Protein 7YC0 (pdb70)

Nearest PDB structures (foldseek):
  7yc0-assembly1_B  TM=1.002E+00  e=7.300E-62  Lactococcus garvieae subsp. garvieae
  7yc4-assembly3_D  TM=1.001E+00  e=1.991E-59  Lactococcus garvieae subsp. garvieae
  4v2i-assembly1_B  TM=9.714E-01  e=2.060E-38  Thalassospira sp. GB04J01
  4ob7-assembly1_A-2  TM=9.477E-01  e=3.450E-35  Pseudomonas sp. ECU1011
  4ou5-assembly1_A  TM=9.463E-01  e=3.265E-35  Pseudomonas sp. ECU1011

B-factor: mean 43.47, std 11.31, range [25.35, 107.75]

InterPro domains:
  IPR013094 Alpha/beta hydrolase fold-3 [PF07859] (84-292)
  IPR029058 Alpha/Beta hydrolase fold [G3DSA:3.40.50.1820] (10-320)
  IPR029058 Alpha/Beta hydrolase fold [SSF53474] (47-316)
  IPR050300 GDXG lipolytic enzyme [PTHR48081] (39-314)

Foldseek 3Di:
DDDDFADPLQLVLLVVQADPPHLLNDDLVVSQVVLLVLLVPDFDAADWDKDWDWDQLDVLGIWIKIKTAHPPDPAAFAEEEEEEDDLLRYDDCSLQVRLQRLLCVLLRYIYIYTPFHGFPVAAPPSRLSSSLSVLQCCVVCSVVSRYDLLLYEYEYFACRLLSSLLSLLVCVVVVGRDHQEYEYHLYAAAPDQPPPLSVVLQGSSNDHSVSNNSSNVRHDPDPVSRCPCSNHVLNDALVSLAPGHAYEQEEEDNESSRVSSVSSQVSNVSSVHHYHYYYDYNHGGPQCRRRSNCPPPSNVVSSVVVSVVSSVSSD/DDDPFFFPLQLVLLVVQADPPHLLNDDLVVSQVVLLVLLVPDFDAADWDKDWDWDQLDPLGTFTKIKTAHPPDPAAFAEEEEEEDDLLRYDDCSLQVRLQRLLCVLLRYIYIYTPFRGWPVDAPPSRLSSSLSVLQCCVVCCVVNRHDLVLYEYEYEACRLLSSLLSLLVCVVPVGRDHQEYEYHLYDQAPDQDDPLSVRLQGSRNCHSVNNPSSVVGHDPDPVVRCDCSNRVLNDALVSLAPGHAYEQEEEPNESSRVSSVSSQVSNVVSVHHYHYYYDYNHGGPLCRRRSNCPPPSNVVSSVVVSVVSNVSSD/DDDDFFDPLQLVLLVVQADPPGLLNDDLVVSQVVLLVLLVPDFDAADWDKDWDWDALDVLGIWTKIKTAHPPDDAAFAEEEEEEDDLLRYDDCSLQVRLQRLLCVLLRHIYIYTPFHGWLVAAPPSRLSSSLSVLQCCVVVSPVSRYDLLLYEYEYEACRLLSSLLSLLCCVVVVGRDHAEYEYHLYAAAPDQPPPLSVSLQGSSSDHSVSNNSSNVRHDPDPVVRCDCSNHVLNPALVSLAPGHAYEQEEEDNESSRVSSVSSLVSNVVSVHHYHYYYDYNHYGPLCRRRSNCPPPSNVVSSVVRSVVSNVSSD

Secondary structure (DSSP, 8-state):
-------HHHHHHHHHT-SSSPGGGS-HHHHHHHHHHHTTS------EEEEEEEEE-GGG-EEEEEEEEESS--S-EEEEEEE--STTTS--TTTTHHHHHHHHHHTT-EEEEE-PPPTTTS-TTHHHHHHHHHHHTHHHHTTTTTEEEEEEEEEEETHHHHHHHHHHHHHHHHT-S---EEEEES----S-S-SHHHHHTSSSSSS-HHHHHHHHHHH---HHHHHSTTT-GGG--HHHHTT--EEEEEEEEE-TTHHHHHHHHHHHHHTT--EEEEEEEEEETTTTT-GGGTTSHHHHHHHHHHHHHHHHHT-/---S---HHHHHHHHHT-SSSPGGGS-HHHHHHHHHHHTTS-------EEEEEEEE-STT-EEEEEEEE-SS--S-EEEEEEE--STTTS--TTTTHHHHHHHHHHHT-EEEEE-PPPTTTS-TTHHHHHHHHHHHTHHHHTTTTTEEEEEEEEEEETHHHHHHHHHHHHHHHHT-SPP-EEEEES----S-S-SHHHHHTSSSSSS-HHHHHHHHHHH---HHHHHSTTT-GGG--HHHHTT--EEEEEEEEE-TTHHHHHHHHHHHHHTT--EEEEEEEEEETTTTT-GGGTTSHHHHHHHHHHHHHHHHHT-/--PPP--HHHHHHHHHT-SSSPGGGS-HHHHHHHHHHHTTS------EEEEEEEEE-GGG-EEEEEEEEESS--SPEEEEEEE--STTTS--TTTTHHHHHHHHHHHT-EEEEE-PPPTTTS-TTHHHHHHHHHHHHGGGTHHHHTEEEEEEEEEEETHHHHHHHHHHHHHHHHT-SPP-EEEEES----S---SHHHHHTSSSSSS-HHHHHHHHHHH---HHHHTSTTT-GGG--HHHHTTPPEEEEEEESS-TTHHHHHHHHHHHHHTT--EEEEEESS--TTTTT-GGGTTSHHHHHHHHHHHHHHHHHT-

Solvent-accessible surface area: 35593 Å² total; per-residue (Å²): 143,162,46,44,19,17,16,158,24,0,62,93,21,1,91,75,33,33,86,120,92,36,24,14,73,37,84,34,110,69,0,28,62,61,13,47,120,42,4,99,43,130,40,139,68,76,100,15,80,66,72,73,34,71,4,87,13,51,167,89,35,128,13,46,0,45,2,0,30,10,79,178,55,153,126,112,0,23,1,1,0,0,0,1,0,11,4,1,0,5,5,39,6,63,1,0,14,6,0,0,36,14,0,0,46,84,6,40,0,0,0,0,0,0,49,5,39,38,4,36,124,16,94,13,44,26,4,3,24,1,0,18,20,2,1,48,45,0,125,97,40,8,115,119,24,92,0,33,21,120,74,2,1,0,1,0,0,5,1,0,0,0,0,0,0,0,0,2,0,5,13,88,101,116,70,23,36,162,7,34,12,0,0,0,0,2,0,0,0,14,13,61,41,102,31,112,0,0,82,104,2,22,111,46,12,33,13,5,52,100,0,4,66,62,13,0,53,26,2,6,101,44,106,115,50,14,82,68,36,18,0,0,0,21,110,2,72,117,126,45,1,31,132,10,20,15,0,0,0,0,1,0,14,0,3,0,1,29,34,1,0,20,35,0,0,79,76,0,31,97,4,115,11,91,4,6,8,0,28,0,9,0,0,0,4,8,0,0,3,1,6,63,0,18,138,7,49,4,0,77,5,0,0,19,2,0,3,56,32,0,20,118,63,20,215,170,162,58,46,20,19,17,153,23,0,65,103,21,1,94,75,35,36,86,124,92,28,27,18,84,36,76,26,109,90,0,45,66,63,15,47,116,43,3,101,42,131,35,129,72,76,106,17,75,71,75,77,35,66,4,94,10,55,151,78,33,129,14,47,0,42,6,0,34,9,62,161,58,163,147,109,7,24,1,0,0,0,0,1,0,11,5,2,0,4,5,39,6,65,0,0,13,5,0,0,41,14,0,0,50,75,7,52,0,2,0,0,0,0,46,4,41,38,4,40,120,16,91,24,57,28,5,4,19,0,0,20,17,0,0,49,49,0,130,101,37,6,110,110,24,98,0,41,21,120,69,2,0,0,0,0,0,6,1,0,0,0,0,0,0,0,0,1,2,4,15,89,109,115,70,23,38,167,7,38,12,0,0,0,0,3,0,0,0,14,8,56,41,99,34,112,0,0,83,103,1,20,73,45,14,38,13,4,51,101,0,3,55,51,18,0,53,26,2,6,96,40,108,144,63,14,100,95,33,17,0,0,0,21,75,5,69,122,131,44,0,28,136,10,21,15,0,0,0,0,1,0,15,0,2,0,2,28,34,1,0,22,35,0,0,73,84,0,29,101,4,124,10,94,4,5,8,0,28,1,11,0,0,0,7,10,0,0,2,1,7,64,0,9,125,8,52,4,0,69,6,0,0,10,2,0,3,35,33,0,37,122,60,17,197,137,182,43,55,95,27,33,165,20,0,64,106,21,1,91,77,31,37,86,115,91,28,21,14,70,38,76,22,111,97,0,40,65,59,13,46,116,41,4,98,42,128,38,128,73,68,97,13,78,69,76,70,32,68,3,96,9,57,154,83,30,126,11,46,0,42,2,1,25,8,62,171,49,151,134,120,0,24,1,1,0,0,0,1,0,12,4,2,0,5,4,38,6,64,0,0,15,7,0,0,36,12,0,0,47,87,5,40,0,1,0,0,0,0,43,5,42,39,4,41,120,15,92,18,57,28,5,3,18,2,0,19,21,0,1,44,46,0,126,107,41,8,129,120,31,81,0,42,19,111,80,2,1,0,0,0,0,5,1,0,0,0,0,0,0,0,0,2,0,6,13,86,107,120,70,24,32,162,8,30,21,0,0,0,0,3,0,0,0,10,8,59,41,106,31,113,0,0,81,103,1,28,82,47,13,33,15,4,48,101,0,3,62,67,14,0,53,24,2,6,100,39,106,125,53,12,102,68,34,21,0,0,0,22,62,2,77,114,143,41,1,30,135,9,21,12,0,0,0,0,1,1,34,0,3,0,1,29,33,1,0,31,35,0,0,165,83,0,103,118,7,130,10,123,29,50,53,40,110,24,137,12,0,0,5,9,1,0,2,1,7,64,0,11,128,8,148,6,0,68,47,0,0,53,57,0,4,117,38,0,29,113,52,24,207

Organism: NCBI:txid1890280

Sequence (945 aa):
VERISLEKAALEFSEANAPHPRIYELPVEEGRSLLNEVQDSPVVKEDVDIEDIAVDTGEWGEINVRFIRPLHQEKKLPVIFYIHGAGWVFGNAHTHDKLIRELAVRTNSVVVFSEYSLSPEAKYPTAIEQNYAVLQQLKDFANDKKFDVNHLTVAGDSVGGNMATVMTLLTKQRGGQKIGQQVLYYPVTDANFDTDSYNEFAENYFLTKEGMIWFWDQYTTSQEERHQITASPLRATKEDLADLPAALIITGEADVLRDEGEAYARKLREADVEVTQVRFQAIIHDFVMVNSMNETHATRAAMSLSTQWINEKNRVERISLEKAALEFSEANAPHPRIYELPVEEGRSLLNEVQDSPVVKEDVDIEDIAVDTGEWGEINVRFIRPLHQEKKLPVIFYIHGAGWVFGNAHTHDKLIRELAVRTNSVVVFSEYSLSPEAKYPTAIEQNYAVLQQLKDFANDKKFDVNHLTVAGDSVGGNMATVMTLLTKQRGGQKIGQQVLYYPVTDANFDTDSYNEFAENYFLTKEGMIWFWDQYTTSQEERHQITASPLRATKEDLADLPAALIITGEADVLRDEGEAYARKLREADVEVTQVRFQAIIHDFVMVNSMNETHATRAAMSLSTQWINEKNRVERISLEKAALEFSEANAPHPRIYELPVEEGRSLLNEVQDSPVVKEDVDIEDIAVDTGEWGEINVRFIRPLHQEKKLPVIFYIHGAGWVFGNAHTHDKLIRELAVRTNSVVVFSEYSLSPEAKYPTAIEQNYAVLQQLKDFANDKKFDVNHLTVAGDSVGGNMATVMTLLTKQRGGQKIGQQVLYYPVTDANFDTDSYNEFAENYFLTKEGMIWFWDQYTTSQEERHQITASPLRATKEDLADLPAALIITGEADVLRDEGEAYARKLREADVEVTQVRFQAIIHDFVMVNSMNETHATRAAMSLSTQWINEKNR

Radius of gyration: 36.85 Å; Cα contacts (8 Å, |Δi|>4): 2054; chains: 3; bounding box: 80×102×80 Å

Structure (mmCIF, N/CA/C/O backbone):
data_7YC0
#
_entry.id   7YC0
#
_cell.length_a   54.410
_cell.length_b   92.770
_cell.length_c   218.111
_cell.angle_alpha   90.000
_cell.angle_beta   96.615
_cell.angle_gamma   90.000
#
_symmetry.space_group_name_H-M   'I 1 2 1'
#
loop_
_entity.id
_entity.type
_entity.pdbx_description
1 polymer 'Alpha/beta hydrolase'
2 non-polymer 'CHLORIDE ION'
3 non-polymer 'ACETATE ION'
4 water water
#
loop_
_atom_site.group_PDB
_atom_site.id
_atom_site.type_symbol
_atom_site.label_atom_id
_atom_site.label_alt_id
_atom_site.label_comp_id
_atom_site.label_asym_id
_atom_site.label_entity_id
_atom_site.label_seq_id
_atom_site.pdbx_PDB_ins_code
_atom_site.Cartn_x
_atom_site.Cartn_y
_atom_site.Cartn_z
_atom_site.occupancy
_atom_site.B_iso_or_equiv
_atom_site.auth_seq_id
_atom_site.auth_comp_id
_atom_site.auth_asym_id
_atom_site.auth_atom_id
_atom_site.pdbx_PDB_model_num
ATOM 1 N N . VAL A 1 5 ? -37.323 -19.740 38.295 1.000 60.115 2 VAL A N 1
ATOM 2 C CA . VAL A 1 5 ? -37.686 -20.745 37.222 1.000 53.677 2 VAL A CA 1
ATOM 3 C C . VAL A 1 5 ? -37.981 -22.099 37.881 1.000 55.908 2 VAL A C 1
ATOM 4 O O . VAL A 1 5 ? -37.143 -22.556 38.681 1.000 53.383 2 VAL A O 1
ATOM 8 N N . GLU A 1 6 ? -39.089 -22.747 37.502 1.000 62.589 3 GLU A N 1
ATOM 9 C CA . GLU A 1 6 ? -39.551 -24.055 38.060 1.000 63.800 3 GLU A CA 1
ATOM 10 C C . GLU A 1 6 ? -38.772 -25.232 37.450 1.000 58.008 3 GLU A C 1
ATOM 11 O O . GLU A 1 6 ? -38.978 -25.481 36.253 1.000 61.790 3 GLU A O 1
ATOM 17 N N . ARG A 1 7 ? -37.986 -25.976 38.244 1.000 45.381 4 ARG A N 1
ATOM 18 C CA . ARG A 1 7 ? -37.286 -27.214 37.791 1.000 42.033 4 ARG A CA 1
ATOM 19 C C . ARG A 1 7 ? -37.540 -28.394 38.730 1.000 40.483 4 ARG A C 1
ATOM 20 O O . ARG A 1 7 ? -37.812 -28.171 39.900 1.000 39.657 4 ARG A O 1
ATOM 28 N N . ILE A 1 8 ? -37.396 -29.618 38.225 1.000 41.362 5 ILE A N 1
ATOM 29 C CA . ILE A 1 8 ? -37.346 -30.835 39.086 1.000 39.509 5 ILE A CA 1
ATOM 30 C C . ILE A 1 8 ? -36.016 -30.809 39.843 1.000 38.320 5 ILE A C 1
ATOM 31 O O . ILE A 1 8 ? -35.121 -29.941 39.539 1.000 35.407 5 ILE A O 1
ATOM 36 N N . SER A 1 9 ? -35.910 -31.701 40.824 1.000 34.756 6 SER A N 1
ATOM 37 C CA . SER A 1 9 ? -34.708 -31.860 41.681 1.000 37.018 6 SER A CA 1
ATOM 38 C C . SER A 1 9 ? -33.520 -32.202 40.769 1.000 33.485 6 SER A C 1
ATOM 39 O O . SER A 1 9 ? -33.670 -33.136 39.976 1.000 33.766 6 SER A O 1
ATOM 42 N N . LEU A 1 10 ? -32.417 -31.446 40.883 1.000 33.283 7 LEU A N 1
ATOM 43 C CA . LEU A 1 10 ? -31.135 -31.634 40.144 1.000 34.920 7 LEU A CA 1
ATOM 44 C C . LEU A 1 10 ? -29.970 -31.554 41.125 1.000 33.541 7 LEU A C 1
ATOM 45 O O . LEU A 1 10 ? -30.069 -30.765 42.049 1.000 31.742 7 LEU A O 1
ATOM 50 N N . GLU A 1 11 ? -28.884 -32.269 40.854 1.000 33.005 8 GLU A N 1
ATOM 51 C CA . GLU A 1 11 ? -27.565 -32.027 41.487 1.000 36.236 8 GLU A CA 1
ATOM 52 C C . GLU A 1 11 ? -27.166 -30.556 41.290 1.000 39.903 8 GLU A C 1
ATOM 53 O O . GLU A 1 11 ? -27.500 -29.952 40.219 1.000 36.916 8 GLU A O 1
ATOM 59 N N . LYS A 1 12 ? -26.502 -29.985 42.297 1.000 39.394 9 LYS A N 1
ATOM 60 C CA . LYS A 1 12 ? -26.086 -28.557 42.335 1.000 43.766 9 LYS A CA 1
ATOM 61 C C . LYS A 1 12 ? -25.421 -28.170 41.001 1.000 38.741 9 LYS A C 1
ATOM 62 O O . LYS A 1 12 ? -25.842 -27.180 40.422 1.000 38.794 9 LYS A O 1
ATOM 68 N N . ALA A 1 13 ? -24.433 -28.922 40.535 1.000 37.339 10 ALA A N 1
ATOM 69 C CA . ALA A 1 13 ? -23.623 -28.570 39.343 1.000 39.687 10 ALA A CA 1
ATOM 70 C C . ALA A 1 13 ? -24.495 -28.584 38.078 1.000 40.692 10 ALA A C 1
ATOM 71 O O . ALA A 1 13 ? -24.231 -27.758 37.184 1.000 41.032 10 ALA A O 1
ATOM 73 N N . ALA A 1 14 ? -25.497 -29.475 38.009 1.000 36.471 11 ALA A N 1
ATOM 74 C CA . ALA A 1 14 ? -26.450 -29.583 36.882 1.000 33.479 11 ALA A CA 1
ATOM 75 C C . ALA A 1 14 ? -27.385 -28.367 36.870 1.000 33.933 11 ALA A C 1
ATOM 76 O O . ALA A 1 14 ? -27.636 -27.803 35.791 1.000 35.931 11 ALA A O 1
ATOM 78 N N . LEU A 1 15 ? -27.891 -27.977 38.031 1.000 30.817 12 LEU A N 1
ATOM 79 C CA . LEU A 1 15 ? -28.721 -26.765 38.173 1.000 34.383 12 LEU A CA 1
ATOM 80 C C . LEU A 1 15 ? -27.913 -25.543 37.711 1.000 40.851 12 LEU A C 1
ATOM 81 O O . LEU A 1 15 ? -28.491 -24.696 36.975 1.000 40.370 12 LEU A O 1
ATOM 86 N N . GLU A 1 16 ? -26.657 -25.430 38.166 1.000 35.884 13 GLU A N 1
ATOM 87 C CA . GLU A 1 16 ? -25.777 -24.268 37.866 1.000 43.304 13 GLU A CA 1
ATOM 88 C C . GLU A 1 16 ? -25.479 -24.259 36.360 1.000 40.041 13 GLU A C 1
ATOM 89 O O . GLU A 1 16 ? -25.522 -23.178 35.769 1.000 38.593 13 GLU A O 1
ATOM 95 N N . PHE A 1 17 ? -25.248 -25.419 35.748 1.000 39.812 14 PHE A N 1
ATOM 96 C CA . PHE A 1 17 ? -24.949 -25.497 34.298 1.000 40.297 14 PHE A CA 1
ATOM 97 C C . PHE A 1 17 ? -26.209 -25.120 33.510 1.000 38.336 14 PHE A C 1
ATOM 98 O O . PHE A 1 17 ? -26.068 -24.426 32.493 1.000 39.863 14 PHE A O 1
ATOM 106 N N . SER A 1 18 ? -27.393 -25.493 33.994 1.000 35.008 15 SER A N 1
ATOM 107 C CA . SER A 1 18 ? -28.686 -25.133 33.362 1.000 36.267 15 SER A CA 1
ATOM 108 C C . SER A 1 18 ? -28.888 -23.617 33.425 1.000 35.612 15 SER A C 1
ATOM 109 O O . SER A 1 18 ? -29.206 -23.049 32.363 1.000 35.802 15 SER A O 1
ATOM 112 N N . GLU A 1 19 ? -28.686 -22.990 34.589 1.000 35.432 16 GLU A N 1
ATOM 113 C CA . GLU A 1 19 ? -28.876 -21.521 34.788 1.000 40.436 16 GLU A CA 1
ATOM 114 C C . GLU A 1 19 ? -27.864 -20.741 33.928 1.000 38.272 16 GLU A C 1
ATOM 115 O O . GLU A 1 19 ? -28.254 -19.740 33.361 1.000 41.846 16 GLU A O 1
ATOM 121 N N . ALA A 1 20 ? -26.622 -21.199 33.836 1.000 39.591 17 ALA A N 1
ATOM 122 C CA . ALA A 1 20 ? -25.528 -20.563 33.062 1.000 43.864 17 ALA A CA 1
ATOM 123 C C . ALA A 1 20 ? -25.821 -20.567 31.553 1.000 49.276 17 ALA A C 1
ATOM 124 O O . ALA A 1 20 ? -25.161 -19.815 30.834 1.000 47.732 17 ALA A O 1
ATOM 126 N N . ASN A 1 21 ? -26.717 -21.436 31.085 1.000 50.233 18 ASN A N 1
ATOM 127 C CA . ASN A 1 21 ? -27.011 -21.653 29.648 1.000 49.073 18 ASN A CA 1
ATOM 128 C C . ASN A 1 21 ? -28.436 -21.225 29.303 1.000 45.426 18 ASN A C 1
ATOM 129 O O . ASN A 1 21 ? -28.835 -21.427 28.164 1.000 49.407 18 ASN A O 1
ATOM 134 N N . ALA A 1 22 ? -29.167 -20.647 30.251 1.000 48.767 19 ALA A N 1
ATOM 135 C CA . ALA A 1 22 ? -30.542 -20.132 30.039 1.000 52.554 19 ALA A CA 1
ATOM 136 C C . ALA A 1 22 ? -30.512 -18.828 29.238 1.000 47.117 19 ALA A C 1
ATOM 137 O O . ALA A 1 22 ? -31.341 -18.643 28.366 1.000 48.072 19 ALA A O 1
ATOM 139 N N . PRO A 1 23 ? -29.609 -17.856 29.501 1.000 47.760 20 PRO A N 1
ATOM 140 C CA . PRO A 1 23 ? -29.697 -16.571 28.805 1.000 42.182 20 PRO A CA 1
ATOM 141 C C . PRO A 1 23 ? -29.507 -16.752 27.286 1.000 41.374 20 PRO A C 1
ATOM 142 O O . PRO A 1 23 ? -28.770 -17.626 26.839 1.000 37.260 20 PRO A O 1
ATOM 146 N N . HIS A 1 24 ? -30.229 -15.955 26.508 1.000 40.495 21 HIS A N 1
ATOM 147 C CA . HIS A 1 24 ? -29.941 -15.749 25.064 1.000 42.423 21 HIS A CA 1
ATOM 148 C C . HIS A 1 24 ? -28.825 -14.696 24.926 1.000 36.702 21 HIS A C 1
ATOM 149 O O . HIS A 1 24 ? -28.809 -13.710 25.656 1.000 37.996 21 HIS A O 1
ATOM 156 N N . PRO A 1 25 ? -27.910 -14.804 23.942 1.000 38.267 22 PRO A N 1
ATOM 157 C CA . PRO A 1 25 ? -27.897 -15.904 22.978 1.000 37.953 22 PRO A CA 1
ATOM 158 C C . PRO A 1 25 ? -27.339 -17.216 23.542 1.000 40.681 22 PRO A C 1
ATOM 159 O O . PRO A 1 25 ? -26.309 -17.191 24.159 1.000 38.301 22 PRO A O 1
ATOM 163 N N . ARG A 1 26 ? -28.024 -18.327 23.287 1.000 38.111 23 ARG A N 1
ATOM 164 C CA . ARG A 1 26 ? -27.524 -19.671 23.661 1.000 37.897 23 ARG A CA 1
ATOM 165 C C . ARG A 1 26 ? -26.488 -20.108 22.640 1.000 39.634 23 ARG A C 1
ATOM 166 O O . ARG A 1 26 ? -26.402 -19.449 21.594 1.000 35.229 23 ARG A O 1
ATOM 174 N N . ILE A 1 27 ? -25.789 -21.218 22.910 1.000 41.116 24 ILE A N 1
ATOM 175 C CA . ILE A 1 27 ? -24.651 -21.700 22.076 1.000 41.264 24 ILE A CA 1
ATOM 176 C C . ILE A 1 27 ? -25.093 -21.897 20.610 1.000 41.757 24 ILE A C 1
ATOM 177 O O . ILE A 1 27 ? -24.285 -21.548 19.695 1.000 41.709 24 ILE A O 1
ATOM 182 N N . TYR A 1 28 ? -26.327 -22.371 20.366 1.000 42.505 25 TYR A N 1
ATOM 183 C CA . TYR A 1 28 ? -26.843 -22.724 19.009 1.000 35.385 25 TYR A CA 1
ATOM 184 C C . TYR A 1 28 ? -27.376 -21.476 18.282 1.000 34.041 25 TYR A C 1
ATOM 185 O O . TYR A 1 28 ? -27.764 -21.581 17.094 1.000 34.561 25 TYR A O 1
ATOM 194 N N . GLU A 1 29 ? -27.396 -20.321 18.950 1.000 34.892 26 GLU A N 1
ATOM 195 C CA . GLU A 1 29 ? -27.823 -19.011 18.363 1.000 37.493 26 GLU A CA 1
ATOM 196 C C . GLU A 1 29 ? -26.595 -18.141 17.996 1.000 37.711 26 GLU A C 1
ATOM 197 O O . GLU A 1 29 ? -26.781 -16.967 17.661 1.000 32.954 26 GLU A O 1
ATOM 203 N N . LEU A 1 30 ? -25.381 -18.684 18.061 1.000 39.234 27 LEU A N 1
ATOM 204 C CA . LEU A 1 30 ? -24.129 -17.968 17.696 1.000 39.620 27 LEU A CA 1
ATOM 205 C C . LEU A 1 30 ? -23.697 -18.451 16.321 1.000 41.085 27 LEU A C 1
ATOM 206 O O . LEU A 1 30 ? -24.046 -19.577 15.937 1.000 39.397 27 LEU A O 1
ATOM 211 N N . PRO A 1 31 ? -22.917 -17.636 15.561 1.000 40.212 28 PRO A N 1
ATOM 212 C CA . PRO A 1 31 ? -22.242 -18.120 14.362 1.000 39.346 28 PRO A CA 1
ATOM 213 C C . PRO A 1 31 ? -21.488 -19.391 14.777 1.000 34.817 28 PRO A C 1
ATOM 214 O O . PRO A 1 31 ? -21.011 -19.406 15.881 1.000 36.075 28 PRO A O 1
ATOM 218 N N . VAL A 1 32 ? -21.499 -20.436 13.953 1.000 36.731 29 VAL A N 1
ATOM 219 C CA . VAL A 1 32 ? -21.036 -21.792 14.369 1.000 41.497 29 VAL A CA 1
ATOM 220 C C . VAL A 1 32 ? -19.585 -21.712 14.875 1.000 45.114 29 VAL A C 1
ATOM 221 O O . VAL A 1 32 ? -19.259 -22.461 15.813 1.000 45.893 29 VAL A O 1
ATOM 225 N N . GLU A 1 33 ? -18.758 -20.809 14.339 1.000 43.692 30 GLU A N 1
ATOM 226 C CA . GLU A 1 33 ? -17.338 -20.663 14.774 1.000 47.152 30 GLU A CA 1
ATOM 227 C C . GLU A 1 33 ? -17.288 -20.029 16.171 1.000 42.628 30 GLU A C 1
ATOM 228 O O . GLU A 1 33 ? -16.489 -20.469 16.969 1.000 38.859 30 GLU A O 1
ATOM 234 N N . GLU A 1 34 ? -18.188 -19.113 16.513 1.000 44.314 31 GLU A N 1
ATOM 235 C CA . GLU A 1 34 ? -18.285 -18.589 17.899 1.000 44.455 31 GLU A CA 1
ATOM 236 C C . GLU A 1 34 ? -18.837 -19.669 18.847 1.000 41.640 31 GLU A C 1
ATOM 237 O O . GLU A 1 34 ? -18.364 -19.769 20.015 1.000 42.962 31 GLU A O 1
ATOM 243 N N . GLY A 1 35 ? -19.801 -20.478 18.409 1.000 44.320 32 GLY A N 1
ATOM 244 C CA . GLY A 1 35 ? -20.308 -21.592 19.242 1.000 40.484 32 GLY A CA 1
ATOM 245 C C . GLY A 1 35 ? -19.187 -22.552 19.593 1.000 36.382 32 GLY A C 1
ATOM 246 O O . GLY A 1 35 ? -19.072 -22.940 20.782 1.000 35.136 32 GLY A O 1
ATOM 247 N N . ARG A 1 36 ? -18.384 -22.906 18.595 1.000 36.257 33 ARG A N 1
ATOM 248 C CA . ARG A 1 36 ? -17.226 -23.841 18.742 1.000 42.742 33 ARG A CA 1
ATOM 249 C C . ARG A 1 36 ? -16.242 -23.284 19.784 1.000 42.414 33 ARG A C 1
ATOM 250 O O . ARG A 1 36 ? -15.827 -24.053 20.666 1.000 38.196 33 ARG A O 1
ATOM 258 N N . SER A 1 37 ? -15.950 -21.984 19.718 1.000 42.846 34 SER A N 1
ATOM 259 C CA . SER A 1 37 ? -15.065 -21.256 20.665 1.000 44.468 34 SER A CA 1
ATOM 260 C C . SER A 1 37 ? -15.627 -21.321 22.080 1.000 43.712 34 SER A C 1
ATOM 261 O O . SER A 1 37 ? -14.858 -21.623 22.997 1.000 40.510 34 SER A O 1
ATOM 264 N N . LEU A 1 38 ? -16.913 -20.995 22.249 1.000 45.656 35 LEU A N 1
ATOM 265 C CA . LEU A 1 38 ? -17.590 -21.011 23.565 1.000 41.882 35 LEU A CA 1
ATOM 266 C C . LEU A 1 38 ? -17.450 -22.408 24.163 1.000 38.806 35 LEU A C 1
ATOM 267 O O . LEU A 1 38 ? -17.104 -22.487 25.330 1.000 40.604 35 LEU A O 1
ATOM 272 N N . LEU A 1 39 ? -17.696 -23.486 23.419 1.000 39.657 36 LEU A N 1
ATOM 273 C CA . LEU A 1 39 ? -17.571 -24.828 24.056 1.000 41.758 36 LEU A CA 1
ATOM 274 C C . LEU A 1 39 ? -16.113 -25.053 24.506 1.000 43.673 36 LEU A C 1
ATOM 275 O O . LEU A 1 39 ? -15.916 -25.584 25.594 1.000 36.187 36 LEU A O 1
ATOM 280 N N . ASN A 1 40 ? -15.131 -24.635 23.709 1.000 42.322 37 ASN A N 1
ATOM 281 C CA . ASN A 1 40 ? -13.692 -24.728 24.068 1.000 42.650 37 ASN A CA 1
ATOM 282 C C . ASN A 1 40 ? -13.445 -23.999 25.382 1.000 38.756 37 ASN A C 1
ATOM 283 O O . ASN A 1 40 ? -12.733 -24.539 26.251 1.000 44.470 37 ASN A O 1
ATOM 288 N N . GLU A 1 41 ? -14.002 -22.805 25.518 1.000 42.196 38 GLU A N 1
ATOM 289 C CA . GLU A 1 41 ? -13.772 -21.946 26.702 1.000 46.410 38 GLU A CA 1
ATOM 290 C C . GLU A 1 41 ? -14.432 -22.617 27.919 1.000 47.673 38 GLU A C 1
ATOM 291 O O . GLU A 1 41 ? -13.825 -22.592 29.007 1.000 48.843 38 GLU A O 1
ATOM 297 N N . VAL A 1 42 ? -15.594 -23.252 27.727 1.000 44.437 39 VAL A N 1
ATOM 298 C CA . VAL A 1 42 ? -16.332 -24.012 28.778 1.000 39.900 39 VAL A CA 1
ATOM 299 C C . VAL A 1 42 ? -15.393 -25.116 29.258 1.000 38.484 39 VAL A C 1
ATOM 300 O O . VAL A 1 42 ? -15.201 -25.263 30.483 1.000 38.868 39 VAL A O 1
ATOM 304 N N . GLN A 1 43 ? -14.750 -25.793 28.315 1.000 34.939 40 GLN A N 1
ATOM 305 C CA . GLN A 1 43 ? -13.921 -26.983 28.623 1.000 37.507 40 GLN A CA 1
ATOM 306 C C . GLN A 1 43 ? -12.466 -26.623 28.958 1.000 38.691 40 GLN A C 1
ATOM 307 O O . GLN A 1 43 ? -11.677 -27.570 29.113 1.000 37.832 40 GLN A O 1
ATOM 313 N N . ASP A 1 44 ? -12.156 -25.336 29.165 1.000 44.249 41 ASP A N 1
ATOM 314 C CA . ASP A 1 44 ? -10.906 -24.868 29.830 1.000 45.689 41 ASP A CA 1
ATOM 315 C C . ASP A 1 44 ? -11.092 -24.818 31.352 1.000 48.417 41 ASP A C 1
ATOM 316 O O . ASP A 1 44 ? -10.096 -24.666 32.040 1.000 49.280 41 ASP A O 1
ATOM 321 N N . SER A 1 45 ? -12.315 -24.887 31.873 1.000 46.435 42 SER A N 1
ATOM 322 C CA . SER A 1 45 ? -12.547 -24.710 33.329 1.000 47.141 42 SER A CA 1
ATOM 323 C C . SER A 1 45 ? -11.805 -25.811 34.103 1.000 48.489 42 SER A C 1
ATOM 324 O O . SER A 1 45 ? -11.534 -26.893 33.587 1.000 46.164 42 SER A O 1
ATOM 327 N N . PRO A 1 46 ? -11.430 -25.548 35.374 1.000 54.169 43 PRO A N 1
ATOM 328 C CA . PRO A 1 46 ? -10.640 -26.484 36.174 1.000 52.512 43 PRO A CA 1
ATOM 329 C C . PRO A 1 46 ? -11.172 -27.923 36.246 1.000 49.728 43 PRO A C 1
ATOM 330 O O . PRO A 1 46 ? -12.339 -28.096 36.532 1.000 54.438 43 PRO A O 1
ATOM 334 N N . VAL A 1 47 ? -10.305 -28.914 36.009 1.000 46.557 44 VAL A N 1
ATOM 335 C CA . VAL A 1 47 ? -10.606 -30.355 36.263 1.000 47.471 44 VAL A CA 1
ATOM 336 C C . VAL A 1 47 ? -9.298 -31.130 36.375 1.000 46.806 44 VAL A C 1
ATOM 337 O O . VAL A 1 47 ? -8.345 -30.739 35.706 1.000 52.863 44 VAL A O 1
ATOM 341 N N . VAL A 1 48 ? -9.285 -32.205 37.168 1.000 55.552 45 VAL A N 1
ATOM 342 C CA . VAL A 1 48 ? -8.164 -33.194 37.254 1.000 58.843 45 VAL A CA 1
ATOM 343 C C . VAL A 1 48 ? -8.286 -34.192 36.094 1.000 55.050 45 VAL A C 1
ATOM 344 O O . VAL A 1 48 ? -9.298 -34.915 36.035 1.000 58.834 45 VAL A O 1
ATOM 348 N N . LYS A 1 49 ? -7.294 -34.244 35.209 1.000 52.728 46 LYS A N 1
ATOM 349 C CA . LYS A 1 49 ? -7.285 -35.168 34.046 1.000 54.503 46 LYS A CA 1
ATOM 350 C C . LYS A 1 49 ? -6.309 -36.307 34.341 1.000 55.263 46 LYS A C 1
ATOM 351 O O . LYS A 1 49 ? -5.189 -36.022 34.779 1.000 51.412 46 LYS A O 1
ATOM 357 N N . GLU A 1 50 ? -6.712 -37.549 34.092 1.000 53.849 47 GLU A N 1
ATOM 358 C CA . GLU A 1 50 ? -5.785 -38.705 34.159 1.000 58.959 47 GLU A CA 1
ATOM 359 C C . GLU A 1 50 ? -4.594 -38.432 33.222 1.000 60.457 47 GLU A C 1
ATOM 360 O O . GLU A 1 50 ? -4.696 -37.524 32.367 1.000 54.867 47 GLU A O 1
ATOM 366 N N . ASP A 1 51 ? -3.500 -39.182 33.394 1.000 56.931 48 ASP A N 1
ATOM 367 C CA . ASP A 1 51 ? -2.234 -39.021 32.630 1.000 57.795 48 ASP A CA 1
ATOM 368 C C . ASP A 1 51 ? -2.182 -40.033 31.485 1.000 48.542 48 ASP A C 1
ATOM 369 O O . ASP A 1 51 ? -2.482 -41.227 31.705 1.000 50.069 48 ASP A O 1
ATOM 374 N N . VAL A 1 52 ? -1.822 -39.548 30.293 1.000 46.272 49 VAL A N 1
ATOM 375 C CA . VAL A 1 52 ? -1.885 -40.313 29.010 1.000 48.901 49 VAL A CA 1
ATOM 376 C C . VAL A 1 52 ? -0.737 -39.849 28.099 1.000 41.347 49 VAL A C 1
ATOM 377 O O . VAL A 1 52 ? -0.316 -38.695 28.238 1.000 45.016 49 VAL A O 1
ATOM 381 N N . ASP A 1 53 ? -0.265 -40.711 27.201 1.000 45.957 50 ASP A N 1
ATOM 382 C CA . ASP A 1 53 ? 0.478 -40.299 25.977 1.000 52.695 50 ASP A CA 1
ATOM 383 C C . ASP A 1 53 ? -0.524 -40.048 24.833 1.000 50.936 50 ASP A C 1
ATOM 384 O O . ASP A 1 53 ? -1.384 -40.912 24.591 1.000 47.252 50 ASP A O 1
ATOM 389 N N . ILE A 1 54 ? -0.370 -38.918 24.139 1.000 49.444 51 ILE A N 1
ATOM 390 C CA . ILE A 1 54 ? -1.235 -38.419 23.030 1.000 52.433 51 ILE A CA 1
ATOM 391 C C . ILE A 1 54 ? -0.444 -38.471 21.719 1.000 55.204 51 ILE A C 1
ATOM 392 O O . ILE A 1 54 ? 0.664 -37.891 21.689 1.000 50.222 51 ILE A O 1
ATOM 397 N N . GLU A 1 55 ? -1.019 -39.065 20.668 1.000 55.593 52 GLU A N 1
ATOM 398 C CA . GLU A 1 55 ? -0.498 -38.929 19.283 1.000 59.820 52 GLU A CA 1
ATOM 399 C C . GLU A 1 55 ? -1.639 -38.552 18.314 1.000 54.946 52 GLU A C 1
ATOM 400 O O . GLU A 1 55 ? -2.634 -39.275 18.246 1.000 52.457 52 GLU A O 1
ATOM 406 N N . ASP A 1 56 ? -1.458 -37.453 17.579 1.000 57.090 53 ASP A N 1
ATOM 407 C CA . ASP A 1 56 ? -2.357 -36.949 16.507 1.000 55.978 53 ASP A CA 1
ATOM 408 C C . ASP A 1 56 ? -1.828 -37.395 15.141 1.000 53.689 53 ASP A C 1
ATOM 409 O O . ASP A 1 56 ? -0.751 -36.885 14.729 1.000 54.386 53 ASP A O 1
ATOM 414 N N . ILE A 1 57 ? -2.576 -38.274 14.469 1.000 49.598 54 ILE A N 1
ATOM 415 C CA . ILE A 1 57 ? -2.269 -38.865 13.135 1.000 51.709 54 ILE A CA 1
ATOM 416 C C . ILE A 1 57 ? -3.343 -38.435 12.124 1.000 56.518 54 ILE A C 1
ATOM 417 O O . ILE A 1 57 ? -4.538 -38.679 12.401 1.000 50.789 54 ILE A O 1
ATOM 422 N N . ALA A 1 58 ? -2.949 -37.857 10.983 1.000 53.464 55 ALA A N 1
ATOM 423 C CA . ALA A 1 58 ? -3.849 -37.623 9.822 1.000 50.458 55 ALA A CA 1
ATOM 424 C C . ALA A 1 58 ? -4.207 -38.983 9.226 1.000 50.037 55 ALA A C 1
ATOM 425 O O . ALA A 1 58 ? -3.296 -39.776 8.985 1.000 56.395 55 ALA A O 1
ATOM 427 N N . VAL A 1 59 ? -5.500 -39.249 9.058 1.000 47.910 56 VAL A N 1
ATOM 428 C CA . VAL A 1 59 ? -6.045 -40.514 8.483 1.000 46.817 56 VAL A CA 1
ATOM 429 C C . VAL A 1 59 ? -6.915 -40.125 7.282 1.000 47.393 56 VAL A C 1
ATOM 430 O O . VAL A 1 59 ? -7.735 -39.153 7.387 1.000 43.223 56 VAL A O 1
ATOM 434 N N . ASP A 1 60 ? -6.730 -40.854 6.190 1.000 46.598 57 ASP A N 1
ATOM 435 C CA . ASP A 1 60 ? -7.376 -40.613 4.882 1.000 47.764 57 ASP A CA 1
ATOM 436 C C . ASP A 1 60 ? -8.575 -41.564 4.806 1.000 47.309 57 ASP A C 1
ATOM 437 O O . ASP A 1 60 ? -8.366 -42.794 4.927 1.000 46.745 57 ASP A O 1
ATOM 442 N N . THR A 1 61 ? -9.784 -41.010 4.658 1.000 48.119 58 THR A N 1
ATOM 443 C CA . THR A 1 61 ? -11.067 -41.768 4.636 1.000 48.818 58 THR A CA 1
ATOM 444 C C . THR A 1 61 ? -11.473 -42.029 3.181 1.000 47.501 58 THR A C 1
ATOM 445 O O . THR A 1 61 ? -12.544 -42.631 2.969 1.000 48.102 58 THR A O 1
ATOM 449 N N . GLY A 1 62 ? -10.615 -41.626 2.233 1.000 49.842 59 GLY A N 1
ATOM 450 C CA . GLY A 1 62 ? -10.822 -41.758 0.774 1.000 47.509 59 GLY A CA 1
ATOM 451 C C . GLY A 1 62 ? -11.764 -40.684 0.246 1.000 41.088 59 GLY A C 1
ATOM 452 O O . GLY A 1 62 ? -11.386 -39.465 0.302 1.000 45.758 59 GLY A O 1
ATOM 453 N N . GLU A 1 63 ? -12.971 -41.097 -0.174 1.000 45.381 60 GLU A N 1
ATOM 454 C CA . GLU A 1 63 ? -14.025 -40.205 -0.740 1.000 45.823 60 GLU A CA 1
ATOM 455 C C . GLU A 1 63 ? -14.418 -39.144 0.292 1.000 44.437 60 GLU A C 1
ATOM 456 O O . GLU A 1 63 ? -14.923 -38.105 -0.121 1.000 46.157 60 GLU A O 1
ATOM 462 N N . TRP A 1 64 ? -14.218 -39.404 1.591 1.000 41.788 61 TRP A N 1
ATOM 463 C CA . TRP A 1 64 ? -14.727 -38.529 2.680 1.000 47.011 61 TRP A CA 1
ATOM 464 C C . TRP A 1 64 ? -13.601 -37.658 3.268 1.000 48.059 61 TRP A C 1
ATOM 465 O O . TRP A 1 64 ? -13.821 -37.044 4.316 1.000 54.139 61 TRP A O 1
ATOM 476 N N . GLY A 1 65 ? -12.439 -37.600 2.610 1.000 49.115 62 GLY A N 1
ATOM 477 C CA . GLY A 1 65 ? -11.359 -36.651 2.936 1.000 49.749 62 GLY A CA 1
ATOM 478 C C . GLY A 1 65 ? -10.473 -37.102 4.098 1.000 53.424 62 GLY A C 1
ATOM 479 O O . GLY A 1 65 ? -10.609 -38.257 4.588 1.000 50.055 62 GLY A O 1
ATOM 480 N N . GLU A 1 66 ? -9.592 -36.191 4.521 1.000 50.301 63 GLU A N 1
ATOM 481 C CA . GLU A 1 66 ? -8.535 -36.414 5.528 1.000 50.033 63 GLU A CA 1
ATOM 482 C C . GLU A 1 66 ? -8.993 -35.749 6.823 1.000 47.894 63 GLU A C 1
ATOM 483 O O . GLU A 1 66 ? -9.367 -34.565 6.775 1.000 44.901 63 GLU A O 1
ATOM 489 N N . ILE A 1 67 ? -9.001 -36.495 7.927 1.000 45.161 64 ILE A N 1
ATOM 490 C CA . ILE A 1 67 ? -9.384 -35.976 9.275 1.000 42.418 64 ILE A CA 1
ATOM 491 C C . ILE A 1 67 ? -8.247 -36.270 10.264 1.000 39.674 64 ILE A C 1
ATOM 492 O O . ILE A 1 67 ? -7.569 -37.287 10.111 1.000 39.698 64 ILE A O 1
ATOM 497 N N . ASN A 1 68 ? -8.059 -35.430 11.273 1.000 41.714 65 ASN A N 1
ATOM 498 C CA . ASN A 1 68 ? -7.185 -35.808 12.412 1.000 42.782 65 ASN A CA 1
ATOM 499 C C . ASN A 1 68 ? -7.865 -36.904 13.241 1.000 45.254 65 ASN A C 1
ATOM 500 O O . ASN A 1 68 ? -9.077 -36.745 13.551 1.000 40.213 65 ASN A O 1
ATOM 505 N N . VAL A 1 69 ? -7.103 -37.937 13.614 1.000 43.772 66 VAL A N 1
ATOM 506 C CA . VAL A 1 69 ? -7.466 -38.980 14.619 1.000 43.410 66 VAL A CA 1
ATOM 507 C C . VAL A 1 69 ? -6.451 -38.950 15.782 1.000 49.096 66 VAL A C 1
ATOM 508 O O . VAL A 1 69 ? -5.232 -39.080 15.535 1.000 45.112 66 VAL A O 1
ATOM 512 N N . ARG A 1 70 ? -6.932 -38.745 17.014 1.000 46.310 67 ARG A N 1
ATOM 513 C CA . ARG A 1 70 ? -6.095 -38.700 18.238 1.000 43.312 67 ARG A CA 1
ATOM 514 C C . ARG A 1 70 ? -6.073 -40.084 18.889 1.000 46.839 67 ARG A C 1
ATOM 515 O O . ARG A 1 70 ? -7.151 -40.656 19.118 1.000 49.551 67 ARG A O 1
ATOM 523 N N . PHE A 1 71 ? -4.870 -40.601 19.151 1.000 47.730 68 PHE A N 1
ATOM 524 C CA . PHE A 1 71 ? -4.615 -41.900 19.828 1.000 45.919 68 PHE A CA 1
ATOM 525 C C . PHE A 1 71 ? -4.100 -41.611 21.237 1.000 48.546 68 PHE A C 1
ATOM 526 O O . PHE A 1 71 ? -3.130 -40.827 21.396 1.000 49.885 68 PHE A O 1
ATOM 534 N N . ILE A 1 72 ? -4.784 -42.169 22.231 1.000 47.007 69 ILE A N 1
ATOM 535 C CA . ILE A 1 72 ? -4.543 -41.887 23.675 1.000 51.029 69 ILE A CA 1
ATOM 536 C C . ILE A 1 72 ? -4.187 -43.222 24.343 1.000 53.715 69 ILE A C 1
ATOM 537 O O . ILE A 1 72 ? -4.874 -44.241 24.044 1.000 50.086 69 ILE A O 1
ATOM 542 N N . ARG A 1 73 ? -3.092 -43.230 25.120 1.000 49.720 70 ARG A N 1
ATOM 543 C CA . ARG A 1 73 ? -2.541 -44.443 25.783 1.000 45.936 70 ARG A CA 1
ATOM 544 C C . ARG A 1 73 ? -2.169 -44.115 27.225 1.000 40.351 70 ARG A C 1
ATOM 545 O O . ARG A 1 73 ? -1.516 -43.117 27.505 1.000 41.134 70 ARG A O 1
ATOM 553 N N . PRO A 1 74 ? -2.575 -44.931 28.205 1.000 38.862 71 PRO A N 1
ATOM 554 C CA . PRO A 1 74 ? -2.059 -44.773 29.564 1.000 43.815 71 PRO A CA 1
ATOM 555 C C . PRO A 1 74 ? -0.522 -44.915 29.587 1.000 47.675 71 PRO A C 1
ATOM 556 O O . PRO A 1 74 ? 0.041 -45.630 28.738 1.000 46.847 71 PRO A O 1
ATOM 560 N N . LEU A 1 75 ? 0.145 -44.238 30.527 1.000 48.647 72 LEU A N 1
ATOM 561 C CA . LEU A 1 75 ? 1.635 -44.240 30.631 1.000 54.443 72 LEU A CA 1
ATOM 562 C C . LEU A 1 75 ? 2.126 -45.617 31.100 1.000 53.436 72 LEU A C 1
ATOM 563 O O . LEU A 1 75 ? 1.359 -46.310 31.820 1.000 51.998 72 LEU A O 1
ATOM 568 N N . HIS A 1 76 ? 3.311 -46.038 30.625 1.000 54.877 73 HIS A N 1
ATOM 569 C CA . HIS A 1 76 ? 4.064 -47.233 31.111 1.000 56.223 73 HIS A CA 1
ATOM 570 C C . HIS A 1 76 ? 3.286 -48.537 30.900 1.000 56.802 73 HIS A C 1
ATOM 571 O O . HIS A 1 76 ? 3.200 -49.315 31.852 1.000 59.684 73 HIS A O 1
ATOM 578 N N . GLN A 1 77 ? 2.708 -48.777 29.727 1.000 59.067 74 GLN A N 1
ATOM 579 C CA . GLN A 1 77 ? 2.043 -50.072 29.433 1.000 55.096 74 GLN A CA 1
ATOM 580 C C . GLN A 1 77 ? 2.797 -50.732 28.280 1.000 56.141 74 GLN A C 1
ATOM 581 O O . GLN A 1 77 ? 2.713 -50.235 27.170 1.000 47.544 74 GLN A O 1
ATOM 587 N N . GLU A 1 78 ? 3.543 -51.793 28.572 1.000 56.326 75 GLU A N 1
ATOM 588 C CA . GLU A 1 78 ? 4.326 -52.557 27.568 1.000 55.930 75 GLU A CA 1
ATOM 589 C C . GLU A 1 78 ? 3.369 -53.421 26.754 1.000 49.164 75 GLU A C 1
ATOM 590 O O . GLU A 1 78 ? 3.631 -53.664 25.571 1.000 52.898 75 GLU A O 1
ATOM 596 N N . LYS A 1 79 ? 2.313 -53.908 27.395 1.000 49.363 76 LYS A N 1
ATOM 597 C CA . LYS A 1 79 ? 1.454 -54.968 26.812 1.000 52.757 76 LYS A CA 1
ATOM 598 C C . LYS A 1 79 ? 0.530 -54.374 25.726 1.000 51.820 76 LYS A C 1
ATOM 599 O O . LYS A 1 79 ? 0.360 -53.135 25.662 1.000 44.752 76 LYS A O 1
ATOM 605 N N . LYS A 1 80 ? -0.028 -55.262 24.901 1.000 50.856 77 LYS A N 1
ATOM 606 C CA . LYS A 1 80 ? -1.073 -54.995 23.876 1.000 56.513 77 LYS A CA 1
ATOM 607 C C . LYS A 1 80 ? -2.425 -54.722 24.583 1.000 57.034 77 LYS A C 1
ATOM 608 O O . LYS A 1 80 ? -3.007 -55.667 25.153 1.000 49.991 77 LYS A O 1
ATOM 614 N N . LEU A 1 81 ? -2.922 -53.481 24.553 1.000 47.000 78 LEU A N 1
ATOM 615 C CA . LEU A 1 81 ? -4.171 -53.072 25.259 1.000 49.762 78 LEU A CA 1
ATOM 616 C C . LEU A 1 81 ? -5.407 -53.307 24.389 1.000 46.980 78 LEU A C 1
ATOM 617 O O . LEU A 1 81 ? -5.346 -53.372 23.157 1.000 40.340 78 LEU A O 1
ATOM 622 N N . PRO A 1 82 ? -6.587 -53.488 25.020 1.000 51.042 79 PRO A N 1
ATOM 623 C CA . PRO A 1 82 ? -7.851 -53.382 24.295 1.000 52.030 79 PRO A CA 1
ATOM 624 C C . PRO A 1 82 ? -7.954 -51.982 23.659 1.000 48.753 79 PRO A C 1
ATOM 625 O O . PRO A 1 82 ? -7.181 -51.080 24.027 1.000 46.555 79 PRO A O 1
ATOM 629 N N . VAL A 1 83 ? -8.903 -51.794 22.738 1.000 46.702 80 VAL A N 1
ATOM 630 C CA . VAL A 1 83 ? -9.087 -50.468 22.076 1.000 42.917 80 VAL A CA 1
ATOM 631 C C . VAL A 1 83 ? -10.551 -50.002 22.176 1.000 40.290 80 VAL A C 1
ATOM 632 O O . VAL A 1 83 ? -11.501 -50.811 22.045 1.000 40.332 80 VAL A O 1
ATOM 636 N N . ILE A 1 84 ? -10.718 -48.715 22.444 1.000 39.360 81 ILE A N 1
ATOM 637 C CA . ILE A 1 84 ? -12.034 -48.031 22.434 1.000 38.348 81 ILE A CA 1
ATOM 638 C C . ILE A 1 84 ? -12.015 -46.994 21.306 1.000 35.984 81 ILE A C 1
ATOM 639 O O . ILE A 1 84 ? -11.215 -46.019 21.381 1.000 33.435 81 ILE A O 1
ATOM 644 N N . PHE A 1 85 ? -12.937 -47.157 20.362 1.000 36.131 82 PHE A N 1
ATOM 645 C CA . PHE A 1 85 ? -13.221 -46.168 19.297 1.000 39.723 82 PHE A CA 1
ATOM 646 C C . PHE A 1 85 ? -14.276 -45.203 19.849 1.000 35.753 82 PHE A C 1
ATOM 647 O O . PHE A 1 85 ? -15.427 -45.642 20.065 1.000 36.156 82 PHE A O 1
ATOM 655 N N . TYR A 1 86 ? -13.874 -43.964 20.140 1.000 37.402 83 TYR A N 1
ATOM 656 C CA . TYR A 1 86 ? -14.718 -42.953 20.816 1.000 39.006 83 TYR A CA 1
ATOM 657 C C . TYR A 1 86 ? -15.162 -41.912 19.787 1.000 40.507 83 TYR A C 1
ATOM 658 O O . TYR A 1 86 ? -14.291 -41.277 19.144 1.000 41.156 83 TYR A O 1
ATOM 667 N N . ILE A 1 87 ? -16.492 -41.761 19.652 1.000 40.456 84 ILE A N 1
ATOM 668 C CA . ILE A 1 87 ? -17.144 -40.746 18.779 1.000 35.513 84 ILE A CA 1
ATOM 669 C C . ILE A 1 87 ? -17.771 -39.673 19.664 1.000 33.467 84 ILE A C 1
ATOM 670 O O . ILE A 1 87 ? -18.711 -39.946 20.401 1.000 34.832 84 ILE A O 1
ATOM 675 N N . HIS A 1 88 ? -17.256 -38.464 19.559 1.000 33.562 85 HIS A N 1
ATOM 676 C CA . HIS A 1 88 ? -17.670 -37.323 20.391 1.000 34.890 85 HIS A CA 1
ATOM 677 C C . HIS A 1 88 ? -19.043 -36.820 19.941 1.000 32.723 85 HIS A C 1
ATOM 678 O O . HIS A 1 88 ? -19.459 -37.076 18.786 1.000 32.172 85 HIS A O 1
ATOM 685 N N . GLY A 1 89 ? -19.694 -36.122 20.859 1.000 36.138 86 GLY A N 1
ATOM 686 C CA . GLY A 1 89 ? -20.978 -35.437 20.658 1.000 33.625 86 GLY A CA 1
ATOM 687 C C . GLY A 1 89 ? -20.804 -33.943 20.675 1.000 35.753 86 GLY A C 1
ATOM 688 O O . GLY A 1 89 ? -19.702 -33.485 20.406 1.000 38.857 86 GLY A O 1
ATOM 689 N N . ALA A 1 90 ? -21.911 -33.243 20.922 1.000 36.475 87 ALA A N 1
ATOM 690 C CA . ALA A 1 90 ? -22.094 -31.779 20.890 1.000 37.250 87 ALA A CA 1
ATOM 691 C C . ALA A 1 90 ? -22.746 -31.377 19.557 1.000 36.225 87 ALA A C 1
ATOM 692 O O . ALA A 1 90 ? -22.258 -30.429 18.904 1.000 36.742 87 ALA A O 1
ATOM 694 N N . GLY A 1 91 ? -23.791 -32.093 19.138 1.000 33.923 88 GLY A N 1
ATOM 695 C CA . GLY A 1 91 ? -24.785 -31.579 18.173 1.000 35.142 88 GLY A CA 1
ATOM 696 C C . GLY A 1 91 ? -24.358 -31.661 16.715 1.000 33.017 88 GLY A C 1
ATOM 697 O O . GLY A 1 91 ? -25.029 -31.024 15.878 1.000 33.801 88 GLY A O 1
ATOM 698 N N . TRP A 1 92 ? -23.343 -32.469 16.386 1.000 33.489 89 TRP A N 1
ATOM 699 C CA . TRP A 1 92 ? -22.726 -32.585 15.027 1.000 34.319 89 TRP A CA 1
ATOM 700 C C . TRP A 1 92 ? -22.024 -31.274 14.654 1.000 33.616 89 TRP A C 1
ATOM 701 O O . TRP A 1 92 ? -21.269 -31.246 13.643 1.000 34.985 89 TRP A O 1
ATOM 712 N N . VAL A 1 93 ? -22.211 -30.234 15.456 1.000 30.699 90 VAL A N 1
ATOM 713 C CA . VAL A 1 93 ? -21.689 -28.889 15.109 1.000 35.112 90 VAL A CA 1
ATOM 714 C C . VAL A 1 93 ? -20.409 -28.573 15.903 1.000 36.330 90 VAL A C 1
ATOM 715 O O . VAL A 1 93 ? -19.503 -27.939 15.307 1.000 38.762 90 VAL A O 1
ATOM 719 N N . PHE A 1 94 ? -20.335 -28.935 17.181 1.000 35.619 91 PHE A N 1
ATOM 720 C CA . PHE A 1 94 ? -19.185 -28.552 18.044 1.000 36.360 91 PHE A CA 1
ATOM 721 C C . PHE A 1 94 ? -18.391 -29.779 18.483 1.000 36.780 91 PHE A C 1
ATOM 722 O O . PHE A 1 94 ? -18.743 -30.950 18.114 1.000 32.486 91 PHE A O 1
ATOM 730 N N . GLY A 1 95 ? -17.366 -29.518 19.299 1.000 41.095 92 GLY A N 1
ATOM 731 C CA . GLY A 1 95 ? -16.563 -30.580 19.932 1.000 42.923 92 GLY A CA 1
ATOM 732 C C . GLY A 1 95 ? -15.304 -30.906 19.151 1.000 40.089 92 GLY A C 1
ATOM 733 O O . GLY A 1 95 ? -15.251 -30.658 17.936 1.000 37.585 92 GLY A O 1
ATOM 734 N N . ASN A 1 96 ? -14.348 -31.514 19.843 1.000 43.487 93 ASN A N 1
ATOM 735 C CA . ASN A 1 96 ? -12.957 -31.787 19.376 1.000 40.514 93 ASN A CA 1
ATOM 736 C C . ASN A 1 96 ? -12.225 -32.497 20.522 1.000 42.246 93 ASN A C 1
ATOM 737 O O . ASN A 1 96 ? -12.852 -32.693 21.607 1.000 42.597 93 ASN A O 1
ATOM 742 N N . ALA A 1 97 ? -10.956 -32.858 20.316 1.000 43.129 94 ALA A N 1
ATOM 743 C CA . ALA A 1 97 ? -10.131 -33.607 21.283 1.000 37.492 94 ALA A CA 1
ATOM 744 C C . ALA A 1 97 ? -10.114 -32.863 22.618 1.000 35.916 94 ALA A C 1
ATOM 745 O O . ALA A 1 97 ? -10.109 -33.557 23.654 1.000 37.056 94 ALA A O 1
ATOM 747 N N . HIS A 1 98 ? -10.133 -31.526 22.602 1.000 31.883 95 HIS A N 1
ATOM 748 C CA . HIS A 1 98 ? -10.033 -30.680 23.815 1.000 36.138 95 HIS A CA 1
ATOM 749 C C . HIS A 1 98 ? -11.335 -30.730 24.634 1.000 40.222 95 HIS A C 1
ATOM 750 O O . HIS A 1 98 ? -11.248 -30.834 25.872 1.000 40.690 95 HIS A O 1
ATOM 757 N N . THR A 1 99 ? -12.501 -30.653 23.980 1.000 39.297 96 THR A N 1
ATOM 758 C CA . THR A 1 99 ? -13.820 -30.614 24.660 1.000 39.211 96 THR A CA 1
ATOM 759 C C . THR A 1 99 ? -14.026 -31.937 25.402 1.000 34.367 96 THR A C 1
ATOM 760 O O . THR A 1 99 ? -14.635 -31.885 26.457 1.000 41.387 96 THR A O 1
ATOM 764 N N . HIS A 1 100 ? -13.532 -33.060 24.885 1.000 33.356 97 HIS A N 1
ATOM 765 C CA . HIS A 1 100 ? -13.849 -34.413 25.410 1.000 33.361 97 HIS A CA 1
ATOM 766 C C . HIS A 1 100 ? -12.629 -35.005 26.149 1.000 38.959 97 HIS A C 1
ATOM 767 O O . HIS A 1 100 ? -12.634 -36.219 26.481 1.000 36.162 97 HIS A O 1
ATOM 774 N N . ASP A 1 101 ? -11.632 -34.159 26.424 1.000 36.940 98 ASP A N 1
ATOM 775 C CA . ASP A 1 101 ? -10.272 -34.564 26.874 1.000 33.700 98 ASP A CA 1
ATOM 776 C C . ASP A 1 101 ? -10.360 -35.294 28.230 1.000 33.330 98 ASP A C 1
ATOM 777 O O . ASP A 1 101 ? -9.893 -36.441 28.331 1.000 35.132 98 ASP A O 1
ATOM 782 N N . LYS A 1 102 ? -10.988 -34.682 29.228 1.000 35.233 99 LYS A N 1
ATOM 783 C CA . LYS A 1 102 ? -11.131 -35.323 30.553 1.000 36.898 99 LYS A CA 1
ATOM 784 C C . LYS A 1 102 ? -11.822 -36.682 30.406 1.000 39.294 99 LYS A C 1
ATOM 785 O O . LYS A 1 102 ? -11.329 -37.664 31.019 1.000 43.725 99 LYS A O 1
ATOM 791 N N . LEU A 1 103 ? -12.893 -36.778 29.609 1.000 37.168 100 LEU A N 1
ATOM 792 C CA . LEU A 1 103 ? -13.690 -38.021 29.477 1.000 34.592 100 LEU A CA 1
ATOM 793 C C . LEU A 1 103 ? -12.841 -39.142 28.877 1.000 36.004 100 LEU A C 1
ATOM 794 O O . LEU A 1 103 ? -12.845 -40.269 29.431 1.000 37.284 100 LEU A O 1
ATOM 799 N N . ILE A 1 104 ? -12.177 -38.894 27.755 1.000 34.219 101 ILE A N 1
ATOM 800 C CA . ILE A 1 104 ? -11.445 -39.978 27.045 1.000 35.904 101 ILE A CA 1
ATOM 801 C C . ILE A 1 104 ? -10.179 -40.392 27.843 1.000 34.974 101 ILE A C 1
ATOM 802 O O . ILE A 1 104 ? -9.842 -41.590 27.816 1.000 36.521 101 ILE A O 1
ATOM 807 N N . ARG A 1 105 ? -9.528 -39.472 28.555 1.000 37.680 102 ARG A N 1
ATOM 808 C CA . ARG A 1 105 ? -8.410 -39.794 29.488 1.000 40.603 102 ARG A CA 1
ATOM 809 C C . ARG A 1 105 ? -8.917 -40.726 30.583 1.000 40.834 102 ARG A C 1
ATOM 810 O O . ARG A 1 105 ? -8.291 -41.780 30.812 1.000 44.056 102 ARG A O 1
ATOM 818 N N . GLU A 1 106 ? -10.066 -40.403 31.168 1.000 42.079 103 GLU A N 1
ATOM 819 C CA . GLU A 1 106 ? -10.668 -41.242 32.235 1.000 39.710 103 GLU A CA 1
ATOM 820 C C . GLU A 1 106 ? -10.936 -42.638 31.683 1.000 41.448 103 GLU A C 1
ATOM 821 O O . GLU A 1 106 ? -10.654 -43.620 32.414 1.000 38.437 103 GLU A O 1
ATOM 827 N N . LEU A 1 107 ? -11.469 -42.743 30.462 1.000 39.963 104 LEU A N 1
ATOM 828 C CA . LEU A 1 107 ? -11.809 -44.059 29.864 1.000 41.060 104 LEU A CA 1
ATOM 829 C C . LEU A 1 107 ? -10.504 -44.831 29.610 1.000 40.215 104 LEU A C 1
ATOM 830 O O . LEU A 1 107 ? -10.477 -46.068 29.809 1.000 39.004 104 LEU A O 1
ATOM 835 N N . ALA A 1 108 ? -9.486 -44.148 29.094 1.000 39.036 105 ALA A N 1
ATOM 836 C CA . ALA A 1 108 ? -8.193 -44.764 28.721 1.000 43.969 105 ALA A CA 1
ATOM 837 C C . ALA A 1 108 ? -7.584 -45.420 29.972 1.000 43.603 105 ALA A C 1
ATOM 838 O O . ALA A 1 108 ? -7.256 -46.623 29.940 1.000 46.371 105 ALA A O 1
ATOM 840 N N . VAL A 1 109 ? -7.511 -44.648 31.052 1.000 41.554 106 VAL A N 1
ATOM 841 C CA . VAL A 1 109 ? -6.831 -45.040 32.316 1.000 44.171 106 VAL A CA 1
ATOM 842 C C . VAL A 1 109 ? -7.654 -46.105 33.034 1.000 43.827 106 VAL A C 1
ATOM 843 O O . VAL A 1 109 ? -7.086 -47.173 33.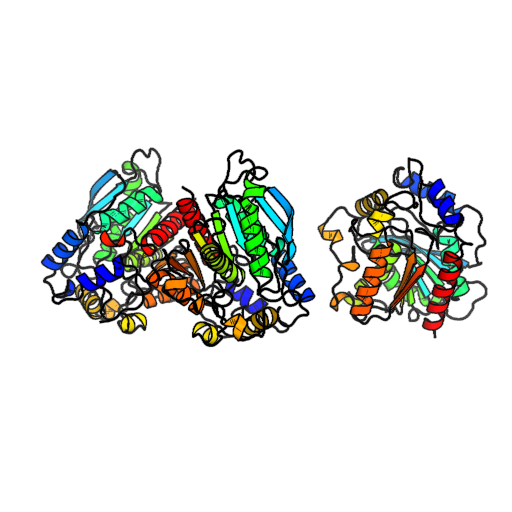259 1.000 39.850 106 VAL A O 1
ATOM 847 N N . ARG A 1 110 ? -8.952 -45.892 33.285 1.000 47.795 107 ARG A N 1
ATOM 848 C CA . ARG A 1 110 ? -9.758 -46.811 34.153 1.000 39.274 107 ARG A CA 1
ATOM 849 C C . ARG A 1 110 ? -10.126 -48.090 33.415 1.000 37.467 107 ARG A C 1
ATOM 850 O O . ARG A 1 110 ? -10.465 -49.058 34.102 1.000 44.209 107 ARG A O 1
ATOM 858 N N . THR A 1 111 ? -10.024 -48.148 32.082 1.000 38.294 108 THR A N 1
ATOM 859 C CA . THR A 1 111 ? -10.205 -49.434 31.349 1.000 41.374 108 THR A CA 1
ATOM 860 C C . THR A 1 111 ? -8.850 -49.964 30.860 1.000 39.760 108 THR A C 1
ATOM 861 O O . THR A 1 111 ? -8.854 -51.007 30.178 1.000 36.822 108 THR A O 1
ATOM 865 N N . ASN A 1 112 ? -7.766 -49.233 31.140 1.000 43.664 109 ASN A N 1
ATOM 866 C CA . ASN A 1 112 ? -6.392 -49.527 30.659 1.000 45.798 109 ASN A CA 1
ATOM 867 C C . ASN A 1 112 ? -6.485 -49.901 29.175 1.000 49.139 109 ASN A C 1
ATOM 868 O O . ASN A 1 112 ? -6.125 -51.060 28.787 1.000 45.570 109 ASN A O 1
ATOM 873 N N . SER A 1 113 ? -6.972 -48.947 28.378 1.000 48.194 110 SER A N 1
ATOM 874 C CA . SER A 1 113 ? -7.217 -49.104 26.920 1.000 48.883 110 SER A CA 1
ATOM 875 C C . SER A 1 113 ? -6.567 -47.947 26.160 1.000 43.199 110 SER A C 1
ATOM 876 O O . SER A 1 113 ? -6.456 -46.837 26.724 1.000 42.748 110 SER A O 1
ATOM 879 N N . VAL A 1 114 ? -6.209 -48.201 24.904 1.000 41.306 111 VAL A N 1
ATOM 880 C CA . VAL A 1 114 ? -6.000 -47.138 23.884 1.000 41.615 111 VAL A CA 1
ATOM 881 C C . VAL A 1 114 ? -7.397 -46.615 23.520 1.000 39.375 111 VAL A C 1
ATOM 882 O O . VAL A 1 114 ? -8.293 -47.440 23.283 1.000 34.941 111 VAL A O 1
ATOM 886 N N . VAL A 1 115 ? -7.567 -45.299 23.548 1.000 40.103 112 VAL A N 1
ATOM 887 C CA . VAL A 1 115 ? -8.778 -44.615 23.018 1.000 42.423 112 VAL A CA 1
ATOM 888 C C . VAL A 1 115 ? -8.382 -44.001 21.677 1.000 40.771 112 VAL A C 1
ATOM 889 O O . VAL A 1 115 ? -7.408 -43.221 21.655 1.000 39.646 112 VAL A O 1
ATOM 893 N N . VAL A 1 116 ? -9.098 -44.373 20.616 1.000 41.367 113 VAL A N 1
ATOM 894 C CA . VAL A 1 116 ? -8.970 -43.749 19.271 1.000 41.530 113 VAL A CA 1
ATOM 895 C C . VAL A 1 116 ? -10.151 -42.796 19.081 1.000 41.219 113 VAL A C 1
ATOM 896 O O . VAL A 1 116 ? -11.316 -43.270 19.169 1.000 36.665 113 VAL A O 1
ATOM 900 N N . PHE A 1 117 ? -9.846 -41.510 18.874 1.000 37.863 114 PHE A N 1
ATOM 901 C CA . PHE A 1 117 ? -10.815 -40.388 18.861 1.000 39.388 114 PHE A CA 1
ATOM 902 C C . PHE A 1 117 ? -10.803 -39.707 17.488 1.000 42.304 114 PHE A C 1
ATOM 903 O O . PHE A 1 117 ? -9.916 -38.865 17.269 1.000 43.383 114 PHE A O 1
ATOM 911 N N . SER A 1 118 ? -11.782 -40.004 16.620 1.000 40.067 115 SER A N 1
ATOM 912 C CA . SER A 1 118 ? -11.910 -39.385 15.273 1.000 40.817 115 SER A CA 1
ATOM 913 C C . SER A 1 118 ? -12.370 -37.936 15.425 1.000 43.244 115 SER A C 1
ATOM 914 O O . SER A 1 118 ? -13.414 -37.749 16.054 1.000 45.698 115 SER A O 1
ATOM 917 N N . GLU A 1 119 ? -11.658 -36.957 14.860 1.000 36.825 116 GLU A N 1
ATOM 918 C CA . GLU A 1 119 ? -12.195 -35.578 14.702 1.000 40.612 116 GLU A CA 1
ATOM 919 C C . GLU A 1 119 ? -12.906 -35.502 13.336 1.000 42.499 116 GLU A C 1
ATOM 920 O O . GLU A 1 119 ? -12.380 -34.849 12.428 1.000 40.637 116 GLU A O 1
ATOM 926 N N . TYR A 1 120 ? -14.039 -36.207 13.204 1.000 37.904 117 TYR A N 1
ATOM 927 C CA . TYR A 1 120 ? -14.945 -36.207 12.022 1.000 38.500 117 TYR A CA 1
ATOM 928 C C . TYR A 1 120 ? -15.288 -34.758 11.653 1.000 36.192 117 TYR A C 1
ATOM 929 O O . TYR A 1 120 ? -15.226 -33.878 12.512 1.000 35.804 117 TYR A O 1
ATOM 938 N N . SER A 1 121 ? -15.637 -34.517 10.387 1.000 40.970 118 SER A N 1
ATOM 939 C CA . SER A 1 121 ? -16.018 -33.185 9.843 1.000 41.366 118 SER A CA 1
ATOM 940 C C . SER A 1 121 ? -17.328 -32.735 10.497 1.000 36.264 118 SER A C 1
ATOM 941 O O . SER A 1 121 ? -18.243 -33.551 10.584 1.000 35.881 118 SER A O 1
ATOM 944 N N . LEU A 1 122 ? -17.409 -31.476 10.908 1.000 33.533 119 LEU A N 1
ATOM 945 C CA . LEU A 1 122 ? -18.537 -30.926 11.687 1.000 34.860 119 LEU A CA 1
ATOM 946 C C . LEU A 1 122 ? -19.561 -30.365 10.699 1.000 37.690 119 LEU A C 1
ATOM 947 O O . LEU A 1 122 ? -19.164 -30.008 9.584 1.000 33.758 119 LEU A O 1
ATOM 952 N N . SER A 1 123 ? -20.841 -30.365 11.083 1.000 38.382 120 SER A N 1
ATOM 953 C CA . SER A 1 123 ? -21.942 -29.691 10.366 1.000 35.629 120 SER A CA 1
ATOM 954 C C . SER A 1 123 ? -21.929 -28.229 10.802 1.000 35.750 120 SER A C 1
ATOM 955 O O . SER A 1 123 ? -21.381 -27.930 11.861 1.000 36.233 120 SER A O 1
ATOM 958 N N . PRO A 1 124 ? -22.538 -27.282 10.051 1.000 37.412 121 PRO A N 1
ATOM 959 C CA . PRO A 1 124 ? -23.192 -27.561 8.768 1.000 41.301 121 PRO A CA 1
ATOM 960 C C . PRO A 1 124 ? -22.296 -27.648 7.516 1.000 41.372 121 PRO A C 1
ATOM 961 O O . PRO A 1 124 ? -22.796 -28.030 6.459 1.000 37.459 121 PRO A O 1
ATOM 965 N N . GLU A 1 125 ? -20.993 -27.400 7.647 1.000 39.124 122 GLU A N 1
ATOM 966 C CA . GLU A 1 125 ? -20.055 -27.478 6.493 1.000 39.118 122 GLU A CA 1
ATOM 967 C C . GLU A 1 125 ? -20.088 -28.899 5.929 1.000 38.834 122 GLU A C 1
ATOM 968 O O . GLU A 1 125 ? -20.129 -29.041 4.680 1.000 35.572 122 GLU A O 1
ATOM 974 N N . ALA A 1 126 ? -20.066 -29.924 6.789 1.000 35.426 123 ALA A N 1
ATOM 975 C CA . ALA A 1 126 ? -20.261 -31.322 6.352 1.000 37.942 123 ALA A CA 1
ATOM 976 C C . ALA A 1 126 ? -21.671 -31.773 6.767 1.000 39.502 123 ALA A C 1
ATOM 977 O O . ALA A 1 126 ? -22.108 -31.506 7.914 1.000 43.994 123 ALA A O 1
ATOM 979 N N . LYS A 1 127 ? -22.374 -32.392 5.833 1.000 37.522 124 LYS A N 1
ATOM 980 C CA . LYS A 1 127 ? -23.747 -32.898 6.038 1.000 38.878 124 LYS A CA 1
ATOM 981 C C . LYS A 1 127 ? -23.652 -34.407 6.209 1.000 35.919 124 LYS A C 1
ATOM 982 O O . LYS A 1 127 ? -22.578 -34.991 5.871 1.000 34.874 124 LYS A O 1
ATOM 988 N N . TYR A 1 128 ? -24.721 -35.001 6.742 1.000 35.566 125 TYR A N 1
ATOM 989 C CA . TYR A 1 128 ? -24.948 -36.467 6.726 1.000 33.784 125 TYR A CA 1
ATOM 990 C C . TYR A 1 128 ? -24.729 -36.930 5.287 1.000 37.760 125 TYR A C 1
ATOM 991 O O . TYR A 1 128 ? -25.179 -36.247 4.374 1.000 40.590 125 TYR A O 1
ATOM 1000 N N . PRO A 1 129 ? -24.122 -38.102 4.999 1.000 36.242 126 PRO A N 1
ATOM 1001 C CA . PRO A 1 129 ? -23.585 -39.024 5.990 1.000 35.642 126 PRO A CA 1
ATOM 1002 C C . PRO A 1 129 ? -22.046 -39.005 6.144 1.000 37.318 126 PRO A C 1
ATOM 1003 O O . PRO A 1 129 ? -21.462 -40.045 6.438 1.000 37.961 126 PRO A O 1
ATOM 1007 N N . THR A 1 130 ? -21.421 -37.843 5.954 1.000 35.220 127 THR A N 1
ATOM 1008 C CA . THR A 1 130 ? -19.946 -37.689 5.924 1.000 36.305 127 THR A CA 1
ATOM 1009 C C . THR A 1 130 ? -19.371 -38.208 7.236 1.000 37.932 127 THR A C 1
ATOM 1010 O O . THR A 1 130 ? -18.536 -39.145 7.185 1.000 36.790 127 THR A O 1
ATOM 1014 N N . ALA A 1 131 ? -19.823 -37.648 8.371 1.000 33.042 128 ALA A N 1
ATOM 1015 C CA . ALA A 1 131 ? -19.279 -38.015 9.705 1.000 35.350 128 ALA A CA 1
ATOM 1016 C C . ALA A 1 131 ? -19.360 -39.528 9.904 1.000 38.221 128 ALA A C 1
ATOM 1017 O O . ALA A 1 131 ? -18.350 -40.077 10.381 1.000 37.320 128 ALA A O 1
ATOM 1019 N N . ILE A 1 132 ? -20.488 -40.184 9.571 1.000 33.750 129 ILE A N 1
ATOM 1020 C CA . ILE A 1 132 ? -20.611 -41.641 9.847 1.000 34.303 129 ILE A CA 1
ATOM 1021 C C . ILE A 1 132 ? -19.711 -42.415 8.885 1.000 38.388 129 ILE A C 1
ATOM 1022 O O . ILE A 1 132 ? -19.231 -43.495 9.295 1.000 36.448 129 ILE A O 1
ATOM 1027 N N . GLU A 1 133 ? -19.544 -41.944 7.645 1.000 38.816 130 GLU A N 1
ATOM 1028 C CA . GLU A 1 133 ? -18.674 -42.629 6.658 1.000 38.470 130 GLU A CA 1
ATOM 1029 C C . GLU A 1 133 ? -17.206 -42.518 7.108 1.000 33.021 130 GLU A C 1
ATOM 1030 O O . GLU A 1 133 ? -16.481 -43.527 7.013 1.000 37.989 130 GLU A O 1
ATOM 1036 N N . GLN A 1 134 ? -16.776 -41.340 7.560 1.000 34.779 131 GLN A N 1
ATOM 1037 C CA . GLN A 1 134 ? -15.383 -41.083 8.024 1.000 34.786 131 GLN A CA 1
ATOM 1038 C C . GLN A 1 134 ? -15.087 -41.951 9.249 1.000 39.385 131 GLN A C 1
ATOM 1039 O O . GLN A 1 134 ? -14.011 -42.592 9.279 1.000 39.657 131 GLN A O 1
ATOM 1045 N N . ASN A 1 135 ? -16.029 -42.013 10.203 1.000 39.584 132 ASN A N 1
ATOM 1046 C CA . ASN A 1 135 ? -15.882 -42.813 11.448 1.000 40.907 132 ASN A CA 1
ATOM 1047 C C . ASN A 1 135 ? -15.808 -44.289 11.056 1.000 39.990 132 ASN A C 1
ATOM 1048 O O . ASN A 1 135 ? -14.917 -44.994 11.576 1.000 39.690 132 ASN A O 1
ATOM 1053 N N . TYR A 1 136 ? -16.673 -44.742 10.153 1.000 36.703 133 TYR A N 1
ATOM 1054 C CA . TYR A 1 136 ? -16.666 -46.152 9.696 1.000 38.719 133 TYR A CA 1
ATOM 1055 C C . TYR A 1 136 ? -15.348 -46.469 8.974 1.000 39.334 133 TYR A C 1
ATOM 1056 O O . TYR A 1 136 ? -14.896 -47.629 9.071 1.000 46.027 133 TYR A O 1
ATOM 1065 N N . ALA A 1 137 ? -14.776 -45.524 8.231 1.000 36.958 134 ALA A N 1
ATOM 1066 C CA . ALA A 1 137 ? -13.524 -45.768 7.471 1.000 38.992 134 ALA A CA 1
ATOM 1067 C C . ALA A 1 137 ? -12.361 -45.922 8.469 1.000 41.093 134 ALA A C 1
ATOM 1068 O O . ALA A 1 137 ? -11.564 -46.865 8.311 1.000 42.870 134 ALA A O 1
ATOM 1070 N N . VAL A 1 138 ? -12.260 -45.032 9.459 1.000 37.471 135 VAL A N 1
ATOM 1071 C CA . VAL A 1 138 ? -11.226 -45.099 10.533 1.000 40.680 135 VAL A CA 1
ATOM 1072 C C . VAL A 1 138 ? -11.328 -46.455 11.240 1.000 43.979 135 VAL A C 1
ATOM 1073 O O . VAL A 1 138 ? -10.281 -47.098 11.418 1.000 45.121 135 VAL A O 1
ATOM 1077 N N . LEU A 1 139 ? -12.536 -46.919 11.562 1.000 46.011 136 LEU A N 1
ATOM 1078 C CA . LEU A 1 139 ? -12.746 -48.256 12.183 1.000 44.768 136 LEU A CA 1
ATOM 1079 C C . LEU A 1 139 ? -12.092 -49.333 11.310 1.000 49.466 136 LEU A C 1
ATOM 1080 O O . LEU A 1 139 ? -11.548 -50.294 11.881 1.000 48.897 136 LEU A O 1
ATOM 1085 N N . GLN A 1 140 ? -12.171 -49.213 9.983 1.000 46.406 137 GLN A N 1
ATOM 1086 C CA . GLN A 1 140 ? -11.621 -50.246 9.062 1.000 48.402 137 GLN A CA 1
ATOM 1087 C C . GLN A 1 140 ? -10.082 -50.175 9.002 1.000 43.412 137 GLN A C 1
ATOM 1088 O O . GLN A 1 140 ? -9.460 -51.167 8.598 1.000 46.262 137 GLN A O 1
ATOM 1094 N N . GLN A 1 141 ? -9.492 -49.048 9.376 1.000 47.691 138 GLN A N 1
ATOM 1095 C CA . GLN A 1 141 ? -8.019 -48.842 9.378 1.000 48.320 138 GLN A CA 1
ATOM 1096 C C . GLN A 1 141 ? -7.426 -49.081 10.784 1.000 56.131 138 GLN A C 1
ATOM 1097 O O . GLN A 1 141 ? -6.220 -48.779 10.969 1.000 51.870 138 GLN A O 1
ATOM 1103 N N . LEU A 1 142 ? -8.199 -49.582 11.760 1.000 54.747 139 LEU A N 1
ATOM 1104 C CA . LEU A 1 142 ? -7.669 -49.767 13.146 1.000 54.065 139 LEU A CA 1
ATOM 1105 C C . LEU A 1 142 ? -6.604 -50.870 13.137 1.000 48.967 139 LEU A C 1
ATOM 1106 O O . LEU A 1 142 ? -5.618 -50.724 13.869 1.000 49.293 139 LEU A O 1
ATOM 1111 N N . LYS A 1 143 ? -6.836 -51.945 12.389 1.000 49.480 140 LYS A N 1
ATOM 1112 C CA . LYS A 1 143 ? -5.861 -53.054 12.217 1.000 61.080 140 LYS A CA 1
ATOM 1113 C C . LYS A 1 143 ? -4.513 -52.505 11.705 1.000 59.423 140 LYS A C 1
ATOM 1114 O O . LYS A 1 143 ? -3.478 -53.060 12.104 1.000 66.222 140 LYS A O 1
ATOM 1120 N N . ASP A 1 144 ? -4.524 -51.439 10.895 1.000 57.807 141 ASP A N 1
ATOM 1121 C CA . ASP A 1 144 ? -3.319 -50.794 10.305 1.000 60.474 141 ASP A CA 1
ATOM 1122 C C . ASP A 1 144 ? -2.486 -50.094 11.389 1.000 61.040 141 ASP A C 1
ATOM 1123 O O . ASP A 1 144 ? -1.262 -49.887 11.160 1.000 59.335 141 ASP A O 1
ATOM 1128 N N . PHE A 1 145 ? -3.086 -49.716 12.518 1.000 54.900 142 PHE A N 1
ATOM 1129 C CA . PHE A 1 145 ? -2.347 -49.037 13.619 1.000 55.988 142 PHE A CA 1
ATOM 1130 C C . PHE A 1 145 ? -2.092 -49.987 14.809 1.000 49.931 142 PHE A C 1
ATOM 1131 O O . PHE A 1 145 ? -1.308 -49.595 15.678 1.000 54.100 142 PHE A O 1
ATOM 1139 N N . ALA A 1 146 ? -2.693 -51.187 14.835 1.000 48.786 143 ALA A N 1
ATOM 1140 C CA . ALA A 1 146 ? -2.771 -52.092 16.013 1.000 56.244 143 ALA A CA 1
ATOM 1141 C C . ALA A 1 146 ? -1.371 -52.423 16.550 1.000 64.141 143 ALA A C 1
ATOM 1142 O O . ALA A 1 146 ? -1.249 -52.625 17.783 1.000 64.486 143 ALA A O 1
ATOM 1144 N N . ASN A 1 147 ? -0.377 -52.493 15.655 1.000 61.338 144 ASN A N 1
ATOM 1145 C CA . ASN A 1 147 ? 1.005 -52.943 15.955 1.000 55.894 144 ASN A CA 1
ATOM 1146 C C . ASN A 1 147 ? 1.783 -51.728 16.461 1.000 54.312 144 ASN A C 1
ATOM 1147 O O . ASN A 1 147 ? 2.197 -51.775 17.638 1.000 49.906 144 ASN A O 1
ATOM 1152 N N . ASP A 1 148 ? 1.887 -50.646 15.685 1.000 49.476 145 ASP A N 1
ATOM 1153 C CA . ASP A 1 148 ? 2.670 -49.455 16.129 1.000 58.911 145 ASP A CA 1
ATOM 1154 C C . ASP A 1 148 ? 2.105 -48.883 17.448 1.000 60.914 145 ASP A C 1
ATOM 1155 O O . ASP A 1 148 ? 2.911 -48.320 18.245 1.000 59.558 145 ASP A O 1
ATOM 1160 N N . LYS A 1 149 ? 0.780 -48.955 17.665 1.000 62.392 146 LYS A N 1
ATOM 1161 C CA . LYS A 1 149 ? 0.084 -48.332 18.837 1.000 62.157 146 LYS A CA 1
ATOM 1162 C C . LYS A 1 149 ? -0.292 -49.397 19.886 1.000 56.491 146 LYS A C 1
ATOM 1163 O O . LYS A 1 149 ? -1.060 -49.058 20.819 1.000 52.172 146 LYS A O 1
ATOM 1169 N N . LYS A 1 150 ? 0.216 -50.627 19.728 1.000 54.164 147 LYS A N 1
ATOM 1170 C CA . LYS A 1 150 ? 0.201 -51.702 20.754 1.000 56.844 147 LYS A CA 1
ATOM 1171 C C . LYS A 1 150 ? -1.215 -51.817 21.319 1.000 50.320 147 LYS A C 1
ATOM 1172 O O . LYS A 1 150 ? -1.395 -51.573 22.540 1.000 46.642 147 LYS A O 1
ATOM 1178 N N . PHE A 1 151 ? -2.190 -52.123 20.463 1.000 51.966 148 PHE A N 1
ATOM 1179 C CA . PHE A 1 151 ? -3.556 -52.504 20.904 1.000 49.251 148 PHE A CA 1
ATOM 1180 C C . PHE A 1 151 ? -4.009 -53.691 20.072 1.000 46.943 148 PHE A C 1
ATOM 1181 O O . PHE A 1 151 ? -3.480 -53.838 18.967 1.000 45.899 148 PHE A O 1
ATOM 1189 N N . ASP A 1 152 ? -4.970 -54.449 20.614 1.000 47.073 149 ASP A N 1
ATOM 1190 C CA . ASP A 1 152 ? -5.571 -55.675 20.038 1.000 51.254 149 ASP A CA 1
ATOM 1191 C C . ASP A 1 152 ? -6.974 -55.334 19.504 1.000 53.828 149 ASP A C 1
ATOM 1192 O O . ASP A 1 152 ? -7.922 -55.096 20.312 1.000 43.637 149 ASP A O 1
ATOM 1197 N N . VAL A 1 153 ? -7.116 -55.377 18.183 1.000 52.008 150 VAL A N 1
ATOM 1198 C CA . VAL A 1 153 ? -8.348 -54.973 17.451 1.000 52.948 150 VAL A CA 1
ATOM 1199 C C . VAL A 1 153 ? -9.444 -56.022 17.659 1.000 51.960 150 VAL A C 1
ATOM 1200 O O . VAL A 1 153 ? -10.573 -55.738 17.269 1.000 58.127 150 VAL A O 1
ATOM 1204 N N . ASN A 1 154 ? -9.141 -57.175 18.260 1.000 51.079 151 ASN A N 1
ATOM 1205 C CA . ASN A 1 154 ? -10.152 -58.204 18.620 1.000 53.227 151 ASN A CA 1
ATOM 1206 C C . ASN A 1 154 ? -10.785 -57.889 19.979 1.000 49.966 151 ASN A C 1
ATOM 1207 O O . ASN A 1 154 ? -11.638 -58.677 20.418 1.000 53.069 151 ASN A O 1
ATOM 1212 N N . HIS A 1 155 ? -10.333 -56.839 20.669 1.000 47.474 152 HIS A N 1
ATOM 1213 C CA . HIS A 1 155 ? -10.912 -56.374 21.965 1.000 52.256 152 HIS A CA 1
ATOM 1214 C C . HIS A 1 155 ? -11.389 -54.936 21.757 1.000 45.595 152 HIS A C 1
ATOM 1215 O O . HIS A 1 155 ? -10.699 -53.989 22.232 1.000 42.874 152 HIS A O 1
ATOM 1222 N N . LEU A 1 156 ? -12.461 -54.798 20.966 1.000 43.889 153 LEU A N 1
ATOM 1223 C CA . LEU A 1 156 ? -12.893 -53.516 20.342 1.000 42.234 153 LEU A CA 1
ATOM 1224 C C . LEU A 1 156 ? -14.262 -53.130 20.890 1.000 40.941 153 LEU A C 1
ATOM 1225 O O . LEU A 1 156 ? -15.253 -53.912 20.691 1.000 39.586 153 LEU A O 1
ATOM 1230 N N . THR A 1 157 ? -14.292 -51.948 21.499 1.000 39.862 154 THR A N 1
ATOM 1231 C CA . THR A 1 157 ? -15.502 -51.297 22.034 1.000 40.263 154 THR A CA 1
ATOM 1232 C C . THR A 1 157 ? -15.731 -50.024 21.238 1.000 41.638 154 THR A C 1
ATOM 1233 O O . THR A 1 157 ? -14.758 -49.279 20.979 1.000 39.676 154 THR A O 1
ATOM 1237 N N . VAL A 1 158 ? -16.973 -49.773 20.854 1.000 39.339 155 VAL A N 1
ATOM 1238 C CA . VAL A 1 158 ? -17.313 -48.440 20.289 1.000 37.017 155 VAL A CA 1
ATOM 1239 C C . VAL A 1 158 ? -18.141 -47.680 21.343 1.000 37.349 155 VAL A C 1
ATOM 1240 O O . VAL A 1 158 ? -18.979 -48.304 22.037 1.000 38.773 155 VAL A O 1
ATOM 1244 N N . ALA A 1 159 ? -17.902 -46.378 21.488 1.000 35.970 156 ALA A N 1
ATOM 1245 C CA . ALA A 1 159 ? -18.553 -45.548 22.516 1.000 36.004 156 ALA A CA 1
ATOM 1246 C C . ALA A 1 159 ? -18.741 -44.140 21.990 1.000 37.229 156 ALA A C 1
ATOM 1247 O O . ALA A 1 159 ? -17.910 -43.693 21.182 1.000 38.549 156 ALA A O 1
ATOM 1249 N N . GLY A 1 160 ? -19.766 -43.454 22.496 1.000 33.973 157 GLY A N 1
ATOM 1250 C CA . GLY A 1 160 ? -19.955 -42.038 22.188 1.000 30.471 157 GLY A CA 1
ATOM 1251 C C . GLY A 1 160 ? -20.992 -41.408 23.058 1.000 30.401 157 GLY A C 1
ATOM 1252 O O . GLY A 1 160 ? -21.832 -42.140 23.639 1.000 29.875 157 GLY A O 1
ATOM 1253 N N . ASP A 1 161 ? -20.954 -40.080 23.094 1.000 30.367 158 ASP A N 1
ATOM 1254 C CA . ASP A 1 161 ? -21.878 -39.266 23.904 1.000 32.458 158 ASP A CA 1
ATOM 1255 C C . ASP A 1 161 ? -22.804 -38.492 22.964 1.000 37.075 158 ASP A C 1
ATOM 1256 O O . ASP A 1 161 ? -22.310 -37.848 22.044 1.000 34.352 158 ASP A O 1
ATOM 1261 N N . SER A 1 162 ? -24.116 -38.557 23.197 1.000 36.772 159 SER A N 1
ATOM 1262 C CA . SER A 1 162 ? -25.088 -37.680 22.519 1.000 32.299 159 SER A CA 1
ATOM 1263 C C . SER A 1 162 ? -25.132 -38.078 21.040 1.000 33.545 159 SER A C 1
ATOM 1264 O O . SER A 1 162 ? -25.387 -39.282 20.735 1.000 34.001 159 SER A O 1
ATOM 1267 N N . VAL A 1 163 ? -24.840 -37.128 20.159 1.000 32.250 160 VAL A N 1
ATOM 1268 C CA . VAL A 1 163 ? -24.706 -37.342 18.688 1.000 34.606 160 VAL A CA 1
ATOM 1269 C C . VAL A 1 163 ? -23.645 -38.415 18.418 1.000 33.889 160 VAL A C 1
ATOM 1270 O O . VAL A 1 163 ? -23.796 -39.189 17.461 1.000 35.312 160 VAL A O 1
ATOM 1274 N N . GLY A 1 164 ? -22.589 -38.453 19.235 1.000 32.735 161 GLY A N 1
ATOM 1275 C CA . GLY A 1 164 ? -21.559 -39.501 19.169 1.000 34.253 161 GLY A CA 1
ATOM 1276 C C . GLY A 1 164 ? -22.119 -40.866 19.519 1.000 32.718 161 GLY A C 1
ATOM 1277 O O . GLY A 1 164 ? -21.597 -41.859 18.977 1.000 33.936 161 GLY A O 1
ATOM 1278 N N . GLY A 1 165 ? -23.096 -40.942 20.440 1.000 34.397 162 GLY A N 1
ATOM 1279 C CA . GLY A 1 165 ? -23.763 -42.217 20.788 1.000 32.799 162 GLY A CA 1
ATOM 1280 C C . GLY A 1 165 ? -24.621 -42.714 19.634 1.000 33.854 162 GLY A C 1
ATOM 1281 O O . GLY A 1 165 ? -24.657 -43.935 19.358 1.000 33.800 162 GLY A O 1
ATOM 1282 N N . ASN A 1 166 ? -25.328 -41.792 18.992 1.000 32.819 163 ASN A N 1
ATOM 1283 C CA . ASN A 1 166 ? -26.011 -42.037 17.700 1.000 35.884 163 ASN A CA 1
ATOM 1284 C C . ASN A 1 166 ? -25.029 -42.741 16.734 1.000 33.437 163 ASN A C 1
ATOM 1285 O O . ASN A 1 166 ? -25.345 -43.835 16.242 1.000 32.458 163 ASN A O 1
ATOM 1290 N N . MET A 1 167 ? -23.884 -42.129 16.445 1.000 32.737 164 MET A N 1
ATOM 1291 C CA . MET A 1 167 ? -22.971 -42.604 15.363 1.000 35.937 164 MET A CA 1
ATOM 1292 C C . MET A 1 167 ? -22.277 -43.888 15.814 1.000 36.149 164 MET A C 1
ATOM 1293 O O . MET A 1 167 ? -21.983 -44.751 14.964 1.000 35.400 164 MET A O 1
ATOM 1298 N N . ALA A 1 168 ? -22.104 -44.035 17.121 1.000 34.100 165 ALA A N 1
ATOM 1299 C CA . ALA A 1 168 ? -21.509 -45.236 17.729 1.000 37.607 165 ALA A CA 1
ATOM 1300 C C . ALA A 1 168 ? -22.418 -46.422 17.447 1.000 36.295 165 ALA A C 1
ATOM 1301 O O . ALA A 1 168 ? -21.896 -47.436 16.922 1.000 36.853 165 ALA A O 1
ATOM 1303 N N . THR A 1 169 ? -23.715 -46.329 17.777 1.000 33.737 166 THR A N 1
ATOM 1304 C CA . THR A 1 169 ? -24.645 -47.467 17.522 1.000 31.261 166 THR A CA 1
ATOM 1305 C C . THR A 1 169 ? -24.769 -47.667 16.009 1.000 32.059 166 THR A C 1
ATOM 1306 O O . THR A 1 169 ? -24.876 -48.833 15.597 1.000 33.141 166 THR A O 1
ATOM 1310 N N . VAL A 1 170 ? -24.666 -46.594 15.220 1.000 32.153 167 VAL A N 1
ATOM 1311 C CA . VAL A 1 170 ? -24.719 -46.670 13.725 1.000 38.050 167 VAL A CA 1
ATOM 1312 C C . VAL A 1 170 ? -23.471 -47.432 13.218 1.000 39.206 167 VAL A C 1
ATOM 1313 O O . VAL A 1 170 ? -23.618 -48.246 12.290 1.000 41.112 167 VAL A O 1
ATOM 1317 N N . MET A 1 171 ? -22.305 -47.260 13.854 1.000 36.565 168 MET A N 1
ATOM 1318 C CA . MET A 1 171 ? -21.088 -48.036 13.498 1.000 35.534 168 MET A CA 1
ATOM 1319 C C . MET A 1 171 ? -21.445 -49.521 13.572 1.000 36.132 168 MET A C 1
ATOM 1320 O O . MET A 1 171 ? -21.087 -50.222 12.663 1.000 40.460 168 MET A O 1
ATOM 1325 N N . THR A 1 172 ? -22.233 -49.954 14.560 1.000 37.742 169 THR A N 1
ATOM 1326 C CA . THR A 1 172 ? -22.567 -51.391 14.725 1.000 37.189 169 THR A CA 1
ATOM 1327 C C . THR A 1 172 ? -23.476 -51.825 13.578 1.000 36.874 169 THR A C 1
ATOM 1328 O O . THR A 1 172 ? -23.332 -52.972 13.109 1.000 37.610 169 THR A O 1
ATOM 1332 N N . LEU A 1 173 ? -24.408 -50.959 13.180 1.000 35.750 170 LEU A N 1
ATOM 1333 C CA . LEU A 1 173 ? -25.290 -51.182 12.007 1.000 37.031 170 LEU A CA 1
ATOM 1334 C C . LEU A 1 173 ? -24.454 -51.297 10.711 1.000 35.270 170 LEU A C 1
ATOM 1335 O O . LEU A 1 173 ? -24.620 -52.260 9.975 1.000 34.999 170 LEU A O 1
ATOM 1340 N N . LEU A 1 174 ? -23.620 -50.315 10.404 1.000 38.621 171 LEU A N 1
ATOM 1341 C CA . LEU A 1 174 ? -22.809 -50.313 9.163 1.000 37.962 171 LEU A CA 1
ATOM 1342 C C . LEU A 1 174 ? -21.913 -51.563 9.146 1.000 43.935 171 LEU A C 1
ATOM 1343 O O . LEU A 1 174 ? -21.786 -52.167 8.080 1.000 48.557 171 LEU A O 1
ATOM 1348 N N . THR A 1 175 ? -21.343 -51.960 10.285 1.000 44.126 172 THR A N 1
ATOM 1349 C CA . THR A 1 175 ? -20.392 -53.100 10.392 1.000 43.990 172 THR A CA 1
ATOM 1350 C C . THR A 1 175 ? -21.124 -54.403 10.056 1.000 47.064 172 THR A C 1
ATOM 1351 O O . THR A 1 175 ? -20.597 -55.179 9.255 1.000 56.275 172 THR A O 1
ATOM 1355 N N . LYS A 1 176 ? -22.300 -54.624 10.640 1.000 46.412 173 LYS A N 1
ATOM 1356 C CA . LYS A 1 176 ? -23.151 -55.806 10.365 1.000 44.007 173 LYS A CA 1
ATOM 1357 C C . LYS A 1 176 ? -23.516 -55.837 8.879 1.000 49.778 173 LYS A C 1
ATOM 1358 O O . LYS A 1 176 ? -23.520 -56.924 8.312 1.000 49.508 173 LYS A O 1
ATOM 1364 N N . GLN A 1 177 ? -23.826 -54.686 8.284 1.000 46.600 174 GLN A N 1
ATOM 1365 C CA . GLN A 1 177 ? -24.315 -54.601 6.882 1.000 51.873 174 GLN A CA 1
ATOM 1366 C C . GLN A 1 177 ? -23.171 -54.812 5.880 1.000 49.850 174 GLN A C 1
ATOM 1367 O O . GLN A 1 177 ? -23.461 -55.388 4.830 1.000 48.599 174 GLN A O 1
ATOM 1373 N N . ARG A 1 178 ? -21.947 -54.358 6.183 1.000 46.004 175 ARG A N 1
ATOM 1374 C CA . ARG A 1 178 ? -20.800 -54.321 5.235 1.000 46.366 175 ARG A CA 1
ATOM 1375 C C . ARG A 1 178 ? -19.716 -55.337 5.632 1.000 48.020 175 ARG A C 1
ATOM 1376 O O . ARG A 1 178 ? -18.653 -55.338 4.999 1.000 52.877 175 ARG A O 1
ATOM 1384 N N . GLY A 1 179 ? -19.964 -56.149 6.658 1.000 47.122 176 GLY A N 1
ATOM 1385 C CA . GLY A 1 179 ? -19.032 -57.163 7.186 1.000 47.731 176 GLY A CA 1
ATOM 1386 C C . GLY A 1 179 ? -17.689 -56.568 7.544 1.000 49.722 176 GLY A C 1
ATOM 1387 O O . GLY A 1 179 ? -16.678 -57.162 7.164 1.000 51.914 176 GLY A O 1
ATOM 1388 N N . GLY A 1 180 ? -17.663 -55.466 8.297 1.000 50.250 177 GLY A N 1
ATOM 1389 C CA . GLY A 1 180 ? -16.415 -54.757 8.669 1.000 44.930 177 GLY A CA 1
ATOM 1390 C C . GLY A 1 180 ? -15.807 -55.274 9.960 1.000 38.482 177 GLY A C 1
ATOM 1391 O O . GLY A 1 180 ? -16.254 -56.310 10.469 1.000 46.847 177 GLY A O 1
ATOM 1392 N N . GLN A 1 181 ? -14.814 -54.569 10.483 1.000 40.585 178 GLN A N 1
ATOM 1393 C CA . GLN A 1 181 ? -14.058 -54.936 11.709 1.000 49.622 178 GLN A CA 1
ATOM 1394 C C . GLN A 1 181 ? -15.043 -55.276 12.841 1.000 50.549 178 GLN A C 1
ATOM 1395 O O . GLN A 1 181 ? -15.815 -54.394 13.233 1.000 50.484 178 GLN A O 1
ATOM 1401 N N . LYS A 1 182 ? -15.020 -56.504 13.348 1.000 49.579 179 LYS A N 1
ATOM 1402 C CA . LYS A 1 182 ? -15.981 -56.955 14.383 1.000 48.651 179 LYS A CA 1
ATOM 1403 C C . LYS A 1 182 ? -15.944 -55.993 15.582 1.000 46.153 179 LYS A C 1
ATOM 1404 O O . LYS A 1 182 ? -14.837 -55.591 16.020 1.000 45.061 179 LYS A O 1
ATOM 1410 N N . ILE A 1 183 ? -17.117 -55.568 16.068 1.000 44.643 180 ILE A N 1
ATOM 1411 C CA . ILE A 1 183 ? -17.224 -54.742 17.312 1.000 39.511 180 ILE A CA 1
ATOM 1412 C C . ILE A 1 183 ? -17.767 -55.636 18.429 1.000 38.789 180 ILE A C 1
ATOM 1413 O O . ILE A 1 183 ? -18.815 -56.273 18.220 1.000 43.743 180 ILE A O 1
ATOM 1418 N N . GLY A 1 184 ? -17.052 -55.715 19.552 1.000 38.226 181 GLY A N 1
ATOM 1419 C CA . GLY A 1 184 ? -17.436 -56.588 20.680 1.000 39.028 181 GLY A CA 1
ATOM 1420 C C . GLY A 1 184 ? -18.648 -56.035 21.416 1.000 36.240 181 GLY A C 1
ATOM 1421 O O . GLY A 1 184 ? -19.505 -56.809 21.812 1.000 36.199 181 GLY A O 1
ATOM 1422 N N . GLN A 1 185 ? -18.679 -54.728 21.662 1.000 40.087 182 GLN A N 1
ATOM 1423 C CA . GLN A 1 185 ? -19.756 -54.116 22.481 1.000 38.534 182 GLN A CA 1
ATOM 1424 C C . GLN A 1 185 ? -19.784 -52.603 22.243 1.000 37.056 182 GLN A C 1
ATOM 1425 O O . GLN A 1 185 ? -18.828 -52.075 21.666 1.000 34.365 182 GLN A O 1
ATOM 1431 N N . GLN A 1 186 ? -20.863 -51.945 22.675 1.000 37.146 183 GLN A N 1
ATOM 1432 C CA . GLN A 1 186 ? -21.076 -50.500 22.449 1.000 32.297 183 GLN A CA 1
ATOM 1433 C C . GLN A 1 186 ? -21.548 -49.848 23.742 1.000 33.896 183 GLN A C 1
ATOM 1434 O O . GLN A 1 186 ? -22.442 -50.416 24.423 1.000 34.234 183 GLN A O 1
ATOM 1440 N N . VAL A 1 187 ? -21.038 -48.638 23.985 1.000 34.003 184 VAL A N 1
ATOM 1441 C CA . VAL A 1 187 ? -21.415 -47.809 25.149 1.000 37.907 184 VAL A CA 1
ATOM 1442 C C . VAL A 1 187 ? -21.946 -46.466 24.632 1.000 33.200 184 VAL A C 1
ATOM 1443 O O . VAL A 1 187 ? -21.210 -45.673 24.053 1.000 30.705 184 VAL A O 1
ATOM 1447 N N . LEU A 1 188 ? -23.203 -46.192 24.894 1.000 33.663 185 LEU A N 1
ATOM 1448 C CA . LEU A 1 188 ? -23.850 -44.948 24.421 1.000 30.394 185 LEU A CA 1
ATOM 1449 C C . LEU A 1 188 ? -24.240 -44.189 25.673 1.000 30.652 185 LEU A C 1
ATOM 1450 O O . LEU A 1 188 ? -25.119 -44.712 26.402 1.000 32.106 185 LEU A O 1
ATOM 1455 N N . TYR A 1 189 ? -23.578 -43.055 25.891 1.000 29.141 186 TYR A N 1
ATOM 1456 C CA . TYR A 1 189 ? -23.922 -42.009 26.869 1.000 31.997 186 TYR A CA 1
ATOM 1457 C C . TYR A 1 189 ? -25.013 -41.130 26.235 1.000 34.362 186 TYR A C 1
ATOM 1458 O O . TYR A 1 189 ? -24.720 -40.455 25.220 1.000 31.814 186 TYR A O 1
ATOM 1467 N N . TYR A 1 190 ? -26.227 -41.172 26.799 1.000 31.760 187 TYR A N 1
ATOM 1468 C CA . TYR A 1 190 ? -27.379 -40.268 26.505 1.000 32.622 187 TYR A CA 1
ATOM 1469 C C . TYR A 1 190 ? -27.436 -39.988 24.998 1.000 30.316 187 TYR A C 1
ATOM 1470 O O . TYR A 1 190 ? -27.316 -38.852 24.565 1.000 31.009 187 TYR A O 1
ATOM 1479 N N . PRO A 1 191 ? -27.563 -41.033 24.160 1.000 29.357 188 PRO A N 1
ATOM 1480 C CA . PRO A 1 191 ? -27.512 -40.879 22.709 1.000 33.709 188 PRO A CA 1
ATOM 1481 C C . PRO A 1 191 ? -28.737 -40.166 22.121 1.000 31.818 188 PRO A C 1
ATOM 1482 O O . PRO A 1 191 ? -29.818 -40.272 22.695 1.000 31.654 188 PRO A O 1
ATOM 1486 N N . VAL A 1 192 ? -28.530 -39.551 20.958 1.000 30.457 189 VAL A N 1
ATOM 1487 C CA . VAL A 1 192 ? -29.609 -39.204 19.990 1.000 31.027 189 VAL A CA 1
ATOM 1488 C C . VAL A 1 192 ? -30.026 -40.475 19.246 1.000 32.459 189 VAL A C 1
ATOM 1489 O O . VAL A 1 192 ? -29.147 -41.122 18.681 1.000 32.536 189 VAL A O 1
ATOM 1493 N N . THR A 1 193 ? -31.313 -40.834 19.192 1.000 30.798 190 THR A N 1
ATOM 1494 C CA . THR A 1 193 ? -31.721 -42.057 18.441 1.000 31.272 190 THR A CA 1
ATOM 1495 C C . THR A 1 193 ? -32.786 -41.776 17.378 1.000 28.768 190 THR A C 1
ATOM 1496 O O . THR A 1 193 ? -33.015 -42.671 16.583 1.000 29.955 190 THR A O 1
ATOM 1500 N N . ASP A 1 194 ? -33.353 -40.567 17.303 1.000 32.229 191 ASP A N 1
ATOM 1501 C CA . ASP A 1 194 ? -34.553 -40.303 16.466 1.000 36.109 191 ASP A CA 1
ATOM 1502 C C . ASP A 1 194 ? -34.653 -38.806 16.143 1.000 33.753 191 ASP A C 1
ATOM 1503 O O . ASP A 1 194 ? -34.466 -37.976 17.034 1.000 39.958 191 ASP A O 1
ATOM 1508 N N . ALA A 1 195 ? -35.020 -38.470 14.910 1.000 37.137 192 ALA A N 1
ATOM 1509 C CA . ALA A 1 195 ? -35.323 -37.069 14.523 1.000 35.862 192 ALA A CA 1
ATOM 1510 C C . ALA A 1 195 ? -36.805 -36.766 14.773 1.000 38.643 192 ALA A C 1
ATOM 1511 O O . ALA A 1 195 ? -37.467 -36.400 13.809 1.000 38.448 192 ALA A O 1
ATOM 1513 N N . ASN A 1 196 ? -37.304 -36.979 15.997 1.000 38.782 193 ASN A N 1
ATOM 1514 C CA . ASN A 1 196 ? -38.692 -36.652 16.425 1.000 42.331 193 ASN A CA 1
ATOM 1515 C C . ASN A 1 196 ? -38.599 -35.810 17.689 1.000 41.801 193 ASN A C 1
ATOM 1516 O O . ASN A 1 196 ? -37.735 -36.139 18.521 1.000 41.409 193 ASN A O 1
ATOM 1521 N N . PHE A 1 197 ? -39.436 -34.771 17.814 1.000 34.616 194 PHE A N 1
ATOM 1522 C CA . PHE A 1 197 ? -39.281 -33.724 18.852 1.000 35.423 194 PHE A CA 1
ATOM 1523 C C . PHE A 1 197 ? -40.497 -33.689 19.776 1.000 37.184 194 PHE A C 1
ATOM 1524 O O . PHE A 1 197 ? -40.735 -32.640 20.396 1.000 38.798 194 PHE A O 1
ATOM 1532 N N . ASP A 1 198 ? -41.180 -34.822 19.902 1.000 41.325 195 ASP A N 1
ATOM 1533 C CA . ASP A 1 198 ? -42.563 -34.929 20.442 1.000 43.095 195 ASP A CA 1
ATOM 1534 C C . ASP A 1 198 ? -42.646 -36.044 21.494 1.000 39.889 195 ASP A C 1
ATOM 1535 O O . ASP A 1 198 ? -43.783 -36.413 21.866 1.000 37.459 195 ASP A O 1
ATOM 1540 N N . THR A 1 199 ? -41.516 -36.565 21.979 1.000 35.007 196 THR A N 1
ATOM 1541 C CA . THR A 1 199 ? -41.499 -37.583 23.059 1.000 33.433 196 THR A CA 1
ATOM 1542 C C . 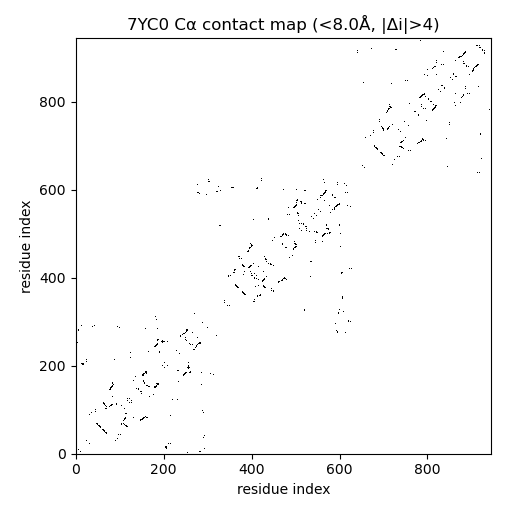THR A 1 199 ? -41.874 -36.847 24.342 1.000 32.929 196 THR A C 1
ATOM 1543 O O . THR A 1 199 ? -41.742 -35.629 24.361 1.000 32.053 196 THR A O 1
ATOM 1547 N N . ASP A 1 200 ? -42.313 -37.561 25.376 1.000 30.731 197 ASP A N 1
ATOM 1548 C CA . ASP A 1 200 ? -42.681 -36.935 26.671 1.000 31.833 197 ASP A CA 1
ATOM 1549 C C . ASP A 1 200 ? -41.486 -36.191 27.282 1.000 30.595 197 ASP A C 1
ATOM 1550 O O . ASP A 1 200 ? -41.710 -35.103 27.819 1.000 29.381 197 ASP A O 1
ATOM 1555 N N . SER A 1 201 ? -40.262 -36.719 27.197 1.000 28.751 198 SER A N 1
ATOM 1556 C CA . SER A 1 201 ? -39.049 -36.038 27.732 1.000 29.681 198 SER A CA 1
ATOM 1557 C C . SER A 1 201 ? -38.755 -34.759 26.923 1.000 29.328 198 SER A C 1
ATOM 1558 O O . SER A 1 201 ? -38.428 -33.726 27.524 1.000 31.824 198 SER A O 1
ATOM 1561 N N . TYR A 1 202 ? -38.877 -34.798 25.597 1.000 29.319 199 TYR A N 1
ATOM 1562 C CA . TYR A 1 202 ? -38.707 -33.602 24.738 1.000 29.390 199 TYR A CA 1
ATOM 1563 C C . TYR A 1 202 ? -39.652 -32.493 25.230 1.000 31.606 199 TYR A C 1
ATOM 1564 O O . TYR A 1 202 ? -39.231 -31.319 25.275 1.000 31.221 199 TYR A O 1
ATOM 1573 N N . ASN A 1 203 ? -40.896 -32.859 25.533 1.000 30.728 200 ASN A N 1
ATOM 1574 C CA . ASN A 1 203 ? -41.959 -31.923 25.966 1.000 34.821 200 ASN A CA 1
ATOM 1575 C C . ASN A 1 203 ? -41.640 -31.450 27.371 1.000 32.864 200 ASN A C 1
ATOM 1576 O O . ASN A 1 203 ? -41.673 -30.244 27.579 1.000 37.565 200 ASN A O 1
ATOM 1581 N N . GLU A 1 204 ? -41.347 -32.359 28.301 1.000 32.347 201 GLU A N 1
ATOM 1582 C CA . GLU A 1 204 ? -41.145 -31.976 29.717 1.000 31.022 201 GLU A CA 1
ATOM 1583 C C . GLU A 1 204 ? -39.879 -31.104 29.877 1.000 31.254 201 GLU A C 1
ATOM 1584 O O . GLU A 1 204 ? -39.949 -30.132 30.624 1.000 30.133 201 GLU A O 1
ATOM 1590 N N . PHE A 1 205 ? -38.748 -31.450 29.247 1.000 30.110 202 PHE A N 1
ATOM 1591 C CA . PHE A 1 205 ? -37.434 -30.776 29.468 1.000 30.674 202 PHE A CA 1
ATOM 1592 C C . PHE A 1 205 ? -37.080 -29.833 28.300 1.000 31.370 202 PHE A C 1
ATOM 1593 O O . PHE A 1 205 ? -35.897 -29.461 28.183 1.000 31.945 202 PHE A O 1
ATOM 1601 N N . ALA A 1 206 ? -38.078 -29.402 27.525 1.000 31.161 203 ALA A N 1
ATOM 1602 C CA . ALA A 1 206 ? -37.950 -28.582 26.297 1.000 34.161 203 ALA A CA 1
ATOM 1603 C C . ALA A 1 206 ? -37.072 -27.347 26.528 1.000 33.998 203 ALA A C 1
ATOM 1604 O O . ALA A 1 206 ? -36.376 -26.944 25.568 1.000 30.550 203 ALA A O 1
ATOM 1606 N N . GLU A 1 207 ? -37.209 -26.715 27.703 1.000 37.096 204 GLU A N 1
ATOM 1607 C CA . GLU A 1 207 ? -36.517 -25.467 28.126 1.000 40.257 204 GLU A CA 1
ATOM 1608 C C . GLU A 1 207 ? -35.961 -25.659 29.542 1.000 39.284 204 GLU A C 1
ATOM 1609 O O . GLU A 1 207 ? -36.555 -26.449 30.300 1.000 36.076 204 GLU A O 1
ATOM 1615 N N . ASN A 1 208 ? -34.912 -24.919 29.897 1.000 37.770 205 ASN A N 1
ATOM 1616 C CA . ASN A 1 208 ? -34.385 -24.760 31.284 1.000 36.110 205 ASN A CA 1
ATOM 1617 C C . ASN A 1 208 ? -33.424 -25.880 31.686 1.000 34.136 205 ASN A C 1
ATOM 1618 O O . ASN A 1 208 ? -32.949 -25.842 32.829 1.000 36.172 205 ASN A O 1
ATOM 1623 N N . TYR A 1 209 ? -33.098 -26.835 30.826 1.000 32.496 206 TYR A N 1
ATOM 1624 C CA . TYR A 1 209 ? -32.229 -27.959 31.242 1.000 30.434 206 TYR A CA 1
ATOM 1625 C C . TYR A 1 209 ? -31.014 -27.998 30.333 1.000 30.969 206 TYR A C 1
ATOM 1626 O O . TYR A 1 209 ? -30.567 -29.097 29.990 1.000 31.426 206 TYR A O 1
ATOM 1635 N N . PHE A 1 210 ? -30.508 -26.818 29.967 1.000 33.357 207 PHE A N 1
ATOM 1636 C CA . PHE A 1 210 ? -29.305 -26.606 29.122 1.000 34.556 207 PHE A CA 1
ATOM 1637 C C . PHE A 1 210 ? -29.567 -27.036 27.665 1.000 34.125 207 PHE A C 1
ATOM 1638 O O . PHE A 1 210 ? -29.517 -26.165 26.807 1.000 36.442 207 PHE A O 1
ATOM 1646 N N . LEU A 1 211 ? -29.676 -28.330 27.374 1.000 34.291 208 LEU A N 1
ATOM 1647 C CA . LEU A 1 211 ? -30.075 -28.821 26.025 1.000 33.788 208 LEU A CA 1
ATOM 1648 C C . LEU A 1 211 ? -31.590 -28.641 25.885 1.000 32.048 208 LEU A C 1
ATOM 1649 O O . LEU A 1 211 ? -32.306 -29.126 26.773 1.000 33.533 208 LEU A O 1
ATOM 1654 N N . THR A 1 212 ? -32.009 -27.936 24.838 1.000 30.895 209 THR A N 1
ATOM 1655 C CA . THR A 1 212 ? -33.394 -27.472 24.587 1.000 32.555 209 THR A CA 1
ATOM 1656 C C . THR A 1 212 ? -33.970 -28.232 23.390 1.000 32.116 209 THR A C 1
ATOM 1657 O O . THR A 1 212 ? -33.156 -28.753 22.550 1.000 37.240 209 THR A O 1
ATOM 1661 N N . LYS A 1 213 ? -35.309 -28.285 23.310 1.000 33.883 210 LYS A N 1
ATOM 1662 C CA . LYS A 1 213 ? -36.031 -28.811 22.131 1.000 29.257 210 LYS A CA 1
ATOM 1663 C C . LYS A 1 213 ? -35.543 -27.995 20.926 1.000 28.502 210 LYS A C 1
ATOM 1664 O O . LYS A 1 213 ? -35.172 -28.598 19.907 1.000 28.590 210 LYS A O 1
ATOM 1670 N N . GLU A 1 214 ? -35.554 -26.671 21.050 1.000 29.257 211 GLU A N 1
ATOM 1671 C CA . GLU A 1 214 ? -35.238 -25.723 19.940 1.000 31.948 211 GLU A CA 1
ATOM 1672 C C . GLU A 1 214 ? -33.812 -25.989 19.434 1.000 31.325 211 GLU A C 1
ATOM 1673 O O . GLU A 1 214 ? -33.622 -26.041 18.208 1.000 31.392 211 GLU A O 1
ATOM 1679 N N . GLY A 1 215 ? -32.844 -26.091 20.341 1.000 32.555 212 GLY A N 1
ATOM 1680 C CA . GLY A 1 215 ? -31.438 -26.406 20.009 1.000 32.022 212 GLY A CA 1
ATOM 1681 C C . GLY A 1 215 ? -31.300 -27.747 19.296 1.000 31.501 212 GLY A C 1
ATOM 1682 O O . GLY A 1 215 ? -30.570 -27.816 18.287 1.000 32.219 212 GLY A O 1
ATOM 1683 N N . MET A 1 216 ? -31.982 -28.789 19.760 1.000 30.922 213 MET A N 1
ATOM 1684 C CA . MET A 1 216 ? -31.926 -30.123 19.102 1.000 29.667 213 MET A CA 1
ATOM 1685 C C . MET A 1 216 ? -32.509 -30.041 17.682 1.000 32.291 213 MET A C 1
ATOM 1686 O O . MET A 1 216 ? -31.977 -30.722 16.764 1.000 28.614 213 MET A O 1
ATOM 1691 N N . ILE A 1 217 ? -33.577 -29.249 17.477 1.000 34.357 214 ILE A N 1
ATOM 1692 C CA . ILE A 1 217 ? -34.186 -29.050 16.122 1.000 32.382 214 ILE A CA 1
ATOM 1693 C C . ILE A 1 217 ? -33.114 -28.425 15.214 1.000 29.688 214 ILE A C 1
ATOM 1694 O O . ILE A 1 217 ? -32.886 -28.946 14.103 1.000 31.798 214 ILE A O 1
ATOM 1699 N N . TRP A 1 218 ? -32.416 -27.416 15.720 1.000 32.833 215 TRP A N 1
ATOM 1700 C CA . TRP A 1 218 ? -31.295 -26.716 15.045 1.000 33.011 215 TRP A CA 1
ATOM 1701 C C . TRP A 1 218 ? -30.159 -27.696 14.736 1.000 31.565 215 TRP A C 1
ATOM 1702 O O . TRP A 1 218 ? -29.733 -27.762 13.557 1.000 30.958 215 TRP A O 1
ATOM 1713 N N . PHE A 1 219 ? -29.726 -28.500 15.703 1.000 30.343 216 PHE A N 1
ATOM 1714 C CA . PHE A 1 219 ? -28.635 -29.490 15.471 1.000 29.031 216 PHE A CA 1
ATOM 1715 C C . PHE A 1 219 ? -29.043 -30.406 14.317 1.000 33.819 216 PHE A C 1
ATOM 1716 O O . PHE A 1 219 ? -28.271 -30.546 13.321 1.000 34.322 216 PHE A O 1
ATOM 1724 N N . TRP A 1 220 ? -30.242 -30.990 14.365 1.000 33.611 217 TRP A N 1
ATOM 1725 C CA . TRP A 1 220 ? -30.681 -31.841 13.237 1.000 32.608 217 TRP A CA 1
ATOM 1726 C C . TRP A 1 220 ? -30.671 -31.047 11.925 1.000 31.540 217 TRP A C 1
ATOM 1727 O O . TRP A 1 220 ? -30.257 -31.620 10.914 1.000 33.834 217 TRP A O 1
ATOM 1738 N N . ASP A 1 221 ? -31.106 -29.786 11.947 1.000 32.218 218 ASP A N 1
ATOM 1739 C CA . ASP A 1 221 ? -31.169 -28.907 10.749 1.000 36.279 218 ASP A CA 1
ATOM 1740 C C . ASP A 1 221 ? -29.752 -28.702 10.175 1.000 36.293 218 ASP A C 1
ATOM 1741 O O . ASP A 1 221 ? -29.634 -28.667 8.973 1.000 36.534 218 ASP A O 1
ATOM 1746 N N . GLN A 1 222 ? -28.726 -28.603 11.014 1.000 38.935 219 GLN A N 1
ATOM 1747 C CA . GLN A 1 222 ? -27.308 -28.469 10.579 1.000 40.285 219 GLN A CA 1
ATOM 1748 C C . GLN A 1 222 ? -26.804 -29.771 9.940 1.000 35.443 219 GLN A C 1
ATOM 1749 O O . GLN A 1 222 ? -25.954 -29.677 9.038 1.000 38.036 219 GLN A O 1
ATOM 1755 N N . TYR A 1 223 ? -27.291 -30.932 10.383 1.000 33.720 220 TYR A N 1
ATOM 1756 C CA . TYR A 1 223 ? -26.791 -32.282 9.976 1.000 32.746 220 TYR A CA 1
ATOM 1757 C C . TYR A 1 223 ? -27.381 -32.694 8.624 1.000 35.153 220 TYR A C 1
ATOM 1758 O O . TYR A 1 223 ? -26.639 -33.256 7.768 1.000 31.970 220 TYR A O 1
ATOM 1767 N N . THR A 1 224 ? -28.700 -32.494 8.480 1.000 34.762 221 THR A N 1
ATOM 1768 C CA . THR A 1 224 ? -29.488 -32.741 7.235 1.000 37.366 221 THR A CA 1
ATOM 1769 C C . THR A 1 224 ? -30.955 -32.329 7.430 1.000 39.476 221 THR A C 1
ATOM 1770 O O . THR A 1 224 ? -31.549 -32.722 8.462 1.000 38.297 221 THR A O 1
ATOM 1774 N N . THR A 1 225 ? -31.505 -31.554 6.491 1.000 39.240 222 THR A N 1
ATOM 1775 C CA . THR A 1 225 ? -32.927 -31.104 6.469 1.000 40.298 222 THR A CA 1
ATOM 1776 C C . THR A 1 225 ? -33.753 -32.014 5.546 1.000 39.680 222 THR A C 1
ATOM 1777 O O . THR A 1 225 ? -34.868 -31.656 5.224 1.000 47.215 222 THR A O 1
ATOM 1781 N N . SER A 1 226 ? -33.241 -33.163 5.132 1.000 36.244 223 SER A N 1
ATOM 1782 C CA . SER A 1 226 ? -33.985 -34.101 4.266 1.000 38.642 223 SER A CA 1
ATOM 1783 C C . SER A 1 226 ? -34.697 -35.118 5.146 1.000 40.846 223 SER A C 1
ATOM 1784 O O . SER A 1 226 ? -33.997 -35.876 5.877 1.000 34.783 223 SER A O 1
ATOM 1787 N N . GLN A 1 227 ? -36.019 -35.171 5.031 1.000 38.217 224 GLN A N 1
ATOM 1788 C CA . GLN A 1 227 ? -36.869 -36.125 5.789 1.000 41.078 224 GLN A CA 1
ATOM 1789 C C . GLN A 1 227 ? -36.435 -37.534 5.416 1.000 37.973 224 GLN A C 1
ATOM 1790 O O . GLN A 1 227 ? -36.302 -38.359 6.318 1.000 35.920 224 GLN A O 1
ATOM 1796 N N . GLU A 1 228 ? -36.146 -37.784 4.139 1.000 38.546 225 GLU A N 1
ATOM 1797 C CA . GLU A 1 228 ? -35.807 -39.156 3.680 1.000 36.965 225 GLU A CA 1
ATOM 1798 C C . GLU A 1 228 ? -34.518 -39.619 4.385 1.000 33.895 225 GLU A C 1
ATOM 1799 O O . GLU A 1 228 ? -34.480 -40.797 4.793 1.000 32.762 225 GLU A O 1
ATOM 1805 N N . GLU A 1 229 ? -33.506 -38.751 4.515 1.000 33.741 226 GLU A N 1
ATOM 1806 C CA . GLU A 1 229 ? -32.218 -39.071 5.212 1.000 33.969 226 GLU A CA 1
ATOM 1807 C C . GLU A 1 229 ? -32.477 -39.338 6.708 1.000 30.902 226 GLU A C 1
ATOM 1808 O O . GLU A 1 229 ? -32.013 -40.366 7.215 1.000 33.442 226 GLU A O 1
ATOM 1814 N N . ARG A 1 230 ? -33.230 -38.471 7.371 1.000 29.642 227 ARG A N 1
ATOM 1815 C CA . ARG A 1 230 ? -33.601 -38.602 8.815 1.000 33.982 227 ARG A CA 1
ATOM 1816 C C . ARG A 1 230 ? -34.349 -39.911 9.083 1.000 32.503 227 ARG A C 1
ATOM 1817 O O . ARG A 1 230 ? -34.308 -40.372 10.233 1.000 35.553 227 ARG A O 1
ATOM 1825 N N . HIS A 1 231 ? -35.039 -40.470 8.079 1.000 31.980 228 HIS A N 1
ATOM 1826 C CA . HIS A 1 231 ? -35.822 -41.712 8.255 1.000 31.859 228 HIS A CA 1
ATOM 1827 C C . HIS A 1 231 ? -34.885 -42.909 8.064 1.000 30.965 228 HIS A C 1
ATOM 1828 O O . HIS A 1 231 ? -35.265 -43.990 8.485 1.000 35.947 228 HIS A O 1
ATOM 1835 N N . GLN A 1 232 ? -33.704 -42.738 7.469 1.000 33.281 229 GLN A N 1
ATOM 1836 C CA . GLN A 1 232 ? -32.749 -43.873 7.309 1.000 35.344 229 GLN A CA 1
ATOM 1837 C C . GLN A 1 232 ? -32.329 -44.373 8.693 1.000 33.953 229 GLN A C 1
ATOM 1838 O O . GLN A 1 232 ? -32.165 -43.541 9.582 1.000 35.973 229 GLN A O 1
ATOM 1844 N N . ILE A 1 233 ? -32.142 -45.677 8.887 1.000 34.606 230 ILE A N 1
ATOM 1845 C CA . ILE A 1 233 ? -31.816 -46.218 10.236 1.000 35.718 230 ILE A CA 1
ATOM 1846 C C . ILE A 1 233 ? -30.404 -45.784 10.665 1.000 39.468 230 ILE A C 1
ATOM 1847 O O . ILE A 1 233 ? -30.124 -45.881 11.881 1.000 39.924 230 ILE A O 1
ATOM 1852 N N . THR A 1 234 ? -29.585 -45.256 9.742 1.000 32.982 231 THR A N 1
ATOM 1853 C CA . THR A 1 234 ? -28.197 -44.796 10.000 1.000 33.037 231 THR A CA 1
ATOM 1854 C C . THR A 1 234 ? -28.203 -43.308 10.367 1.000 34.130 231 THR A C 1
ATOM 1855 O O . THR A 1 234 ? -27.091 -42.736 10.678 1.000 28.823 231 THR A O 1
ATOM 1859 N N . ALA A 1 235 ? -29.385 -42.675 10.367 1.000 31.907 232 ALA A N 1
ATOM 1860 C CA . ALA A 1 235 ? -29.622 -41.338 10.970 1.000 31.693 232 ALA A CA 1
ATOM 1861 C C . ALA A 1 235 ? -30.425 -41.484 12.267 1.000 33.477 232 ALA A C 1
ATOM 1862 O O . ALA A 1 235 ? -29.985 -40.928 13.316 1.000 32.545 232 ALA A O 1
ATOM 1864 N N . SER A 1 236 ? -31.552 -42.216 12.191 1.000 34.678 233 SER A N 1
ATOM 1865 C CA . SER A 1 236 ? -32.510 -42.459 13.295 1.000 33.469 233 SER A CA 1
ATOM 1866 C C . SER A 1 236 ? -32.586 -43.951 13.599 1.000 34.550 233 SER A C 1
ATOM 1867 O O . SER A 1 236 ? -33.522 -44.633 13.176 1.000 37.956 233 SER A O 1
ATOM 1870 N N . PRO A 1 237 ? -31.621 -44.509 14.349 1.000 30.688 234 PRO A N 1
ATOM 1871 C CA . PRO A 1 237 ? -31.605 -45.944 14.606 1.000 33.058 234 PRO A CA 1
ATOM 1872 C C . PRO A 1 237 ? -32.801 -46.464 15.408 1.000 33.528 234 PRO A C 1
ATOM 1873 O O . PRO A 1 237 ? -33.055 -47.672 15.371 1.000 34.254 234 PRO A O 1
ATOM 1877 N N . LEU A 1 238 ? -33.525 -45.569 16.091 1.000 35.260 235 LEU A N 1
ATOM 1878 C CA . LEU A 1 238 ? -34.811 -45.912 16.748 1.000 32.481 235 LEU A CA 1
ATOM 1879 C C . LEU A 1 238 ? -35.780 -46.492 15.707 1.000 36.922 235 LEU A C 1
ATOM 1880 O O . LEU A 1 238 ? -36.688 -47.287 16.106 1.000 34.892 235 LEU A O 1
ATOM 1885 N N . ARG A 1 239 ? -35.633 -46.100 14.436 1.000 36.520 236 ARG A N 1
ATOM 1886 C CA . ARG A 1 239 ? -36.499 -46.579 13.321 1.000 37.460 236 ARG A CA 1
ATOM 1887 C C . ARG A 1 239 ? -36.105 -47.993 12.847 1.000 38.513 236 ARG A C 1
ATOM 1888 O O . ARG A 1 239 ? -36.836 -48.541 11.996 1.000 35.588 236 ARG A O 1
ATOM 1896 N N . ALA A 1 240 ? -34.988 -48.563 13.311 1.000 36.177 237 ALA A N 1
ATOM 1897 C CA . ALA A 1 240 ? -34.566 -49.938 12.946 1.000 38.856 237 ALA A CA 1
ATOM 1898 C C . ALA A 1 240 ? -35.649 -50.946 13.332 1.000 40.343 237 ALA A C 1
ATOM 1899 O O . ALA A 1 240 ? -36.190 -50.863 14.451 1.000 44.125 237 ALA A O 1
ATOM 1901 N N . THR A 1 241 ? -35.889 -51.904 12.439 1.000 44.242 238 THR A N 1
ATOM 1902 C CA . THR A 1 241 ? -36.696 -53.123 12.689 1.000 43.259 238 THR A CA 1
ATOM 1903 C C . THR A 1 241 ? -35.908 -54.092 13.570 1.000 43.304 238 THR A C 1
ATOM 1904 O O . THR A 1 241 ? -34.671 -53.909 13.760 1.000 41.757 238 THR A O 1
ATOM 1908 N N . LYS A 1 242 ? -36.625 -55.092 14.067 1.000 40.951 239 LYS A N 1
ATOM 1909 C CA . LYS A 1 242 ? -36.103 -56.220 14.858 1.000 45.548 239 LYS A CA 1
ATOM 1910 C C . LYS A 1 242 ? -34.972 -56.911 14.080 1.000 43.720 239 LYS A C 1
ATOM 1911 O O . LYS A 1 242 ? -33.886 -57.140 14.665 1.000 40.866 239 LYS A O 1
ATOM 1917 N N . GLU A 1 243 ? -35.214 -57.208 12.801 1.000 48.648 240 GLU A N 1
ATOM 1918 C CA . GLU A 1 243 ? -34.280 -57.928 11.898 1.000 48.910 240 GLU A CA 1
ATOM 1919 C C . GLU A 1 243 ? -33.049 -57.030 11.702 1.000 46.804 240 GLU A C 1
ATOM 1920 O O . GLU A 1 243 ? -31.948 -57.553 11.774 1.000 44.296 240 GLU A O 1
ATOM 1926 N N . ASP A 1 244 ? -33.222 -55.711 11.542 1.000 46.923 241 ASP A N 1
ATOM 1927 C CA . ASP A 1 244 ? -32.079 -54.752 11.454 1.000 42.595 241 ASP A CA 1
ATOM 1928 C C . ASP A 1 244 ? -31.188 -54.880 12.704 1.000 44.040 241 ASP A C 1
ATOM 1929 O O . ASP A 1 244 ? -29.970 -54.870 12.539 1.000 40.974 241 ASP A O 1
ATOM 1934 N N . LEU A 1 245 ? -31.772 -54.982 13.914 1.000 40.828 242 LEU A N 1
ATOM 1935 C CA . LEU A 1 245 ? -31.033 -54.895 15.207 1.000 37.983 242 LEU A CA 1
ATOM 1936 C C . LEU A 1 245 ? -30.522 -56.273 15.661 1.000 37.630 242 LEU A C 1
ATOM 1937 O O . LEU A 1 245 ? -29.609 -56.286 16.514 1.000 36.756 242 LEU A O 1
ATOM 1942 N N . ALA A 1 246 ? -31.044 -57.387 15.143 1.000 40.841 243 ALA A N 1
ATOM 1943 C CA . ALA A 1 246 ? -30.628 -58.757 15.564 1.000 41.300 243 ALA A CA 1
ATOM 1944 C C . ALA A 1 246 ? -29.105 -58.879 15.459 1.000 38.152 243 ALA A C 1
ATOM 1945 O O . ALA A 1 246 ? -28.529 -58.357 14.488 1.000 45.316 243 ALA A O 1
ATOM 1947 N N . ASP A 1 247 ? -28.480 -59.496 16.459 1.000 42.297 244 ASP A N 1
ATOM 1948 C CA . ASP A 1 247 ? -27.032 -59.841 16.503 1.000 41.742 244 ASP A CA 1
ATOM 1949 C C . ASP A 1 247 ? -26.117 -58.616 16.583 1.000 41.884 244 ASP A C 1
ATOM 1950 O O . ASP A 1 247 ? -24.909 -58.821 16.401 1.000 44.942 244 ASP A O 1
ATOM 1955 N N . LEU A 1 248 ? -26.603 -57.409 16.897 1.000 39.589 245 LEU A N 1
ATOM 1956 C CA . LEU A 1 248 ? -25.698 -56.243 17.118 1.000 39.996 245 LEU A CA 1
ATOM 1957 C C . LEU A 1 248 ? -24.908 -56.475 18.404 1.000 40.565 245 LEU A C 1
ATOM 1958 O O . LEU A 1 248 ? -25.308 -57.275 19.262 1.000 36.171 245 LEU A O 1
ATOM 1963 N N . PRO A 1 249 ? -23.741 -55.809 18.556 1.000 39.030 246 PRO A N 1
ATOM 1964 C CA . PRO A 1 249 ? -22.934 -55.935 19.768 1.000 38.031 246 PRO A CA 1
ATOM 1965 C C . PRO A 1 249 ? -23.709 -55.551 21.039 1.000 44.941 246 PRO A C 1
ATOM 1966 O O . PRO A 1 249 ? -24.519 -54.623 20.992 1.000 43.114 246 PRO A O 1
ATOM 1970 N N . ALA A 1 250 ? -23.413 -56.248 22.145 1.000 41.188 247 ALA A N 1
ATOM 1971 C CA . ALA A 1 250 ? -23.890 -55.932 23.507 1.000 42.368 247 ALA A CA 1
ATOM 1972 C C . ALA A 1 250 ? -23.785 -54.427 23.738 1.000 39.645 247 ALA A C 1
ATOM 1973 O O . ALA A 1 250 ? -22.768 -53.818 23.342 1.000 40.284 247 ALA A O 1
ATOM 1975 N N . ALA A 1 251 ? -24.785 -53.846 24.401 1.000 37.457 248 ALA A N 1
ATOM 1976 C CA . ALA A 1 251 ? -24.864 -52.380 24.593 1.000 34.124 248 ALA A CA 1
ATOM 1977 C C . ALA A 1 251 ? -25.086 -52.036 26.061 1.000 31.832 248 ALA A C 1
ATOM 1978 O O . ALA A 1 251 ? -25.883 -52.712 26.755 1.000 34.492 248 ALA A O 1
ATOM 1980 N N . LEU A 1 252 ? -24.390 -50.995 26.475 1.000 30.531 249 LEU A N 1
ATOM 1981 C CA . LEU A 1 252 ? -24.664 -50.237 27.704 1.000 34.506 249 LEU A CA 1
ATOM 1982 C C . LEU A 1 252 ? -25.189 -48.861 27.268 1.000 37.098 249 LEU A C 1
ATOM 1983 O O . LEU A 1 252 ? -24.476 -48.122 26.519 1.000 33.694 249 LEU A O 1
ATOM 1988 N N . ILE A 1 253 ? -26.425 -48.555 27.683 1.000 35.463 250 ILE A N 1
ATOM 1989 C CA . ILE A 1 253 ? -27.123 -47.285 27.325 1.000 34.931 250 ILE A CA 1
ATOM 1990 C C . ILE A 1 253 ? -27.427 -46.521 28.612 1.000 30.137 250 ILE A C 1
ATOM 1991 O O . ILE A 1 253 ? -28.260 -47.001 29.422 1.000 30.883 250 ILE A O 1
ATOM 1996 N N . ILE A 1 254 ? -26.794 -45.364 28.766 1.000 28.149 251 ILE A N 1
ATOM 1997 C CA . ILE A 1 254 ? -26.887 -44.533 29.986 1.000 33.240 251 ILE A CA 1
ATOM 1998 C C . ILE A 1 254 ? -27.747 -43.326 29.655 1.000 31.948 251 ILE A C 1
ATOM 1999 O O . ILE A 1 254 ? -27.477 -42.689 28.651 1.000 37.142 251 ILE A O 1
ATOM 2004 N N . THR A 1 255 ? -28.751 -43.041 30.476 1.000 31.806 252 THR A N 1
ATOM 2005 C CA . THR A 1 255 ? -29.609 -41.842 30.300 1.000 30.467 252 THR A CA 1
ATOM 2006 C C . THR A 1 255 ? -29.585 -41.033 31.584 1.000 32.153 252 THR A C 1
ATOM 2007 O O . THR A 1 255 ? -29.190 -41.570 32.662 1.000 32.253 252 THR A O 1
ATOM 2011 N N . GLY A 1 256 ? -29.910 -39.749 31.429 1.000 36.417 253 GLY A N 1
ATOM 2012 C CA . GLY A 1 256 ? -30.195 -38.818 32.526 1.000 37.600 253 GLY A CA 1
ATOM 2013 C C . GLY A 1 256 ? -31.666 -38.466 32.553 1.000 34.024 253 GLY A C 1
ATOM 2014 O O . GLY A 1 256 ? -32.324 -38.473 31.479 1.000 32.283 253 GLY A O 1
ATOM 2015 N N . GLU A 1 257 ? -32.165 -38.167 33.743 1.000 30.714 254 GLU A N 1
ATOM 2016 C CA . GLU A 1 257 ? -33.609 -37.936 33.978 1.000 30.855 254 GLU A CA 1
ATOM 2017 C C . GLU A 1 257 ? -34.076 -36.673 33.246 1.000 28.420 254 GLU A C 1
ATOM 2018 O O . GLU A 1 257 ? -35.165 -36.700 32.679 1.000 29.635 254 GLU A O 1
ATOM 2024 N N . ALA A 1 258 ? -33.336 -35.575 33.395 1.000 30.346 255 ALA A N 1
ATOM 2025 C CA . ALA A 1 258 ? -33.722 -34.232 32.935 1.000 30.872 255 ALA A CA 1
ATOM 2026 C C . ALA A 1 258 ? -33.007 -33.949 31.607 1.000 32.124 255 ALA A C 1
ATOM 2027 O O . ALA A 1 258 ? -32.135 -33.042 31.519 1.000 33.780 255 ALA A O 1
ATOM 2029 N N . ASP A 1 259 ? -33.392 -34.710 30.599 1.000 31.850 256 ASP A N 1
ATOM 2030 C CA . ASP A 1 259 ? -32.793 -34.666 29.240 1.000 31.824 256 ASP A CA 1
ATOM 2031 C C . ASP A 1 259 ? -33.924 -34.890 28.226 1.000 31.836 256 ASP A C 1
ATOM 2032 O O . ASP A 1 259 ? -34.647 -35.927 28.322 1.000 29.340 256 ASP A O 1
ATOM 2037 N N . VAL A 1 260 ? -34.057 -34.024 27.229 1.000 29.937 257 VAL A N 1
ATOM 2038 C CA . VAL A 1 260 ? -35.057 -34.231 26.139 1.000 30.072 257 VAL A CA 1
ATOM 2039 C C . VAL A 1 260 ? -34.851 -35.613 25.465 1.000 31.196 257 VAL A C 1
ATOM 2040 O O . VAL A 1 260 ? -35.860 -36.192 24.972 1.000 32.390 257 VAL A O 1
ATOM 2044 N N . LEU A 1 261 ? -33.620 -36.137 25.422 1.000 29.564 258 LEU A N 1
ATOM 2045 C CA . LEU A 1 261 ? -33.248 -37.393 24.696 1.000 29.695 258 LEU A CA 1
ATOM 2046 C C . LEU A 1 261 ? -33.474 -38.627 25.556 1.000 29.656 258 LEU A C 1
ATOM 2047 O O . LEU A 1 261 ? -33.179 -39.749 25.083 1.000 29.345 258 LEU A O 1
ATOM 2052 N N . ARG A 1 262 ? -33.960 -38.448 26.775 1.000 29.343 259 ARG A N 1
ATOM 2053 C CA . ARG A 1 262 ? -34.093 -39.575 27.722 1.000 35.075 259 ARG A CA 1
ATOM 2054 C C . ARG A 1 262 ? -34.968 -40.660 27.085 1.000 33.654 259 ARG A C 1
ATOM 2055 O O . ARG A 1 262 ? -34.531 -41.814 27.011 1.000 35.416 259 ARG A O 1
ATOM 2063 N N . ASP A 1 263 ? -36.164 -40.299 26.641 1.000 32.967 260 ASP A N 1
ATOM 2064 C CA . ASP A 1 263 ? -37.172 -41.304 26.221 1.000 34.138 260 ASP A CA 1
ATOM 2065 C C . ASP A 1 263 ? -36.682 -42.031 24.959 1.000 32.097 260 ASP A C 1
ATOM 2066 O O . ASP A 1 263 ? -36.903 -43.240 24.874 1.000 31.134 260 ASP A O 1
ATOM 2071 N N . GLU A 1 264 ? -36.010 -41.349 24.031 1.000 29.068 261 GLU A N 1
ATOM 2072 C CA . GLU A 1 264 ? -35.614 -42.002 22.755 1.000 30.207 261 GLU A CA 1
ATOM 2073 C C . GLU A 1 264 ? -34.440 -42.941 23.024 1.000 29.529 261 GLU A C 1
ATOM 2074 O O . GLU A 1 264 ? -34.372 -43.976 22.363 1.000 31.375 261 GLU A O 1
ATOM 2080 N N . GLY A 1 265 ? -33.622 -42.630 24.035 1.000 33.946 262 GLY A N 1
ATOM 2081 C CA . GLY A 1 265 ? -32.528 -43.513 24.500 1.000 36.556 262 GLY A CA 1
ATOM 2082 C C . GLY A 1 265 ? -33.092 -44.770 25.137 1.000 33.769 262 GLY A C 1
ATOM 2083 O O . GLY A 1 265 ? -32.661 -45.866 24.791 1.000 31.057 262 GLY A O 1
ATOM 2084 N N . GLU A 1 266 ? -34.074 -44.600 26.018 1.000 30.862 263 GLU A N 1
ATOM 2085 C CA . GLU A 1 266 ? -34.702 -45.729 26.737 1.000 30.207 263 GLU A CA 1
ATOM 2086 C C . GLU A 1 266 ? -35.538 -46.554 25.763 1.000 30.571 263 GLU A C 1
ATOM 2087 O O . GLU A 1 266 ? -35.561 -47.829 25.894 1.000 32.527 263 GLU A O 1
ATOM 2093 N N . ALA A 1 267 ? -36.151 -45.901 24.777 1.000 32.685 264 ALA A N 1
ATOM 2094 C CA . ALA A 1 267 ? -36.951 -46.594 23.743 1.000 32.179 264 ALA A CA 1
ATOM 2095 C C . ALA A 1 267 ? -36.019 -47.432 22.872 1.000 32.678 264 ALA A C 1
ATOM 2096 O O . ALA A 1 267 ? -36.385 -48.584 22.546 1.000 31.552 264 ALA A O 1
ATOM 2098 N N . TYR A 1 268 ? -34.851 -46.907 22.518 1.000 35.139 265 TYR A N 1
ATOM 2099 C CA . TYR A 1 268 ? -33.882 -47.636 21.662 1.000 34.255 265 TYR A CA 1
ATOM 2100 C C . TYR A 1 268 ? -33.389 -48.883 22.408 1.000 33.992 265 TYR A C 1
ATOM 2101 O O . TYR A 1 268 ? -33.144 -49.936 21.782 1.000 28.240 265 TYR A O 1
ATOM 2110 N N . ALA A 1 269 ? -33.173 -48.745 23.715 1.000 33.610 266 ALA A N 1
ATOM 2111 C CA . ALA A 1 269 ? -32.733 -49.843 24.602 1.000 34.638 266 ALA A CA 1
ATOM 2112 C C . ALA A 1 269 ? -33.766 -50.956 24.551 1.000 34.445 266 ALA A C 1
ATOM 2113 O O . ALA A 1 269 ? -33.358 -52.120 24.462 1.000 36.149 266 ALA A O 1
ATOM 2115 N N . ARG A 1 270 ? -35.047 -50.611 24.598 1.000 34.636 267 ARG A N 1
ATOM 2116 C CA . ARG A 1 270 ? -36.118 -51.640 24.578 1.000 36.653 267 ARG A CA 1
ATOM 2117 C C . ARG A 1 270 ? -36.112 -52.330 23.211 1.000 37.389 267 ARG A C 1
ATOM 2118 O O . ARG A 1 270 ? -36.234 -53.551 23.189 1.000 35.158 267 ARG A O 1
ATOM 2126 N N . LYS A 1 271 ? -35.957 -51.584 22.111 1.000 35.933 268 LYS A N 1
ATOM 2127 C CA . LYS A 1 271 ? -35.903 -52.182 20.741 1.000 37.214 268 LYS A CA 1
ATOM 2128 C C . LYS A 1 271 ? -34.722 -53.174 20.636 1.000 39.099 268 LYS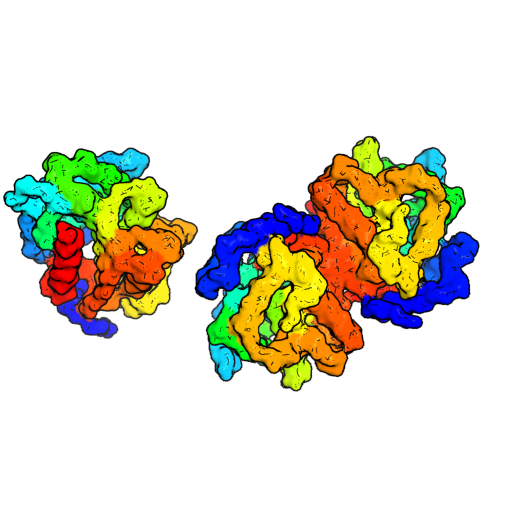 A C 1
ATOM 2129 O O . LYS A 1 271 ? -34.990 -54.313 20.168 1.000 37.421 268 LYS A O 1
ATOM 2135 N N . LEU A 1 272 ? -33.497 -52.817 21.090 1.000 32.056 269 LEU A N 1
ATOM 2136 C CA . LEU A 1 272 ? -32.345 -53.763 21.093 1.000 32.922 269 LEU A CA 1
ATOM 2137 C C . LEU A 1 272 ? -32.732 -55.006 21.897 1.000 33.439 269 LEU A C 1
ATOM 2138 O O . LEU A 1 272 ? -32.486 -56.100 21.397 1.000 39.060 269 LEU A O 1
ATOM 2143 N N . ARG A 1 273 ? -33.293 -54.846 23.107 1.000 36.425 270 ARG A N 1
ATOM 2144 C CA . ARG A 1 273 ? -33.646 -55.967 24.019 1.000 36.320 270 ARG A CA 1
ATOM 2145 C C . ARG A 1 273 ? -34.664 -56.878 23.321 1.000 41.585 270 ARG A C 1
ATOM 2146 O O . ARG A 1 273 ? -34.493 -58.105 23.411 1.000 40.283 270 ARG A O 1
ATOM 2154 N N . GLU A 1 274 ? -35.681 -56.304 22.662 1.000 39.487 271 GLU A N 1
ATOM 2155 C CA . GLU A 1 274 ? -36.707 -57.055 21.891 1.000 41.252 271 GLU A CA 1
ATOM 2156 C C . GLU A 1 274 ? -36.030 -57.818 20.740 1.000 42.724 271 GLU A C 1
ATOM 2157 O O . GLU A 1 274 ? -36.575 -58.883 20.354 1.000 44.062 271 GLU A O 1
ATOM 2163 N N . ALA A 1 275 ? -34.884 -57.353 20.220 1.000 37.356 272 ALA A N 1
ATOM 2164 C CA . ALA A 1 275 ? -34.145 -58.030 19.122 1.000 36.858 272 ALA A CA 1
ATOM 2165 C C . ALA A 1 275 ? -33.116 -59.024 19.673 1.000 40.235 272 ALA A C 1
ATOM 2166 O O . ALA A 1 275 ? -32.241 -59.460 18.897 1.000 41.985 272 ALA A O 1
ATOM 2168 N N . ASP A 1 276 ? -33.182 -59.297 20.980 1.000 42.187 273 ASP A N 1
ATOM 2169 C CA . ASP A 1 276 ? -32.375 -60.303 21.724 1.000 45.816 273 ASP A CA 1
ATOM 2170 C C . ASP A 1 276 ? -30.927 -59.834 21.846 1.000 41.530 273 ASP A C 1
ATOM 2171 O O . ASP A 1 276 ? -30.100 -60.665 22.208 1.000 43.733 273 ASP A O 1
ATOM 2176 N N . VAL A 1 277 ? -30.640 -58.548 21.621 1.000 40.640 274 VAL A N 1
ATOM 2177 C CA . VAL A 1 277 ? -29.306 -57.956 21.918 1.000 37.742 274 VAL A CA 1
ATOM 2178 C C . VAL A 1 277 ? -29.204 -57.832 23.442 1.000 40.477 274 VAL A C 1
ATOM 2179 O O . VAL A 1 277 ? -30.222 -57.540 24.089 1.000 37.900 274 VAL A O 1
ATOM 2183 N N . GLU A 1 278 ? -28.004 -58.052 23.974 1.000 43.810 275 GLU A N 1
ATOM 2184 C CA . GLU A 1 278 ? -27.665 -57.887 25.400 1.000 45.085 275 GLU A CA 1
ATOM 2185 C C . GLU A 1 278 ? -27.706 -56.399 25.719 1.000 44.092 275 GLU A C 1
ATOM 2186 O O . GLU A 1 278 ? -26.924 -55.646 25.115 1.000 44.818 275 GLU A O 1
ATOM 2192 N N . VAL A 1 279 ? -28.582 -55.991 26.639 1.000 42.719 276 VAL A N 1
ATOM 2193 C CA . VAL A 1 279 ? -28.767 -54.541 26.937 1.000 38.520 276 VAL A CA 1
ATOM 2194 C C . VAL A 1 279 ? -28.695 -54.304 28.448 1.000 36.872 276 VAL A C 1
ATOM 2195 O O . VAL A 1 279 ? -29.465 -54.928 29.231 1.000 36.028 276 VAL A O 1
ATOM 2199 N N . THR A 1 280 ? -27.826 -53.381 28.841 1.000 33.215 277 THR A N 1
ATOM 2200 C CA . THR A 1 280 ? -27.776 -52.790 30.198 1.000 35.474 277 THR A CA 1
ATOM 2201 C C . THR A 1 280 ? -28.222 -51.345 30.053 1.000 32.158 277 THR A C 1
ATOM 2202 O O . THR A 1 280 ? -27.480 -50.567 29.455 1.000 32.212 277 THR A O 1
ATOM 2206 N N . GLN A 1 281 ? -29.412 -51.018 30.547 1.000 37.731 278 GLN A N 1
ATOM 2207 C CA . GLN A 1 281 ? -29.963 -49.638 30.460 1.000 35.357 278 GLN A CA 1
ATOM 2208 C C . GLN A 1 281 ? -30.134 -49.089 31.882 1.000 32.527 278 GLN A C 1
ATOM 2209 O O . GLN A 1 281 ? -30.786 -49.726 32.735 1.000 30.256 278 GLN A O 1
ATOM 2215 N N . VAL A 1 282 ? -29.507 -47.940 32.136 1.000 31.437 279 VAL A N 1
ATOM 2216 C CA . VAL A 1 282 ? -29.520 -47.294 33.462 1.000 35.002 279 VAL A CA 1
ATOM 2217 C C . VAL A 1 282 ? -29.841 -45.817 33.267 1.000 30.125 279 VAL A C 1
ATOM 2218 O O . VAL A 1 282 ? -29.234 -45.202 32.377 1.000 32.404 279 VAL A O 1
ATOM 2222 N N . ARG A 1 283 ? -30.753 -45.280 34.085 1.000 32.931 280 ARG A N 1
ATOM 2223 C CA . ARG A 1 283 ? -31.097 -43.828 34.140 1.000 31.383 280 ARG A CA 1
ATOM 2224 C C . ARG A 1 283 ? -30.615 -43.248 35.471 1.000 35.425 280 ARG A C 1
ATOM 2225 O O . ARG A 1 283 ? -30.991 -43.803 36.530 1.000 33.956 280 ARG A O 1
ATOM 2233 N N . PHE A 1 284 ? -29.833 -42.163 35.410 1.000 32.662 281 PHE A N 1
ATOM 2234 C CA . PHE A 1 284 ? -29.300 -41.448 36.595 1.000 34.865 281 PHE A CA 1
ATOM 2235 C C . PHE A 1 284 ? -30.251 -40.293 36.871 1.000 36.158 281 PHE A C 1
ATOM 2236 O O . PHE A 1 284 ? -30.554 -39.519 35.934 1.000 35.327 281 PHE A O 1
ATOM 2244 N N . GLN A 1 285 ? -30.761 -40.222 38.098 1.000 33.681 282 GLN A N 1
ATOM 2245 C CA . GLN A 1 285 ? -31.701 -39.169 38.546 1.000 32.314 282 GLN A CA 1
ATOM 2246 C C . GLN A 1 285 ? -31.008 -37.805 38.529 1.000 29.718 282 GLN A C 1
ATOM 2247 O O . GLN A 1 285 ? -29.783 -37.741 38.695 1.000 30.289 282 GLN A O 1
ATOM 2253 N N . ALA A 1 286 ? -31.812 -36.755 38.443 1.000 30.759 283 ALA A N 1
ATOM 2254 C CA . ALA A 1 286 ? -31.450 -35.383 38.834 1.000 32.424 283 ALA A CA 1
ATOM 2255 C C . ALA A 1 286 ? -30.213 -34.888 38.063 1.000 32.228 283 ALA A C 1
ATOM 2256 O O . ALA A 1 286 ? -29.430 -34.056 38.594 1.000 34.513 283 ALA A O 1
ATOM 2258 N N . ILE A 1 287 ? -30.090 -35.268 36.794 1.000 33.067 284 ILE A N 1
ATOM 2259 C CA . ILE A 1 287 ? -28.892 -34.891 35.995 1.000 34.404 284 ILE A CA 1
ATOM 2260 C C . ILE A 1 287 ? -29.330 -34.553 34.569 1.000 35.574 284 ILE A C 1
ATOM 2261 O O . ILE A 1 287 ? -30.346 -35.106 34.110 1.000 33.199 284 ILE A O 1
ATOM 2266 N N . ILE A 1 288 ? -28.569 -33.670 33.922 1.000 35.549 285 ILE A N 1
ATOM 2267 C CA . ILE A 1 288 ? -28.901 -33.058 32.603 1.000 32.872 285 ILE A CA 1
ATOM 2268 C C . ILE A 1 288 ? -28.036 -33.718 31.542 1.000 33.705 285 ILE A C 1
ATOM 2269 O O . ILE A 1 288 ? -27.157 -34.552 31.880 1.000 31.888 285 ILE A O 1
ATOM 2274 N N . HIS A 1 289 ? -28.306 -33.368 30.291 1.000 34.832 286 HIS A N 1
ATOM 2275 C CA . HIS A 1 289 ? -27.512 -33.811 29.129 1.000 34.221 286 HIS A CA 1
ATOM 2276 C C . HIS A 1 289 ? -26.041 -33.425 29.349 1.000 33.015 286 HIS A C 1
ATOM 2277 O O . HIS A 1 289 ? -25.780 -32.397 30.037 1.000 32.902 286 HIS A O 1
ATOM 2284 N N . ASP A 1 290 ? -25.126 -34.207 28.763 1.000 32.999 287 ASP A N 1
ATOM 2285 C CA . ASP A 1 290 ? -23.674 -33.883 28.626 1.000 36.920 287 ASP A CA 1
ATOM 2286 C C . ASP A 1 290 ? -22.876 -34.092 29.921 1.000 34.992 287 ASP A C 1
ATOM 2287 O O . ASP A 1 290 ? -21.751 -33.517 30.011 1.000 35.317 287 ASP A O 1
ATOM 2292 N N . PHE A 1 291 ? -23.363 -34.893 30.870 1.000 31.840 288 PHE A N 1
ATOM 2293 C CA . PHE A 1 291 ? -22.805 -34.861 32.247 1.000 34.409 288 PHE A CA 1
ATOM 2294 C C . PHE A 1 291 ? -21.483 -35.634 32.339 1.000 33.371 288 PHE A C 1
ATOM 2295 O O . PHE A 1 291 ? -20.753 -35.397 33.321 1.000 36.808 288 PHE A O 1
ATOM 2303 N N . VAL A 1 292 ? -21.167 -36.558 31.434 1.000 34.949 289 VAL A N 1
ATOM 2304 C CA . VAL A 1 292 ? -19.850 -37.247 31.540 1.000 35.180 289 VAL A CA 1
ATOM 2305 C C . VAL A 1 292 ? -18.771 -36.434 30.804 1.000 40.517 289 VAL A C 1
ATOM 2306 O O . VAL A 1 292 ? -17.579 -36.771 30.974 1.000 36.458 289 VAL A O 1
ATOM 2310 N N . MET A 1 293 ? -19.134 -35.387 30.053 1.000 36.980 290 MET A N 1
ATOM 2311 C CA . MET A 1 293 ? -18.134 -34.619 29.267 1.000 36.673 290 MET A CA 1
ATOM 2312 C C . MET A 1 293 ? -17.813 -33.284 29.952 1.000 38.699 290 MET A C 1
ATOM 2313 O O . MET A 1 293 ? -16.621 -32.929 30.018 1.000 38.704 290 MET A O 1
ATOM 2318 N N . VAL A 1 294 ? -18.830 -32.539 30.380 1.000 35.758 291 VAL A N 1
ATOM 2319 C CA . VAL A 1 294 ? -18.668 -31.164 30.930 1.000 35.993 291 VAL A CA 1
ATOM 2320 C C . VAL A 1 294 ? -17.788 -31.199 32.200 1.000 42.814 291 VAL A C 1
ATOM 2321 O O . VAL A 1 294 ? -18.096 -31.931 33.190 1.000 42.589 291 VAL A O 1
ATOM 2325 N N . ASN A 1 295 ? -16.719 -30.395 32.199 1.000 40.660 292 ASN A N 1
ATOM 2326 C CA . ASN A 1 295 ? -15.729 -30.401 33.302 1.000 40.166 292 ASN A CA 1
ATOM 2327 C C . ASN A 1 295 ? -16.436 -30.048 34.615 1.000 35.879 292 ASN A C 1
ATOM 2328 O O . ASN A 1 295 ? -16.252 -30.779 35.572 1.000 34.381 292 ASN A O 1
ATOM 2333 N N . SER A 1 296 ? -17.247 -28.996 34.655 1.000 34.532 293 SER A N 1
ATOM 2334 C CA . SER A 1 296 ? -17.893 -28.523 35.905 1.000 34.430 293 SER A CA 1
ATOM 2335 C C . SER A 1 296 ? -18.853 -29.597 36.485 1.000 37.770 293 SER A C 1
ATOM 2336 O O . SER A 1 296 ? -19.211 -29.453 37.661 1.000 36.197 293 SER A O 1
ATOM 2339 N N . MET A 1 297 ? -19.228 -30.662 35.744 1.000 35.230 294 MET A N 1
ATOM 2340 C CA . MET A 1 297 ? -20.164 -31.717 36.234 1.000 34.710 294 MET A CA 1
ATOM 2341 C C . MET A 1 297 ? -19.374 -32.982 36.566 1.000 34.922 294 MET A C 1
ATOM 2342 O O . MET A 1 297 ? -19.992 -34.037 36.923 1.000 36.847 294 MET A O 1
ATOM 2347 N N . ASN A 1 298 ? -18.045 -32.883 36.548 1.000 34.968 295 ASN A N 1
ATOM 2348 C CA . ASN A 1 298 ? -17.166 -34.054 36.755 1.000 34.216 295 ASN A CA 1
ATOM 2349 C C . ASN A 1 298 ? -17.384 -34.663 38.148 1.000 35.099 295 ASN A C 1
ATOM 2350 O O . ASN A 1 298 ? -17.180 -35.903 38.275 1.000 36.179 295 ASN A O 1
ATOM 2355 N N . GLU A 1 299 ? -17.816 -33.870 39.136 1.000 35.726 296 GLU A N 1
ATOM 2356 C CA . GLU A 1 299 ? -17.942 -34.338 40.546 1.000 43.776 296 GLU A CA 1
ATOM 2357 C C . GLU A 1 299 ? -19.360 -34.811 40.872 1.000 43.798 296 GLU A C 1
ATOM 2358 O O . GLU A 1 299 ? -19.566 -35.234 42.018 1.000 39.673 296 GLU A O 1
ATOM 2364 N N . THR A 1 300 ? -20.334 -34.670 39.969 1.000 39.985 297 THR A N 1
ATOM 2365 C CA . THR A 1 300 ? -21.735 -35.058 40.277 1.000 36.692 297 THR A CA 1
ATOM 2366 C C . THR A 1 300 ? -21.720 -36.548 40.638 1.000 36.296 297 THR A C 1
ATOM 2367 O O . THR A 1 300 ? -20.888 -37.312 40.089 1.000 38.605 297 THR A O 1
ATOM 2371 N N . HIS A 1 301 ? -22.647 -36.965 41.486 1.000 36.510 298 HIS A N 1
ATOM 2372 C CA . HIS A 1 301 ? -22.836 -38.398 41.830 1.000 38.425 298 HIS A CA 1
ATOM 2373 C C . HIS A 1 301 ? -23.179 -39.169 40.553 1.000 37.194 298 HIS A C 1
ATOM 2374 O O . HIS A 1 301 ? -22.660 -40.283 40.394 1.000 40.324 298 HIS A O 1
ATOM 2381 N N . ALA A 1 302 ? -24.026 -38.604 39.683 1.000 31.990 299 ALA A N 1
ATOM 2382 C CA . ALA A 1 302 ? -24.382 -39.223 38.386 1.000 32.911 299 ALA A CA 1
ATOM 2383 C C . ALA A 1 302 ? -23.100 -39.473 37.592 1.000 32.542 299 ALA A C 1
ATOM 2384 O O . ALA A 1 302 ? -22.922 -40.589 37.134 1.000 32.928 299 ALA A O 1
ATOM 2386 N N . THR A 1 303 ? -22.227 -38.469 37.444 1.000 30.710 300 THR A N 1
ATOM 2387 C CA . THR A 1 303 ? -20.995 -38.630 36.629 1.000 33.956 300 THR A CA 1
ATOM 2388 C C . THR A 1 303 ? -20.129 -39.733 37.264 1.000 33.714 300 THR A C 1
ATOM 2389 O O . THR 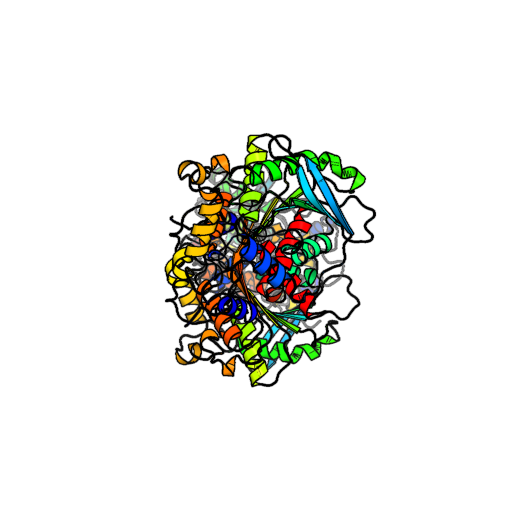A 1 303 ? -19.697 -40.651 36.539 1.000 30.122 300 THR A O 1
ATOM 2393 N N . ARG A 1 304 ? -19.887 -39.672 38.576 1.000 34.767 301 ARG A N 1
ATOM 2394 C CA . ARG A 1 304 ? -18.990 -40.652 39.256 1.000 36.860 301 ARG A CA 1
ATOM 2395 C C . ARG A 1 304 ? -19.575 -42.055 39.036 1.000 34.470 301 ARG A C 1
ATOM 2396 O O . ARG A 1 304 ? -18.835 -42.967 38.614 1.000 37.921 301 ARG A O 1
ATOM 2404 N N . ALA A 1 305 ? -20.883 -42.219 39.185 1.000 33.217 302 ALA A N 1
ATOM 2405 C CA . ALA A 1 305 ? -21.547 -43.541 39.082 1.000 34.989 302 ALA A CA 1
ATOM 2406 C C . ALA A 1 305 ? -21.584 -44.016 37.624 1.000 34.821 302 ALA A C 1
ATOM 2407 O O . ALA A 1 305 ? -21.365 -45.195 37.392 1.000 34.442 302 ALA A O 1
ATOM 2409 N N . ALA A 1 306 ? -21.869 -43.126 36.670 1.000 36.407 303 ALA A N 1
ATOM 2410 C CA . ALA A 1 306 ? -21.859 -43.452 35.222 1.000 37.849 303 ALA A CA 1
ATOM 2411 C C . ALA A 1 306 ? -20.476 -43.961 34.812 1.000 34.666 303 ALA A C 1
ATOM 2412 O O . ALA A 1 306 ? -20.406 -44.952 34.077 1.000 34.622 303 ALA A O 1
ATOM 2414 N N . MET A 1 307 ? -19.408 -43.289 35.248 1.000 37.015 304 MET A N 1
ATOM 2415 C CA . MET A 1 307 ? -18.034 -43.677 34.846 1.000 34.818 304 MET A CA 1
ATOM 2416 C C . MET A 1 307 ? -17.656 -45.003 35.526 1.000 37.792 304 MET A C 1
ATOM 2417 O O . MET A 1 307 ? -17.065 -45.847 34.833 1.000 33.418 304 MET A O 1
ATOM 2422 N N . SER A 1 308 ? -18.026 -45.215 36.802 1.000 39.595 305 SER A N 1
ATOM 2423 C CA . SER A 1 308 ? -17.775 -46.498 37.516 1.000 40.832 305 SER A CA 1
ATOM 2424 C C . SER A 1 308 ? -18.495 -47.623 36.793 1.000 36.978 305 SER A C 1
ATOM 2425 O O . SER A 1 308 ? -17.876 -48.681 36.563 1.000 36.726 305 SER A O 1
ATOM 2428 N N . LEU A 1 309 ? -19.769 -47.415 36.463 1.000 38.598 306 LEU A N 1
ATOM 2429 C CA . LEU A 1 309 ? -20.557 -48.450 35.758 1.000 37.623 306 LEU A CA 1
ATOM 2430 C C . LEU A 1 309 ? -19.913 -48.713 34.396 1.000 35.167 306 LEU A C 1
ATOM 2431 O O . LEU A 1 309 ? -19.625 -49.901 34.083 1.000 37.322 306 LEU A O 1
ATOM 2436 N N . SER A 1 310 ? -19.656 -47.670 33.610 1.000 34.324 307 SER A N 1
ATOM 2437 C CA . SER A 1 310 ? -19.208 -47.863 32.198 1.000 36.603 307 SER A CA 1
ATOM 2438 C C . SER A 1 310 ? -17.808 -48.515 32.141 1.000 35.711 307 SER A C 1
ATOM 2439 O O . SER A 1 310 ? -17.634 -49.454 31.334 1.000 37.712 307 SER A O 1
ATOM 2442 N N . THR A 1 311 ? -16.860 -48.059 32.959 1.000 38.150 308 THR A N 1
ATOM 2443 C CA . THR A 1 311 ? -15.454 -48.567 32.942 1.000 37.209 308 THR A CA 1
ATOM 2444 C C . THR A 1 311 ? -15.460 -50.031 33.399 1.000 38.728 308 THR A C 1
ATOM 2445 O O . THR A 1 311 ? -14.920 -50.896 32.671 1.000 42.174 308 THR A O 1
ATOM 2449 N N . GLN A 1 312 ? -16.178 -50.337 34.473 1.000 39.615 309 GLN A N 1
ATOM 2450 C CA . GLN A 1 312 ? -16.301 -51.723 34.987 1.000 42.832 309 GLN A CA 1
ATOM 2451 C C . GLN A 1 312 ? -16.900 -52.626 33.915 1.000 41.454 309 GLN A C 1
ATOM 2452 O O . GLN A 1 312 ? -16.415 -53.767 33.747 1.000 40.373 309 GLN A O 1
ATOM 2458 N N . TRP A 1 313 ? -17.974 -52.178 33.267 1.000 36.472 310 TRP A N 1
ATOM 2459 C CA . TRP A 1 313 ? -18.721 -53.001 32.277 1.000 36.972 310 TRP A CA 1
ATOM 2460 C C . TRP A 1 313 ? -17.806 -53.357 31.102 1.000 36.117 310 TRP A C 1
ATOM 2461 O O . TRP A 1 313 ? -17.878 -54.503 30.584 1.000 35.215 310 TRP A O 1
ATOM 2472 N N . ILE A 1 314 ? -16.983 -52.397 30.687 1.000 38.927 311 ILE A N 1
ATOM 2473 C CA . ILE A 1 314 ? -15.984 -52.588 29.604 1.000 41.892 311 ILE A CA 1
ATOM 2474 C C . ILE A 1 314 ? -14.869 -53.508 30.108 1.000 42.250 311 ILE A C 1
ATOM 2475 O O . ILE A 1 314 ? -14.504 -54.436 29.355 1.000 43.449 311 ILE A O 1
ATOM 2480 N N . ASN A 1 315 ? -14.338 -53.242 31.306 1.000 42.591 312 ASN A N 1
ATOM 2481 C CA . ASN A 1 315 ? -13.283 -54.088 31.931 1.000 45.124 312 ASN A CA 1
ATOM 2482 C C . ASN A 1 315 ? -13.754 -55.538 31.927 1.000 46.167 312 ASN A C 1
ATOM 2483 O O . ASN A 1 315 ? -13.001 -56.373 31.423 1.000 55.728 312 ASN A O 1
ATOM 2488 N N . GLU A 1 316 ? -14.991 -55.801 32.353 1.000 46.628 313 GLU A N 1
ATOM 2489 C CA . GLU A 1 316 ? -15.570 -57.172 32.385 1.000 47.050 313 GLU A CA 1
ATOM 2490 C C . GLU A 1 316 ? -15.613 -57.752 30.973 1.000 50.595 313 GLU A C 1
ATOM 2491 O O . GLU A 1 316 ? -15.358 -58.955 30.847 1.000 53.813 313 GLU A O 1
ATOM 2497 N N . LYS A 1 317 ? -15.959 -56.943 29.965 1.000 52.034 314 LYS A N 1
ATOM 2498 C CA . LYS A 1 317 ? -16.037 -57.373 28.535 1.000 55.633 314 LYS A CA 1
ATOM 2499 C C . LYS A 1 317 ? -14.666 -57.823 28.005 1.000 54.428 314 LYS A C 1
ATOM 2500 O O . LYS A 1 317 ? -14.633 -58.826 27.280 1.000 59.306 314 LYS A O 1
ATOM 2506 N N . ASN A 1 318 ? -13.592 -57.116 28.358 1.000 53.954 315 ASN A N 1
ATOM 2507 C CA . ASN A 1 318 ? -12.222 -57.298 27.800 1.000 58.880 315 ASN A CA 1
ATOM 2508 C C . ASN A 1 318 ? -11.520 -58.527 28.395 1.000 63.457 315 ASN A C 1
ATOM 2509 O O . ASN A 1 318 ? -10.442 -58.851 27.900 1.000 73.041 315 ASN A O 1
ATOM 2514 N N . ARG A 1 319 ? -12.104 -59.193 29.393 1.000 70.662 316 ARG A N 1
ATOM 2515 C CA . ARG A 1 319 ? -11.440 -60.280 30.154 1.000 73.502 316 ARG A CA 1
ATOM 2516 C C . ARG A 1 319 ? -12.505 -61.218 30.724 1.000 68.052 316 ARG A C 1
ATOM 2517 O O . ARG A 1 319 ? -13.340 -61.641 29.931 1.000 67.858 316 ARG A O 1
ATOM 2525 N N . VAL B 1 5 ? -51.588 -62.122 29.640 1.000 72.096 2 VAL B N 1
ATOM 2526 C CA . VAL B 1 5 ? -51.714 -60.744 29.053 1.000 74.237 2 VAL B CA 1
ATOM 2527 C C . VAL B 1 5 ? -50.304 -60.132 28.915 1.000 60.662 2 VAL B C 1
ATOM 2528 O O . VAL B 1 5 ? -49.348 -60.898 28.694 1.000 61.293 2 VAL B O 1
ATOM 2532 N N . GLU B 1 6 ? -50.171 -58.808 28.977 1.000 48.403 3 GLU B N 1
ATOM 2533 C CA . GLU B 1 6 ? -49.065 -58.072 28.314 1.000 49.648 3 GLU B CA 1
ATOM 2534 C C . GLU B 1 6 ? -48.355 -57.161 29.303 1.000 47.452 3 GLU B C 1
ATOM 2535 O O . GLU B 1 6 ? -49.031 -56.571 30.140 1.000 45.923 3 GLU B O 1
ATOM 2541 N N . ARG B 1 7 ? -47.040 -57.016 29.150 1.000 41.657 4 ARG B N 1
ATOM 2542 C CA . ARG B 1 7 ? -46.161 -56.307 30.107 1.000 39.205 4 ARG B CA 1
ATOM 2543 C C . ARG B 1 7 ? -45.273 -55.366 29.303 1.000 42.128 4 ARG B C 1
ATOM 2544 O O . ARG B 1 7 ? -45.113 -55.616 28.098 1.000 36.469 4 ARG B O 1
ATOM 2552 N N . ILE B 1 8 ? -44.675 -54.360 29.948 1.000 35.722 5 ILE B N 1
ATOM 2553 C CA . ILE B 1 8 ? -43.581 -53.575 29.306 1.000 40.796 5 ILE B CA 1
ATOM 2554 C C . ILE B 1 8 ? -42.402 -54.527 29.049 1.000 38.885 5 ILE B C 1
ATOM 2555 O O . ILE B 1 8 ? -42.387 -55.639 29.647 1.000 37.014 5 ILE B O 1
ATOM 2560 N N . SER B 1 9 ? -41.492 -54.147 28.153 1.000 34.466 6 SER B N 1
ATOM 2561 C CA . SER B 1 9 ? -40.192 -54.843 27.941 1.000 38.471 6 SER B CA 1
ATOM 2562 C C . SER B 1 9 ? -39.561 -55.154 29.304 1.000 36.085 6 SER B C 1
ATOM 2563 O O . SER B 1 9 ? -39.345 -54.199 30.113 1.000 33.978 6 SER B O 1
ATOM 2566 N N . LEU B 1 10 ? -39.311 -56.441 29.560 1.000 36.364 7 LEU B N 1
ATOM 2567 C CA . LEU B 1 10 ? -38.606 -56.966 30.769 1.000 35.854 7 LEU B CA 1
ATOM 2568 C C . LEU B 1 10 ? -37.476 -57.891 30.316 1.000 36.432 7 LEU B C 1
ATOM 2569 O O . LEU B 1 10 ? -37.634 -58.488 29.277 1.000 36.509 7 LEU B O 1
ATOM 2574 N N . GLU B 1 11 ? -36.406 -58.010 31.099 1.000 36.341 8 GLU B N 1
ATOM 2575 C CA . GLU B 1 11 ? -35.375 -59.078 30.985 1.000 37.580 8 GLU B CA 1
ATOM 2576 C C . GLU B 1 11 ? -36.075 -60.432 31.140 1.000 40.171 8 GLU B C 1
ATOM 2577 O O . GLU B 1 11 ? -37.058 -60.508 31.901 1.000 41.651 8 GLU B O 1
ATOM 2583 N N . LYS B 1 12 ? -35.625 -61.430 30.385 1.000 45.384 9 LYS B N 1
ATOM 2584 C CA . LYS B 1 12 ? -36.207 -62.795 30.331 1.000 46.466 9 LYS B CA 1
ATOM 2585 C C . LYS B 1 12 ? -36.463 -63.307 31.761 1.000 42.429 9 LYS B C 1
ATOM 2586 O O . LYS B 1 12 ? -37.614 -63.660 32.066 1.000 46.640 9 LYS B O 1
ATOM 2592 N N . ALA B 1 13 ? -35.456 -63.293 32.630 1.000 36.292 10 ALA B N 1
ATOM 2593 C CA . ALA B 1 13 ? -35.575 -63.817 34.006 1.000 40.722 10 ALA B CA 1
ATOM 2594 C C . ALA B 1 13 ? -36.622 -63.041 34.818 1.000 42.291 10 ALA B C 1
ATOM 2595 O O . ALA B 1 13 ? -37.302 -63.700 35.622 1.000 46.173 10 ALA B O 1
ATOM 2597 N N . ALA B 1 14 ? -36.811 -61.731 34.599 1.000 42.181 11 ALA B N 1
ATOM 2598 C CA . ALA B 1 14 ? -37.874 -60.936 35.283 1.000 42.197 11 ALA B CA 1
ATOM 2599 C C . ALA B 1 14 ? -39.261 -61.343 34.746 1.000 40.587 11 ALA B C 1
ATOM 2600 O O . ALA B 1 14 ? -40.217 -61.503 35.549 1.000 39.070 11 ALA B O 1
ATOM 2602 N N . LEU B 1 15 ? -39.383 -61.532 33.436 1.000 36.293 12 LEU B N 1
ATOM 2603 C CA . LEU B 1 15 ? -40.667 -61.966 32.827 1.000 41.723 12 LEU B CA 1
ATOM 2604 C C . LEU B 1 15 ? -41.042 -63.326 33.423 1.000 43.140 12 LEU B C 1
ATOM 2605 O O . LEU B 1 15 ? -42.219 -63.527 33.769 1.000 45.326 12 LEU B O 1
ATOM 2610 N N . GLU B 1 16 ? -40.083 -64.238 33.515 1.000 44.192 13 GLU B N 1
ATOM 2611 C CA . GLU B 1 16 ? -40.365 -65.639 33.929 1.000 51.296 13 GLU B CA 1
ATOM 2612 C C . GLU B 1 16 ? -40.836 -65.648 35.392 1.000 46.843 13 GLU B C 1
ATOM 2613 O O . GLU B 1 16 ? -41.861 -66.321 35.725 1.000 42.455 13 GLU B O 1
ATOM 2619 N N . PHE B 1 17 ? -40.156 -64.870 36.229 1.000 43.871 14 PHE B N 1
ATOM 2620 C CA . PHE B 1 17 ? -40.451 -64.785 37.669 1.000 43.548 14 PHE B CA 1
ATOM 2621 C C . PHE B 1 17 ? -41.802 -64.100 37.873 1.000 49.777 14 PHE B C 1
ATOM 2622 O O . PHE B 1 17 ? -42.519 -64.521 38.814 1.000 46.591 14 PHE B O 1
ATOM 2630 N N . SER B 1 18 ? -42.144 -63.107 37.037 1.000 43.612 15 SER B N 1
ATOM 2631 C CA . SER B 1 18 ? -43.496 -62.479 37.014 1.000 44.009 15 SER B CA 1
ATOM 2632 C C . SER B 1 18 ? -44.567 -63.536 36.697 1.000 44.469 15 SER B C 1
ATOM 2633 O O . SER B 1 18 ? -45.520 -63.639 37.465 1.000 45.011 15 SER B O 1
ATOM 2636 N N . GLU B 1 19 ? -44.390 -64.324 35.642 1.000 47.216 16 GLU B N 1
ATOM 2637 C CA . GLU B 1 19 ? -45.391 -65.335 35.192 1.000 52.851 16 GLU B CA 1
ATOM 2638 C C . GLU B 1 19 ? -45.586 -66.430 36.256 1.000 49.848 16 GLU B C 1
ATOM 2639 O O . GLU B 1 19 ? -46.755 -66.762 36.535 1.000 49.541 16 GLU B O 1
ATOM 2645 N N . ALA B 1 20 ? -44.490 -66.967 36.810 1.000 46.039 17 ALA B N 1
ATOM 2646 C CA . ALA B 1 20 ? -44.452 -68.004 37.866 1.000 45.477 17 ALA B CA 1
ATOM 2647 C C . ALA B 1 20 ? -45.320 -67.609 39.068 1.000 54.104 17 ALA B C 1
ATOM 2648 O O . ALA B 1 20 ? -45.798 -68.528 39.772 1.000 55.518 17 ALA B O 1
ATOM 2650 N N . ASN B 1 21 ? -45.481 -66.306 39.316 1.000 56.361 18 ASN B N 1
ATOM 2651 C CA . ASN B 1 21 ? -46.173 -65.745 40.508 1.000 51.802 18 ASN B CA 1
ATOM 2652 C C . ASN B 1 21 ? -47.494 -65.091 40.125 1.000 48.392 18 ASN B C 1
ATOM 2653 O O . ASN B 1 21 ? -48.054 -64.375 40.966 1.000 46.981 18 ASN B O 1
ATOM 2658 N N . ALA B 1 22 ? -47.950 -65.305 38.897 1.000 51.009 19 ALA B N 1
ATOM 2659 C CA . ALA B 1 22 ? -49.222 -64.765 38.371 1.000 53.999 19 ALA B CA 1
ATOM 2660 C C . ALA B 1 22 ? -50.412 -65.493 38.997 1.000 58.724 19 ALA B C 1
ATOM 2661 O O . ALA B 1 22 ? -51.365 -64.846 39.427 1.000 66.306 19 ALA B O 1
ATOM 2663 N N . PRO B 1 23 ? -50.417 -66.844 39.078 1.000 54.817 20 PRO B N 1
ATOM 2664 C CA . PRO B 1 23 ? -51.631 -67.566 39.463 1.000 55.742 20 PRO B CA 1
ATOM 2665 C C . PRO B 1 23 ? -51.967 -67.467 40.965 1.000 58.153 20 PRO B C 1
ATOM 2666 O O . PRO B 1 23 ? -51.078 -67.250 41.779 1.000 54.172 20 PRO B O 1
ATOM 2670 N N . HIS B 1 24 ? -53.257 -67.584 41.301 1.000 56.936 21 HIS B N 1
ATOM 2671 C CA . HIS B 1 24 ? -53.778 -67.635 42.697 1.000 57.443 21 HIS B CA 1
ATOM 2672 C C . HIS B 1 24 ? -53.813 -69.081 43.189 1.000 58.116 21 HIS B C 1
ATOM 2673 O O . HIS B 1 24 ? -54.148 -70.002 42.447 1.000 61.085 21 HIS B O 1
ATOM 2680 N N . PRO B 1 25 ? -53.491 -69.354 44.466 1.000 59.452 22 PRO B N 1
ATOM 2681 C CA . PRO B 1 25 ? -53.133 -68.319 45.433 1.000 59.181 22 PRO B CA 1
ATOM 2682 C C . PRO B 1 25 ? -51.666 -67.846 45.378 1.000 56.463 22 PRO B C 1
ATOM 2683 O O . PRO B 1 25 ? -50.771 -68.656 45.304 1.000 49.236 22 PRO B O 1
ATOM 2687 N N . ARG B 1 26 ? -51.445 -66.531 45.448 1.000 56.819 23 ARG B N 1
ATOM 2688 C CA . ARG B 1 26 ? -50.086 -65.926 45.505 1.000 53.910 23 ARG B CA 1
ATOM 2689 C C . ARG B 1 26 ? -49.513 -66.069 46.910 1.000 54.670 23 ARG B C 1
ATOM 2690 O O . ARG B 1 26 ? -50.287 -66.372 47.824 1.000 55.711 23 ARG B O 1
ATOM 2698 N N . ILE B 1 27 ? -48.217 -65.804 47.065 1.000 53.201 24 ILE B N 1
ATOM 2699 C CA . ILE B 1 27 ? -47.447 -65.965 48.341 1.000 54.884 24 ILE B CA 1
ATOM 2700 C C . ILE B 1 27 ? -48.136 -65.220 49.500 1.000 55.147 24 ILE B C 1
ATOM 2701 O O . ILE B 1 27 ? -48.103 -65.735 50.635 1.000 53.292 24 ILE B O 1
ATOM 2706 N N . TYR B 1 28 ? -48.765 -64.071 49.241 1.000 58.767 25 TYR B N 1
ATOM 2707 C CA . TYR B 1 28 ? -49.419 -63.222 50.274 1.000 58.325 25 TYR B CA 1
ATOM 2708 C C . TYR B 1 28 ? -50.858 -63.685 50.554 1.000 60.384 25 TYR B C 1
ATOM 2709 O O . TYR B 1 28 ? -51.524 -63.086 51.441 1.000 61.885 25 TYR B O 1
ATOM 2718 N N . GLU B 1 29 ? -51.344 -64.682 49.812 1.000 61.257 26 GLU B N 1
ATOM 2719 C CA . GLU B 1 29 ? -52.684 -65.293 50.029 1.000 62.911 26 GLU B CA 1
ATOM 2720 C C . GLU B 1 29 ? -52.527 -66.602 50.815 1.000 58.847 26 GLU B C 1
ATOM 2721 O O . GLU B 1 29 ? -53.550 -67.156 51.234 1.000 67.817 26 GLU B O 1
ATOM 2727 N N . LEU B 1 30 ? -51.300 -67.081 51.005 1.000 52.346 27 LEU B N 1
ATOM 2728 C CA . LEU B 1 30 ? -51.012 -68.309 51.780 1.000 55.079 27 LEU B CA 1
ATOM 2729 C C . LEU B 1 30 ? -51.011 -67.958 53.264 1.000 60.430 27 LEU B C 1
ATOM 2730 O O . LEU B 1 30 ? -50.900 -66.781 53.632 1.000 65.878 27 LEU B O 1
ATOM 2735 N N . PRO B 1 31 ? -51.141 -68.969 54.159 1.000 60.868 28 PRO B N 1
ATOM 2736 C CA . PRO B 1 31 ? -50.817 -68.778 55.567 1.000 58.401 28 PRO B CA 1
ATOM 2737 C C . PRO B 1 31 ? -49.333 -68.405 55.590 1.000 58.212 28 PRO B C 1
ATOM 2738 O O . PRO B 1 31 ? -48.585 -68.865 54.734 1.000 59.497 28 PRO B O 1
ATOM 2742 N N . VAL B 1 32 ? -48.959 -67.590 56.566 1.000 55.756 29 VAL B N 1
ATOM 2743 C CA . VAL B 1 32 ? -47.611 -66.970 56.673 1.000 54.991 29 VAL B CA 1
ATOM 2744 C C . VAL B 1 32 ? -46.510 -68.045 56.670 1.000 58.088 29 VAL B C 1
ATOM 2745 O O . VAL B 1 32 ? -45.410 -67.709 56.191 1.000 55.421 29 VAL B O 1
ATOM 2749 N N . GLU B 1 33 ? -46.777 -69.274 57.150 1.000 58.679 30 GLU B N 1
ATOM 2750 C CA . GLU B 1 33 ? -45.760 -70.360 57.317 1.000 61.829 30 GLU B CA 1
ATOM 2751 C C . GLU B 1 33 ? -45.421 -70.987 55.962 1.000 55.409 30 GLU B C 1
ATOM 2752 O O . GLU B 1 33 ? -44.238 -71.306 55.745 1.000 55.993 30 GLU B O 1
ATOM 2758 N N . GLU B 1 34 ? -46.432 -71.182 55.116 1.000 54.711 31 GLU B N 1
ATOM 2759 C CA . GLU B 1 34 ? -46.295 -71.686 53.724 1.000 60.862 31 GLU B CA 1
ATOM 2760 C C . GLU B 1 34 ? -45.621 -70.587 52.881 1.000 60.178 31 GLU B C 1
ATOM 2761 O O . GLU B 1 34 ? -44.738 -70.914 52.060 1.000 56.003 31 GLU B O 1
ATOM 2767 N N . GLY B 1 35 ? -46.011 -69.325 53.101 1.000 59.076 32 GLY B N 1
ATOM 2768 C CA . GLY B 1 35 ? -45.328 -68.139 52.546 1.000 58.555 32 GLY B CA 1
ATOM 2769 C C . GLY B 1 35 ? -43.819 -68.239 52.708 1.000 53.261 32 GLY B C 1
ATOM 2770 O O . GLY B 1 35 ? -43.110 -68.212 51.691 1.000 50.348 32 GLY B O 1
ATOM 2771 N N . ARG B 1 36 ? -43.361 -68.385 53.950 1.000 50.704 33 ARG B N 1
ATOM 2772 C CA . ARG B 1 36 ? -41.932 -68.479 54.349 1.000 49.745 33 ARG B CA 1
ATOM 2773 C C . ARG B 1 36 ? -41.265 -69.668 53.638 1.000 54.357 33 ARG B C 1
ATOM 2774 O O . ARG B 1 36 ? -40.100 -69.515 53.191 1.000 49.262 33 ARG B O 1
ATOM 2782 N N . SER B 1 37 ? -41.970 -70.805 53.550 1.000 50.514 34 SER B N 1
ATOM 2783 C CA . SER B 1 37 ? -41.474 -72.057 52.918 1.000 53.947 34 SER B CA 1
ATOM 2784 C C . SER B 1 37 ? -41.289 -71.819 51.423 1.000 49.715 34 SER B C 1
ATOM 2785 O O . SER B 1 37 ? -40.239 -72.203 50.896 1.000 55.751 34 SER B O 1
ATOM 2788 N N . LEU B 1 38 ? -42.321 -71.273 50.771 1.000 52.109 35 LEU B N 1
ATOM 2789 C CA . LEU B 1 38 ? -42.328 -70.988 49.308 1.000 55.615 35 LEU B CA 1
ATOM 2790 C C . LEU B 1 38 ? -41.061 -70.193 48.961 1.000 51.747 35 LEU B C 1
ATOM 2791 O O . LEU B 1 38 ? -40.374 -70.613 48.021 1.000 54.119 35 LEU B O 1
ATOM 2796 N N . LEU B 1 39 ? -40.727 -69.151 49.737 1.000 50.077 36 LEU B N 1
ATOM 2797 C CA . LEU B 1 39 ? -39.569 -68.255 49.466 1.000 53.657 36 LEU B CA 1
ATOM 2798 C C . LEU B 1 39 ? -38.263 -69.005 49.744 1.000 54.248 36 LEU B C 1
ATOM 2799 O O . LEU B 1 39 ? -37.313 -68.870 48.942 1.000 51.928 36 LEU B O 1
ATOM 2804 N N . ASN B 1 40 ? -38.200 -69.775 50.833 1.000 53.467 37 ASN B N 1
ATOM 2805 C CA . ASN B 1 40 ? -37.012 -70.630 51.126 1.000 54.575 37 ASN B CA 1
ATOM 2806 C C . ASN B 1 40 ? -36.754 -71.586 49.953 1.000 49.622 37 ASN B C 1
ATOM 2807 O O . ASN B 1 40 ? -35.594 -71.798 49.632 1.000 47.121 37 ASN B O 1
ATOM 2812 N N . GLU B 1 41 ? -37.818 -72.135 49.359 1.000 55.473 38 GLU B N 1
ATOM 2813 C CA . GLU B 1 41 ? -37.758 -73.113 48.241 1.000 60.736 38 GLU B CA 1
ATOM 2814 C C . GLU B 1 41 ? -37.277 -72.418 46.968 1.000 57.859 38 GLU B C 1
ATOM 2815 O O . GLU B 1 41 ? -36.374 -72.948 46.315 1.000 57.966 38 GLU B O 1
ATOM 2821 N N . VAL B 1 42 ? -37.901 -71.291 46.626 1.000 53.625 39 VAL B N 1
ATOM 2822 C CA . VAL B 1 42 ? -37.482 -70.393 45.513 1.000 50.383 39 VAL B CA 1
ATOM 2823 C C . VAL B 1 42 ? -35.973 -70.175 45.633 1.000 45.182 39 VAL B C 1
ATOM 2824 O O . VAL B 1 42 ? -35.282 -70.292 44.608 1.000 48.461 39 VAL B O 1
ATOM 2828 N N . GLN B 1 43 ? -35.465 -69.909 46.840 1.000 42.704 40 GLN B N 1
ATOM 2829 C CA . GLN B 1 43 ? -34.021 -69.622 47.024 1.000 45.210 40 GLN B CA 1
ATOM 2830 C C . GLN B 1 43 ? -33.196 -70.903 47.240 1.000 48.436 40 GLN B C 1
ATOM 2831 O O . GLN B 1 43 ? -32.041 -70.770 47.708 1.000 52.918 40 GLN B O 1
ATOM 2837 N N . ASP B 1 44 ? -33.724 -72.070 46.848 1.000 51.653 41 ASP B N 1
ATOM 2838 C CA . ASP B 1 44 ? -32.950 -73.339 46.725 1.000 57.812 41 ASP B CA 1
ATOM 2839 C C . ASP B 1 44 ? -32.509 -73.515 45.281 1.000 58.372 41 ASP B C 1
ATOM 2840 O O . ASP B 1 44 ? -31.686 -74.402 45.041 1.000 54.830 41 ASP B O 1
ATOM 2845 N N . SER B 1 45 ? -33.104 -72.761 44.356 1.000 59.888 42 SER B N 1
ATOM 2846 C CA . SER B 1 45 ? -32.784 -72.858 42.913 1.000 58.699 42 SER B CA 1
ATOM 2847 C C . SER B 1 45 ? -31.296 -72.562 42.752 1.000 53.341 42 SER B C 1
ATOM 2848 O O . SER B 1 45 ? -30.701 -71.871 43.576 1.000 52.075 42 SER B O 1
ATOM 2851 N N . PRO B 1 46 ? -30.636 -73.101 41.703 1.000 56.961 43 PRO B N 1
ATOM 2852 C CA . PRO B 1 46 ? -29.175 -73.097 41.644 1.000 54.574 43 PRO B CA 1
ATOM 2853 C C . PRO B 1 46 ? -28.587 -71.717 41.323 1.000 51.258 43 PRO B C 1
ATOM 2854 O O . PRO B 1 46 ? -29.138 -71.020 40.509 1.000 57.522 43 PRO B O 1
ATOM 2858 N N . VAL B 1 47 ? -27.475 -71.360 41.962 1.000 52.122 44 VAL B N 1
ATOM 2859 C CA . VAL B 1 47 ? -26.721 -70.118 41.651 1.000 51.889 44 VAL B CA 1
ATOM 2860 C C . VAL B 1 47 ? -25.286 -70.248 42.170 1.000 55.727 44 VAL B C 1
ATOM 2861 O O . VAL B 1 47 ? -25.085 -70.829 43.244 1.000 56.537 44 VAL B O 1
ATOM 2865 N N . VAL B 1 48 ? -24.335 -69.653 41.456 1.000 55.271 45 VAL B N 1
ATOM 2866 C CA . VAL B 1 48 ? -22.933 -69.494 41.927 1.000 63.683 45 VAL B CA 1
ATOM 2867 C C . VAL B 1 48 ? -22.945 -68.592 43.160 1.000 61.606 45 VAL B C 1
ATOM 2868 O O . VAL B 1 48 ? -23.394 -67.448 43.031 1.000 74.849 45 VAL B O 1
ATOM 2872 N N . LYS B 1 49 ? -22.464 -69.081 44.304 1.000 60.464 46 LYS B N 1
ATOM 2873 C CA . LYS B 1 49 ? -22.245 -68.260 45.524 1.000 60.193 46 LYS B CA 1
ATOM 2874 C C . LYS B 1 49 ? -20.741 -68.169 45.797 1.000 61.351 46 LYS B C 1
ATOM 2875 O O . LYS B 1 49 ? -20.063 -69.191 45.694 1.000 60.941 46 LYS B O 1
ATOM 2881 N N . GLU B 1 50 ? -20.248 -66.974 46.124 1.000 58.812 47 GLU B N 1
ATOM 2882 C CA . GLU B 1 50 ? -18.844 -66.745 46.532 1.000 62.886 47 GLU B CA 1
ATOM 2883 C C . GLU B 1 50 ? -18.595 -67.505 47.843 1.000 65.013 47 GLU B C 1
ATOM 2884 O O . GLU B 1 50 ? -19.558 -67.695 48.613 1.000 65.612 47 GLU B O 1
ATOM 2890 N N . ASP B 1 51 ? -17.348 -67.902 48.094 1.000 60.105 48 ASP B N 1
ATOM 2891 C CA . ASP B 1 51 ? -16.923 -68.587 49.343 1.000 60.622 48 ASP B CA 1
ATOM 2892 C C . ASP B 1 51 ? -16.674 -67.565 50.452 1.000 56.595 48 ASP B C 1
ATOM 2893 O O . ASP B 1 51 ? -16.089 -66.502 50.154 1.000 61.291 48 ASP B O 1
ATOM 2898 N N . VAL B 1 52 ? -17.041 -67.919 51.692 1.000 55.518 49 VAL B N 1
ATOM 2899 C CA . VAL B 1 52 ? -17.010 -67.029 52.897 1.000 58.113 49 VAL B CA 1
ATOM 2900 C C . VAL B 1 52 ? -16.887 -67.878 54.170 1.000 54.949 49 VAL B C 1
ATOM 2901 O O . VAL B 1 52 ? -17.342 -69.038 54.150 1.000 52.467 49 VAL B O 1
ATOM 2905 N N . ASP B 1 53 ? -16.387 -67.282 55.256 1.000 59.051 50 ASP B N 1
ATOM 2906 C CA . ASP B 1 53 ? -16.573 -67.797 56.644 1.000 65.703 50 ASP B CA 1
ATOM 2907 C C . ASP B 1 53 ? -17.873 -67.230 57.232 1.000 63.674 50 ASP B C 1
ATOM 2908 O O . ASP B 1 53 ? -17.988 -65.987 57.282 1.000 65.985 50 ASP B O 1
ATOM 2913 N N . ILE B 1 54 ? -18.774 -68.125 57.672 1.000 58.844 51 ILE B N 1
ATOM 2914 C CA . ILE B 1 54 ? -20.127 -67.866 58.261 1.000 63.292 51 ILE B CA 1
ATOM 2915 C C . ILE B 1 54 ? -20.100 -68.170 59.767 1.000 66.545 51 ILE B C 1
ATOM 2916 O O . ILE B 1 54 ? -19.402 -69.091 60.176 1.000 69.020 51 ILE B O 1
ATOM 2921 N N . GLU B 1 55 ? -20.896 -67.468 60.570 1.000 73.131 52 GLU B N 1
ATOM 2922 C CA . GLU B 1 55 ? -20.928 -67.690 62.036 1.000 70.311 52 GLU B CA 1
ATOM 2923 C C . GLU B 1 55 ? -22.215 -67.106 62.610 1.000 67.781 52 GLU B C 1
ATOM 2924 O O . GLU B 1 55 ? -22.382 -65.880 62.562 1.000 74.353 52 GLU B O 1
ATOM 2930 N N . ASP B 1 56 ? -23.074 -67.959 63.158 1.000 65.305 53 ASP B N 1
ATOM 2931 C CA . ASP B 1 56 ? -24.369 -67.546 63.751 1.000 59.092 53 ASP B CA 1
ATOM 2932 C C . ASP B 1 56 ? -24.177 -67.313 65.249 1.000 62.219 53 ASP B C 1
ATOM 2933 O O . ASP B 1 56 ? -23.908 -68.273 65.977 1.000 58.982 53 ASP B O 1
ATOM 2938 N N . ILE B 1 57 ? -24.305 -66.053 65.659 1.000 63.264 54 ILE B N 1
ATOM 2939 C CA . ILE B 1 57 ? -24.245 -65.579 67.069 1.000 63.150 54 ILE B CA 1
ATOM 2940 C C . ILE B 1 57 ? -25.658 -65.218 67.538 1.000 67.916 54 ILE B C 1
ATOM 2941 O O . ILE B 1 57 ? -26.412 -64.614 66.749 1.000 71.077 54 ILE B O 1
ATOM 2946 N N . ALA B 1 58 ? -26.005 -65.577 68.775 1.000 63.670 55 ALA B N 1
ATOM 2947 C CA . ALA B 1 58 ? -27.166 -65.019 69.501 1.000 63.299 55 ALA B CA 1
ATOM 2948 C C . ALA B 1 58 ? -26.767 -63.637 70.032 1.000 61.609 55 ALA B C 1
ATOM 2949 O O . ALA B 1 58 ? -25.652 -63.485 70.590 1.000 59.340 55 ALA B O 1
ATOM 2951 N N . VAL B 1 59 ? -27.594 -62.628 69.762 1.000 55.110 56 VAL B N 1
ATOM 2952 C CA . VAL B 1 59 ? -27.389 -61.255 70.291 1.000 50.586 56 VAL B CA 1
ATOM 2953 C C . VAL B 1 59 ? -28.663 -60.874 71.033 1.000 54.647 56 VAL B C 1
ATOM 2954 O O . VAL B 1 59 ? -29.769 -61.189 70.512 1.000 50.889 56 VAL B O 1
ATOM 2958 N N . ASP B 1 60 ? -28.477 -60.258 72.206 1.000 53.640 57 ASP B N 1
ATOM 2959 C CA . ASP B 1 60 ? -29.537 -59.869 73.162 1.000 52.156 57 ASP B CA 1
ATOM 2960 C C . ASP B 1 60 ? -29.826 -58.398 72.903 1.000 45.474 57 ASP B C 1
ATOM 2961 O O . ASP B 1 60 ? -28.914 -57.585 73.080 1.000 49.696 57 ASP B O 1
ATOM 2966 N N . THR B 1 61 ? -31.059 -58.067 72.531 1.000 49.695 58 THR B N 1
ATOM 2967 C CA . THR B 1 61 ? -31.460 -56.681 72.155 1.000 50.697 58 THR B CA 1
ATOM 2968 C C . THR B 1 61 ? -32.112 -55.989 73.359 1.000 52.894 58 THR B C 1
ATOM 2969 O O . THR B 1 61 ? -32.522 -54.816 73.213 1.000 51.854 58 THR B O 1
ATOM 2973 N N . GLY B 1 62 ? -32.093 -56.647 74.530 1.000 53.158 59 GLY B N 1
ATOM 2974 C CA . GLY B 1 62 ? -32.645 -56.115 75.788 1.000 42.924 59 GLY B CA 1
ATOM 2975 C C . GLY B 1 62 ? -34.128 -56.367 75.780 1.000 40.503 59 GLY B C 1
ATOM 2976 O O . GLY B 1 62 ? -34.483 -57.529 75.643 1.000 39.058 59 GLY B O 1
ATOM 2977 N N . GLU B 1 63 ? -34.928 -55.303 75.702 1.000 42.961 60 GLU B N 1
ATOM 2978 C CA . GLU B 1 63 ? -36.414 -55.321 75.643 1.000 41.252 60 GLU B CA 1
ATOM 2979 C C . GLU B 1 63 ? -36.988 -56.189 74.536 1.000 43.570 60 GLU B C 1
ATOM 2980 O O . GLU B 1 63 ? -38.118 -56.660 74.722 1.000 41.233 60 GLU B O 1
ATOM 2986 N N . TRP B 1 64 ? -36.320 -56.288 73.387 1.000 44.430 61 TRP B N 1
ATOM 2987 C CA . TRP B 1 64 ? -36.909 -56.916 72.180 1.000 45.028 61 TRP B CA 1
ATOM 2988 C C . TRP B 1 64 ? -36.356 -58.332 71.977 1.000 49.000 61 TRP B C 1
ATOM 2989 O O . TRP B 1 64 ? -36.704 -58.944 70.976 1.000 43.927 61 TRP B O 1
ATOM 3000 N N . GLY B 1 65 ? -35.614 -58.874 72.945 1.000 52.087 62 GLY B N 1
ATOM 3001 C CA . GLY B 1 65 ? -35.332 -60.322 72.996 1.000 52.412 62 GLY B CA 1
ATOM 3002 C C . GLY B 1 65 ? -34.041 -60.668 72.284 1.000 50.803 62 GLY B C 1
ATOM 3003 O O . GLY B 1 65 ? -33.300 -59.763 71.897 1.000 47.306 62 GLY B O 1
ATOM 3004 N N . GLU B 1 66 ? -33.756 -61.956 72.148 1.000 57.062 63 GLU B N 1
ATOM 3005 C CA . GLU B 1 66 ? -32.473 -62.417 71.579 1.000 58.952 63 GLU B CA 1
ATOM 3006 C C . GLU B 1 66 ? -32.782 -62.941 70.174 1.000 56.331 63 GLU B C 1
ATOM 3007 O O . GLU B 1 66 ? -33.827 -63.621 69.970 1.000 49.796 63 GLU B O 1
ATOM 3013 N N . ILE B 1 67 ? -31.929 -62.567 69.232 1.000 52.769 64 ILE B N 1
ATOM 3014 C CA . ILE B 1 67 ? -32.092 -62.914 67.795 1.000 53.796 64 ILE B CA 1
ATOM 3015 C C . ILE B 1 67 ? -30.770 -63.495 67.325 1.000 50.352 64 ILE B C 1
ATOM 3016 O O . ILE B 1 67 ? -29.730 -63.104 67.901 1.000 51.027 64 ILE B O 1
ATOM 3021 N N . ASN B 1 68 ? -30.812 -64.351 66.306 1.000 54.147 65 ASN B N 1
ATOM 3022 C CA . ASN B 1 68 ? -29.579 -64.787 65.605 1.000 54.677 65 ASN B CA 1
ATOM 3023 C C . ASN B 1 68 ? -29.044 -63.625 64.749 1.000 55.991 65 ASN B C 1
ATOM 3024 O O . ASN B 1 68 ? -29.847 -62.897 64.133 1.000 52.666 65 ASN B O 1
ATOM 3029 N N . VAL B 1 69 ? -27.729 -63.447 64.729 1.000 47.065 66 VAL B N 1
ATOM 3030 C CA . VAL B 1 69 ? -27.045 -62.404 63.926 1.000 50.429 66 VAL B CA 1
ATOM 3031 C C . VAL B 1 69 ? -25.897 -63.077 63.197 1.000 55.404 66 VAL B C 1
ATOM 3032 O O . VAL B 1 69 ? -24.978 -63.549 63.887 1.000 61.602 66 VAL B O 1
ATOM 3036 N N . ARG B 1 70 ? -25.964 -63.123 61.872 1.000 48.086 67 ARG B N 1
ATOM 3037 C CA . ARG B 1 70 ? -24.963 -63.814 61.035 1.000 49.333 67 ARG B CA 1
ATOM 3038 C C . ARG B 1 70 ? -23.809 -62.865 60.737 1.000 56.979 67 ARG B C 1
ATOM 3039 O O . ARG B 1 70 ? -24.061 -61.683 60.413 1.000 55.657 67 ARG B O 1
ATOM 3047 N N . PHE B 1 71 ? -22.586 -63.376 60.884 1.000 52.549 68 PHE B N 1
ATOM 3048 C CA . PHE B 1 71 ? -21.341 -62.708 60.443 1.000 52.618 68 PHE B CA 1
ATOM 3049 C C . PHE B 1 71 ? -20.845 -63.482 59.223 1.000 58.963 68 PHE B C 1
ATOM 3050 O O . PHE B 1 71 ? -20.797 -64.730 59.278 1.000 65.619 68 PHE B O 1
ATOM 3058 N N . ILE B 1 72 ? -20.575 -62.763 58.135 1.000 55.159 69 ILE B N 1
ATOM 3059 C CA . ILE B 1 72 ? -19.984 -63.305 56.877 1.000 56.308 69 ILE B CA 1
ATOM 3060 C C . ILE B 1 72 ? -18.638 -62.618 56.669 1.000 52.191 69 ILE B C 1
ATOM 3061 O O . ILE B 1 72 ? -18.547 -61.392 56.884 1.000 56.537 69 ILE B O 1
ATOM 3066 N N . ARG B 1 73 ? -17.626 -63.396 56.305 1.000 59.460 70 ARG B N 1
ATOM 3067 C CA . ARG B 1 73 ? -16.231 -62.908 56.136 1.000 57.603 70 ARG B CA 1
ATOM 3068 C C . ARG B 1 73 ? -15.645 -63.523 54.867 1.000 56.407 70 ARG B C 1
ATOM 3069 O O . ARG B 1 73 ? -15.803 -64.723 54.621 1.000 57.063 70 ARG B O 1
ATOM 3077 N N . PRO B 1 74 ? -14.955 -62.724 54.022 1.000 56.957 71 PRO B N 1
ATOM 3078 C CA . PRO B 1 74 ? -14.214 -63.286 52.899 1.000 65.342 71 PRO B CA 1
ATOM 3079 C C . PRO B 1 74 ? -13.032 -64.086 53.484 1.000 69.871 71 PRO B C 1
ATOM 3080 O O . PRO B 1 74 ? -12.396 -63.600 54.436 1.000 65.343 71 PRO B O 1
ATOM 3084 N N . LEU B 1 75 ? -12.793 -65.292 52.950 1.000 74.250 72 LEU B N 1
ATOM 3085 C CA . LEU B 1 75 ? -11.683 -66.211 53.354 1.000 67.023 72 LEU B CA 1
ATOM 3086 C C . LEU B 1 75 ? -10.326 -65.505 53.274 1.000 61.587 72 LEU B C 1
ATOM 3087 O O . LEU B 1 75 ? -10.148 -64.667 52.376 1.000 62.490 72 LEU B O 1
ATOM 3092 N N . HIS B 1 76 ? -9.416 -65.840 54.196 1.000 70.235 73 HIS B N 1
ATOM 3093 C CA . HIS B 1 76 ? -7.947 -65.608 54.101 1.000 67.735 73 HIS B CA 1
ATOM 3094 C C . HIS B 1 76 ? -7.630 -64.129 54.276 1.000 67.084 73 HIS B C 1
ATOM 3095 O O . HIS B 1 76 ? -6.726 -63.646 53.577 1.000 71.062 73 HIS B O 1
ATOM 3102 N N . GLN B 1 77 ? -8.316 -63.453 55.198 1.000 75.426 74 GLN B N 1
ATOM 3103 C CA . GLN B 1 77 ? -8.214 -61.979 55.370 1.000 75.363 74 GLN B CA 1
ATOM 3104 C C . GLN B 1 77 ? -7.677 -61.645 56.765 1.000 74.119 74 GLN B C 1
ATOM 3105 O O . GLN B 1 77 ? -8.439 -61.764 57.727 1.000 72.992 74 GLN B O 1
ATOM 3111 N N . GLU B 1 78 ? -6.424 -61.190 56.834 1.000 76.792 75 GLU B N 1
ATOM 3112 C CA . GLU B 1 78 ? -5.625 -61.080 58.080 1.000 84.183 75 GLU B CA 1
ATOM 3113 C C . GLU B 1 78 ? -5.743 -59.655 58.639 1.000 83.908 75 GLU B C 1
ATOM 3114 O O . GLU B 1 78 ? -5.131 -59.394 59.687 1.000 93.206 75 GLU B O 1
ATOM 3120 N N . LYS B 1 79 ? -6.503 -58.770 57.987 1.000 75.059 76 LYS B N 1
ATOM 3121 C CA . LYS B 1 79 ? -6.634 -57.347 58.404 1.000 75.206 76 LYS B CA 1
ATOM 3122 C C . LYS B 1 79 ? -7.999 -57.109 59.063 1.000 65.779 76 LYS B C 1
ATOM 3123 O O . LYS B 1 79 ? -8.895 -57.980 58.955 1.000 62.488 76 LYS B O 1
ATOM 3129 N N . LYS B 1 80 ? -8.144 -55.964 59.731 1.000 65.924 77 LYS B N 1
ATOM 3130 C CA . LYS B 1 80 ? -9.464 -55.397 60.129 1.000 69.091 77 LYS B CA 1
ATOM 3131 C C . LYS B 1 80 ? -10.161 -54.924 58.847 1.000 63.132 77 LYS B C 1
ATOM 3132 O O . LYS B 1 80 ? -9.650 -53.982 58.218 1.000 65.355 77 LYS B O 1
ATOM 3138 N N . LEU B 1 81 ? -11.257 -55.584 58.463 1.000 59.535 78 LEU B N 1
ATOM 3139 C CA . LEU B 1 81 ? -12.072 -55.231 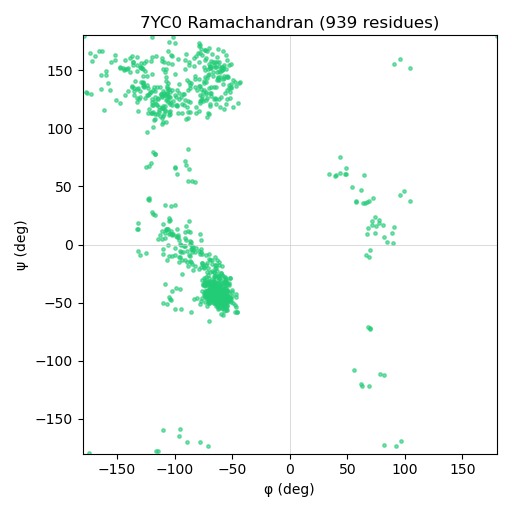57.264 1.000 56.146 78 LEU B CA 1
ATOM 3140 C C . LEU B 1 81 ? -13.125 -54.190 57.635 1.000 52.481 78 LEU B C 1
ATOM 3141 O O . LEU B 1 81 ? -13.479 -54.032 58.807 1.000 47.189 78 LEU B O 1
ATOM 3146 N N . PRO B 1 82 ? -13.634 -53.410 56.653 1.000 54.490 79 PRO B N 1
ATOM 3147 C CA . PRO B 1 82 ? -14.788 -52.542 56.893 1.000 51.127 79 PRO B CA 1
ATOM 3148 C C . PRO B 1 82 ? -16.032 -53.408 57.146 1.000 46.456 79 PRO B C 1
ATOM 3149 O O . PRO B 1 82 ? -16.001 -54.603 56.839 1.000 43.120 79 PRO B O 1
ATOM 3153 N N . VAL B 1 83 ? -17.101 -52.822 57.693 1.000 44.065 80 VAL B N 1
ATOM 3154 C CA . VAL B 1 83 ? -18.316 -53.616 58.019 1.000 44.050 80 VAL B CA 1
ATOM 3155 C C . VAL B 1 83 ? -19.542 -53.000 57.327 1.000 45.498 80 VAL B C 1
ATOM 3156 O O . VAL B 1 83 ? -19.629 -51.762 57.166 1.000 43.678 80 VAL B O 1
ATOM 3160 N N . ILE B 1 84 ? -20.432 -53.894 56.914 1.000 45.114 81 ILE B N 1
ATOM 3161 C CA . ILE B 1 84 ? -21.764 -53.597 56.349 1.000 44.847 81 ILE B CA 1
ATOM 3162 C C . ILE B 1 84 ? -22.791 -54.264 57.267 1.000 43.250 81 ILE B C 1
ATOM 3163 O O . ILE B 1 84 ? -22.797 -55.506 57.341 1.000 38.420 81 ILE B O 1
ATOM 3168 N N . PHE B 1 85 ? -23.682 -53.479 57.855 1.000 39.120 82 PHE B N 1
ATOM 3169 C CA . PHE B 1 85 ? -24.886 -53.974 58.565 1.000 41.446 82 PHE B CA 1
ATOM 3170 C C . PHE B 1 85 ? -26.001 -54.095 57.516 1.000 39.331 82 PHE B C 1
ATOM 3171 O O . PHE B 1 85 ? -26.419 -53.055 56.996 1.000 41.551 82 PHE B O 1
ATOM 3179 N N . TYR B 1 86 ? -26.442 -55.319 57.231 1.000 39.641 83 TYR B N 1
ATOM 3180 C CA . TYR B 1 86 ? -27.422 -55.694 56.186 1.000 42.161 83 TYR B CA 1
ATOM 3181 C C . TYR B 1 86 ? -28.732 -56.174 56.824 1.000 42.706 83 TYR B C 1
ATOM 3182 O O . TYR B 1 86 ? -28.769 -57.229 57.509 1.000 44.447 83 TYR B O 1
ATOM 3191 N N . ILE B 1 87 ? -29.803 -55.425 56.532 1.000 42.022 84 ILE B N 1
ATOM 3192 C CA . ILE B 1 87 ? -31.196 -55.714 56.966 1.000 41.185 84 ILE B CA 1
ATOM 3193 C C . ILE B 1 87 ? -31.958 -56.259 55.772 1.000 39.483 84 ILE B C 1
ATOM 3194 O O . ILE B 1 87 ? -32.171 -55.512 54.822 1.000 43.366 84 ILE B O 1
ATOM 3199 N N . HIS B 1 88 ? -32.328 -57.528 55.817 1.000 40.777 85 HIS B N 1
ATOM 3200 C CA . HIS B 1 88 ? -33.025 -58.211 54.704 1.000 41.025 85 HIS B CA 1
ATOM 3201 C C . HIS B 1 88 ? -34.458 -57.680 54.519 1.000 41.957 85 HIS B C 1
ATOM 3202 O O . HIS B 1 88 ? -35.070 -57.169 55.504 1.000 40.473 85 HIS B O 1
ATOM 3209 N N . GLY B 1 89 ? -34.944 -57.803 53.283 1.000 41.173 86 GLY B N 1
ATOM 3210 C CA . GLY B 1 89 ? -36.332 -57.530 52.874 1.000 41.444 86 GLY B CA 1
ATOM 3211 C C . GLY B 1 89 ? -37.153 -58.796 52.873 1.000 42.191 86 GLY B C 1
ATOM 3212 O O . GLY B 1 89 ? -36.717 -59.748 53.500 1.000 44.188 86 GLY B O 1
ATOM 3213 N N . ALA B 1 90 ? -38.262 -58.767 52.125 1.000 45.683 87 ALA B N 1
ATOM 3214 C CA . ALA B 1 90 ? -39.350 -59.761 51.943 1.000 43.053 87 ALA B CA 1
ATOM 3215 C C . ALA B 1 90 ? -40.556 -59.479 52.867 1.000 42.224 87 ALA B C 1
ATOM 3216 O O . ALA B 1 90 ? -41.141 -60.445 53.420 1.000 38.979 87 ALA B O 1
ATOM 3218 N N . GLY B 1 91 ? -40.953 -58.214 53.008 1.000 38.062 88 GLY B N 1
ATOM 3219 C CA . GLY B 1 91 ? -42.317 -57.786 53.361 1.000 38.857 88 GLY B CA 1
ATOM 3220 C C . GLY B 1 91 ? -42.537 -57.680 54.859 1.000 38.193 88 GLY B C 1
ATOM 3221 O O . GLY B 1 91 ? -43.716 -57.521 55.250 1.000 40.852 88 GLY B O 1
ATOM 3222 N N . TRP B 1 92 ? -41.456 -57.774 55.644 1.000 36.471 89 TRP B N 1
ATOM 3223 C CA . TRP B 1 92 ? -41.432 -57.988 57.118 1.000 39.599 89 TRP B CA 1
ATOM 3224 C C . TRP B 1 92 ? -41.913 -59.408 57.483 1.000 40.424 89 TRP B C 1
ATOM 3225 O O . TRP B 1 92 ? -41.723 -59.785 58.654 1.000 44.211 89 TRP B O 1
ATOM 3236 N N . VAL B 1 93 ? -42.487 -60.179 56.553 1.000 39.625 90 VAL B N 1
ATOM 3237 C CA . VAL B 1 93 ? -43.160 -61.481 56.870 1.000 45.812 90 VAL B CA 1
ATOM 3238 C C . VAL B 1 93 ? -42.217 -62.656 56.584 1.000 48.248 90 VAL B C 1
ATOM 3239 O O . VAL B 1 93 ? -42.253 -63.636 57.358 1.000 45.609 90 VAL B O 1
ATOM 3243 N N . PHE B 1 94 ? -41.420 -62.564 55.514 1.000 46.676 91 PHE B N 1
ATOM 3244 C CA . PHE B 1 94 ? -40.512 -63.632 55.035 1.000 45.554 91 PHE B CA 1
ATOM 3245 C C . PHE B 1 94 ? -39.060 -63.178 55.134 1.000 44.086 91 PHE B C 1
ATOM 3246 O O . PHE B 1 94 ? -38.781 -62.048 55.606 1.000 43.720 91 PHE B O 1
ATOM 3254 N N . GLY B 1 95 ? -38.166 -64.059 54.673 1.000 46.922 92 GLY B N 1
ATOM 3255 C CA . GLY B 1 95 ? -36.719 -63.814 54.567 1.000 46.338 92 GLY B CA 1
ATOM 3256 C C . GLY B 1 95 ? -35.964 -64.238 55.820 1.000 49.682 92 GLY B C 1
ATOM 3257 O O . GLY B 1 95 ? -36.562 -64.227 56.939 1.000 42.850 92 GLY B O 1
ATOM 3258 N N . ASN B 1 96 ? -34.676 -64.534 55.631 1.000 47.127 93 ASN B N 1
ATOM 3259 C CA . ASN B 1 96 ? -33.753 -65.192 56.593 1.000 45.343 93 ASN B CA 1
ATOM 3260 C C . ASN B 1 96 ? -32.387 -65.261 55.902 1.000 48.463 93 ASN B C 1
ATOM 3261 O O . ASN B 1 96 ? -32.301 -64.808 54.755 1.000 47.004 93 ASN B O 1
ATOM 3266 N N . ALA B 1 97 ? -31.354 -65.796 56.555 1.000 50.648 94 ALA B N 1
ATOM 3267 C CA . ALA B 1 97 ? -29.973 -65.818 56.018 1.000 48.502 94 ALA B CA 1
ATOM 3268 C C . ALA B 1 97 ? -29.923 -66.702 54.766 1.000 44.002 94 ALA B C 1
ATOM 3269 O O . ALA B 1 97 ? -29.055 -66.452 53.904 1.000 43.825 94 ALA B O 1
ATOM 3271 N N . HIS B 1 98 ? -30.819 -67.686 54.657 1.000 39.652 95 HIS B N 1
ATOM 3272 C CA . HIS B 1 98 ? -30.860 -68.595 53.487 1.000 43.814 95 HIS B CA 1
ATOM 3273 C C . HIS B 1 98 ? -31.376 -67.809 52.268 1.000 50.314 95 HIS B C 1
ATOM 3274 O O . HIS B 1 98 ? -30.774 -67.922 51.185 1.000 45.510 95 HIS B O 1
ATOM 3281 N N . THR B 1 99 ? -32.463 -67.046 52.415 1.000 48.629 96 THR B N 1
ATOM 3282 C CA . THR B 1 99 ? -33.125 -66.390 51.256 1.000 46.650 96 THR B CA 1
ATOM 3283 C C . THR B 1 99 ? -32.185 -65.336 50.670 1.000 41.345 96 THR B C 1
ATOM 3284 O O . THR B 1 99 ? -32.237 -65.152 49.447 1.000 43.435 96 THR B O 1
ATOM 3288 N N . HIS B 1 100 ? -31.340 -64.706 51.490 1.000 42.867 97 HIS B N 1
ATOM 3289 C CA . HIS B 1 100 ? -30.459 -63.578 51.075 1.000 43.920 97 HIS B CA 1
ATOM 3290 C C . HIS B 1 100 ? -29.001 -64.046 50.964 1.000 39.180 97 HIS B C 1
ATOM 3291 O O . HIS B 1 100 ? -28.113 -63.211 50.824 1.000 36.611 97 HIS B O 1
ATOM 3298 N N . ASP B 1 101 ? -28.777 -65.357 50.974 1.000 45.616 98 ASP B N 1
ATOM 3299 C CA . ASP B 1 101 ? -27.423 -65.974 51.045 1.000 47.291 98 ASP B CA 1
ATOM 3300 C C . ASP B 1 101 ? -26.537 -65.450 49.889 1.000 42.628 98 ASP B C 1
ATOM 3301 O O . ASP B 1 101 ? -25.421 -64.905 50.143 1.000 42.764 98 ASP B O 1
ATOM 3306 N N . LYS B 1 102 ? -27.004 -65.613 48.652 1.000 45.699 99 LYS B N 1
ATOM 3307 C CA . LYS B 1 102 ? -26.242 -65.279 47.418 1.000 46.537 99 LYS B CA 1
ATOM 3308 C C . LYS B 1 102 ? -25.780 -63.816 47.501 1.000 46.595 99 LYS B C 1
ATOM 3309 O O . LYS B 1 102 ? -24.568 -63.518 47.356 1.000 44.159 99 LYS B O 1
ATOM 3315 N N . LEU B 1 103 ? -26.707 -62.914 47.818 1.000 46.220 100 LEU B N 1
ATOM 3316 C CA . LEU B 1 103 ? -26.441 -61.444 47.843 1.000 41.852 100 LEU B CA 1
ATOM 3317 C C . LEU B 1 103 ? -25.397 -61.053 48.907 1.000 38.989 100 LEU B C 1
ATOM 3318 O O . LEU B 1 103 ? -24.458 -60.296 48.576 1.000 40.344 100 LEU B O 1
ATOM 3323 N N . ILE B 1 104 ? -25.558 -61.477 50.166 1.000 40.680 101 ILE B N 1
ATOM 3324 C CA . ILE B 1 104 ? -24.653 -61.054 51.280 1.000 43.332 101 ILE B CA 1
ATOM 3325 C C . ILE B 1 104 ? -23.234 -61.617 51.062 1.000 41.890 101 ILE B C 1
ATOM 3326 O O . ILE B 1 104 ? -22.274 -60.924 51.421 1.000 44.102 101 ILE B O 1
ATOM 3331 N N . ARG B 1 105 ? -23.094 -62.794 50.455 1.000 42.047 102 ARG B N 1
ATOM 3332 C CA . ARG B 1 105 ? -21.758 -63.369 50.132 1.000 48.281 102 ARG B CA 1
ATOM 3333 C C . ARG B 1 105 ? -21.096 -62.519 49.049 1.000 47.562 102 ARG B C 1
ATOM 3334 O O . ARG B 1 105 ? -19.889 -62.248 49.176 1.000 44.052 102 ARG B O 1
ATOM 3342 N N . GLU B 1 106 ? -21.869 -62.081 48.042 1.000 44.881 103 GLU B N 1
ATOM 3343 C CA . GLU B 1 106 ? -21.318 -61.260 46.932 1.000 44.943 103 GLU B CA 1
ATOM 3344 C C . GLU B 1 106 ? -20.871 -59.930 47.519 1.000 44.296 103 GLU B C 1
ATOM 3345 O O . GLU B 1 106 ? -19.799 -59.484 47.159 1.000 45.390 103 GLU B O 1
ATOM 3351 N N . LEU B 1 107 ? -21.680 -59.324 48.393 1.000 46.123 104 LEU B N 1
ATOM 3352 C CA . LEU B 1 107 ? -21.364 -58.014 49.013 1.000 44.122 104 LEU B CA 1
ATOM 3353 C C . LEU B 1 107 ? -20.084 -58.141 49.851 1.000 43.600 104 LEU B C 1
ATOM 3354 O O . LEU B 1 107 ? -19.213 -57.267 49.744 1.000 42.841 104 LEU B O 1
ATOM 3359 N N . ALA B 1 108 ? -19.992 -59.174 50.696 1.000 43.815 105 ALA B N 1
ATOM 3360 C CA . ALA B 1 108 ? -18.811 -59.429 51.556 1.000 48.418 105 ALA B CA 1
ATOM 3361 C C . ALA B 1 108 ? -17.532 -59.483 50.694 1.000 41.835 105 ALA B C 1
ATOM 3362 O O . ALA B 1 108 ? -16.607 -58.688 50.935 1.000 42.881 105 ALA B O 1
ATOM 3364 N N . VAL B 1 109 ? -17.505 -60.359 49.693 1.000 43.842 106 VAL B N 1
ATOM 3365 C CA . VAL B 1 109 ? -16.309 -60.588 48.825 1.000 45.718 106 VAL B CA 1
ATOM 3366 C C . VAL B 1 109 ? -15.960 -59.302 48.066 1.000 49.044 106 VAL B C 1
ATOM 3367 O O . VAL B 1 109 ? -14.829 -58.829 48.208 1.000 46.418 106 VAL B O 1
ATOM 3371 N N . ARG B 1 110 ? -16.902 -58.722 47.309 1.000 46.781 107 ARG B N 1
ATOM 3372 C CA . ARG B 1 110 ? -16.576 -57.639 46.340 1.000 41.853 107 ARG B CA 1
ATOM 3373 C C . ARG B 1 110 ? -16.239 -56.348 47.083 1.000 40.706 107 ARG B C 1
ATOM 3374 O O . ARG B 1 110 ? -15.550 -55.515 46.491 1.000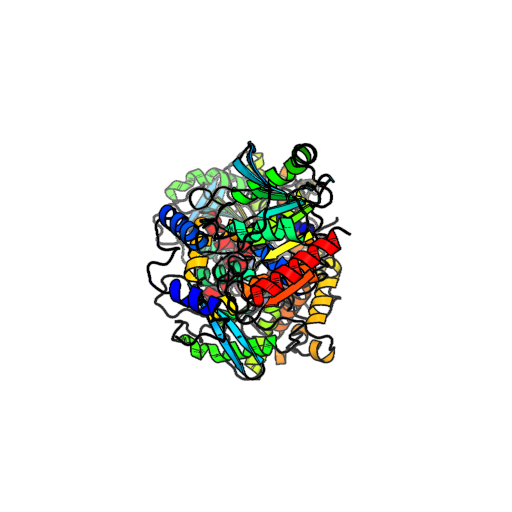 45.701 107 ARG B O 1
ATOM 3382 N N . THR B 1 111 ? -16.705 -56.148 48.317 1.000 40.046 108 THR B N 1
ATOM 3383 C CA . THR B 1 111 ? -16.342 -54.943 49.122 1.000 45.066 108 THR B CA 1
ATOM 3384 C C . THR B 1 111 ? -15.168 -55.280 50.053 1.000 48.209 108 THR B C 1
ATOM 3385 O O . THR B 1 111 ? -14.577 -54.330 50.646 1.000 45.175 108 THR B O 1
ATOM 3389 N N . ASN B 1 112 ? -14.846 -56.578 50.159 1.000 51.377 109 ASN B N 1
ATOM 3390 C CA . ASN B 1 112 ? -13.876 -57.167 51.130 1.000 58.491 109 ASN B CA 1
ATOM 3391 C C . ASN B 1 112 ? -14.191 -56.639 52.548 1.000 54.732 109 ASN B C 1
ATOM 3392 O O . ASN B 1 112 ? -13.363 -55.905 53.164 1.000 51.588 109 ASN B O 1
ATOM 3397 N N . SER B 1 113 ? -15.366 -57.027 53.042 1.000 52.328 110 SER B N 1
ATOM 3398 C CA . SER B 1 113 ? -16.018 -56.479 54.256 1.000 51.083 110 SER B CA 1
ATOM 3399 C C . SER B 1 113 ? -16.569 -57.643 55.074 1.000 45.840 110 SER B C 1
ATOM 3400 O O . SER B 1 113 ? -16.932 -58.698 54.470 1.000 43.259 110 SER B O 1
ATOM 3403 N N . VAL B 1 114 ? -16.721 -57.459 56.383 1.000 43.383 111 VAL B N 1
ATOM 3404 C CA . VAL B 1 114 ? -17.659 -58.350 57.123 1.000 47.256 111 VAL B CA 1
ATOM 3405 C C . VAL B 1 114 ? -19.113 -57.868 56.881 1.000 43.388 111 VAL B C 1
ATOM 3406 O O . VAL B 1 114 ? -19.393 -56.646 56.906 1.000 41.753 111 VAL B O 1
ATOM 3410 N N . VAL B 1 115 ? -20.009 -58.818 56.634 1.000 44.093 112 VAL B N 1
ATOM 3411 C CA . VAL B 1 115 ? -21.475 -58.581 56.544 1.000 48.975 112 VAL B CA 1
ATOM 3412 C C . VAL B 1 115 ? -22.122 -59.092 57.835 1.000 45.348 112 VAL B C 1
ATOM 3413 O O . VAL B 1 115 ? -22.106 -60.300 58.074 1.000 46.695 112 VAL B O 1
ATOM 3417 N N . VAL B 1 116 ? -22.697 -58.183 58.609 1.000 43.008 113 VAL B N 1
ATOM 3418 C CA . VAL B 1 116 ? -23.500 -58.493 59.823 1.000 42.347 113 VAL B CA 1
ATOM 3419 C C . VAL B 1 116 ? -24.978 -58.448 59.430 1.000 47.643 113 VAL B C 1
ATOM 3420 O O . VAL B 1 116 ? -25.468 -57.359 59.049 1.000 43.112 113 VAL B O 1
ATOM 3424 N N . PHE B 1 117 ? -25.678 -59.565 59.592 1.000 44.677 114 PHE B N 1
ATOM 3425 C CA . PHE B 1 117 ? -27.030 -59.787 59.056 1.000 44.654 114 PHE B CA 1
ATOM 3426 C C . PHE B 1 117 ? -27.971 -60.153 60.208 1.000 48.285 114 PHE B C 1
ATOM 3427 O O . PHE B 1 117 ? -28.032 -61.330 60.611 1.000 52.604 114 PHE B O 1
ATOM 3435 N N . SER B 1 118 ? -28.698 -59.169 60.734 1.000 49.259 115 SER B N 1
ATOM 3436 C CA . SER B 1 118 ? -29.687 -59.368 61.825 1.000 48.781 115 SER B CA 1
ATOM 3437 C C . SER B 1 118 ? -30.901 -60.158 61.329 1.000 47.782 115 SER B C 1
ATOM 3438 O O . SER B 1 118 ? -31.595 -59.662 60.424 1.000 44.679 115 SER B O 1
ATOM 3441 N N . GLU B 1 119 ? -31.190 -61.309 61.941 1.000 46.489 116 GLU B N 1
ATOM 3442 C CA . GLU B 1 119 ? -32.436 -62.085 61.708 1.000 47.200 116 GLU B CA 1
ATOM 3443 C C . GLU B 1 119 ? -33.507 -61.552 62.679 1.000 48.294 116 GLU B C 1
ATOM 3444 O O . GLU B 1 119 ? -33.915 -62.264 63.596 1.000 47.003 116 GLU B O 1
ATOM 3450 N N . TYR B 1 120 ? -33.910 -60.298 62.501 1.000 45.095 117 TYR B N 1
ATOM 3451 C CA . TYR B 1 120 ? -34.985 -59.620 63.269 1.000 42.364 117 TYR B CA 1
ATOM 3452 C C . TYR B 1 120 ? -36.276 -60.451 63.248 1.000 42.749 117 TYR B C 1
ATOM 3453 O O . TYR B 1 120 ? -36.503 -61.255 62.314 1.000 44.981 117 TYR B O 1
ATOM 3462 N N . SER B 1 121 ? -37.116 -60.261 64.269 1.000 43.082 118 SER B N 1
ATOM 3463 C CA . SER B 1 121 ? -38.428 -60.947 64.396 1.000 44.899 118 SER B CA 1
ATOM 3464 C C . SER B 1 121 ? -39.342 -60.514 63.244 1.000 41.358 118 SER B C 1
ATOM 3465 O O . SER B 1 121 ? -39.440 -59.316 62.954 1.000 42.108 118 SER B O 1
ATOM 3468 N N . LEU B 1 122 ? -40.022 -61.476 62.651 1.000 39.953 119 LEU B N 1
ATOM 3469 C CA . LEU B 1 122 ? -40.846 -61.301 61.435 1.000 39.494 119 LEU B CA 1
ATOM 3470 C C . LEU B 1 122 ? -42.270 -60.937 61.855 1.000 42.860 119 LEU B C 1
ATOM 3471 O O . LEU B 1 122 ? -42.589 -61.102 63.044 1.000 50.309 119 LEU B O 1
ATOM 3476 N N . SER B 1 123 ? -43.084 -60.425 60.933 1.000 42.359 120 SER B N 1
ATOM 3477 C CA . SER B 1 123 ? -44.508 -60.058 61.177 1.000 43.322 120 SER B CA 1
ATOM 3478 C C . SER B 1 123 ? -45.403 -61.151 60.596 1.000 42.454 120 SER B C 1
ATOM 3479 O O . SER B 1 123 ? -44.917 -61.934 59.789 1.000 41.708 120 SER B O 1
ATOM 3482 N N . PRO B 1 124 ? -46.707 -61.280 60.960 1.000 45.470 121 PRO B N 1
ATOM 3483 C CA . PRO B 1 124 ? -47.360 -60.482 62.008 1.000 48.303 121 PRO B CA 1
ATOM 3484 C C . PRO B 1 124 ? -47.084 -60.831 63.479 1.000 49.487 121 PRO B C 1
ATOM 3485 O O . PRO B 1 124 ? -47.581 -60.134 64.309 1.000 50.030 121 PRO B O 1
ATOM 3489 N N . GLU B 1 125 ? -46.323 -61.894 63.762 1.000 54.694 122 GLU B N 1
ATOM 3490 C CA . GLU B 1 125 ? -46.050 -62.363 65.150 1.000 53.738 122 GLU B CA 1
ATOM 3491 C C . GLU B 1 125 ? -45.416 -61.205 65.921 1.000 53.593 122 GLU B C 1
ATOM 3492 O O . GLU B 1 125 ? -45.845 -60.953 67.060 1.000 55.048 122 GLU B O 1
ATOM 3498 N N . ALA B 1 126 ? -44.435 -60.536 65.312 1.000 49.096 123 ALA B N 1
ATOM 3499 C CA . ALA B 1 126 ? -43.869 -59.240 65.771 1.000 47.718 123 ALA B CA 1
ATOM 3500 C C . ALA B 1 126 ? -44.483 -58.095 64.959 1.000 45.237 123 ALA B C 1
ATOM 3501 O O . ALA B 1 126 ? -44.792 -58.295 63.765 1.000 47.479 123 ALA B O 1
ATOM 3503 N N . LYS B 1 127 ? -44.644 -56.948 65.606 1.000 39.486 124 LYS B N 1
ATOM 3504 C CA . LYS B 1 127 ? -45.234 -55.725 65.036 1.000 42.697 124 LYS B CA 1
ATOM 3505 C C . LYS B 1 127 ? -44.193 -54.602 65.121 1.000 44.327 124 LYS B C 1
ATOM 3506 O O . LYS B 1 127 ? -43.253 -54.656 65.980 1.000 38.263 124 LYS B O 1
ATOM 3512 N N . TYR B 1 128 ? -44.357 -53.584 64.286 1.000 41.238 125 TYR B N 1
ATOM 3513 C CA . TYR B 1 128 ? -43.655 -52.291 64.482 1.000 40.135 125 TYR B CA 1
ATOM 3514 C C . TYR B 1 128 ? -43.823 -51.916 65.950 1.000 39.596 125 TYR B C 1
ATOM 3515 O O . TYR B 1 128 ? -44.938 -51.987 66.443 1.000 40.269 125 TYR B O 1
ATOM 3524 N N . PRO B 1 129 ? -42.780 -51.444 66.668 1.000 37.991 126 PRO B N 1
ATOM 3525 C CA . PRO B 1 129 ? -41.463 -51.157 66.104 1.000 37.563 126 PRO B CA 1
ATOM 3526 C C . PRO B 1 129 ? -40.361 -52.141 66.520 1.000 40.329 126 PRO B C 1
ATOM 3527 O O . PRO B 1 129 ? -39.230 -51.694 66.655 1.000 37.810 126 PRO B O 1
ATOM 3531 N N . THR B 1 130 ? -40.705 -53.422 66.710 1.000 37.495 127 THR B N 1
ATOM 3532 C CA . THR B 1 130 ? -39.785 -54.486 67.220 1.000 41.036 127 THR B CA 1
ATOM 3533 C C . THR B 1 130 ? -38.558 -54.611 66.308 1.000 36.605 127 THR B C 1
ATOM 3534 O O . THR B 1 130 ? -37.454 -54.391 66.797 1.000 36.804 127 THR B O 1
ATOM 3538 N N . ALA B 1 131 ? -38.764 -54.939 65.027 1.000 39.401 128 ALA B N 1
ATOM 3539 C CA . ALA B 1 131 ? -37.684 -55.196 64.052 1.000 39.786 128 ALA B CA 1
ATOM 3540 C C . ALA B 1 131 ? -36.724 -54.000 64.029 1.000 41.546 128 ALA B C 1
ATOM 3541 O O . ALA B 1 131 ? -35.489 -54.227 64.107 1.000 43.741 128 ALA B O 1
ATOM 3543 N N . ILE B 1 132 ? -37.216 -52.761 63.990 1.000 39.229 129 ILE B N 1
ATOM 3544 C CA . ILE B 1 132 ? -36.270 -51.611 63.903 1.000 38.787 129 ILE B CA 1
ATOM 3545 C C . ILE B 1 132 ? -35.497 -51.483 65.211 1.000 39.913 129 ILE B C 1
ATOM 3546 O O . ILE B 1 132 ? -34.325 -51.109 65.144 1.000 35.660 129 ILE B O 1
ATOM 3551 N N . GLU B 1 133 ? -36.126 -51.720 66.367 1.000 40.709 130 GLU B N 1
ATOM 3552 C CA . GLU B 1 133 ? -35.403 -51.599 67.658 1.000 38.752 130 GLU B CA 1
ATOM 3553 C C . GLU B 1 133 ? -34.399 -52.748 67.750 1.000 37.357 130 GLU B C 1
ATOM 3554 O O . GLU B 1 133 ? -33.276 -52.500 68.178 1.000 39.139 130 GLU B O 1
ATOM 3560 N N . GLN B 1 134 ? -34.744 -53.952 67.308 1.000 38.164 131 GLN B N 1
ATOM 3561 C CA . GLN B 1 134 ? -33.753 -55.053 67.380 1.000 39.457 131 GLN B CA 1
ATOM 3562 C C . GLN B 1 134 ? -32.558 -54.682 66.503 1.000 42.010 131 GLN B C 1
ATOM 3563 O O . GLN B 1 134 ? -31.434 -54.743 66.992 1.000 42.972 131 GLN B O 1
ATOM 3569 N N . ASN B 1 135 ? -32.805 -54.272 65.257 1.000 41.340 132 ASN B N 1
ATOM 3570 C CA . ASN B 1 135 ? -31.729 -53.890 64.313 1.000 39.319 132 ASN B CA 1
ATOM 3571 C C . ASN B 1 135 ? -30.897 -52.767 64.922 1.000 37.832 132 ASN B C 1
ATOM 3572 O O . ASN B 1 135 ? -29.663 -52.841 64.858 1.000 37.789 132 ASN B O 1
ATOM 3577 N N . TYR B 1 136 ? -31.539 -51.751 65.491 1.000 41.377 133 TYR B N 1
ATOM 3578 C CA . TYR B 1 136 ? -30.838 -50.634 66.174 1.000 43.193 133 TYR B CA 1
ATOM 3579 C C . TYR B 1 136 ? -29.971 -51.177 67.323 1.000 47.565 133 TYR B C 1
ATOM 3580 O O . TYR B 1 136 ? -28.832 -50.689 67.474 1.000 40.221 133 TYR B O 1
ATOM 3589 N N . ALA B 1 137 ? -30.493 -52.129 68.111 1.000 42.989 134 ALA B N 1
ATOM 3590 C CA . ALA B 1 137 ? -29.789 -52.702 69.287 1.000 46.720 134 ALA B CA 1
ATOM 3591 C C . ALA B 1 137 ? -28.476 -53.358 68.840 1.000 42.038 134 ALA B C 1
ATOM 3592 O O . ALA B 1 137 ? -27.436 -53.070 69.442 1.000 45.920 134 ALA B O 1
ATOM 3594 N N . VAL B 1 138 ? -28.532 -54.212 67.821 1.000 43.330 135 VAL B N 1
ATOM 3595 C CA . VAL B 1 138 ? -27.328 -54.885 67.244 1.000 42.421 135 VAL B CA 1
ATOM 3596 C C . VAL B 1 138 ? -26.321 -53.830 66.757 1.000 42.462 135 VAL B C 1
ATOM 3597 O O . VAL B 1 138 ? -25.094 -54.036 66.937 1.000 46.881 135 VAL B O 1
ATOM 3601 N N . LEU B 1 139 ? -26.787 -52.729 66.169 1.000 43.304 136 LEU B N 1
ATOM 3602 C CA . LEU B 1 139 ? -25.881 -51.672 65.644 1.000 47.951 136 LEU B CA 1
ATOM 3603 C C . LEU B 1 139 ? -24.974 -51.194 66.783 1.000 50.796 136 LEU B C 1
ATOM 3604 O O . LEU B 1 139 ? -23.745 -51.192 66.585 1.000 50.644 136 LEU B O 1
ATOM 3609 N N . GLN B 1 140 ? -25.573 -50.830 67.924 1.000 55.032 137 GLN B N 1
ATOM 3610 C CA . GLN B 1 140 ? -24.883 -50.239 69.107 1.000 53.702 137 GLN B CA 1
ATOM 3611 C C . GLN B 1 140 ? -23.950 -51.264 69.769 1.000 51.040 137 GLN B C 1
ATOM 3612 O O . GLN B 1 140 ? -23.098 -50.826 70.551 1.000 52.339 137 GLN B O 1
ATOM 3618 N N . GLN B 1 141 ? -24.111 -52.556 69.475 1.000 48.287 138 GLN B N 1
ATOM 3619 C CA . GLN B 1 141 ? -23.248 -53.660 69.975 1.000 50.738 138 GLN B CA 1
ATOM 3620 C C . GLN B 1 141 ? -22.103 -53.987 68.996 1.000 51.604 138 GLN B C 1
ATOM 3621 O O . GLN B 1 141 ? -21.279 -54.823 69.355 1.000 51.403 138 GLN B O 1
ATOM 3627 N N . LEU B 1 142 ? -22.044 -53.397 67.797 1.000 49.671 139 LEU B N 1
ATOM 3628 C CA . LEU B 1 142 ? -21.037 -53.794 66.773 1.000 51.973 139 LEU B CA 1
ATOM 3629 C C . LEU B 1 142 ? -19.635 -53.538 67.336 1.000 47.739 139 LEU B C 1
ATOM 3630 O O . LEU B 1 142 ? -18.757 -54.363 67.079 1.000 58.938 139 LEU B O 1
ATOM 3635 N N . LYS B 1 143 ? -19.440 -52.444 68.073 1.000 48.759 140 LYS B N 1
ATOM 3636 C CA . LYS B 1 143 ? -18.125 -52.044 68.670 1.000 59.993 140 LYS B CA 1
ATOM 3637 C C . LYS B 1 143 ? -17.598 -53.145 69.612 1.000 58.597 140 LYS B C 1
ATOM 3638 O O . LYS B 1 143 ? -16.388 -53.127 69.901 1.000 53.137 140 LYS B O 1
ATOM 3644 N N . ASP B 1 144 ? -18.478 -54.050 70.060 1.000 55.522 141 ASP B N 1
ATOM 3645 C CA . ASP B 1 144 ? -18.207 -55.105 71.072 1.000 57.452 141 ASP B CA 1
ATOM 3646 C C . ASP B 1 144 ? -17.804 -56.411 70.394 1.000 58.241 141 ASP B C 1
ATOM 3647 O O . ASP B 1 144 ? -17.192 -57.228 71.079 1.000 54.078 141 ASP B O 1
ATOM 3652 N N . PHE B 1 145 ? -18.211 -56.644 69.144 1.000 58.579 142 PHE B N 1
ATOM 3653 C CA . PHE B 1 145 ? -17.797 -57.830 68.352 1.000 55.903 142 PHE B CA 1
ATOM 3654 C C . PHE B 1 145 ? -16.596 -57.492 67.466 1.000 51.816 142 PHE B C 1
ATOM 3655 O O . PHE B 1 145 ? -16.029 -58.456 66.908 1.000 60.087 142 PHE B O 1
ATOM 3663 N N . ALA B 1 146 ? -16.245 -56.200 67.342 1.000 51.236 143 ALA B N 1
ATOM 3664 C CA . ALA B 1 146 ? -15.249 -55.635 66.390 1.000 56.434 143 ALA B CA 1
ATOM 3665 C C . ALA B 1 146 ? -13.888 -56.365 66.456 1.000 59.401 143 ALA B C 1
ATOM 3666 O O . ALA B 1 146 ? -13.164 -56.380 65.423 1.000 56.728 143 ALA B O 1
ATOM 3668 N N . ASN B 1 147 ? -13.520 -56.933 67.609 1.000 63.687 144 ASN B N 1
ATOM 3669 C CA . ASN B 1 147 ? -12.162 -57.493 67.842 1.000 60.086 144 ASN B CA 1
ATOM 3670 C C . ASN B 1 147 ? -12.180 -58.989 67.545 1.000 58.669 144 ASN B C 1
ATOM 3671 O O . ASN B 1 147 ? -11.399 -59.400 66.672 1.000 54.030 144 ASN B O 1
ATOM 3676 N N . ASP B 1 148 ? -13.044 -59.793 68.168 1.000 58.966 145 ASP B N 1
ATOM 3677 C CA . ASP B 1 148 ? -13.074 -61.219 67.751 1.000 66.637 145 ASP B CA 1
ATOM 3678 C C . ASP B 1 148 ? -13.190 -61.230 66.219 1.000 68.359 145 ASP B C 1
ATOM 3679 O O . ASP B 1 148 ? -12.425 -61.986 65.580 1.000 73.561 145 ASP B O 1
ATOM 3684 N N . LYS B 1 149 ? -14.062 -60.385 65.646 1.000 68.925 146 LYS B N 1
ATOM 3685 C CA . LYS B 1 149 ? -14.552 -60.527 64.245 1.000 63.622 146 LYS B CA 1
ATOM 3686 C C . LYS B 1 149 ? -13.715 -59.696 63.268 1.000 66.293 146 LYS B C 1
ATOM 3687 O O . LYS B 1 149 ? -14.015 -59.758 62.039 1.000 62.098 146 LYS B O 1
ATOM 3693 N N . LYS B 1 150 ? -12.712 -58.978 63.796 1.000 63.646 147 LYS B N 1
ATOM 3694 C CA . LYS B 1 150 ? -11.741 -58.130 63.051 1.000 67.218 147 LYS B CA 1
ATOM 3695 C C . LYS B 1 150 ? -12.501 -57.328 61.992 1.000 60.808 147 LYS B C 1
ATOM 3696 O O . LYS B 1 150 ? -12.435 -57.701 60.800 1.000 63.196 147 LYS B O 1
ATOM 3702 N N . PHE B 1 151 ? -13.207 -56.290 62.442 1.000 50.538 148 PHE B N 1
ATOM 3703 C CA . PHE B 1 151 ? -13.680 -55.175 61.592 1.000 50.698 148 PHE B CA 1
ATOM 3704 C C . PHE B 1 151 ? -13.503 -53.863 62.337 1.000 49.762 148 PHE B C 1
ATOM 3705 O O . PHE B 1 151 ? -13.324 -53.880 63.562 1.000 52.896 148 PHE B O 1
ATOM 3713 N N . ASP B 1 152 ? -13.501 -52.777 61.569 1.000 48.812 149 ASP B N 1
ATOM 3714 C CA . ASP B 1 152 ? -13.364 -51.383 62.050 1.000 52.009 149 ASP B CA 1
ATOM 3715 C C . ASP B 1 152 ? -14.747 -50.711 61.981 1.000 56.733 149 ASP B C 1
ATOM 3716 O O . ASP B 1 152 ? -15.261 -50.523 60.862 1.000 54.232 149 ASP B O 1
ATOM 3721 N N . VAL B 1 153 ? -15.328 -50.359 63.127 1.000 55.122 150 VAL B N 1
ATOM 3722 C CA . VAL B 1 153 ? -16.716 -49.816 63.210 1.000 59.075 150 VAL B CA 1
ATOM 3723 C C . VAL B 1 153 ? -16.748 -48.412 62.618 1.000 56.627 150 VAL B C 1
ATOM 3724 O O . VAL B 1 153 ? -17.877 -47.921 62.436 1.000 66.177 150 VAL B O 1
ATOM 3728 N N . ASN B 1 154 ? -15.588 -47.791 62.367 1.000 53.617 151 ASN B N 1
ATOM 3729 C CA . ASN B 1 154 ? -15.496 -46.413 61.801 1.000 57.975 151 ASN B CA 1
ATOM 3730 C C . ASN B 1 154 ? -15.537 -46.454 60.264 1.000 52.314 151 ASN B C 1
ATOM 3731 O O . ASN B 1 154 ? -15.347 -45.384 59.638 1.000 53.875 151 ASN B O 1
ATOM 3736 N N . HIS B 1 155 ? -15.713 -47.643 59.685 1.000 52.052 152 HIS B N 1
ATOM 3737 C CA . HIS B 1 155 ? -16.008 -47.877 58.242 1.000 58.487 152 HIS B CA 1
ATOM 3738 C C . HIS B 1 155 ? -17.292 -48.715 58.183 1.000 51.579 152 HIS B C 1
ATOM 3739 O O . HIS B 1 155 ? -17.246 -49.924 57.823 1.000 44.316 152 HIS B O 1
ATOM 3746 N N . LEU B 1 156 ? -18.394 -48.089 58.610 1.000 52.478 153 LEU B N 1
ATOM 3747 C CA . LEU B 1 156 ? -19.721 -48.742 58.787 1.000 50.947 153 LEU B CA 1
ATOM 3748 C C . LEU B 1 156 ? -20.681 -48.261 57.688 1.000 43.533 153 LEU B C 1
ATOM 3749 O O . LEU B 1 156 ? -20.986 -47.033 57.626 1.000 39.025 153 LEU B O 1
ATOM 3754 N N . THR B 1 157 ? -21.152 -49.219 56.894 1.000 42.127 154 THR B N 1
ATOM 3755 C CA . THR B 1 157 ? -22.220 -49.065 55.884 1.000 40.856 154 THR B CA 1
ATOM 3756 C C . THR B 1 157 ? -23.445 -49.829 56.375 1.000 42.590 154 THR B C 1
ATOM 3757 O O . THR B 1 157 ? -23.304 -51.017 56.713 1.000 41.303 154 THR B O 1
ATOM 3761 N N . VAL B 1 158 ? -24.605 -49.178 56.416 1.000 40.268 155 VAL B N 1
ATOM 3762 C CA . VAL B 1 158 ? -25.901 -49.901 56.564 1.000 39.854 155 VAL B CA 1
ATOM 3763 C C . VAL B 1 158 ? -26.507 -50.112 55.170 1.000 38.978 155 VAL B C 1
ATOM 3764 O O . VAL B 1 158 ? -26.435 -49.201 54.336 1.000 38.431 155 VAL B O 1
ATOM 3768 N N . ALA B 1 159 ? -27.066 -51.284 54.900 1.000 37.927 156 ALA B N 1
ATOM 3769 C CA . ALA B 1 159 ? -27.674 -51.586 53.591 1.000 38.385 156 ALA B CA 1
ATOM 3770 C C . ALA B 1 159 ? -28.911 -52.453 53.800 1.000 40.556 156 ALA B C 1
ATOM 3771 O O . ALA B 1 159 ? -29.044 -53.103 54.886 1.000 40.687 156 ALA B O 1
ATOM 3773 N N . GLY B 1 160 ? -29.805 -52.456 52.821 1.000 36.658 157 GLY B N 1
ATOM 3774 C CA . GLY B 1 160 ? -30.997 -53.312 52.885 1.000 32.568 157 GLY B CA 1
ATOM 3775 C C . GLY B 1 160 ? -31.773 -53.301 51.596 1.000 35.101 157 GLY B C 1
ATOM 3776 O O . GLY B 1 160 ? -31.606 -52.353 50.829 1.000 31.170 157 GLY B O 1
ATOM 3777 N N . ASP B 1 161 ? -32.578 -54.347 51.379 1.000 35.935 158 ASP B N 1
ATOM 3778 C CA . ASP B 1 161 ? -33.428 -54.518 50.179 1.000 36.710 158 ASP B CA 1
ATOM 3779 C C . ASP B 1 161 ? -34.874 -54.320 50.632 1.000 37.101 158 ASP B C 1
ATOM 3780 O O . ASP B 1 161 ? -35.271 -54.875 51.678 1.000 37.981 158 ASP B O 1
ATOM 3785 N N . SER B 1 162 ? -35.617 -53.485 49.919 1.000 34.434 159 SER B N 1
ATOM 3786 C CA . SER B 1 162 ? -37.084 -53.377 50.100 1.000 33.598 159 SER B CA 1
ATOM 3787 C C . SER B 1 162 ? -37.392 -52.910 51.539 1.000 31.339 159 SER B C 1
ATOM 3788 O O . SER B 1 162 ? -36.960 -51.801 51.874 1.000 34.495 159 SER B O 1
ATOM 3791 N N . VAL B 1 163 ? -38.119 -53.660 52.378 1.000 32.454 160 VAL B N 1
ATOM 3792 C CA . VAL B 1 163 ? -38.380 -53.246 53.796 1.000 32.847 160 VAL B CA 1
ATOM 3793 C C . VAL B 1 163 ? -37.067 -53.243 54.573 1.000 31.755 160 VAL B C 1
ATOM 3794 O O . VAL B 1 163 ? -36.983 -52.483 55.559 1.000 36.178 160 VAL B O 1
ATOM 3798 N N . GLY B 1 164 ? -36.067 -54.021 54.118 1.000 33.649 161 GLY B N 1
ATOM 3799 C CA . GLY B 1 164 ? -34.685 -53.882 54.611 1.000 34.507 161 GLY B CA 1
ATOM 3800 C C . GLY B 1 164 ? -34.126 -52.495 54.328 1.000 32.884 161 GLY B C 1
ATOM 3801 O O . GLY B 1 164 ? -33.441 -51.918 55.208 1.000 33.653 161 GLY B O 1
ATOM 3802 N N . GLY B 1 165 ? -34.412 -51.949 53.145 1.000 31.886 162 GLY B N 1
ATOM 3803 C CA . GLY B 1 165 ? -33.975 -50.587 52.797 1.000 34.233 162 GLY B CA 1
ATOM 3804 C C . GLY B 1 165 ? -34.688 -49.555 53.645 1.000 30.920 162 GLY B C 1
ATOM 3805 O O . GLY B 1 165 ? -34.041 -48.595 54.055 1.000 37.767 162 GLY B O 1
ATOM 3806 N N . ASN B 1 166 ? -35.997 -49.715 53.823 1.000 35.118 163 ASN B N 1
ATOM 3807 C CA . ASN B 1 166 ? -36.834 -48.944 54.782 1.000 32.460 163 ASN B CA 1
ATOM 3808 C C . ASN B 1 166 ? -36.117 -48.877 56.132 1.000 32.556 163 ASN B C 1
ATOM 3809 O O . ASN B 1 166 ? -35.792 -47.775 56.608 1.000 36.027 163 ASN B O 1
ATOM 3814 N N . MET B 1 167 ? -35.817 -50.042 56.704 1.000 35.845 164 MET B N 1
ATOM 3815 C CA . MET B 1 167 ? -35.290 -50.124 58.094 1.000 38.286 164 MET B CA 1
ATOM 3816 C C . MET B 1 167 ? -33.838 -49.633 58.131 1.000 36.219 164 MET B C 1
ATOM 3817 O O . MET B 1 167 ? -33.479 -48.955 59.138 1.000 35.917 164 MET B O 1
ATOM 3822 N N . ALA B 1 168 ? -33.074 -49.844 57.057 1.000 35.094 165 ALA B N 1
ATOM 3823 C CA . ALA B 1 168 ? -31.685 -49.331 56.915 1.000 38.121 165 ALA B CA 1
ATOM 3824 C C . ALA B 1 168 ? -31.678 -47.813 57.041 1.000 36.447 165 ALA B C 1
ATOM 3825 O O . ALA B 1 168 ? -30.896 -47.278 57.819 1.000 36.702 165 ALA B O 1
ATOM 3827 N N . THR B 1 169 ? -32.521 -47.113 56.279 1.000 35.247 166 THR B N 1
ATOM 3828 C CA . THR B 1 169 ? -32.504 -45.635 56.282 1.000 32.555 166 THR B CA 1
ATOM 3829 C C . THR B 1 169 ? -33.048 -45.166 57.633 1.000 34.176 166 THR B C 1
ATOM 3830 O O . THR B 1 169 ? -32.608 -44.086 58.105 1.000 33.640 166 THR B O 1
ATOM 3834 N N . VAL B 1 170 ? -34.004 -45.912 58.195 1.000 35.225 167 VAL B N 1
ATOM 3835 C CA . VAL B 1 170 ? -34.597 -45.612 59.532 1.000 35.924 167 VAL B CA 1
ATOM 3836 C C . VAL B 1 170 ? -33.471 -45.783 60.558 1.000 36.107 167 VAL B C 1
ATOM 3837 O O . VAL B 1 170 ? -33.415 -44.954 61.449 1.000 40.473 167 VAL B O 1
ATOM 3841 N N . MET B 1 171 ? -32.552 -46.746 60.379 1.000 33.602 168 MET B N 1
ATOM 3842 C CA . MET B 1 171 ? -31.397 -46.870 61.311 1.000 35.065 168 MET B CA 1
ATOM 3843 C C . MET B 1 171 ? -30.677 -45.524 61.334 1.000 37.634 168 MET B C 1
ATOM 3844 O O . MET B 1 171 ? -30.234 -45.112 62.410 1.000 38.766 168 MET B O 1
ATOM 3849 N N . THR B 1 172 ? -30.580 -44.825 60.200 1.000 35.879 169 THR B N 1
ATOM 3850 C CA . THR B 1 172 ? -29.759 -43.589 60.138 1.000 33.560 169 THR B CA 1
ATOM 3851 C C . THR B 1 172 ? -30.494 -42.494 60.886 1.000 32.867 169 THR B C 1
ATOM 3852 O O . THR B 1 172 ? -29.805 -41.667 61.494 1.000 39.233 169 THR B O 1
ATOM 3856 N N . LEU B 1 173 ? -31.825 -42.471 60.836 1.000 32.807 170 LEU B N 1
ATOM 3857 C CA . LEU B 1 173 ? -32.610 -41.427 61.555 1.000 36.425 170 LEU B CA 1
ATOM 3858 C C . LEU B 1 173 ? -32.522 -41.676 63.069 1.000 34.862 170 LEU B C 1
ATOM 3859 O O . LEU B 1 173 ? -32.371 -40.747 63.820 1.000 35.526 170 LEU B O 1
ATOM 3864 N N . LEU B 1 174 ? -32.682 -42.913 63.495 1.000 36.668 171 LEU B N 1
ATOM 3865 C CA . LEU B 1 174 ? -32.609 -43.263 64.931 1.000 38.707 171 LEU B CA 1
ATOM 3866 C C . LEU B 1 174 ? -31.212 -42.895 65.452 1.000 42.225 171 LEU B C 1
ATOM 3867 O O . LEU B 1 174 ? -31.124 -42.304 66.546 1.000 42.046 171 LEU B O 1
ATOM 3872 N N . THR B 1 175 ? -30.171 -43.178 64.668 1.000 43.544 172 THR B N 1
ATOM 3873 C CA . THR B 1 175 ? -28.753 -42.929 65.020 1.000 42.451 172 THR B CA 1
ATOM 3874 C C . THR B 1 175 ? -28.583 -41.432 65.243 1.000 45.084 172 THR B C 1
ATOM 3875 O O . THR B 1 175 ? -27.966 -41.017 66.243 1.000 43.871 172 THR B O 1
ATOM 3879 N N . LYS B 1 176 ? -29.117 -40.642 64.329 1.000 41.792 173 LYS B N 1
ATOM 3880 C CA . LYS B 1 176 ? -29.020 -39.169 64.414 1.000 44.623 173 LYS B CA 1
ATOM 3881 C C . LYS B 1 176 ? -29.782 -38.710 65.675 1.000 43.578 173 LYS B C 1
ATOM 3882 O O . LYS B 1 176 ? -29.237 -37.888 66.425 1.000 40.492 173 LYS B O 1
ATOM 3888 N N . GLN B 1 177 ? -31.014 -39.191 65.885 1.000 45.476 174 GLN B N 1
ATOM 3889 C CA . GLN B 1 177 ? -31.895 -38.789 67.019 1.000 44.295 174 GLN B CA 1
ATOM 3890 C C . GLN B 1 177 ? -31.242 -39.133 68.374 1.000 43.855 174 GLN B C 1
ATOM 3891 O O . GLN B 1 177 ? -31.452 -38.381 69.321 1.000 44.380 174 GLN B O 1
ATOM 3897 N N . ARG B 1 178 ? -30.505 -40.241 68.460 1.000 45.837 175 ARG B N 1
ATOM 3898 C CA . ARG B 1 178 ? -30.098 -40.904 69.731 1.000 45.895 175 ARG B CA 1
ATOM 3899 C C . ARG B 1 178 ? -28.585 -40.765 69.984 1.000 53.543 175 ARG B C 1
ATOM 3900 O O . ARG B 1 178 ? -28.147 -41.143 71.086 1.000 55.368 175 ARG B O 1
ATOM 3908 N N . GLY B 1 179 ? -27.814 -40.252 69.015 1.000 53.026 176 GLY B N 1
ATOM 3909 C CA . GLY B 1 179 ? -26.345 -40.152 69.089 1.000 45.901 176 GLY B CA 1
ATOM 3910 C C . GLY B 1 179 ? -25.710 -41.525 69.080 1.000 46.706 176 GLY B C 1
ATOM 3911 O O . GLY B 1 179 ? -24.705 -41.686 69.759 1.000 57.133 176 GLY B O 1
ATOM 3912 N N . GLY B 1 180 ? -26.264 -42.486 68.332 1.000 45.128 177 GLY B N 1
ATOM 3913 C CA . GLY B 1 180 ? -25.738 -43.873 68.221 1.000 42.125 177 GLY B CA 1
ATOM 3914 C C . GLY B 1 180 ? -24.429 -44.008 67.432 1.000 39.760 177 GLY B C 1
ATOM 3915 O O . GLY B 1 180 ? -23.814 -42.984 67.081 1.000 41.919 177 GLY B O 1
ATOM 3916 N N . GLN B 1 181 ? -23.989 -45.248 67.191 1.000 41.458 178 GLN B N 1
ATOM 3917 C CA . GLN B 1 181 ? -22.747 -45.593 66.454 1.000 46.273 178 GLN B CA 1
ATOM 3918 C C . GLN B 1 181 ? -22.803 -44.963 65.055 1.000 46.563 178 GLN B C 1
ATOM 3919 O O . GLN B 1 181 ? -23.694 -45.355 64.309 1.000 46.862 178 GLN B O 1
ATOM 3925 N N . LYS B 1 182 ? -21.894 -44.041 64.721 1.000 48.277 179 LYS B N 1
ATOM 3926 C CA . LYS B 1 182 ? -21.926 -43.274 63.447 1.000 49.829 179 LYS B CA 1
ATOM 3927 C C . LYS B 1 182 ? -21.945 -44.219 62.246 1.000 46.109 179 LYS B C 1
ATOM 3928 O O . LYS B 1 182 ? -21.137 -45.146 62.193 1.000 44.167 179 LYS B O 1
ATOM 3934 N N . ILE B 1 183 ? -22.880 -43.990 61.324 1.000 45.321 180 ILE B N 1
ATOM 3935 C CA . ILE B 1 183 ? -22.980 -44.748 60.046 1.000 41.876 180 ILE B CA 1
ATOM 3936 C C . ILE B 1 183 ? -22.341 -43.896 58.942 1.000 41.593 180 ILE B C 1
ATOM 3937 O O . ILE B 1 183 ? -22.619 -42.681 58.890 1.000 38.634 180 ILE B O 1
ATOM 3942 N N . GLY B 1 184 ? -21.414 -44.478 58.172 1.000 43.790 181 GLY B N 1
ATOM 3943 C CA . GLY B 1 184 ? -20.677 -43.737 57.132 1.000 43.169 181 GLY B CA 1
ATOM 3944 C C . GLY B 1 184 ? -21.607 -43.396 55.972 1.000 42.815 181 GLY B C 1
ATOM 3945 O O . GLY B 1 184 ? -21.595 -42.238 55.510 1.000 39.007 181 GLY B O 1
ATOM 3946 N N . GLN B 1 185 ? -22.426 -44.366 55.558 1.000 41.008 182 GLN B N 1
ATOM 3947 C CA . GLN B 1 185 ? -23.263 -44.257 54.337 1.000 43.095 182 GLN B CA 1
ATOM 3948 C C . GLN B 1 185 ? -24.322 -45.366 54.347 1.000 42.099 182 GLN B C 1
ATOM 3949 O O . GLN B 1 185 ? -24.206 -46.298 55.185 1.000 37.703 182 GLN B O 1
ATOM 3955 N N . GLN B 1 186 ? -25.323 -45.256 53.470 1.000 39.045 183 GLN B N 1
ATOM 3956 C CA . GLN B 1 186 ? -26.487 -46.195 53.416 1.000 37.914 183 GLN B CA 1
ATOM 3957 C C . GLN B 1 186 ? -26.707 -46.624 51.970 1.000 34.457 183 GLN B C 1
ATOM 3958 O O . GLN B 1 186 ? -26.732 -45.743 51.118 1.000 35.944 183 GLN B O 1
ATOM 3964 N N . VAL B 1 187 ? -26.911 -47.917 51.730 1.000 36.869 184 VAL B N 1
ATOM 3965 C CA . VAL B 1 187 ? -27.273 -48.485 50.403 1.000 38.644 184 VAL B CA 1
ATOM 3966 C C . VAL B 1 187 ? -28.690 -49.062 50.480 1.000 41.869 184 VAL B C 1
ATOM 3967 O O . VAL B 1 187 ? -28.884 -50.025 51.231 1.000 39.057 184 VAL B O 1
ATOM 3971 N N . LEU B 1 188 ? -29.645 -48.496 49.725 1.000 40.424 185 LEU B N 1
ATOM 3972 C CA . LEU B 1 188 ? -31.052 -48.968 49.697 1.000 38.752 185 LEU B CA 1
ATOM 3973 C C . LEU B 1 188 ? -31.361 -49.550 48.320 1.000 39.193 185 LEU B C 1
ATOM 3974 O O . LEU B 1 188 ? -31.364 -48.771 47.349 1.000 36.749 185 LEU B O 1
ATOM 3979 N N . TYR B 1 189 ? -31.547 -50.872 48.248 1.000 34.677 186 TYR B N 1
ATOM 3980 C CA . TYR B 1 189 ? -32.010 -51.598 47.048 1.000 37.346 186 TYR B CA 1
ATOM 3981 C C . TYR B 1 189 ? -33.530 -51.551 47.097 1.000 34.931 186 TYR B C 1
ATOM 3982 O O . TYR B 1 189 ? -34.059 -52.079 48.057 1.000 36.866 186 TYR B O 1
ATOM 3991 N N . TYR B 1 190 ? -34.156 -50.854 46.149 1.000 34.370 187 TYR B N 1
ATOM 3992 C CA . TYR B 1 190 ? -35.621 -50.768 45.915 1.000 32.374 187 TYR B CA 1
ATOM 3993 C C . TYR B 1 190 ? -36.351 -50.686 47.259 1.000 31.320 187 TYR B C 1
ATOM 3994 O O . TYR B 1 190 ? -37.193 -51.526 47.590 1.000 30.188 187 TYR B O 1
ATOM 4003 N N . PRO B 1 191 ? -36.067 -49.653 48.065 1.000 28.779 188 PRO B N 1
ATOM 4004 C CA . PRO B 1 191 ? -36.685 -49.503 49.379 1.000 32.848 188 PRO B CA 1
ATOM 4005 C C . PRO B 1 191 ? -38.192 -49.241 49.334 1.000 34.320 188 PRO B C 1
ATOM 4006 O O . PRO B 1 191 ? -38.688 -48.649 48.397 1.000 33.630 188 PRO B O 1
ATOM 4010 N N . VAL B 1 192 ? -38.869 -49.734 50.364 1.000 36.946 189 VAL B N 1
ATOM 4011 C CA . VAL B 1 192 ? -40.173 -49.211 50.845 1.000 36.621 189 VAL B CA 1
ATOM 4012 C C . VAL B 1 192 ? -39.874 -47.912 51.591 1.000 35.912 189 VAL B C 1
ATOM 4013 O O . VAL B 1 192 ? -38.998 -47.939 52.470 1.000 34.323 189 VAL B O 1
ATOM 4017 N N . THR B 1 193 ? -40.593 -46.823 51.311 1.000 32.531 190 THR B N 1
ATOM 4018 C CA . THR B 1 193 ? -40.361 -45.527 52.001 1.000 36.654 190 THR B CA 1
ATOM 4019 C C . THR B 1 193 ? -41.668 -44.896 52.507 1.000 34.125 190 THR B C 1
ATOM 4020 O O . THR B 1 193 ? -41.561 -43.857 53.225 1.000 36.009 190 THR B O 1
ATOM 4024 N N . ASP B 1 194 ? -42.837 -45.474 52.205 1.000 34.234 191 ASP B N 1
ATOM 4025 C CA . ASP B 1 194 ? -44.126 -44.787 52.456 1.000 36.494 191 ASP B CA 1
ATOM 4026 C C . ASP B 1 194 ? -45.288 -45.779 52.411 1.000 32.795 191 ASP B C 1
ATOM 4027 O O . ASP B 1 194 ? -45.362 -46.602 51.510 1.000 34.528 191 ASP B O 1
ATOM 4032 N N . ALA B 1 195 ? -46.171 -45.690 53.390 1.000 39.841 192 ALA B N 1
ATOM 4033 C CA . ALA B 1 195 ? -47.379 -46.540 53.486 1.000 42.714 192 ALA B CA 1
ATOM 4034 C C . ALA B 1 195 ? -48.488 -45.894 52.650 1.000 41.034 192 ALA B C 1
ATOM 4035 O O . ALA B 1 195 ? -49.547 -45.616 53.217 1.000 48.320 192 ALA B O 1
ATOM 4037 N N . ASN B 1 196 ? -48.234 -45.619 51.370 1.000 40.640 193 ASN B N 1
ATOM 4038 C CA . ASN B 1 196 ? -49.233 -45.072 50.412 1.000 43.379 193 ASN B CA 1
ATOM 4039 C C . ASN B 1 196 ? -49.231 -45.978 49.180 1.000 44.248 193 ASN B C 1
ATOM 4040 O O . ASN B 1 196 ? -48.134 -46.443 48.811 1.000 42.412 193 ASN B O 1
ATOM 4045 N N . PHE B 1 197 ? -50.415 -46.254 48.613 1.000 39.068 194 PHE B N 1
ATOM 4046 C CA . PHE B 1 197 ? -50.645 -47.282 47.557 1.000 40.668 194 PHE B CA 1
ATOM 4047 C C . PHE B 1 197 ? -51.125 -46.625 46.266 1.000 39.923 194 PHE B C 1
ATOM 4048 O O . PHE B 1 197 ? -51.694 -47.337 45.425 1.000 42.247 194 PHE B O 1
ATOM 4056 N N . ASP B 1 198 ? -50.789 -45.350 46.075 1.000 43.686 195 ASP B N 1
ATOM 4057 C CA . ASP B 1 198 ? -51.452 -44.453 45.089 1.000 50.213 195 ASP B CA 1
ATOM 4058 C C . ASP B 1 198 ? -50.418 -43.705 44.240 1.000 43.167 195 ASP B C 1
ATOM 4059 O O . ASP B 1 198 ? -50.773 -42.707 43.622 1.000 40.314 195 ASP B O 1
ATOM 4064 N N . THR B 1 199 ? -49.177 -44.158 44.172 1.000 40.789 196 THR B N 1
ATOM 4065 C CA . THR B 1 199 ? -48.172 -43.509 43.289 1.000 37.616 196 THR B CA 1
ATOM 4066 C C . THR B 1 199 ? -48.423 -44.025 41.877 1.000 34.012 196 THR B C 1
ATOM 4067 O O . THR B 1 199 ? -49.163 -45.019 41.730 1.000 32.018 196 THR B O 1
ATOM 4071 N N . ASP B 1 200 ? -47.857 -43.362 40.873 1.000 36.003 197 ASP B N 1
ATOM 4072 C CA . ASP B 1 200 ? -48.074 -43.736 39.453 1.000 38.136 197 ASP B CA 1
ATOM 4073 C C . ASP B 1 200 ? -47.521 -45.146 39.235 1.000 33.733 197 ASP B C 1
ATOM 4074 O O . ASP B 1 200 ? -48.188 -45.951 38.574 1.000 37.967 197 ASP B O 1
ATOM 4079 N N . SER B 1 201 ? -46.355 -45.452 39.795 1.000 31.331 198 SER B N 1
ATOM 4080 C CA . SER B 1 201 ? -45.735 -46.795 39.691 1.000 29.653 198 SER B CA 1
ATOM 4081 C C . SER B 1 201 ? -46.624 -47.807 40.441 1.000 33.390 198 SER B C 1
ATOM 4082 O O . SER B 1 201 ? -46.825 -48.912 39.924 1.000 32.234 198 SER B O 1
ATOM 4085 N N . TYR B 1 202 ? -47.216 -47.446 41.585 1.000 31.496 199 TYR B N 1
ATOM 4086 C CA . TYR B 1 202 ? -48.143 -48.371 42.298 1.000 34.392 199 TYR B CA 1
ATOM 4087 C C . TYR B 1 202 ? -49.305 -48.749 41.360 1.000 34.375 199 TYR B C 1
ATOM 4088 O O . TYR B 1 202 ? -49.715 -49.923 41.351 1.000 35.207 199 TYR B O 1
ATOM 4097 N N . ASN B 1 203 ? -49.799 -47.801 40.562 1.000 34.963 200 ASN B N 1
ATOM 4098 C CA . ASN B 1 203 ? -50.963 -47.998 39.656 1.000 39.408 200 ASN B CA 1
ATOM 4099 C C . ASN B 1 203 ? -50.518 -48.774 38.416 1.000 39.921 200 ASN B C 1
ATOM 4100 O O . ASN B 1 203 ? -51.171 -49.782 38.074 1.000 40.527 200 ASN B O 1
ATOM 4105 N N . GLU B 1 204 ? -49.428 -48.346 37.794 1.000 38.020 201 GLU B N 1
ATOM 4106 C CA . GLU B 1 204 ? -48.963 -48.937 36.515 1.000 39.056 201 GLU B CA 1
ATOM 4107 C C . GLU B 1 204 ? -48.575 -50.407 36.746 1.000 39.868 201 GLU B C 1
ATOM 4108 O O . GLU B 1 204 ? -48.906 -51.252 35.894 1.000 40.344 201 GLU B O 1
ATOM 4114 N N . PHE B 1 205 ? -47.930 -50.736 37.870 1.000 35.465 202 PHE B N 1
ATOM 4115 C CA . PHE B 1 205 ? -47.307 -52.069 38.059 1.000 35.330 202 PHE B CA 1
ATOM 4116 C C . PHE B 1 205 ? -48.101 -52.857 39.104 1.000 37.504 202 PHE B C 1
ATOM 4117 O O . PHE B 1 205 ? -47.566 -53.841 39.649 1.000 45.190 202 PHE B O 1
ATOM 4125 N N . ALA B 1 206 ? -49.342 -52.430 39.367 1.000 37.399 203 ALA B N 1
ATOM 4126 C CA . ALA B 1 206 ? -50.208 -52.937 40.450 1.000 38.772 203 ALA B CA 1
ATOM 4127 C C . ALA B 1 206 ? -50.294 -54.462 40.362 1.000 40.831 203 ALA B C 1
ATOM 4128 O O . ALA B 1 206 ? -50.438 -55.073 41.421 1.000 41.490 203 ALA B O 1
ATOM 4130 N N . GLU B 1 207 ? -50.238 -55.020 39.143 1.000 40.148 204 GLU B N 1
ATOM 4131 C CA . GLU B 1 207 ? -50.444 -56.463 38.842 1.000 41.108 204 GLU B CA 1
ATOM 4132 C C . GLU B 1 207 ? -49.492 -56.866 37.707 1.000 38.104 204 GLU B C 1
ATOM 4133 O O . GLU B 1 207 ? -49.151 -55.995 36.883 1.000 37.639 204 GLU B O 1
ATOM 4139 N N . ASN B 1 208 ? -49.069 -58.130 37.692 1.000 42.320 205 ASN B N 1
ATOM 4140 C CA . ASN B 1 208 ? -48.300 -58.817 36.610 1.000 45.057 205 ASN B CA 1
ATOM 4141 C C . ASN B 1 208 ? -46.773 -58.692 36.758 1.000 43.203 205 ASN B C 1
ATOM 4142 O O . ASN B 1 208 ? -46.063 -59.213 35.864 1.000 43.726 205 ASN B O 1
ATOM 4147 N N . TYR B 1 209 ? -46.263 -58.044 37.801 1.000 36.682 206 TYR B N 1
ATOM 4148 C CA . TYR B 1 209 ? -44.806 -57.802 37.937 1.000 43.311 206 TYR B CA 1
ATOM 4149 C C . TYR B 1 209 ? -44.336 -58.395 39.261 1.000 41.938 206 TYR B C 1
ATOM 4150 O O . TYR B 1 209 ? -43.479 -57.798 39.923 1.000 40.569 206 TYR B O 1
ATOM 4159 N N . PHE B 1 210 ? -44.878 -59.570 39.599 1.000 45.900 207 PHE B N 1
ATOM 4160 C CA . PHE B 1 210 ? -44.548 -60.351 40.821 1.000 44.751 207 PHE B CA 1
ATOM 4161 C C . PHE B 1 210 ? -45.044 -59.613 42.077 1.000 44.265 207 PHE B C 1
ATOM 4162 O O . PHE B 1 210 ? -45.996 -60.089 42.731 1.000 43.467 207 PHE B O 1
ATOM 4170 N N . LEU B 1 211 ? -44.410 -58.500 42.448 1.000 41.952 208 LEU B N 1
ATOM 4171 C CA . LEU B 1 211 ? -44.859 -57.706 43.619 1.000 39.254 208 LEU B CA 1
ATOM 4172 C C . LEU B 1 211 ? -46.075 -56.885 43.188 1.000 38.800 208 LEU B C 1
ATOM 4173 O O . LEU B 1 211 ? -45.952 -56.126 42.197 1.000 34.335 208 LEU B O 1
ATOM 4178 N N . THR B 1 212 ? -47.203 -57.049 43.888 1.000 38.194 209 THR B N 1
ATOM 4179 C CA . THR B 1 212 ? -48.513 -56.449 43.501 1.000 37.805 209 THR B CA 1
ATOM 4180 C C . THR B 1 212 ? -48.859 -55.372 44.516 1.000 37.792 209 THR B C 1
ATOM 4181 O O . THR B 1 212 ? -48.280 -55.406 45.622 1.000 37.616 209 THR B O 1
ATOM 4185 N N . LYS B 1 213 ? -49.759 -54.461 44.143 1.000 39.602 210 LYS B N 1
ATOM 4186 C CA . LYS B 1 213 ? -50.349 -53.479 45.074 1.000 38.754 210 LYS B CA 1
ATOM 4187 C C . LYS B 1 213 ? -50.961 -54.233 46.263 1.000 40.522 210 LYS B C 1
ATOM 4188 O O . LYS B 1 213 ? -50.606 -53.914 47.413 1.000 36.417 210 LYS B O 1
ATOM 4194 N N . GLU B 1 214 ? -51.806 -55.231 45.986 1.000 42.478 211 GLU B N 1
ATOM 4195 C CA . GLU B 1 214 ? -52.544 -56.033 47.000 1.000 44.624 211 GLU B CA 1
ATOM 4196 C C . GLU B 1 214 ? -51.491 -56.687 47.916 1.000 45.277 211 GLU B C 1
ATOM 4197 O O . GLU B 1 214 ? -51.680 -56.704 49.142 1.000 45.099 211 GLU B O 1
ATOM 4203 N N . GLY B 1 215 ? -50.370 -57.148 47.350 1.000 46.207 212 GLY B N 1
ATOM 4204 C CA . GLY B 1 215 ? -49.259 -57.740 48.122 1.000 43.320 212 GLY B CA 1
ATOM 4205 C C . GLY B 1 215 ? -48.680 -56.762 49.128 1.000 40.518 212 GLY B C 1
ATOM 4206 O O . GLY B 1 215 ? -48.509 -57.135 50.317 1.000 38.726 212 GLY B O 1
ATOM 4207 N N . MET B 1 216 ? -48.388 -55.539 48.682 1.000 40.475 213 MET B N 1
ATOM 4208 C CA . MET B 1 216 ? -47.849 -54.469 49.564 1.000 41.516 213 MET B CA 1
ATOM 4209 C C . MET B 1 216 ? -48.887 -54.057 50.621 1.000 40.495 213 MET B C 1
ATOM 4210 O O . MET B 1 216 ? -48.479 -53.697 51.742 1.000 35.037 213 MET B O 1
ATOM 4215 N N . ILE B 1 217 ? -50.173 -54.059 50.283 1.000 39.557 214 ILE B N 1
ATOM 4216 C CA . ILE B 1 217 ? -51.241 -53.689 51.247 1.000 40.743 214 ILE B CA 1
ATOM 4217 C C . ILE B 1 217 ? -51.166 -54.678 52.412 1.000 41.206 214 ILE B C 1
ATOM 4218 O O . ILE B 1 217 ? -51.164 -54.247 53.583 1.000 44.782 214 ILE B O 1
ATOM 4223 N N . TRP B 1 218 ? -51.028 -55.956 52.082 1.000 43.043 215 TRP B N 1
ATOM 4224 C CA . TRP B 1 218 ? -50.983 -57.100 53.030 1.000 43.495 215 TRP B CA 1
ATOM 4225 C C . TRP B 1 218 ? -49.711 -57.055 53.890 1.000 40.876 215 TRP B C 1
ATOM 4226 O O . TRP B 1 218 ? -49.827 -57.225 55.115 1.000 41.004 215 TRP B O 1
ATOM 4237 N N . PHE B 1 219 ? -48.544 -56.848 53.271 1.000 38.213 216 PHE B N 1
ATOM 4238 C CA . PHE B 1 219 ? -47.240 -56.730 53.966 1.000 35.838 216 PHE B CA 1
ATOM 4239 C C . PHE B 1 219 ? -47.350 -55.628 55.015 1.000 38.269 216 PHE B C 1
ATOM 4240 O O . PHE B 1 219 ? -47.058 -55.900 56.200 1.000 39.316 216 PHE B O 1
ATOM 4248 N N . TRP B 1 220 ? -47.840 -54.448 54.623 1.000 37.169 217 TRP B N 1
ATOM 4249 C CA . TRP B 1 220 ? -48.010 -53.306 55.552 1.000 36.852 217 TRP B CA 1
ATOM 4250 C C . TRP B 1 220 ? -49.003 -53.670 56.679 1.000 36.252 217 TRP B C 1
ATOM 4251 O O . TRP B 1 220 ? -48.782 -53.239 57.852 1.000 37.566 217 TRP B O 1
ATOM 4262 N N . ASP B 1 221 ? -50.069 -54.403 56.352 1.000 38.425 218 ASP B N 1
ATOM 4263 C CA . ASP B 1 221 ? -51.099 -54.859 57.325 1.000 40.438 218 ASP B CA 1
ATOM 4264 C C . ASP B 1 221 ? -50.462 -55.813 58.338 1.000 39.865 218 ASP B C 1
ATOM 4265 O O . ASP B 1 221 ? -50.905 -55.802 59.480 1.000 38.008 218 ASP B O 1
ATOM 4270 N N . GLN B 1 222 ? -49.465 -56.614 57.942 1.000 42.795 219 GLN B N 1
ATOM 4271 C CA . GLN B 1 222 ? -48.779 -57.558 58.864 1.000 39.466 219 GLN B CA 1
ATOM 4272 C C . GLN B 1 222 ? -47.875 -56.769 59.803 1.000 39.800 219 GLN B C 1
ATOM 4273 O O . GLN B 1 222 ? -47.752 -57.169 60.975 1.000 38.410 219 GLN B O 1
ATOM 4279 N N . TYR B 1 223 ? -47.270 -55.692 59.310 1.000 38.534 220 TYR B N 1
ATOM 4280 C CA . TYR B 1 223 ? -46.284 -54.870 60.062 1.000 37.256 220 TYR B CA 1
ATOM 4281 C C . TYR B 1 223 ? -47.006 -54.034 61.125 1.000 39.645 220 TYR B C 1
ATOM 4282 O O . TYR B 1 223 ? -46.548 -53.975 62.296 1.000 36.843 220 TYR B O 1
ATOM 4291 N N . THR B 1 224 ? -48.071 -53.332 60.715 1.000 39.819 221 THR B N 1
ATOM 4292 C CA . THR B 1 224 ? -48.907 -52.489 61.610 1.000 39.624 221 THR B CA 1
ATOM 4293 C C . THR B 1 224 ? -50.077 -51.911 60.816 1.000 42.548 221 THR B C 1
ATOM 4294 O O . THR B 1 224 ? -49.841 -51.356 59.701 1.000 35.385 221 THR B O 1
ATOM 4298 N N . THR B 1 225 ? -51.283 -52.064 61.370 1.000 43.028 222 THR B N 1
ATOM 4299 C CA . THR B 1 225 ? -52.565 -51.551 60.813 1.000 44.747 222 THR B CA 1
ATOM 4300 C C . THR B 1 225 ? -52.835 -50.158 61.378 1.000 42.900 222 THR B C 1
ATOM 4301 O O . THR B 1 225 ? -53.821 -49.554 60.989 1.000 46.938 222 THR B O 1
ATOM 4305 N N . SER B 1 226 ? -51.975 -49.638 62.241 1.000 44.869 223 SER B N 1
ATOM 4306 C CA . SER B 1 226 ? -52.183 -48.304 62.845 1.000 46.667 223 SER B CA 1
ATOM 4307 C C . SER B 1 226 ? -51.796 -47.214 61.835 1.000 51.390 223 SER B C 1
ATOM 4308 O O . SER B 1 226 ? -50.598 -47.205 61.425 1.000 42.744 223 SER B O 1
ATOM 4311 N N . GLN B 1 227 ? -52.740 -46.314 61.500 1.000 43.571 224 GLN B N 1
ATOM 4312 C CA . GLN B 1 227 ? -52.501 -45.146 60.609 1.000 45.108 224 GLN B CA 1
ATOM 4313 C C . GLN B 1 227 ? -51.562 -44.178 61.318 1.000 48.405 224 GLN B C 1
ATOM 4314 O O . GLN B 1 227 ? -50.663 -43.669 60.653 1.000 45.295 224 GLN B O 1
ATOM 4320 N N . GLU B 1 228 ? -51.724 -43.986 62.630 1.000 46.689 225 GLU B N 1
ATOM 4321 C CA . GLU B 1 228 ? -50.796 -43.155 63.441 1.000 53.232 225 GLU B CA 1
ATOM 4322 C C . GLU B 1 228 ? -49.351 -43.666 63.239 1.000 45.047 225 GLU B C 1
ATOM 4323 O O . GLU B 1 228 ? -48.440 -42.857 62.985 1.000 40.806 225 GLU B O 1
ATOM 4329 N N . GLU B 1 229 ? -49.134 -44.970 63.361 1.000 39.637 226 GLU B N 1
ATOM 4330 C CA . GLU B 1 229 ? -47.766 -45.565 63.312 1.000 43.903 226 GLU B CA 1
ATOM 4331 C C . GLU B 1 229 ? -47.189 -45.387 61.898 1.000 40.662 226 GLU B C 1
ATOM 4332 O O . GLU B 1 229 ? -46.015 -44.990 61.793 1.000 41.365 226 GLU B O 1
ATOM 4338 N N . ARG B 1 230 ? -48.010 -45.597 60.870 1.000 37.409 227 ARG B N 1
ATOM 4339 C CA . ARG B 1 230 ? -47.632 -45.498 59.436 1.000 40.071 227 ARG B CA 1
ATOM 4340 C C . ARG B 1 230 ? -47.174 -44.072 59.107 1.000 38.725 227 ARG B C 1
ATOM 4341 O O . ARG B 1 230 ? -46.319 -43.970 58.225 1.000 41.272 227 ARG B O 1
ATOM 4349 N N . HIS B 1 231 ? -47.686 -43.048 59.811 1.000 40.570 228 HIS B N 1
ATOM 4350 C CA . HIS B 1 231 ? -47.359 -41.599 59.622 1.000 43.550 228 HIS B CA 1
ATOM 4351 C C . HIS B 1 231 ? -46.001 -41.282 60.251 1.000 40.822 228 HIS B C 1
ATOM 4352 O O . HIS B 1 231 ? -45.390 -40.248 59.889 1.000 40.299 228 HIS B O 1
ATOM 4359 N N . GLN B 1 232 ? -45.531 -42.137 61.160 1.000 41.541 229 GLN B N 1
ATOM 4360 C CA . GLN B 1 232 ? -44.208 -41.983 61.823 1.000 37.198 229 GLN B CA 1
ATOM 4361 C C . GLN B 1 232 ? -43.102 -42.074 60.765 1.000 35.405 229 GLN B C 1
ATOM 4362 O O . GLN B 1 232 ? -43.169 -42.931 59.871 1.000 38.474 229 GLN B O 1
ATOM 4368 N N . ILE B 1 233 ? -42.074 -41.262 60.925 1.000 35.252 230 ILE B N 1
ATOM 4369 C CA . ILE B 1 233 ? -40.932 -41.221 59.984 1.000 37.943 230 ILE B CA 1
ATOM 4370 C C . ILE B 1 233 ? -40.091 -42.487 60.151 1.000 38.027 230 ILE B C 1
ATOM 4371 O O . ILE B 1 233 ? -39.344 -42.782 59.221 1.000 37.438 230 ILE B O 1
ATOM 4376 N N . THR B 1 234 ? -40.256 -43.235 61.250 1.000 37.782 231 THR B N 1
ATOM 4377 C CA . THR B 1 234 ? -39.556 -44.528 61.516 1.000 37.734 231 THR B CA 1
ATOM 4378 C C . THR B 1 234 ? -40.303 -45.694 60.874 1.000 34.773 231 THR B C 1
ATOM 4379 O O . THR B 1 234 ? -39.774 -46.827 60.933 1.000 38.387 231 THR B O 1
ATOM 4383 N N . ALA B 1 235 ? -41.492 -45.451 60.297 1.000 38.221 232 ALA B N 1
ATOM 4384 C CA . ALA B 1 235 ? -42.245 -46.405 59.439 1.000 36.125 232 ALA B CA 1
ATOM 4385 C C . ALA B 1 235 ? -42.250 -45.942 57.966 1.000 35.833 232 ALA B C 1
ATOM 4386 O O . ALA B 1 235 ? -41.932 -46.763 57.084 1.000 34.814 232 ALA B O 1
ATOM 4388 N N . SER B 1 236 ? -42.606 -44.679 57.722 1.000 35.131 233 SER B N 1
ATOM 4389 C CA . SER B 1 236 ? -42.692 -44.022 56.392 1.000 34.551 233 SER B CA 1
ATOM 4390 C C . SER B 1 236 ? -41.683 -42.884 56.324 1.000 32.686 233 SER B C 1
ATOM 4391 O O . SER B 1 236 ? -42.044 -41.720 56.506 1.000 35.523 233 SER B O 1
ATOM 4394 N N . PRO B 1 237 ? -40.378 -43.184 56.120 1.000 32.394 234 PRO B N 1
ATOM 4395 C CA . PRO B 1 237 ? -39.358 -42.135 56.085 1.000 33.461 234 PRO B CA 1
ATOM 4396 C C . PRO B 1 237 ? -39.523 -41.073 54.974 1.000 35.021 234 PRO B C 1
ATOM 4397 O O . PRO B 1 237 ? -38.940 -39.987 55.072 1.000 35.009 234 PRO B O 1
ATOM 4401 N N . LEU B 1 238 ? -40.320 -41.370 53.944 1.000 37.314 235 LEU B N 1
ATOM 4402 C CA . LEU B 1 238 ? -40.663 -40.379 52.903 1.000 38.622 235 LEU B CA 1
ATOM 4403 C C . LEU B 1 238 ? -41.359 -39.181 53.556 1.000 40.445 235 LEU B C 1
ATOM 4404 O O . LEU B 1 238 ? -41.297 -38.077 52.979 1.000 42.594 235 LEU B O 1
ATOM 4409 N N . ARG B 1 239 ? -41.976 -39.384 54.722 1.000 39.160 236 ARG B N 1
ATOM 4410 C CA . ARG B 1 239 ? -42.743 -38.334 55.438 1.000 37.189 236 ARG B CA 1
ATOM 4411 C C . ARG B 1 239 ? -41.812 -37.427 56.250 1.000 37.863 236 ARG B C 1
ATOM 4412 O O . ARG B 1 239 ? -42.311 -36.429 56.763 1.000 38.076 236 ARG B O 1
ATOM 4420 N N . ALA B 1 240 ? -40.518 -37.736 56.343 1.000 34.919 237 ALA B N 1
ATOM 4421 C CA . ALA B 1 240 ? -39.533 -36.905 57.065 1.000 39.060 237 ALA B CA 1
ATOM 4422 C C . ALA B 1 240 ? -39.473 -35.515 56.429 1.000 40.856 237 ALA B C 1
ATOM 4423 O O . ALA B 1 240 ? -39.591 -35.427 55.204 1.000 38.536 237 ALA B O 1
ATOM 4425 N N . THR B 1 241 ? -39.274 -34.490 57.256 1.000 41.838 238 THR B N 1
ATOM 4426 C CA . THR B 1 241 ? -39.022 -33.081 56.863 1.000 39.933 238 THR B CA 1
ATOM 4427 C C . THR B 1 241 ? -37.564 -32.951 56.416 1.000 42.241 238 THR B C 1
ATOM 4428 O O . THR B 1 241 ? -36.760 -33.843 56.725 1.000 42.854 238 THR B O 1
ATOM 4432 N N . LYS B 1 242 ? -37.243 -31.851 55.746 1.000 46.708 239 LYS B N 1
ATOM 4433 C CA . LYS B 1 242 ? -35.853 -31.445 55.427 1.000 48.912 239 LYS B CA 1
ATOM 4434 C C . LYS B 1 242 ? -34.988 -31.451 56.698 1.000 46.519 239 LYS B C 1
ATOM 4435 O O . LYS B 1 242 ? -33.858 -31.938 56.623 1.000 40.427 239 LYS B O 1
ATOM 4441 N N . GLU B 1 243 ? -35.478 -30.888 57.810 1.000 49.968 240 GLU B N 1
ATOM 4442 C CA . GLU B 1 243 ? -34.739 -30.836 59.105 1.000 49.570 240 GLU B CA 1
ATOM 4443 C C . GLU B 1 243 ? -34.485 -32.255 59.635 1.000 43.213 240 GLU B C 1
ATOM 4444 O O . GLU B 1 243 ? -33.354 -32.495 60.100 1.000 41.529 240 GLU B O 1
ATOM 4450 N N . ASP B 1 244 ? -35.447 -33.184 59.537 1.000 40.552 241 ASP B N 1
ATOM 4451 C CA . ASP B 1 244 ? -35.227 -34.601 59.956 1.000 41.477 241 ASP B CA 1
ATOM 4452 C C . ASP B 1 244 ? -34.077 -35.203 59.139 1.000 40.708 241 ASP B C 1
ATOM 4453 O O . ASP B 1 244 ? -33.289 -35.934 59.716 1.000 41.409 241 ASP B O 1
ATOM 4458 N N . LEU B 1 245 ? -34.029 -34.944 57.821 1.000 39.607 242 LEU B N 1
ATOM 4459 C CA . LEU B 1 245 ? -33.138 -35.652 56.865 1.000 41.621 242 LEU B CA 1
ATOM 4460 C C . LEU B 1 245 ? -31.732 -35.038 56.841 1.000 37.582 242 LEU B C 1
ATOM 4461 O O . LEU B 1 245 ? -30.814 -35.730 56.390 1.000 40.032 242 LEU B O 1
ATOM 4466 N N . ALA B 1 246 ? -31.569 -33.787 57.246 1.000 38.048 243 ALA B N 1
ATOM 4467 C CA . ALA B 1 246 ? -30.262 -33.082 57.228 1.000 40.821 243 ALA B CA 1
ATOM 4468 C C . ALA B 1 246 ? -29.199 -33.920 57.954 1.000 43.979 243 ALA B C 1
ATOM 4469 O O . ALA B 1 246 ? -29.477 -34.459 59.065 1.000 44.227 243 ALA B O 1
ATOM 4471 N N . ASP B 1 247 ? -28.025 -34.022 57.340 1.000 42.604 244 ASP B N 1
ATOM 4472 C CA . ASP B 1 247 ? -26.777 -34.600 57.901 1.000 47.692 244 ASP B CA 1
ATOM 4473 C C . ASP B 1 247 ? -26.872 -36.125 57.972 1.000 45.751 244 ASP B C 1
ATOM 4474 O O . ASP B 1 247 ? -25.943 -36.726 58.527 1.000 49.653 244 ASP B O 1
ATOM 4479 N N . LEU B 1 248 ? -27.887 -36.754 57.378 1.000 38.919 245 LEU B N 1
ATOM 4480 C CA . LEU B 1 248 ? -27.938 -38.233 57.359 1.000 38.920 245 LEU B CA 1
ATOM 4481 C C . LEU B 1 248 ? -26.781 -38.710 56.493 1.000 38.897 245 LEU B C 1
ATOM 4482 O O . LEU B 1 248 ? -26.267 -37.970 55.666 1.000 40.196 245 LEU B O 1
ATOM 4487 N N . PRO B 1 249 ? -26.313 -39.952 56.664 1.000 38.197 246 PRO B N 1
ATOM 4488 C CA . PRO B 1 249 ? -25.214 -40.457 55.859 1.000 39.597 246 PRO B CA 1
ATOM 4489 C C . PRO B 1 249 ? -25.542 -40.492 54.355 1.000 41.228 246 PRO B C 1
ATOM 4490 O O . PRO B 1 249 ? -26.683 -40.803 53.980 1.000 41.786 246 PRO B O 1
ATOM 4494 N N . ALA B 1 250 ? -24.507 -40.307 53.540 1.000 38.992 247 ALA B N 1
ATOM 4495 C CA . ALA B 1 250 ? -24.510 -40.420 52.059 1.000 41.215 247 ALA B CA 1
ATOM 4496 C C . ALA B 1 250 ? -25.278 -41.672 51.656 1.000 36.674 247 ALA B C 1
ATOM 4497 O O . ALA B 1 250 ? -25.113 -42.717 52.331 1.000 39.207 247 ALA B O 1
ATOM 4499 N N . ALA B 1 251 ? -26.083 -41.568 50.597 1.000 35.881 248 ALA B N 1
ATOM 4500 C CA . ALA B 1 251 ? -27.068 -42.609 50.226 1.000 34.909 248 ALA B CA 1
ATOM 4501 C C . ALA B 1 251 ? -26.885 -43.043 48.778 1.000 36.444 248 ALA B C 1
ATOM 4502 O O . ALA B 1 251 ? -26.707 -42.184 47.908 1.000 36.853 248 ALA B O 1
ATOM 4504 N N . LEU B 1 252 ? -26.929 -44.351 48.549 1.000 34.392 249 LEU B N 1
ATOM 4505 C CA . LEU B 1 252 ? -27.087 -44.943 47.206 1.000 34.996 249 LEU B CA 1
ATOM 4506 C C . LEU B 1 252 ? -28.472 -45.583 47.169 1.000 34.677 249 LEU B C 1
ATOM 4507 O O . LEU B 1 252 ? -28.714 -46.506 47.965 1.000 32.812 249 LEU B O 1
ATOM 4512 N N . ILE B 1 253 ? -29.340 -45.099 46.289 1.000 32.678 250 ILE B N 1
ATOM 4513 C CA . ILE B 1 253 ? -30.740 -45.603 46.195 1.000 33.995 250 ILE B CA 1
ATOM 4514 C C . ILE B 1 253 ? -30.945 -46.161 44.788 1.000 32.873 250 ILE B C 1
ATOM 4515 O O . ILE B 1 253 ? -30.890 -45.376 43.813 1.000 33.620 250 ILE B O 1
ATOM 4520 N N . ILE B 1 254 ? -31.136 -47.470 44.707 1.000 32.884 251 ILE B N 1
ATOM 4521 C CA . ILE B 1 254 ? -31.326 -48.233 43.444 1.000 36.428 251 ILE B CA 1
ATOM 4522 C C . ILE B 1 254 ? -32.804 -48.591 43.293 1.000 33.780 251 ILE B C 1
ATOM 4523 O O . ILE B 1 254 ? -33.405 -49.044 44.271 1.000 32.964 251 ILE B O 1
ATOM 4528 N N . THR B 1 255 ? -33.376 -48.336 42.116 1.000 32.166 252 THR B N 1
ATOM 4529 C CA . THR B 1 255 ? -34.781 -48.681 41.790 1.000 33.667 252 THR B CA 1
ATOM 4530 C C . THR B 1 255 ? -34.808 -49.485 40.505 1.000 35.344 252 THR B C 1
ATOM 4531 O O . THR B 1 255 ? -33.837 -49.402 39.716 1.000 33.167 252 THR B O 1
ATOM 4535 N N . GLY B 1 256 ? -35.874 -50.271 40.350 1.000 33.711 253 GLY B N 1
ATOM 4536 C CA . GLY B 1 256 ? -36.192 -50.991 39.109 1.000 31.917 253 GLY B CA 1
ATOM 4537 C C . GLY B 1 256 ? -37.372 -50.321 38.456 1.000 33.966 253 GLY B C 1
ATOM 4538 O O . GLY B 1 256 ? -38.199 -49.755 39.183 1.000 30.648 253 GLY B O 1
ATOM 4539 N N . GLU B 1 257 ? -37.454 -50.391 37.138 1.000 34.061 254 GLU B N 1
ATOM 4540 C CA . GLU B 1 257 ? -38.478 -49.691 36.343 1.000 35.126 254 GLU B CA 1
ATOM 4541 C C . GLU B 1 257 ? -39.838 -50.292 36.669 1.000 31.919 254 GLU B C 1
ATOM 4542 O O . GLU B 1 257 ? -40.765 -49.501 36.876 1.000 35.239 254 GLU B O 1
ATOM 4548 N N . ALA B 1 258 ? -39.929 -51.622 36.697 1.000 32.609 255 ALA B N 1
ATOM 4549 C CA . ALA B 1 258 ? -41.195 -52.399 36.708 1.000 35.159 255 ALA B CA 1
ATOM 4550 C C . ALA B 1 258 ? -41.552 -52.825 38.138 1.000 35.057 255 ALA B C 1
ATOM 4551 O O . ALA B 1 258 ? -41.640 -54.075 38.403 1.000 39.192 255 ALA B O 1
ATOM 4553 N N . ASP B 1 259 ? -41.745 -51.837 39.010 1.000 31.129 256 ASP B N 1
ATOM 4554 C CA . ASP B 1 259 ? -41.755 -51.991 40.487 1.000 32.676 256 ASP B CA 1
ATOM 4555 C C . ASP B 1 259 ? -42.744 -50.965 41.046 1.000 33.798 256 ASP B C 1
ATOM 4556 O O . ASP B 1 259 ? -42.551 -49.759 40.774 1.000 29.447 256 ASP B O 1
ATOM 4561 N N . VAL B 1 260 ? -43.762 -51.428 41.782 1.000 30.491 257 VAL B N 1
ATOM 4562 C CA . VAL B 1 260 ? -44.736 -50.537 42.456 1.000 33.749 257 VAL B CA 1
ATOM 4563 C C . VAL B 1 260 ? -43.976 -49.563 43.341 1.000 32.394 257 VAL B C 1
ATOM 4564 O O . VAL B 1 260 ? -44.453 -48.412 43.465 1.000 35.708 257 VAL B O 1
ATOM 4568 N N . LEU B 1 261 ? -42.826 -49.977 43.889 1.000 35.522 258 LEU B N 1
ATOM 4569 C CA . LEU B 1 261 ? -42.086 -49.146 44.882 1.000 33.963 258 LEU B CA 1
ATOM 4570 C C . LEU B 1 261 ? -41.175 -48.114 44.213 1.000 32.440 258 LEU B C 1
ATOM 4571 O O . LEU B 1 261 ? -40.568 -47.307 44.944 1.000 34.904 258 LEU B O 1
ATOM 4576 N N . ARG B 1 262 ? -41.105 -48.100 42.887 1.000 31.784 259 ARG B N 1
ATOM 4577 C CA . ARG B 1 262 ? -40.132 -47.275 42.144 1.000 33.705 259 ARG B CA 1
ATOM 4578 C C . ARG B 1 262 ? -40.311 -45.809 42.526 1.000 33.068 259 ARG B C 1
ATOM 4579 O O . ARG B 1 262 ? -39.299 -45.144 42.851 1.000 30.177 259 ARG B O 1
ATOM 4587 N N . ASP B 1 263 ? -41.540 -45.303 42.469 1.000 32.435 260 ASP B N 1
ATOM 4588 C CA . ASP B 1 263 ? -41.756 -43.841 42.642 1.000 34.390 260 ASP B CA 1
ATOM 4589 C C . ASP B 1 263 ? -41.398 -43.415 44.071 1.000 32.350 260 ASP B C 1
ATOM 4590 O O . ASP B 1 263 ? -40.712 -42.360 44.218 1.000 31.195 260 ASP B O 1
ATOM 4595 N N . GLU B 1 264 ? -41.801 -44.174 45.096 1.000 31.078 261 GLU B N 1
ATOM 4596 C CA . GLU B 1 264 ? -41.520 -43.724 46.489 1.000 31.450 261 GLU B CA 1
ATOM 4597 C C . GLU B 1 264 ? -40.009 -43.811 46.815 1.000 32.724 261 GLU B C 1
ATOM 4598 O O . GLU B 1 264 ? -39.517 -42.976 47.620 1.000 31.411 261 GLU B O 1
ATOM 4604 N N . GLY B 1 265 ? -39.274 -44.737 46.190 1.000 32.606 262 GLY B N 1
ATOM 4605 C CA . GLY B 1 265 ? -37.804 -44.763 46.266 1.000 32.278 262 GLY B CA 1
ATOM 4606 C C . GLY B 1 265 ? -37.198 -43.528 45.633 1.000 33.978 262 GLY B C 1
ATOM 4607 O O . GLY B 1 265 ? -36.345 -42.859 46.272 1.000 29.576 262 GLY B O 1
ATOM 4608 N N . GLU B 1 266 ? -37.621 -43.222 44.405 1.000 34.193 263 GLU B N 1
ATOM 4609 C CA . GLU B 1 266 ? -37.123 -42.030 43.667 1.000 35.804 263 GLU B CA 1
ATOM 4610 C C . GLU B 1 266 ? -37.508 -40.750 44.416 1.000 31.071 263 GLU B C 1
ATOM 4611 O O . GLU B 1 266 ? -36.653 -39.836 44.486 1.000 30.149 263 GLU B O 1
ATOM 4617 N N . ALA B 1 267 ? -38.710 -40.684 44.991 1.000 34.094 264 ALA B N 1
ATOM 4618 C CA . ALA B 1 267 ? -39.192 -39.499 45.759 1.000 35.885 264 ALA B CA 1
ATOM 4619 C C . ALA B 1 267 ? -38.357 -39.302 47.025 1.000 36.226 264 ALA B C 1
ATOM 4620 O O . ALA B 1 267 ? -38.062 -38.148 47.361 1.000 35.563 264 ALA B O 1
ATOM 4622 N N . TYR B 1 268 ? -37.953 -40.385 47.695 1.000 37.781 265 TYR B N 1
ATOM 4623 C CA . TYR B 1 268 ? -37.132 -40.312 48.939 1.000 35.832 265 TYR B CA 1
ATOM 4624 C C . TYR B 1 268 ? -35.717 -39.796 48.600 1.000 35.290 265 TYR B C 1
ATOM 4625 O O . TYR B 1 268 ? -35.151 -38.997 49.354 1.000 33.161 265 TYR B O 1
ATOM 4634 N N . ALA B 1 269 ? -35.138 -40.219 47.473 1.000 33.092 266 ALA B N 1
ATOM 4635 C CA . ALA B 1 269 ? -33.841 -39.689 46.979 1.000 32.750 266 ALA B CA 1
ATOM 4636 C C . ALA B 1 269 ? -33.928 -38.176 46.780 1.000 35.515 266 ALA B C 1
ATOM 4637 O O . ALA B 1 269 ? -32.974 -37.485 47.153 1.000 37.880 266 ALA B O 1
ATOM 4639 N N . ARG B 1 270 ? -35.011 -37.673 46.183 1.000 33.220 267 ARG B N 1
ATOM 4640 C CA . ARG B 1 270 ? -35.163 -36.215 45.969 1.000 33.709 267 ARG B CA 1
ATOM 4641 C C . ARG B 1 270 ? -35.188 -35.502 47.326 1.000 33.659 267 ARG B C 1
ATOM 4642 O O . ARG B 1 270 ? -34.431 -34.529 47.479 1.000 37.464 267 ARG B O 1
ATOM 4650 N N . LYS B 1 271 ? -35.995 -35.977 48.274 1.000 34.903 268 LYS B N 1
ATOM 4651 C CA . LYS B 1 271 ? -36.099 -35.365 49.628 1.000 38.615 268 LYS B CA 1
ATOM 4652 C C . LYS B 1 271 ? -34.719 -35.339 50.307 1.000 33.268 268 LYS B C 1
ATOM 4653 O O . LYS B 1 271 ? -34.386 -34.302 50.888 1.000 38.654 268 LYS B O 1
ATOM 4659 N N . LEU B 1 272 ? -33.904 -36.384 50.178 1.000 33.259 269 LEU B N 1
ATOM 4660 C CA . LEU B 1 272 ? -32.542 -36.433 50.786 1.000 33.303 269 LEU B CA 1
ATOM 4661 C C . LEU B 1 272 ? -31.676 -35.377 50.101 1.000 34.940 269 LEU B C 1
ATOM 4662 O O . LEU B 1 272 ? -30.974 -34.603 50.816 1.000 33.320 269 LEU B O 1
ATOM 4667 N N . ARG B 1 273 ? -31.718 -35.322 48.757 1.000 34.532 270 ARG B N 1
ATOM 4668 C CA . ARG B 1 273 ? -30.898 -34.363 47.971 1.000 34.058 270 ARG B CA 1
ATOM 4669 C C . ARG B 1 273 ? -31.309 -32.931 48.343 1.000 34.493 270 ARG B C 1
ATOM 4670 O O . ARG B 1 273 ? -30.418 -32.082 48.554 1.000 34.087 270 ARG B O 1
ATOM 4678 N N . GLU B 1 274 ? -32.606 -32.666 48.480 1.000 39.887 271 GLU B N 1
ATOM 4679 C CA . GLU B 1 274 ? -33.113 -31.325 48.893 1.000 42.724 271 GLU B CA 1
ATOM 4680 C C . GLU B 1 274 ? -32.669 -31.007 50.334 1.000 43.022 271 GLU B C 1
ATOM 4681 O O . GLU B 1 274 ? -32.521 -29.815 50.623 1.000 37.796 271 GLU B O 1
ATOM 4687 N N . ALA B 1 275 ? -32.432 -32.013 51.196 1.000 41.295 272 ALA B N 1
ATOM 4688 C CA . ALA B 1 275 ? -31.894 -31.817 52.570 1.000 38.502 272 ALA B CA 1
ATOM 4689 C C . ALA B 1 275 ? -30.365 -31.788 52.547 1.000 41.082 272 ALA B C 1
ATOM 4690 O O . ALA B 1 275 ? -29.758 -31.846 53.612 1.000 38.864 272 ALA B O 1
ATOM 4692 N N . ASP B 1 276 ? -29.767 -31.706 51.360 1.000 45.935 273 ASP B N 1
ATOM 4693 C CA . ASP B 1 276 ? -28.312 -31.489 51.145 1.000 48.592 273 ASP B CA 1
ATOM 4694 C C . ASP B 1 276 ? -27.556 -32.758 51.530 1.000 41.097 273 ASP B C 1
ATOM 4695 O O . ASP B 1 276 ? -26.366 -32.665 51.724 1.000 39.982 273 ASP B O 1
ATOM 4700 N N . VAL B 1 277 ? -28.227 -33.907 51.579 1.000 38.973 274 VAL B N 1
ATOM 4701 C CA . VAL B 1 277 ? -27.564 -35.232 51.738 1.000 37.372 274 VAL B CA 1
ATOM 4702 C C . VAL B 1 277 ? -27.011 -35.618 50.363 1.000 40.970 274 VAL B C 1
ATOM 4703 O O . VAL B 1 277 ? -27.682 -35.338 49.355 1.000 35.934 274 VAL B O 1
ATOM 4707 N N . GLU B 1 278 ? -25.835 -36.239 50.332 1.000 40.614 275 GLU B N 1
ATOM 4708 C CA . GLU B 1 278 ? -25.162 -36.718 49.101 1.000 45.484 275 GLU B CA 1
ATOM 4709 C C . GLU B 1 278 ? -25.939 -37.931 48.570 1.000 49.306 275 GLU B C 1
ATOM 4710 O O . GLU B 1 278 ? -25.950 -38.967 49.266 1.000 43.814 275 GLU B O 1
ATOM 4716 N N . VAL B 1 279 ? -26.588 -37.828 47.410 1.000 38.556 276 VAL B N 1
ATOM 4717 C CA . VAL B 1 279 ? -27.466 -38.926 46.925 1.000 41.639 276 VAL B CA 1
ATOM 4718 C C . VAL B 1 279 ? -26.999 -39.376 45.540 1.000 36.857 276 VAL B C 1
ATOM 4719 O O . VAL B 1 279 ? -26.867 -38.525 44.657 1.000 34.881 276 VAL B O 1
ATOM 4723 N N . THR B 1 280 ? -26.808 -40.680 45.387 1.000 32.276 277 THR B N 1
ATOM 4724 C CA . THR B 1 280 ? -26.606 -41.361 44.094 1.000 35.270 277 THR B CA 1
ATOM 4725 C C . THR B 1 280 ? -27.862 -42.186 43.858 1.000 37.330 277 THR B C 1
ATOM 4726 O O . THR B 1 280 ? -28.016 -43.191 44.588 1.000 33.057 277 THR B O 1
ATOM 4730 N N . GLN B 1 281 ? -28.730 -41.735 42.935 1.000 35.833 278 GLN B N 1
ATOM 4731 C CA . GLN B 1 281 ? -29.992 -42.437 42.603 1.000 32.522 278 GLN B CA 1
ATOM 4732 C C . GLN B 1 281 ? -29.894 -42.927 41.156 1.000 32.762 278 GLN B C 1
ATOM 4733 O O . GLN B 1 281 ? -29.614 -42.111 40.246 1.000 34.408 278 GLN B O 1
ATOM 4739 N N . VAL B 1 282 ? -30.112 -44.228 40.973 1.000 31.850 279 VAL B N 1
ATOM 4740 C CA . VAL B 1 282 ? -30.003 -44.949 39.675 1.000 33.810 279 VAL B CA 1
ATOM 4741 C C . VAL B 1 282 ? -31.208 -45.873 39.512 1.000 30.400 279 VAL B C 1
ATOM 4742 O O . VAL B 1 282 ? -31.524 -46.613 40.466 1.000 32.731 279 VAL B O 1
ATOM 4746 N N . ARG B 1 283 ? -31.897 -45.790 38.374 1.000 30.994 280 ARG B N 1
ATOM 4747 C CA . ARG B 1 283 ? -33.010 -46.700 38.001 1.000 29.159 280 ARG B CA 1
ATOM 4748 C C . ARG B 1 283 ? -32.559 -47.628 36.899 1.000 31.941 280 ARG B C 1
ATOM 4749 O O . ARG B 1 283 ? -32.110 -47.111 35.847 1.000 30.214 280 ARG B O 1
ATOM 4757 N N . PHE B 1 284 ? -32.760 -48.932 37.108 1.000 31.612 281 PHE B N 1
ATOM 4758 C CA . PHE B 1 284 ? -32.425 -49.975 36.114 1.000 34.600 281 PHE B CA 1
ATOM 4759 C C . PHE B 1 284 ? -33.681 -50.323 35.327 1.000 32.845 281 PHE B C 1
ATOM 4760 O O . PHE B 1 284 ? -34.715 -50.617 35.941 1.000 32.267 281 PHE B O 1
ATOM 4768 N N . GLN B 1 285 ? -33.558 -50.334 34.002 1.000 33.424 282 GLN B N 1
ATOM 4769 C CA . GLN B 1 285 ? -34.684 -50.555 33.063 1.000 33.519 282 GLN B CA 1
ATOM 4770 C C . GLN B 1 285 ? -35.118 -52.019 33.135 1.000 34.932 282 GLN B C 1
ATOM 4771 O O . GLN B 1 285 ? -34.258 -52.874 33.369 1.000 34.677 282 GLN B O 1
ATOM 4777 N N . ALA B 1 286 ? -36.391 -52.303 32.874 1.000 33.047 283 ALA B N 1
ATOM 4778 C CA . ALA B 1 286 ? -36.836 -53.642 32.409 1.000 34.950 283 ALA B CA 1
ATOM 4779 C C . ALA B 1 286 ? -36.575 -54.704 33.474 1.000 34.473 283 ALA B C 1
ATOM 4780 O O . ALA B 1 286 ? -36.294 -55.883 33.124 1.000 37.350 283 ALA B O 1
ATOM 4782 N N . ILE B 1 287 ? -36.724 -54.328 34.738 1.000 33.960 284 ILE B N 1
ATOM 4783 C CA . ILE B 1 287 ? -36.482 -55.234 35.884 1.000 36.508 284 ILE B CA 1
ATOM 4784 C C . ILE B 1 287 ? -37.575 -55.000 36.921 1.000 35.011 284 ILE B C 1
ATOM 4785 O O . ILE B 1 287 ? -38.100 -53.871 37.042 1.000 33.757 284 ILE B O 1
ATOM 4790 N N . ILE B 1 288 ? -37.897 -56.078 37.609 1.000 35.455 285 ILE B N 1
ATOM 4791 C CA . ILE B 1 288 ? -38.961 -56.170 38.644 1.000 33.138 285 ILE B CA 1
ATOM 4792 C C . ILE B 1 288 ? -38.330 -56.087 40.030 1.000 34.961 285 ILE B C 1
ATOM 4793 O O . ILE B 1 288 ? -37.074 -56.129 40.161 1.000 37.148 285 ILE B O 1
ATOM 4798 N N . HIS B 1 289 ? -39.180 -56.028 41.045 1.000 35.397 286 HIS B N 1
ATOM 4799 C CA . HIS B 1 289 ? -38.764 -56.038 42.463 1.000 37.439 286 HIS B CA 1
ATOM 4800 C C . HIS B 1 289 ? -37.953 -57.304 42.776 1.000 38.029 286 HIS B C 1
ATOM 4801 O O . HIS B 1 289 ? -38.197 -58.338 42.127 1.000 38.414 286 HIS B O 1
ATOM 4808 N N . ASP B 1 290 ? -37.073 -57.198 43.769 1.000 39.804 287 ASP B N 1
ATOM 4809 C CA . ASP B 1 290 ? -36.265 -58.277 44.405 1.000 40.716 287 ASP B CA 1
ATOM 4810 C C . ASP B 1 290 ? -35.107 -58.724 43.495 1.000 41.061 287 ASP B C 1
ATOM 4811 O O . ASP B 1 290 ? -34.508 -59.780 43.772 1.000 38.358 287 ASP B O 1
ATOM 4816 N N . PHE B 1 291 ? -34.735 -57.960 42.469 1.000 38.281 288 PHE B N 1
ATOM 4817 C CA . PHE B 1 291 ? -33.794 -58.461 41.428 1.000 38.552 288 PHE B CA 1
ATOM 4818 C C . PHE B 1 291 ? -32.366 -58.690 41.993 1.000 40.021 288 PHE B C 1
ATOM 4819 O O . PHE B 1 291 ? -31.631 -59.485 41.382 1.000 41.829 288 PHE B O 1
ATOM 4827 N N . VAL B 1 292 ? -31.930 -58.067 43.095 1.000 39.023 289 VAL B N 1
ATOM 4828 C CA . VAL B 1 292 ? -30.554 -58.361 43.593 1.000 41.458 289 VAL B CA 1
ATOM 4829 C C . VAL B 1 292 ? -30.610 -59.539 44.569 1.000 41.720 289 VAL B C 1
ATOM 4830 O O . VAL B 1 292 ? -29.561 -60.028 44.928 1.000 40.746 289 VAL B O 1
ATOM 4834 N N . MET B 1 293 ? -31.774 -60.045 44.930 1.000 44.642 290 MET B N 1
ATOM 4835 C CA . MET B 1 293 ? -31.830 -61.123 45.951 1.000 48.693 290 MET B CA 1
ATOM 4836 C C . MET B 1 293 ? -32.123 -62.462 45.263 1.000 48.101 290 MET B C 1
ATOM 4837 O O . MET B 1 293 ? -31.413 -63.454 45.585 1.000 50.437 290 MET B O 1
ATOM 4842 N N . VAL B 1 294 ? -33.082 -62.496 44.330 1.000 44.562 291 VAL B N 1
ATOM 4843 C CA . VAL B 1 294 ? -33.679 -63.754 43.790 1.000 42.468 291 VAL B CA 1
ATOM 4844 C C . VAL B 1 294 ? -32.671 -64.461 42.876 1.000 47.843 291 VAL B C 1
ATOM 4845 O O . VAL B 1 294 ? -32.243 -63.861 41.863 1.000 47.192 291 VAL B O 1
ATOM 4849 N N . ASN B 1 295 ? -32.376 -65.727 43.187 1.000 49.480 292 ASN B N 1
ATOM 4850 C CA . ASN B 1 295 ? -31.317 -66.553 42.540 1.000 48.602 292 ASN B CA 1
ATOM 4851 C C . ASN B 1 295 ? -31.496 -66.601 41.021 1.000 41.334 292 ASN B C 1
ATOM 4852 O O . ASN B 1 295 ? -30.484 -66.461 40.319 1.000 39.812 292 ASN B O 1
ATOM 4857 N N . SER B 1 296 ? -32.729 -66.788 40.557 1.000 38.029 293 SER B N 1
ATOM 4858 C CA . SER B 1 296 ? -33.105 -66.917 39.126 1.000 40.063 293 SER B CA 1
ATOM 4859 C C . SER B 1 296 ? -32.899 -65.597 38.346 1.000 42.419 293 SER B C 1
ATOM 4860 O O . SER B 1 296 ? -32.855 -65.673 37.091 1.000 41.721 293 SER B O 1
ATOM 4863 N N . MET B 1 297 ? -32.686 -64.468 39.039 1.000 40.720 294 MET B N 1
ATOM 4864 C CA . MET B 1 297 ? -32.451 -63.119 38.447 1.000 41.693 294 MET B CA 1
ATOM 4865 C C . MET B 1 297 ? -30.990 -62.710 38.623 1.000 41.065 294 MET B C 1
ATOM 4866 O O . MET B 1 297 ? -30.614 -61.611 38.169 1.000 39.291 294 MET B O 1
ATOM 4871 N N . ASN B 1 298 ? -30.162 -63.620 39.142 1.000 43.920 295 ASN B N 1
ATOM 4872 C CA . ASN B 1 298 ? -28.757 -63.313 39.503 1.000 44.604 295 ASN B CA 1
ATOM 4873 C C . ASN B 1 298 ? -27.932 -62.852 38.285 1.000 44.648 295 ASN B C 1
ATOM 4874 O O . ASN B 1 298 ? -27.023 -62.021 38.484 1.000 45.521 295 ASN B O 1
ATOM 4879 N N . GLU B 1 299 ? -28.227 -63.349 37.077 1.000 44.980 296 GLU B N 1
ATOM 4880 C CA . GLU B 1 299 ? -27.429 -63.073 35.845 1.000 48.593 296 GLU B CA 1
ATOM 4881 C C . GLU B 1 299 ? -28.065 -61.953 35.009 1.000 46.821 296 GLU B C 1
ATOM 4882 O O . GLU B 1 299 ? -27.592 -61.756 33.879 1.000 43.416 296 GLU B O 1
ATOM 4888 N N . THR B 1 300 ? -29.125 -61.280 35.481 1.000 43.001 297 THR B N 1
ATOM 4889 C CA . THR B 1 300 ? -29.784 -60.221 34.667 1.000 38.678 297 THR B CA 1
ATOM 4890 C C . THR B 1 300 ? -28.753 -59.105 34.499 1.000 38.686 297 THR B C 1
ATOM 4891 O O . THR B 1 300 ? -27.890 -58.955 35.385 1.000 44.462 297 THR B O 1
ATOM 4895 N N . HIS B 1 301 ? -28.849 -58.334 33.420 1.000 37.203 298 HIS B N 1
ATOM 4896 C CA . HIS B 1 301 ? -28.000 -57.130 33.232 1.000 38.038 298 HIS B CA 1
ATOM 4897 C C . HIS B 1 301 ? -28.246 -56.157 34.391 1.000 35.089 298 HIS B C 1
ATOM 4898 O O . HIS B 1 301 ? -27.277 -55.557 34.896 1.000 34.713 298 HIS B O 1
ATOM 4905 N N . ALA B 1 302 ? -29.492 -56.016 34.834 1.000 36.188 299 ALA B N 1
ATOM 4906 C CA . ALA B 1 302 ? -29.824 -55.143 35.992 1.000 38.940 299 ALA B CA 1
ATOM 4907 C C . ALA B 1 302 ? -29.040 -55.632 37.231 1.000 36.870 299 ALA B C 1
ATOM 4908 O O . ALA B 1 302 ? -28.324 -54.841 37.877 1.000 31.675 299 ALA B O 1
ATOM 4910 N N . THR B 1 303 ? -29.168 -56.905 37.588 1.000 36.916 300 THR B N 1
ATOM 4911 C CA . THR B 1 303 ? -28.524 -57.398 38.824 1.000 37.393 300 THR B CA 1
ATOM 4912 C C . THR B 1 303 ? -27.003 -57.184 38.715 1.000 35.869 300 THR B C 1
ATOM 4913 O O . THR B 1 303 ? -26.419 -56.659 39.660 1.000 31.943 300 THR B O 1
ATOM 4917 N N . ARG B 1 304 ? -26.397 -57.514 37.575 1.000 37.066 301 ARG B N 1
ATOM 4918 C CA . ARG B 1 304 ? -24.918 -57.433 37.400 1.000 41.416 301 ARG B CA 1
ATOM 4919 C C . ARG B 1 304 ? -24.479 -55.966 37.494 1.000 38.368 301 ARG B C 1
ATOM 4920 O O . ARG B 1 304 ? -23.458 -55.662 38.132 1.000 35.835 301 ARG B O 1
ATOM 4928 N N . ALA B 1 305 ? -25.263 -55.054 36.932 1.000 37.434 302 ALA B N 1
ATOM 4929 C CA . ALA B 1 305 ? -24.921 -53.615 36.936 1.000 38.041 302 ALA B CA 1
ATOM 4930 C C . ALA B 1 305 ? -25.141 -53.046 38.340 1.000 35.952 302 ALA B C 1
ATOM 4931 O O . ALA B 1 305 ? -24.333 -52.219 38.785 1.000 35.069 302 ALA B O 1
ATOM 4933 N N . ALA B 1 306 ? -26.205 -53.449 39.031 1.000 36.424 303 ALA B N 1
ATOM 4934 C CA . ALA B 1 306 ? -26.502 -52.932 40.401 1.000 40.017 303 ALA B CA 1
ATOM 4935 C C . ALA B 1 306 ? -25.439 -53.413 41.399 1.000 36.084 303 ALA B C 1
ATOM 4936 O O . ALA B 1 306 ? -25.040 -52.639 42.250 1.000 34.358 303 ALA B O 1
ATOM 4938 N N . MET B 1 307 ? -25.006 -54.665 41.296 1.000 35.551 304 MET B N 1
ATOM 4939 C CA . MET B 1 307 ? -23.925 -55.209 42.172 1.000 36.054 304 MET B CA 1
ATOM 4940 C C . MET B 1 307 ? -22.604 -54.491 41.864 1.000 35.367 304 MET B C 1
ATOM 4941 O O . MET B 1 307 ? -21.926 -54.029 42.815 1.000 33.741 304 MET B O 1
ATOM 4946 N N . SER B 1 308 ? -22.281 -54.282 40.588 1.000 38.795 305 SER B N 1
ATOM 4947 C CA . SER B 1 308 ? -21.025 -53.602 40.172 1.000 39.516 305 SER B CA 1
ATOM 4948 C C . SER B 1 308 ? -21.031 -52.168 40.700 1.000 36.936 305 SER B C 1
ATOM 4949 O O . SER B 1 308 ? -20.082 -51.788 41.359 1.000 36.667 305 SER B O 1
ATOM 4952 N N . LEU B 1 309 ? -22.117 -51.421 40.513 1.000 39.667 306 LEU B N 1
ATOM 4953 C CA . LEU B 1 309 ? -22.201 -50.001 40.965 1.000 41.042 306 LEU B CA 1
ATOM 4954 C C . LEU B 1 309 ? -22.160 -49.920 42.507 1.000 36.388 306 LEU B C 1
ATOM 4955 O O . LEU B 1 309 ? -21.380 -49.094 43.058 1.000 35.660 306 LEU B O 1
ATOM 4960 N N . SER B 1 310 ? -22.988 -50.695 43.197 1.000 34.131 307 SER B N 1
ATOM 4961 C CA . SER B 1 310 ? -23.137 -50.583 44.676 1.000 34.339 307 SER B CA 1
ATOM 4962 C C . SER B 1 310 ? -21.839 -51.063 45.364 1.000 35.137 307 SER B C 1
ATOM 4963 O O . SER B 1 310 ? -21.382 -50.383 46.273 1.000 42.360 307 SER B O 1
ATOM 4966 N N . THR B 1 311 ? -21.198 -52.134 44.892 1.000 39.027 308 THR B N 1
ATOM 4967 C CA . THR B 1 311 ? -19.926 -52.621 45.492 1.000 40.187 308 THR B CA 1
ATOM 4968 C C . THR B 1 311 ? -18.828 -51.572 45.293 1.000 42.586 308 THR B C 1
ATOM 4969 O O . THR B 1 311 ? -18.165 -51.265 46.311 1.000 44.659 308 THR B O 1
ATOM 4973 N N . GLN B 1 312 ? -18.682 -50.989 44.090 1.000 44.899 309 GLN B N 1
ATOM 4974 C CA . GLN B 1 312 ? -17.640 -49.951 43.799 1.000 43.307 309 GLN B CA 1
ATOM 4975 C C . GLN B 1 312 ? -17.916 -48.683 44.608 1.000 40.440 309 GLN B C 1
ATOM 4976 O O . GLN B 1 312 ? -16.946 -48.029 45.077 1.000 39.334 309 GLN B O 1
ATOM 4982 N N . TRP B 1 313 ? -19.187 -48.289 44.707 1.000 37.664 310 TRP B N 1
ATOM 4983 C CA . TRP B 1 313 ? -19.631 -47.122 45.522 1.000 38.867 310 TRP B CA 1
ATOM 4984 C C . TRP B 1 313 ? -19.202 -47.279 47.001 1.000 36.081 310 TRP B C 1
ATOM 4985 O O . TRP B 1 313 ? -18.689 -46.274 47.583 1.000 33.345 310 TRP B O 1
ATOM 4996 N N . ILE B 1 314 ? -19.379 -48.474 47.580 1.000 37.405 311 ILE B N 1
ATOM 4997 C CA . ILE B 1 314 ? -18.999 -48.808 48.994 1.000 45.173 311 ILE B CA 1
ATOM 4998 C C . ILE B 1 314 ? -17.466 -48.810 49.111 1.000 47.106 311 ILE B C 1
ATOM 4999 O O . ILE B 1 314 ? -16.962 -48.155 50.044 1.000 41.265 311 ILE B O 1
ATOM 5004 N N . ASN B 1 315 ? -16.760 -49.501 48.204 1.000 46.233 312 ASN B N 1
ATOM 5005 C CA . ASN B 1 315 ? -15.272 -49.498 48.176 1.000 45.236 312 ASN B CA 1
ATOM 5006 C C . ASN B 1 315 ? -14.769 -48.053 48.145 1.000 51.853 312 ASN B C 1
ATOM 5007 O O . ASN B 1 315 ? -13.904 -47.718 48.981 1.000 56.283 312 ASN B O 1
ATOM 5012 N N . GLU B 1 316 ? -15.300 -47.196 47.277 1.000 46.095 313 GLU B N 1
ATOM 5013 C CA . GLU B 1 316 ? -14.759 -45.818 47.191 1.000 47.894 313 GLU B CA 1
ATOM 5014 C C . GLU B 1 316 ? -14.980 -45.114 48.538 1.000 50.719 313 GLU B C 1
ATOM 5015 O O . GLU B 1 316 ? -14.153 -44.229 48.892 1.000 41.504 313 GLU B O 1
ATOM 5021 N N . LYS B 1 317 ? -16.050 -45.470 49.265 1.000 53.520 314 LYS B N 1
ATOM 5022 C CA . LYS B 1 317 ? -16.372 -44.835 50.579 1.000 58.708 314 LYS B CA 1
ATOM 5023 C C . LYS B 1 317 ? -15.319 -45.231 51.621 1.000 59.144 314 LYS B C 1
ATOM 5024 O O . LYS B 1 317 ? -14.889 -44.354 52.396 1.000 61.537 314 LYS B O 1
ATOM 5030 N N . ASN B 1 318 ? -14.868 -46.480 51.578 1.000 55.940 315 ASN B N 1
ATOM 5031 C CA . ASN B 1 318 ? -14.018 -47.096 52.623 1.000 61.030 315 ASN B CA 1
ATOM 5032 C C . ASN B 1 318 ? -12.559 -46.623 52.489 1.000 62.884 315 ASN B C 1
ATOM 5033 O O . ASN B 1 318 ? -11.747 -47.154 53.238 1.000 73.457 315 ASN B O 1
ATOM 5038 N N . ARG B 1 319 ? -12.247 -45.626 51.643 1.000 74.195 316 ARG B N 1
ATOM 5039 C CA . ARG B 1 319 ? -10.908 -44.959 51.562 1.000 77.611 316 ARG B CA 1
ATOM 5040 C C . ARG B 1 319 ? -10.857 -43.760 52.515 1.000 79.664 316 ARG B C 1
ATOM 5041 O O . ARG B 1 319 ? -11.156 -42.632 52.119 1.000 86.053 316 ARG B O 1
ATOM 5049 N N . VAL C 1 5 ? 22.289 -18.421 -0.918 1.000 67.656 2 VAL C N 1
ATOM 5050 C CA . VAL C 1 5 ? 20.992 -18.409 -0.137 1.000 71.732 2 VAL C CA 1
ATOM 5051 C C . VAL C 1 5 ? 19.826 -17.932 -1.044 1.000 66.740 2 VAL C C 1
ATOM 5052 O O . VAL C 1 5 ? 19.877 -16.774 -1.539 1.000 56.879 2 VAL C O 1
ATOM 5056 N N . GLU C 1 6 ? 18.784 -18.765 -1.234 1.000 68.422 3 GLU C N 1
ATOM 5057 C CA . GLU C 1 6 ? 17.641 -18.495 -2.162 1.000 66.322 3 GLU C CA 1
ATOM 5058 C C . GLU C 1 6 ? 16.525 -17.712 -1.446 1.000 58.651 3 GLU C C 1
ATOM 5059 O O . GLU C 1 6 ? 15.454 -18.290 -1.110 1.000 63.117 3 GLU C O 1
ATOM 5065 N N . ARG C 1 7 ? 16.715 -16.401 -1.371 1.000 46.140 4 ARG C N 1
ATOM 5066 C CA . ARG C 1 7 ? 15.695 -15.425 -0.916 1.000 42.468 4 ARG C CA 1
ATOM 5067 C C . ARG C 1 7 ? 14.692 -15.138 -2.040 1.000 39.197 4 ARG C C 1
ATOM 5068 O O . ARG C 1 7 ? 15.024 -15.316 -3.209 1.000 39.480 4 ARG C O 1
ATOM 5076 N N . ILE C 1 8 ? 13.492 -14.690 -1.683 1.000 38.513 5 ILE C N 1
ATOM 5077 C CA . ILE C 1 8 ? 12.541 -14.097 -2.665 1.000 36.553 5 ILE C CA 1
ATOM 5078 C C . ILE C 1 8 ? 13.088 -12.720 -3.080 1.000 38.466 5 ILE C C 1
ATOM 5079 O O . ILE C 1 8 ? 14.029 -12.196 -2.429 1.000 36.905 5 ILE C O 1
ATOM 5084 N N . SER C 1 9 ? 12.552 -12.145 -4.146 1.000 36.538 6 SER C N 1
ATOM 5085 C CA . SER C 1 9 ? 12.935 -10.787 -4.609 1.000 37.232 6 SER C CA 1
ATOM 5086 C C . SER C 1 9 ? 12.773 -9.786 -3.461 1.000 36.363 6 SER C C 1
ATOM 5087 O O . SER C 1 9 ? 11.648 -9.691 -2.897 1.000 33.575 6 SER C O 1
ATOM 5090 N N . LEU C 1 10 ? 13.853 -9.059 -3.158 1.000 32.234 7 LEU C N 1
ATOM 5091 C CA . LEU C 1 10 ? 13.909 -7.947 -2.175 1.000 33.300 7 LEU C CA 1
ATOM 5092 C C . LEU C 1 10 ? 14.499 -6.679 -2.804 1.000 34.671 7 LEU C C 1
ATOM 5093 O O . LEU C 1 10 ? 15.346 -6.796 -3.704 1.000 33.483 7 LEU C O 1
ATOM 5098 N N . GLU C 1 11 ? 14.102 -5.500 -2.322 1.000 33.367 8 GLU C N 1
ATOM 5099 C CA . GLU C 1 11 ? 14.871 -4.248 -2.546 1.000 36.730 8 GLU C CA 1
ATOM 5100 C C . GLU C 1 11 ? 16.295 -4.437 -2.000 1.000 40.131 8 GLU C C 1
ATOM 5101 O O . GLU C 1 11 ? 16.476 -5.041 -0.899 1.000 34.131 8 GLU C O 1
ATOM 5107 N N . LYS C 1 12 ? 17.275 -3.859 -2.704 1.000 43.700 9 LYS C N 1
ATOM 5108 C CA . LYS C 1 12 ? 18.728 -4.043 -2.420 1.000 42.891 9 LYS C CA 1
ATOM 5109 C C . LYS C 1 12 ? 19.036 -3.730 -0.947 1.000 36.425 9 LYS C C 1
ATOM 5110 O O . LYS C 1 12 ? 19.821 -4.497 -0.362 1.000 33.718 9 LYS C O 1
ATOM 5116 N N . ALA C 1 13 ? 18.468 -2.678 -0.344 1.000 30.897 10 ALA C N 1
ATOM 5117 C CA . ALA C 1 13 ? 18.829 -2.285 1.047 1.000 34.920 10 ALA C CA 1
ATOM 5118 C C . ALA C 1 13 ? 18.274 -3.326 2.021 1.000 31.674 10 ALA C C 1
ATOM 5119 O O . ALA C 1 13 ? 18.879 -3.497 3.085 1.000 34.141 10 ALA C O 1
ATOM 5121 N N . ALA C 1 14 ? 17.203 -4.020 1.621 1.000 31.749 11 ALA C N 1
ATOM 5122 C CA . ALA C 1 14 ? 16.534 -5.075 2.408 1.000 32.355 11 ALA C CA 1
ATOM 5123 C C . ALA C 1 14 ? 17.384 -6.341 2.341 1.000 29.502 11 ALA C C 1
ATOM 5124 O O . ALA C 1 14 ? 17.638 -6.921 3.395 1.000 31.318 11 ALA C O 1
ATOM 5126 N N . LEU C 1 15 ? 17.844 -6.715 1.160 1.000 29.109 12 LEU C N 1
ATOM 5127 C CA . LEU C 1 15 ? 18.800 -7.831 0.977 1.000 33.059 12 LEU C CA 1
ATOM 5128 C C . LEU C 1 15 ? 20.056 -7.594 1.827 1.000 35.720 12 LEU C C 1
ATOM 5129 O O . LEU C 1 15 ? 20.500 -8.511 2.539 1.000 37.318 12 LEU C O 1
ATOM 5134 N N . GLU C 1 16 ? 20.610 -6.393 1.751 1.000 35.802 13 GLU C N 1
ATOM 5135 C CA . GLU C 1 16 ? 21.900 -6.035 2.390 1.000 39.363 13 GLU C CA 1
ATOM 5136 C C . GLU C 1 16 ? 21.734 -6.046 3.910 1.000 34.869 13 GLU C C 1
ATOM 5137 O O . GLU C 1 16 ? 22.612 -6.564 4.595 1.000 33.709 13 GLU C O 1
ATOM 5143 N N . PHE C 1 17 ? 20.643 -5.489 4.426 1.000 31.794 14 PHE C N 1
ATOM 5144 C CA . PHE C 1 17 ? 20.390 -5.517 5.875 1.000 32.427 14 PHE C CA 1
ATOM 5145 C C . PHE C 1 17 ? 20.210 -6.977 6.298 1.000 32.459 14 PHE C C 1
ATOM 5146 O O . PHE C 1 17 ? 20.705 -7.313 7.379 1.000 31.642 14 PHE C O 1
ATOM 5154 N N . SER C 1 18 ? 19.546 -7.812 5.497 1.000 35.148 15 SER C N 1
ATOM 5155 C CA . SER C 1 18 ? 19.384 -9.259 5.816 1.000 37.101 15 SER C CA 1
ATOM 5156 C C . SER C 1 18 ? 20.754 -9.948 5.852 1.000 37.873 15 SER C C 1
ATOM 5157 O O . SER C 1 18 ? 20.994 -10.723 6.805 1.000 41.118 15 SER C O 1
ATOM 5160 N N . GLU C 1 19 ? 21.597 -9.739 4.841 1.000 39.538 16 GLU C N 1
ATOM 5161 C CA . GLU C 1 19 ? 22.944 -10.379 4.760 1.000 43.037 16 GLU C CA 1
ATOM 5162 C C . GLU C 1 19 ? 23.813 -9.951 5.961 1.000 42.433 16 GLU C C 1
ATOM 5163 O O . GLU C 1 19 ? 24.453 -10.834 6.552 1.000 37.693 16 GLU C O 1
ATOM 5169 N N . ALA C 1 20 ? 23.790 -8.662 6.326 1.000 39.277 17 ALA C N 1
ATOM 5170 C CA . ALA C 1 20 ? 24.579 -8.062 7.429 1.000 40.846 17 ALA C CA 1
ATOM 5171 C C . ALA C 1 20 ? 24.175 -8.641 8.790 1.000 46.709 17 ALA C C 1
ATOM 5172 O O . ALA C 1 20 ? 24.986 -8.529 9.715 1.000 47.511 17 ALA C O 1
ATOM 5174 N N . ASN C 1 21 ? 22.983 -9.236 8.908 1.000 42.571 18 ASN C N 1
ATOM 5175 C CA . ASN C 1 21 ? 22.469 -9.798 10.188 1.000 42.110 18 ASN C CA 1
ATOM 5176 C C . ASN C 1 21 ? 22.367 -11.331 10.144 1.000 38.733 18 ASN C C 1
ATOM 5177 O O . ASN C 1 21 ? 21.822 -11.882 11.119 1.000 42.859 18 ASN C O 1
ATOM 5182 N N . ALA C 1 22 ? 22.873 -12.000 9.099 1.000 39.363 19 ALA C N 1
ATOM 5183 C CA . ALA C 1 22 ? 22.951 -13.488 8.978 1.000 41.253 19 ALA C CA 1
ATOM 5184 C C . ALA C 1 22 ? 23.964 -14.112 9.942 1.000 40.752 19 ALA C C 1
ATOM 5185 O O . ALA C 1 22 ? 23.683 -15.140 10.546 1.000 45.716 19 ALA C O 1
ATOM 5187 N N . PRO C 1 23 ? 25.197 -13.582 10.066 1.000 40.033 20 PRO C N 1
ATOM 5188 C CA . PRO C 1 23 ? 26.221 -14.209 10.900 1.000 41.970 20 PRO C CA 1
ATOM 5189 C C . PRO C 1 23 ? 25.870 -14.325 12.392 1.000 40.571 20 PRO C C 1
ATOM 5190 O O . PRO C 1 23 ? 25.264 -13.412 12.945 1.000 34.883 20 PRO C O 1
ATOM 5194 N N . HIS C 1 24 ? 26.258 -15.437 13.012 1.000 38.075 21 HIS C N 1
ATOM 5195 C CA . HIS C 1 24 ? 26.197 -15.619 14.486 1.000 40.138 21 HIS C CA 1
ATOM 5196 C C . HIS C 1 24 ? 27.479 -15.052 15.098 1.000 40.367 21 HIS C C 1
ATOM 5197 O O . HIS C 1 24 ? 28.556 -15.247 14.541 1.000 40.528 21 HIS C O 1
ATOM 5204 N N . PRO C 1 25 ? 27.441 -14.345 16.246 1.000 38.559 22 PRO C N 1
ATOM 5205 C CA . PRO C 1 25 ? 26.222 -14.129 17.008 1.000 37.566 22 PRO C CA 1
ATOM 5206 C C . PRO C 1 25 ? 25.323 -13.040 16.418 1.000 39.756 22 PRO C C 1
ATOM 5207 O O . PRO C 1 25 ? 25.812 -12.006 16.060 1.000 34.723 22 PRO C O 1
ATOM 5211 N N . ARG C 1 26 ? 24.016 -13.295 16.359 1.000 35.587 23 ARG C N 1
ATOM 5212 C CA . ARG C 1 26 ? 23.027 -12.262 15.953 1.000 37.417 23 ARG C CA 1
ATOM 5213 C C . ARG C 1 26 ? 22.773 -11.313 17.124 1.000 36.899 23 ARG C C 1
ATOM 5214 O O . ARG C 1 26 ? 23.290 -11.572 18.232 1.000 36.313 23 ARG C O 1
ATOM 5222 N N . ILE C 1 27 ? 22.034 -10.231 16.873 1.000 34.495 24 ILE C N 1
ATOM 5223 C CA . ILE C 1 27 ? 21.780 -9.171 17.890 1.000 36.020 24 ILE C CA 1
ATOM 5224 C C . ILE C 1 27 ? 21.085 -9.794 19.111 1.000 35.175 24 ILE C C 1
ATOM 5225 O O . ILE C 1 27 ? 21.442 -9.400 20.261 1.000 33.197 24 ILE C O 1
ATOM 5230 N N . TYR C 1 28 ? 20.178 -10.765 18.913 1.000 34.180 25 TYR C N 1
ATOM 5231 C CA . TYR C 1 28 ? 19.397 -11.389 20.020 1.000 34.132 25 TYR C CA 1
ATOM 5232 C C . TYR C 1 28 ? 20.261 -12.380 20.817 1.000 37.099 25 TYR C C 1
ATOM 5233 O O . TYR C 1 28 ? 19.782 -12.852 21.872 1.000 33.206 25 TYR C O 1
ATOM 5242 N N . GLU C 1 29 ? 21.481 -12.674 20.343 1.000 34.808 26 GLU C N 1
ATOM 5243 C CA . GLU C 1 29 ? 22.415 -13.667 20.944 1.000 35.489 26 GLU C CA 1
ATOM 5244 C C . GLU C 1 29 ? 23.591 -12.954 21.640 1.000 35.752 26 GLU C C 1
ATOM 5245 O O . GLU C 1 29 ? 24.558 -13.624 21.984 1.000 33.054 26 GLU C O 1
ATOM 5251 N N . LEU C 1 30 ? 23.488 -11.645 21.864 1.000 38.471 27 LEU C N 1
ATOM 5252 C CA . LEU C 1 30 ? 24.494 -10.826 22.591 1.000 40.369 27 LEU C CA 1
ATOM 5253 C C . LEU C 1 30 ? 23.929 -10.512 23.966 1.000 38.185 27 LEU C C 1
ATOM 5254 O O . LEU C 1 30 ? 22.712 -10.415 24.105 1.000 40.246 27 LEU C O 1
ATOM 5259 N N . PRO C 1 31 ? 24.753 -10.222 24.994 1.000 35.537 28 PRO C N 1
ATOM 5260 C CA . PRO C 1 31 ? 24.186 -9.752 26.257 1.000 38.576 28 PRO C CA 1
ATOM 5261 C C . PRO C 1 31 ? 23.281 -8.545 25.940 1.000 39.174 28 PRO C C 1
ATOM 5262 O O . PRO C 1 31 ? 23.627 -7.776 25.090 1.000 44.628 28 PRO C O 1
ATOM 5266 N N . VAL C 1 32 ? 22.161 -8.368 26.627 1.000 38.646 29 VAL C N 1
ATOM 5267 C CA . VAL C 1 32 ? 21.169 -7.333 26.198 1.000 40.470 29 VAL C CA 1
ATOM 5268 C C . VAL C 1 32 ? 21.849 -5.958 26.117 1.000 41.468 29 VAL C C 1
ATOM 5269 O O . VAL C 1 32 ? 21.430 -5.166 25.263 1.000 37.881 29 VAL C O 1
ATOM 5273 N N . GLU C 1 33 ? 22.857 -5.677 26.948 1.000 45.115 30 GLU C N 1
ATOM 5274 C CA . GLU C 1 33 ? 23.519 -4.343 26.971 1.000 44.364 30 GLU C CA 1
ATOM 5275 C C . GLU C 1 33 ? 24.253 -4.148 25.653 1.000 39.855 30 GLU C C 1
ATOM 5276 O O . GLU C 1 33 ? 24.205 -3.045 25.124 1.000 44.522 30 GLU C O 1
ATOM 5282 N N . GLU C 1 34 ? 24.915 -5.189 25.153 1.000 38.755 31 GLU C N 1
ATOM 5283 C CA . GLU C 1 34 ? 25.641 -5.144 23.862 1.000 39.208 31 GLU C CA 1
ATOM 5284 C C . GLU C 1 34 ? 24.645 -5.144 22.702 1.000 40.389 31 GLU C C 1
ATOM 5285 O O . GLU C 1 34 ? 25.004 -4.620 21.653 1.000 40.130 31 GLU C O 1
ATOM 5291 N N . GLY C 1 35 ? 23.467 -5.763 22.850 1.000 38.075 32 GLY C N 1
ATOM 5292 C CA . GLY C 1 35 ? 22.435 -5.742 21.792 1.000 37.800 32 GLY C CA 1
ATOM 5293 C C . GLY C 1 35 ? 21.863 -4.335 21.654 1.000 38.957 32 GLY C C 1
ATOM 5294 O O . GLY C 1 35 ? 21.632 -3.854 20.510 1.000 36.238 32 GLY C O 1
ATOM 5295 N N . ARG C 1 36 ? 21.659 -3.664 22.775 1.000 36.098 33 ARG C N 1
ATOM 5296 C CA . ARG C 1 36 ? 21.201 -2.248 22.768 1.000 38.963 33 ARG C CA 1
ATOM 5297 C C . ARG C 1 36 ? 22.262 -1.353 22.113 1.000 38.565 33 ARG C C 1
ATOM 5298 O O . ARG C 1 36 ? 21.879 -0.516 21.296 1.000 38.828 33 ARG C O 1
ATOM 5306 N N . SER C 1 37 ? 23.549 -1.522 22.439 1.000 39.207 34 SER C N 1
ATOM 5307 C CA . SER C 1 37 ? 24.652 -0.720 21.842 1.000 39.652 34 SER C CA 1
ATOM 5308 C C . SER C 1 37 ? 24.721 -0.966 20.332 1.000 38.948 34 SER C C 1
ATOM 5309 O O . SER C 1 37 ? 24.961 0.008 19.584 1.000 39.045 34 SER C O 1
ATOM 5312 N N . LEU C 1 38 ? 24.592 -2.220 19.898 1.000 36.278 35 LEU C N 1
ATOM 5313 C CA . LEU C 1 38 ? 24.660 -2.568 18.454 1.000 36.210 35 LEU C CA 1
ATOM 5314 C C . LEU C 1 38 ? 23.547 -1.824 17.707 1.000 37.074 35 LEU C C 1
ATOM 5315 O O . LEU C 1 38 ? 23.826 -1.277 16.629 1.000 41.800 35 LEU C O 1
ATOM 5320 N N . LEU C 1 39 ? 22.318 -1.804 18.219 1.000 37.346 36 LEU C N 1
ATOM 5321 C CA . LEU C 1 39 ? 21.217 -1.157 17.463 1.000 36.886 36 LEU C CA 1
ATOM 5322 C C . LEU C 1 39 ? 21.467 0.363 17.400 1.000 33.229 36 LEU C C 1
ATOM 5323 O O . LEU C 1 39 ? 21.174 0.955 16.369 1.000 31.224 36 LEU C O 1
ATOM 5328 N N . ASN C 1 40 ? 21.995 0.952 18.472 1.000 34.621 37 ASN C N 1
ATOM 5329 C CA . ASN C 1 40 ? 22.381 2.390 18.569 1.000 36.315 37 ASN C CA 1
ATOM 5330 C C . ASN C 1 40 ? 23.399 2.749 17.483 1.000 35.737 37 ASN C C 1
ATOM 5331 O O . ASN C 1 40 ? 23.279 3.836 16.871 1.000 33.455 37 ASN C O 1
ATOM 5336 N N . GLU C 1 41 ? 24.333 1.838 17.238 1.000 39.061 38 GLU C N 1
ATOM 5337 C CA . GLU C 1 41 ? 25.441 1.964 16.259 1.000 42.011 38 GLU C CA 1
ATOM 5338 C C . GLU C 1 41 ? 24.864 1.874 14.846 1.000 39.255 38 GLU C C 1
ATOM 5339 O O . GLU C 1 41 ? 25.199 2.719 14.019 1.000 36.899 38 GLU C O 1
ATOM 5345 N N . VAL C 1 42 ? 23.958 0.918 14.624 1.000 36.200 39 VAL C N 1
ATOM 5346 C CA . VAL C 1 42 ? 23.251 0.742 13.327 1.000 35.184 39 VAL C CA 1
ATOM 5347 C C . VAL C 1 42 ? 22.564 2.066 13.010 1.000 33.274 39 VAL C C 1
ATOM 5348 O O . VAL C 1 42 ? 22.596 2.489 11.836 1.000 35.930 39 VAL C O 1
ATOM 5352 N N . GLN C 1 43 ? 21.938 2.675 14.019 1.000 31.563 40 GLN C N 1
ATOM 5353 C CA . GLN C 1 43 ? 21.118 3.897 13.822 1.000 35.809 40 GLN C CA 1
ATOM 5354 C C . GLN C 1 43 ? 21.975 5.165 13.978 1.000 35.782 40 GLN C C 1
ATOM 5355 O O . GLN C 1 43 ? 21.366 6.268 14.118 1.000 37.909 40 GLN C O 1
ATOM 5361 N N . ASP C 1 44 ? 23.305 5.014 13.928 1.000 40.128 41 ASP C N 1
ATOM 5362 C CA . ASP C 1 44 ? 24.283 6.123 13.709 1.000 44.506 41 ASP C CA 1
ATOM 5363 C C . ASP C 1 44 ? 24.622 6.238 12.217 1.000 43.841 41 ASP C C 1
ATOM 5364 O O . ASP C 1 44 ? 25.235 7.214 11.849 1.000 51.194 41 ASP C O 1
ATOM 5369 N N . SER C 1 45 ? 24.275 5.262 11.380 1.000 44.976 42 SER C N 1
ATOM 5370 C CA . SER C 1 45 ? 24.557 5.322 9.925 1.000 41.994 42 SER C CA 1
ATOM 5371 C C . SER C 1 45 ? 23.853 6.551 9.352 1.000 44.396 42 SER C C 1
ATOM 5372 O O . SER C 1 45 ? 22.877 7.050 9.925 1.000 42.308 42 SER C O 1
ATOM 5375 N N . PRO C 1 46 ? 24.381 7.149 8.261 1.000 49.368 43 PRO C N 1
ATOM 5376 C CA . PRO C 1 46 ? 23.892 8.448 7.806 1.000 49.951 43 PRO C CA 1
ATOM 5377 C C . PRO C 1 46 ? 22.450 8.363 7.294 1.000 52.126 43 PRO C C 1
ATOM 5378 O O . PRO C 1 46 ? 22.067 7.354 6.733 1.000 57.911 43 PRO C O 1
ATOM 5382 N N . VAL C 1 47 ? 21.680 9.422 7.523 1.000 49.047 44 VAL C N 1
ATOM 5383 C CA . VAL C 1 47 ? 20.305 9.571 6.982 1.000 44.732 44 VAL C CA 1
ATOM 5384 C C . VAL C 1 47 ? 19.940 11.047 7.123 1.000 44.986 44 VAL C C 1
ATOM 5385 O O . VAL C 1 47 ? 20.371 11.652 8.110 1.000 41.433 44 VAL C O 1
ATOM 5389 N N . VAL C 1 48 ? 19.165 11.559 6.168 1.000 49.650 45 VAL C N 1
ATOM 5390 C CA . VAL C 1 48 ? 18.458 12.875 6.197 1.000 58.251 45 VAL C CA 1
ATOM 5391 C C . VAL C 1 48 ? 17.413 12.815 7.318 1.000 55.737 45 VAL C C 1
ATOM 5392 O O . VAL C 1 48 ? 16.613 11.854 7.318 1.000 57.766 45 VAL C O 1
ATOM 5396 N N . LYS C 1 49 ? 17.442 13.777 8.248 1.000 52.722 46 LYS C N 1
ATOM 5397 C CA . LYS C 1 49 ? 16.502 13.851 9.400 1.000 52.012 46 LYS C CA 1
ATOM 5398 C C . LYS C 1 49 ? 15.794 15.205 9.403 1.000 51.071 46 LYS C C 1
ATOM 5399 O O . LYS C 1 49 ? 16.477 16.218 9.357 1.000 60.801 46 LYS C O 1
ATOM 5405 N N . GLU C 1 50 ? 14.468 15.196 9.487 1.000 50.165 47 GLU C N 1
ATOM 5406 C CA . GLU C 1 50 ? 13.639 16.415 9.553 1.000 51.471 47 GLU C CA 1
ATOM 5407 C C . GLU C 1 50 ? 14.013 17.153 10.841 1.000 54.502 47 GLU C C 1
ATOM 5408 O O . GLU C 1 50 ? 14.324 16.477 11.840 1.000 49.961 47 GLU C O 1
ATOM 5414 N N . ASP C 1 51 ? 13.926 18.485 10.824 1.000 56.558 48 ASP C N 1
ATOM 5415 C CA . ASP C 1 51 ? 14.268 19.358 11.974 1.000 57.613 48 ASP C CA 1
ATOM 5416 C C . ASP C 1 51 ? 13.065 19.543 12.907 1.000 51.340 48 ASP C C 1
ATOM 5417 O O . ASP C 1 51 ? 11.932 19.759 12.427 1.000 52.854 48 ASP C O 1
ATOM 5422 N N . VAL C 1 52 ? 13.330 19.479 14.212 1.000 47.473 49 VAL C N 1
ATOM 5423 C CA . VAL C 1 52 ? 12.304 19.500 15.293 1.000 48.070 49 VAL C CA 1
ATOM 5424 C C . VAL C 1 52 ? 12.940 20.097 16.541 1.000 42.013 49 VAL C C 1
ATOM 5425 O O . VAL C 1 52 ? 14.156 20.045 16.635 1.000 46.168 49 VAL C O 1
ATOM 5429 N N . ASP C 1 53 ? 12.113 20.603 17.453 1.000 46.149 50 ASP C N 1
ATOM 5430 C CA . ASP C 1 53 ? 12.470 20.845 18.877 1.000 49.819 50 ASP C CA 1
ATOM 5431 C C . ASP C 1 53 ? 12.194 19.565 19.672 1.000 49.044 50 ASP C C 1
ATOM 5432 O O . ASP C 1 53 ? 11.119 18.959 19.482 1.000 49.801 50 ASP C O 1
ATOM 5437 N N . ILE C 1 54 ? 13.092 19.253 20.595 1.000 47.569 51 ILE C N 1
ATOM 5438 C CA . ILE C 1 54 ? 13.086 18.050 21.466 1.000 50.592 51 ILE C CA 1
ATOM 5439 C C . ILE C 1 54 ? 13.069 18.545 22.911 1.000 55.064 51 ILE C C 1
ATOM 5440 O O . ILE C 1 54 ? 13.888 19.402 23.229 1.000 55.025 51 ILE C O 1
ATOM 5445 N N . GLU C 1 55 ? 12.183 18.007 23.747 1.000 57.120 52 GLU C N 1
ATOM 5446 C CA . GLU C 1 55 ? 12.277 18.136 25.220 1.000 59.775 52 GLU C CA 1
ATOM 5447 C C . GLU C 1 55 ? 12.056 16.743 25.822 1.000 56.260 52 GLU C C 1
ATOM 5448 O O . GLU C 1 55 ? 11.014 16.138 25.554 1.000 60.571 52 GLU C O 1
ATOM 5454 N N . ASP C 1 56 ? 13.015 16.262 26.603 1.000 54.897 53 ASP C N 1
ATOM 5455 C CA . ASP C 1 56 ? 12.911 15.011 27.397 1.000 53.826 53 ASP C CA 1
ATOM 5456 C C . ASP C 1 56 ? 12.370 15.373 28.775 1.000 55.283 53 ASP C C 1
ATOM 5457 O O . ASP C 1 56 ? 12.961 16.236 29.418 1.000 52.861 53 ASP C O 1
ATOM 5462 N N . ILE C 1 57 ? 11.266 14.750 29.180 1.000 53.854 54 ILE C N 1
ATOM 5463 C CA . ILE C 1 57 ? 10.564 15.014 30.467 1.000 56.055 54 ILE C CA 1
ATOM 5464 C C . ILE C 1 57 ? 10.420 13.687 31.230 1.000 61.297 54 ILE C C 1
ATOM 5465 O O . ILE C 1 57 ? 9.890 12.690 30.638 1.000 51.474 54 ILE C O 1
ATOM 5470 N N . ALA C 1 58 ? 10.885 13.664 32.485 1.000 52.353 55 ALA C N 1
ATOM 5471 C CA . ALA C 1 58 ? 10.675 12.550 33.437 1.000 52.314 55 ALA C CA 1
ATOM 5472 C C . ALA C 1 58 ? 9.182 12.474 33.740 1.000 48.903 55 ALA C C 1
ATOM 5473 O O . ALA C 1 58 ? 8.614 13.503 34.074 1.000 53.798 55 ALA C O 1
ATOM 5475 N N . VAL C 1 59 ? 8.543 11.320 33.554 1.000 50.281 56 VAL C N 1
ATOM 5476 C CA . VAL C 1 59 ? 7.082 11.176 33.815 1.000 46.964 56 VAL C CA 1
ATOM 5477 C C . VAL C 1 59 ? 6.896 10.066 34.842 1.000 48.526 56 VAL C C 1
ATOM 5478 O O . VAL C 1 59 ? 7.470 8.978 34.657 1.000 52.491 56 VAL C O 1
ATOM 5482 N N . ASP C 1 60 ? 6.132 10.350 35.892 1.000 47.635 57 ASP C N 1
ATOM 5483 C CA . ASP C 1 60 ? 5.890 9.403 37.003 1.000 47.990 57 ASP C CA 1
ATOM 5484 C C . ASP C 1 60 ? 4.626 8.615 36.671 1.000 44.392 57 ASP C C 1
ATOM 5485 O O . ASP C 1 60 ? 3.570 9.237 36.521 1.000 45.210 57 ASP C O 1
ATOM 5490 N N . THR C 1 61 ? 4.721 7.292 36.570 1.000 44.264 58 THR C N 1
ATOM 5491 C CA . THR C 1 61 ? 3.557 6.424 36.242 1.000 45.211 58 THR C CA 1
ATOM 5492 C C . THR C 1 61 ? 3.084 5.714 37.511 1.000 49.055 58 THR C C 1
ATOM 5493 O O . THR C 1 61 ? 2.465 4.615 37.378 1.000 44.916 58 THR C O 1
ATOM 5497 N N . GLY C 1 62 ? 3.413 6.300 38.672 1.000 49.391 59 GLY C N 1
ATOM 5498 C CA . GLY C 1 62 ? 3.056 5.799 40.012 1.000 47.366 59 GLY C CA 1
ATOM 5499 C C . GLY C 1 62 ? 3.529 4.380 40.230 1.000 44.607 59 GLY C C 1
ATOM 5500 O O . GLY C 1 62 ? 4.747 4.173 40.340 1.000 43.448 59 GLY C O 1
ATOM 5501 N N . GLU C 1 63 ? 2.602 3.423 40.241 1.000 43.611 60 GLU C N 1
ATOM 5502 C CA . GLU C 1 63 ? 2.896 1.988 40.490 1.000 45.032 60 GLU C CA 1
ATOM 5503 C C . GLU C 1 63 ? 4.094 1.491 39.666 1.000 44.543 60 GLU C C 1
ATOM 5504 O O . GLU C 1 63 ? 4.871 0.661 40.177 1.000 39.445 60 GLU C O 1
ATOM 5510 N N . TRP C 1 64 ? 4.177 1.884 38.394 1.000 48.204 61 TRP C N 1
ATOM 5511 C CA . TRP C 1 64 ? 5.139 1.272 37.443 1.000 49.094 61 TRP C CA 1
ATOM 5512 C C . TRP C 1 64 ? 6.356 2.160 37.214 1.000 49.010 61 TRP C C 1
ATOM 5513 O O . TRP C 1 64 ? 7.177 1.795 36.356 1.000 48.060 61 TRP C O 1
ATOM 5524 N N . GLY C 1 65 ? 6.487 3.236 37.988 1.000 43.105 62 GLY C N 1
ATOM 5525 C CA . GLY C 1 65 ? 7.754 3.956 38.146 1.000 44.137 62 GLY C CA 1
ATOM 5526 C C . GLY C 1 65 ? 7.862 5.154 37.231 1.000 44.860 62 GLY C C 1
ATOM 5527 O O . GLY C 1 65 ? 6.854 5.559 36.627 1.000 42.803 62 GLY C O 1
ATOM 5528 N N . GLU C 1 66 ? 9.074 5.709 37.177 1.000 51.451 63 GLU C N 1
ATOM 5529 C CA . GLU C 1 66 ? 9.452 6.946 36.453 1.000 52.096 63 GLU C CA 1
ATOM 5530 C C . GLU C 1 66 ? 10.173 6.553 35.157 1.000 46.917 63 GLU C C 1
ATOM 5531 O O . GLU C 1 66 ? 11.065 5.699 35.220 1.000 43.650 63 GLU C O 1
ATOM 5537 N N . ILE C 1 67 ? 9.806 7.161 34.030 1.000 43.273 64 ILE C N 1
ATOM 5538 C CA . ILE C 1 67 ? 10.460 6.922 32.713 1.000 42.812 64 ILE C CA 1
ATOM 5539 C C . ILE C 1 67 ? 10.672 8.262 32.041 1.000 41.879 64 ILE C C 1
ATOM 5540 O O . ILE C 1 67 ? 9.891 9.185 32.312 1.000 41.404 64 ILE C O 1
ATOM 5545 N N . ASN C 1 68 ? 11.633 8.325 31.120 1.000 40.763 65 ASN C N 1
ATOM 5546 C CA . ASN C 1 68 ? 11.745 9.477 30.200 1.000 41.461 65 ASN C CA 1
ATOM 5547 C C . ASN C 1 68 ? 10.641 9.405 29.129 1.000 42.666 65 ASN C C 1
ATOM 5548 O O . ASN C 1 68 ? 10.403 8.308 28.568 1.000 41.029 65 ASN C O 1
ATOM 5553 N N . VAL C 1 69 ? 9.958 10.527 28.883 1.000 39.405 66 VAL C N 1
ATOM 5554 C CA . VAL C 1 69 ? 9.037 10.733 27.737 1.000 39.587 66 VAL C CA 1
ATOM 5555 C C . VAL C 1 69 ? 9.591 11.901 26.902 1.000 43.879 66 VAL C C 1
ATOM 5556 O O . VAL C 1 69 ? 9.767 13.013 27.442 1.000 47.098 66 VAL C O 1
ATOM 5560 N N . ARG C 1 70 ? 9.899 11.650 25.631 1.000 41.183 67 ARG C N 1
ATOM 5561 C CA . ARG C 1 70 ? 10.436 12.655 24.695 1.000 40.384 67 ARG C CA 1
ATOM 5562 C C . ARG C 1 70 ? 9.275 13.284 23.938 1.000 43.401 67 ARG C C 1
ATOM 5563 O O . ARG C 1 70 ? 8.433 12.535 23.395 1.000 43.055 67 ARG C O 1
ATOM 5571 N N . PHE C 1 71 ? 9.241 14.617 23.914 1.000 45.266 68 PHE C N 1
ATOM 5572 C CA . PHE C 1 71 ? 8.240 15.426 23.182 1.000 42.761 68 PHE C CA 1
ATOM 5573 C C . PHE C 1 71 ? 8.970 16.093 22.029 1.000 46.948 68 PHE C C 1
ATOM 5574 O O . PHE C 1 71 ? 10.091 16.638 22.197 1.000 48.519 68 PHE C O 1
ATOM 5582 N N . ILE C 1 72 ? 8.364 15.994 20.858 1.000 49.974 69 ILE C N 1
AT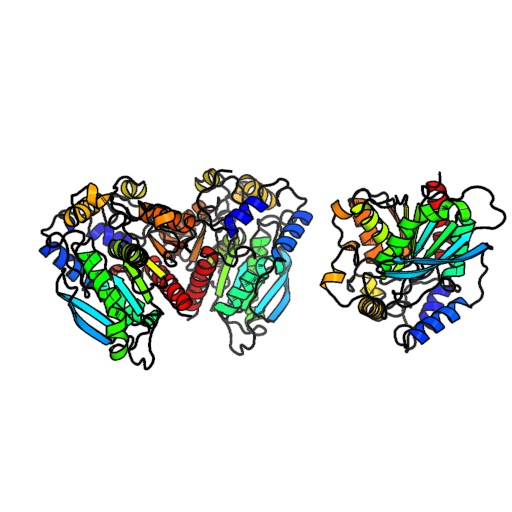OM 5583 C CA . ILE C 1 72 ? 8.980 16.419 19.574 1.000 52.193 69 ILE C CA 1
ATOM 5584 C C . ILE C 1 72 ? 7.955 17.310 18.875 1.000 53.547 69 ILE C C 1
ATOM 5585 O O . ILE C 1 72 ? 6.750 16.947 18.874 1.000 46.621 69 ILE C O 1
ATOM 5590 N N . ARG C 1 73 ? 8.421 18.465 18.386 1.000 54.846 70 ARG C N 1
ATOM 5591 C CA . ARG C 1 73 ? 7.584 19.531 17.776 1.000 51.008 70 ARG C CA 1
ATOM 5592 C C . ARG C 1 73 ? 8.324 20.002 16.535 1.000 46.270 70 ARG C C 1
ATOM 5593 O O . ARG C 1 73 ? 9.547 20.085 16.546 1.000 50.909 70 ARG C O 1
ATOM 5601 N N . PRO C 1 74 ? 7.632 20.209 15.399 1.000 44.091 71 PRO C N 1
ATOM 5602 C CA . PRO C 1 74 ? 8.256 20.871 14.265 1.000 47.610 71 PRO C CA 1
ATOM 5603 C C . PRO C 1 74 ? 8.462 22.360 14.600 1.000 51.938 71 PRO C C 1
ATOM 5604 O O . PRO C 1 74 ? 7.640 22.913 15.319 1.000 53.404 71 PRO C O 1
ATOM 5608 N N . LEU C 1 75 ? 9.556 22.940 14.091 1.000 53.836 72 LEU C N 1
ATOM 5609 C CA . LEU C 1 75 ? 10.018 24.339 14.320 1.000 53.700 72 LEU C CA 1
ATOM 5610 C C . LEU C 1 75 ? 8.930 25.345 13.905 1.000 53.010 72 LEU C C 1
ATOM 5611 O O . LEU C 1 75 ? 8.133 25.018 13.019 1.000 58.360 72 LEU C O 1
ATOM 5616 N N . HIS C 1 76 ? 8.932 26.548 14.491 1.000 63.393 73 HIS C N 1
ATOM 5617 C CA . HIS C 1 76 ? 8.192 27.755 14.014 1.000 62.009 73 HIS C CA 1
ATOM 5618 C C . HIS C 1 76 ? 6.689 27.483 13.904 1.000 59.437 73 HIS C C 1
ATOM 5619 O O . HIS C 1 76 ? 6.099 27.998 12.953 1.000 61.733 73 HIS C O 1
ATOM 5626 N N . GLN C 1 77 ? 6.107 26.716 14.831 1.000 57.555 74 GLN C N 1
ATOM 5627 C CA . GLN C 1 77 ? 4.651 26.391 14.877 1.000 57.675 74 GLN C CA 1
ATOM 5628 C C . GLN C 1 77 ? 4.028 26.989 16.136 1.000 58.064 74 GLN C C 1
ATOM 5629 O O . GLN C 1 77 ? 4.350 26.479 17.226 1.000 59.102 74 GLN C O 1
ATOM 5635 N N . GLU C 1 78 ? 3.151 27.990 15.988 1.000 59.405 75 GLU C N 1
ATOM 5636 C CA . GLU C 1 78 ? 2.608 28.778 17.126 1.000 69.022 75 GLU C CA 1
ATOM 5637 C C . GLU C 1 78 ? 1.259 28.187 17.560 1.000 67.326 75 GLU C C 1
ATOM 5638 O O . GLU C 1 78 ? 0.995 28.142 18.774 1.000 60.983 75 GLU C O 1
ATOM 5644 N N . LYS C 1 79 ? 0.446 27.739 16.603 1.000 61.412 76 LYS C N 1
ATOM 5645 C CA . LYS C 1 79 ? -0.890 27.145 16.857 1.000 66.086 76 LYS C CA 1
ATOM 5646 C C . LYS C 1 79 ? -0.769 25.856 17.693 1.000 65.307 76 LYS C C 1
ATOM 5647 O O . LYS C 1 79 ? 0.363 25.328 17.867 1.000 59.009 76 LYS C O 1
ATOM 5653 N N . LYS C 1 80 ? -1.912 25.371 18.192 1.000 61.389 77 LYS C N 1
ATOM 5654 C CA . LYS C 1 80 ? -2.082 24.062 18.893 1.000 61.402 77 LYS C CA 1
ATOM 5655 C C . LYS C 1 80 ? -2.040 22.953 17.835 1.000 57.536 77 LYS C C 1
ATOM 5656 O O . LYS C 1 80 ? -2.847 23.040 16.896 1.000 51.760 77 LYS C O 1
ATOM 5662 N N . LEU C 1 81 ? -1.133 21.979 17.955 1.000 55.115 78 LEU C N 1
ATOM 5663 C CA . LEU C 1 81 ? -0.980 20.885 16.951 1.000 49.921 78 LEU C CA 1
ATOM 5664 C C . LEU C 1 81 ? -1.739 19.637 17.423 1.000 51.313 78 LEU C C 1
ATOM 5665 O O . LEU C 1 81 ? -2.023 19.477 18.612 1.000 52.094 78 LEU C O 1
ATOM 5670 N N . PRO C 1 82 ? -2.087 18.685 16.523 1.000 47.024 79 PRO C N 1
ATOM 5671 C CA . PRO C 1 82 ? -2.565 17.378 16.960 1.000 45.438 79 PRO C CA 1
ATOM 5672 C C . PRO C 1 82 ? -1.355 16.596 17.491 1.000 43.522 79 PRO C C 1
ATOM 5673 O O . PRO C 1 82 ? -0.201 17.026 17.339 1.000 46.054 79 PRO C O 1
ATOM 5677 N N . VAL C 1 83 ? -1.644 15.494 18.165 1.000 44.591 80 VAL C N 1
ATOM 5678 C CA . VAL C 1 83 ? -0.635 14.733 18.955 1.000 44.083 80 VAL C CA 1
ATOM 5679 C C . VAL C 1 83 ? -0.658 13.264 18.510 1.000 40.553 80 VAL C C 1
ATOM 5680 O O . VAL C 1 83 ? -1.753 12.696 18.291 1.000 41.598 80 VAL C O 1
ATOM 5684 N N . ILE C 1 84 ? 0.533 12.701 18.346 1.000 42.563 81 ILE C N 1
ATOM 5685 C CA . ILE C 1 84 ? 0.781 11.262 18.042 1.000 41.053 81 ILE C CA 1
ATOM 5686 C C . ILE C 1 84 ? 1.488 10.698 19.270 1.000 38.124 81 ILE C C 1
ATOM 5687 O O . ILE C 1 84 ? 2.575 11.203 19.592 1.000 39.157 81 ILE C O 1
ATOM 5692 N N . PHE C 1 85 ? 0.889 9.728 19.948 1.000 34.689 82 PHE C N 1
ATOM 5693 C CA . PHE C 1 85 ? 1.570 8.980 21.027 1.000 35.069 82 PHE C CA 1
ATOM 5694 C C . PHE C 1 85 ? 2.241 7.770 20.370 1.000 36.918 82 PHE C C 1
ATOM 5695 O O . PHE C 1 85 ? 1.514 6.858 19.953 1.000 37.308 82 PHE C O 1
ATOM 5703 N N . TYR C 1 86 ? 3.572 7.798 20.270 1.000 36.948 83 TYR C N 1
ATOM 5704 C CA . TYR C 1 86 ? 4.416 6.802 19.556 1.000 37.355 83 TYR C CA 1
ATOM 5705 C C . TYR C 1 86 ? 5.050 5.828 20.554 1.000 37.636 83 TYR C C 1
ATOM 5706 O O . TYR C 1 86 ? 5.837 6.261 21.429 1.000 40.225 83 TYR C O 1
ATOM 5715 N N . ILE C 1 87 ? 4.798 4.525 20.358 1.000 39.406 84 ILE C N 1
ATOM 5716 C CA . ILE C 1 87 ? 5.458 3.420 21.118 1.000 38.786 84 ILE C CA 1
ATOM 5717 C C . ILE C 1 87 ? 6.419 2.635 20.213 1.000 35.653 84 ILE C C 1
ATOM 5718 O O . ILE C 1 87 ? 5.940 1.971 19.264 1.000 32.766 84 ILE C O 1
ATOM 5723 N N . HIS C 1 88 ? 7.716 2.646 20.537 1.000 35.744 85 HIS C N 1
ATOM 5724 C CA . HIS C 1 88 ? 8.798 2.033 19.731 1.000 33.909 85 HIS C CA 1
ATOM 5725 C C . HIS C 1 88 ? 8.759 0.503 19.839 1.000 33.000 85 HIS C C 1
ATOM 5726 O O . HIS C 1 88 ? 8.379 -0.024 20.897 1.000 33.700 85 HIS C O 1
ATOM 5733 N N . GLY C 1 89 ? 9.198 -0.157 18.767 1.000 33.955 86 GLY C N 1
ATOM 5734 C CA . GLY C 1 89 ? 9.512 -1.589 18.716 1.000 33.834 86 GLY C CA 1
ATOM 5735 C C . GLY C 1 89 ? 10.978 -1.855 18.919 1.000 36.384 86 GLY C C 1
ATOM 5736 O O . GLY C 1 89 ? 11.667 -0.957 19.424 1.000 43.943 86 GLY C O 1
ATOM 5737 N N . ALA C 1 90 ? 11.381 -3.082 18.577 1.000 37.416 87 ALA C N 1
ATOM 5738 C CA . ALA C 1 90 ? 12.698 -3.745 18.761 1.000 38.080 87 ALA C CA 1
ATOM 5739 C C . ALA C 1 90 ? 12.646 -4.780 19.913 1.000 35.240 87 ALA C C 1
ATOM 5740 O O . ALA C 1 90 ? 13.629 -4.939 20.676 1.000 34.382 87 ALA C O 1
ATOM 5742 N N . GLY C 1 91 ? 11.527 -5.500 20.040 1.000 32.829 88 GLY C N 1
ATOM 5743 C CA . GLY C 1 91 ? 11.486 -6.856 20.607 1.000 33.402 88 GLY C CA 1
ATOM 5744 C C . GLY C 1 91 ? 11.261 -6.832 22.104 1.000 34.702 88 GLY C C 1
ATOM 5745 O O . GLY C 1 91 ? 11.473 -7.884 22.720 1.000 36.632 88 GLY C O 1
ATOM 5746 N N . TRP C 1 92 ? 10.827 -5.674 22.630 1.000 34.554 89 TRP C N 1
ATOM 5747 C CA . TRP C 1 92 ? 10.676 -5.308 24.073 1.000 33.389 89 TRP C CA 1
ATOM 5748 C C . TRP C 1 92 ? 12.041 -5.155 24.743 1.000 30.916 89 TRP C C 1
ATOM 5749 O O . TRP C 1 92 ? 12.064 -4.743 25.903 1.000 39.449 89 TRP C O 1
ATOM 5760 N N . VAL C 1 93 ? 13.129 -5.442 24.031 1.000 32.958 90 VAL C N 1
ATOM 5761 C CA . VAL C 1 93 ? 14.494 -5.582 24.622 1.000 35.203 90 VAL C CA 1
ATOM 5762 C C . VAL C 1 93 ? 15.376 -4.385 24.228 1.000 34.491 90 VAL C C 1
ATOM 5763 O O . VAL C 1 93 ? 16.276 -4.070 24.999 1.000 33.200 90 VAL C O 1
ATOM 5767 N N . PHE C 1 94 ? 15.192 -3.841 23.024 1.000 33.165 91 PHE C N 1
ATOM 5768 C CA . PHE C 1 94 ? 16.019 -2.761 22.435 1.000 32.741 91 PHE C CA 1
ATOM 5769 C C . PHE C 1 94 ? 15.113 -1.566 22.151 1.000 31.768 91 PHE C C 1
ATOM 5770 O O . PHE C 1 94 ? 13.876 -1.674 22.314 1.000 31.459 91 PHE C O 1
ATOM 5778 N N . GLY C 1 95 ? 15.723 -0.500 21.639 1.000 33.921 92 GLY C N 1
ATOM 5779 C CA . GLY C 1 95 ? 15.015 0.682 21.112 1.000 37.169 92 GLY C CA 1
ATOM 5780 C C . GLY C 1 95 ? 15.094 1.838 22.082 1.000 37.383 92 GLY C C 1
ATOM 5781 O O . GLY C 1 95 ? 15.190 1.572 23.323 1.000 37.277 92 GLY C O 1
ATOM 5782 N N . ASN C 1 96 ? 15.045 3.061 21.555 1.000 34.700 93 ASN C N 1
ATOM 5783 C CA . ASN C 1 96 ? 15.106 4.313 22.363 1.000 39.225 93 ASN C CA 1
ATOM 5784 C C . ASN C 1 96 ? 14.873 5.506 21.431 1.000 40.726 93 ASN C C 1
ATOM 5785 O O . ASN C 1 96 ? 14.609 5.289 20.246 1.000 40.451 93 ASN C O 1
ATOM 5790 N N . ALA C 1 97 ? 14.911 6.719 21.971 1.000 42.984 94 ALA C N 1
ATOM 5791 C CA . ALA C 1 97 ? 14.636 7.967 21.229 1.000 42.760 94 ALA C CA 1
ATOM 5792 C C . ALA C 1 97 ? 15.593 8.073 20.038 1.000 41.364 94 ALA C C 1
ATOM 5793 O O . ALA C 1 97 ? 15.177 8.578 18.983 1.000 40.576 94 ALA C O 1
ATOM 5795 N N . HIS C 1 98 ? 16.818 7.591 20.198 1.000 35.644 95 HIS C N 1
ATOM 5796 C CA . HIS C 1 98 ? 17.871 7.647 19.166 1.000 35.822 95 HIS C CA 1
ATOM 5797 C C . HIS C 1 98 ? 17.583 6.650 18.038 1.000 36.078 95 HIS C C 1
ATOM 5798 O O . HIS C 1 98 ? 17.778 7.036 16.892 1.000 42.590 95 HIS C O 1
ATOM 5805 N N . THR C 1 99 ? 17.204 5.400 18.343 1.000 37.001 96 THR C N 1
ATOM 5806 C CA . THR C 1 99 ? 17.030 4.301 17.336 1.000 37.883 96 THR C CA 1
ATOM 5807 C C . THR C 1 99 ? 15.866 4.632 16.395 1.000 34.623 96 THR C C 1
ATOM 5808 O O . THR C 1 99 ? 15.954 4.293 15.208 1.000 35.251 96 THR C O 1
ATOM 5812 N N . HIS C 1 100 ? 14.866 5.333 16.916 1.000 36.329 97 HIS C N 1
ATOM 5813 C CA . HIS C 1 100 ? 13.616 5.691 16.212 1.000 35.293 97 HIS C CA 1
ATOM 5814 C C . HIS C 1 100 ? 13.607 7.180 15.835 1.000 34.979 97 HIS C C 1
ATOM 5815 O O . HIS C 1 100 ? 12.561 7.677 15.386 1.000 34.484 97 HIS C O 1
ATOM 5822 N N . ASP C 1 101 ? 14.747 7.857 15.924 1.000 37.212 98 ASP C N 1
ATOM 5823 C CA . ASP C 1 101 ? 14.838 9.333 15.753 1.000 38.943 98 ASP C CA 1
ATOM 5824 C C . ASP C 1 101 ? 14.336 9.749 14.352 1.000 36.281 98 ASP C C 1
ATOM 5825 O O . ASP C 1 101 ? 13.345 10.528 14.278 1.000 36.956 98 ASP C O 1
ATOM 5830 N N . LYS C 1 102 ? 14.950 9.259 13.270 1.000 37.177 99 LYS C N 1
ATOM 5831 C CA . LYS C 1 102 ? 14.540 9.613 11.880 1.000 37.166 99 LYS C CA 1
ATOM 5832 C C . LYS C 1 102 ? 13.021 9.452 11.704 1.000 39.133 99 LYS C C 1
ATOM 5833 O O . LYS C 1 102 ? 12.391 10.424 11.202 1.000 36.216 99 LYS C O 1
ATOM 5839 N N . LEU C 1 103 ? 12.449 8.299 12.097 1.000 35.005 100 LEU C N 1
ATOM 5840 C CA . LEU C 1 103 ? 10.997 7.978 11.922 1.000 32.947 100 LEU C CA 1
ATOM 5841 C C . LEU C 1 103 ? 10.104 8.999 12.629 1.000 32.016 100 LEU C C 1
ATOM 5842 O O . LEU C 1 103 ? 9.187 9.549 11.973 1.000 34.190 100 LEU C O 1
ATOM 5847 N N . ILE C 1 104 ? 10.297 9.227 13.923 1.000 32.524 101 ILE C N 1
ATOM 5848 C CA . ILE C 1 104 ? 9.391 10.114 14.713 1.000 37.104 101 ILE C CA 1
ATOM 5849 C C . ILE C 1 104 ? 9.526 11.583 14.247 1.000 36.979 101 ILE C C 1
ATOM 5850 O O . ILE C 1 104 ? 8.495 12.282 14.232 1.000 40.331 101 ILE C O 1
ATOM 5855 N N . ARG C 1 105 ? 10.730 12.031 13.874 1.000 38.005 102 ARG C N 1
ATOM 5856 C CA . ARG C 1 105 ? 10.941 13.359 13.242 1.000 41.416 102 ARG C CA 1
ATOM 5857 C C . ARG C 1 105 ? 10.109 13.463 11.969 1.000 42.266 102 ARG C C 1
ATOM 5858 O O . ARG C 1 105 ? 9.446 14.511 11.805 1.000 41.793 102 ARG C O 1
ATOM 5866 N N . GLU C 1 106 ? 10.120 12.413 11.129 1.000 41.959 103 GLU C N 1
ATOM 5867 C CA . GLU C 1 106 ? 9.363 12.384 9.843 1.000 39.549 103 GLU C CA 1
ATOM 5868 C C . GLU C 1 106 ? 7.867 12.492 10.137 1.000 40.411 103 GLU C C 1
ATOM 5869 O O . GLU C 1 106 ? 7.208 13.307 9.479 1.000 39.579 103 GLU C O 1
ATOM 5875 N N . LEU C 1 107 ? 7.356 11.707 11.085 1.000 40.982 104 LEU C N 1
ATOM 5876 C CA . LEU C 1 107 ? 5.932 11.755 11.500 1.000 42.773 104 LEU C CA 1
ATOM 5877 C C . LEU C 1 107 ? 5.581 13.170 11.997 1.000 45.836 104 LEU C C 1
ATOM 5878 O O . LEU C 1 107 ? 4.513 13.730 11.596 1.000 44.086 104 LEU C O 1
ATOM 5883 N N . ALA C 1 108 ? 6.411 13.711 12.886 1.000 42.758 105 ALA C N 1
ATOM 5884 C CA . ALA C 1 108 ? 6.198 15.045 13.487 1.000 44.717 105 ALA C CA 1
ATOM 5885 C C . ALA C 1 108 ? 6.061 16.069 12.356 1.000 43.954 105 ALA C C 1
ATOM 5886 O O . ALA C 1 108 ? 5.033 16.731 12.293 1.000 46.355 105 ALA C O 1
ATOM 5888 N N . VAL C 1 109 ? 7.040 16.140 11.456 1.000 45.272 106 VAL C N 1
ATOM 5889 C CA . VAL C 1 109 ? 7.091 17.204 10.413 1.000 46.134 106 VAL C CA 1
ATOM 5890 C C . VAL C 1 109 ? 5.977 16.966 9.378 1.000 48.126 106 VAL C C 1
ATOM 5891 O O . VAL C 1 109 ? 5.175 17.893 9.162 1.000 44.139 106 VAL C O 1
ATOM 5895 N N . ARG C 1 110 ? 5.846 15.760 8.824 1.000 42.270 107 ARG C N 1
ATOM 5896 C CA . ARG C 1 110 ? 4.930 15.507 7.674 1.000 40.473 107 ARG C CA 1
ATOM 5897 C C . ARG C 1 110 ? 3.448 15.524 8.062 1.000 40.020 107 ARG C C 1
ATOM 5898 O O . ARG C 1 110 ? 2.613 15.684 7.163 1.000 40.885 107 ARG C O 1
ATOM 5906 N N . THR C 1 111 ? 3.117 15.393 9.332 1.000 39.885 108 THR C N 1
ATOM 5907 C CA . THR C 1 111 ? 1.726 15.486 9.822 1.000 40.250 108 THR C CA 1
ATOM 5908 C C . THR C 1 111 ? 1.542 16.771 10.632 1.000 43.153 108 THR C C 1
ATOM 5909 O O . THR C 1 111 ? 0.412 16.990 11.099 1.000 42.171 108 THR C O 1
ATOM 5913 N N . ASN C 1 112 ? 2.626 17.538 10.828 1.000 50.508 109 ASN C N 1
ATOM 5914 C CA . ASN C 1 112 ? 2.687 18.781 11.643 1.000 48.978 109 ASN C CA 1
ATOM 5915 C C . ASN C 1 112 ? 2.011 18.513 12.990 1.000 51.754 109 ASN C C 1
ATOM 5916 O O . ASN C 1 112 ? 0.982 19.145 13.304 1.000 50.823 109 ASN C O 1
ATOM 5921 N N . SER C 1 113 ? 2.566 17.559 13.733 1.000 49.332 110 SER C N 1
ATOM 5922 C CA . SER C 1 113 ? 2.011 17.053 15.007 1.000 48.540 110 SER C CA 1
ATOM 5923 C C . SER C 1 113 ? 3.109 17.079 16.064 1.000 46.422 110 SER C C 1
ATOM 5924 O O . SER C 1 113 ? 4.318 16.940 15.697 1.000 45.891 110 SER C O 1
ATOM 5927 N N . VAL C 1 114 ? 2.707 17.221 17.326 1.000 43.871 111 VAL C N 1
ATOM 5928 C CA . VAL C 1 114 ? 3.583 16.847 18.470 1.000 47.414 111 VAL C CA 1
ATOM 5929 C C . VAL C 1 114 ? 3.621 15.318 18.506 1.000 46.833 111 VAL C C 1
ATOM 5930 O O . VAL C 1 114 ? 2.521 14.701 18.469 1.000 44.205 111 VAL C O 1
ATOM 5934 N N . VAL C 1 115 ? 4.824 14.746 18.600 1.000 44.007 112 VAL C N 1
ATOM 5935 C CA . VAL C 1 115 ? 5.034 13.291 18.833 1.000 46.821 112 VAL C CA 1
ATOM 5936 C C . VAL C 1 115 ? 5.494 13.093 20.279 1.000 45.353 112 VAL C C 1
ATOM 5937 O O . VAL C 1 115 ? 6.473 13.743 20.694 1.000 45.370 112 VAL C O 1
ATOM 5941 N N . VAL C 1 116 ? 4.806 12.217 21.000 1.000 42.225 113 VAL C N 1
ATOM 5942 C CA . VAL C 1 116 ? 5.100 11.865 22.417 1.000 44.286 113 VAL C CA 1
ATOM 5943 C C . VAL C 1 116 ? 5.636 10.428 22.428 1.000 42.974 113 VAL C C 1
ATOM 5944 O O . VAL C 1 116 ? 4.874 9.498 22.126 1.000 44.091 113 VAL C O 1
ATOM 5948 N N . PHE C 1 117 ? 6.917 10.280 22.736 1.000 39.517 114 PHE C N 1
ATOM 5949 C CA . PHE C 1 117 ? 7.690 9.024 22.640 1.000 39.382 114 PHE C CA 1
ATOM 5950 C C . PHE C 1 117 ? 8.028 8.538 24.045 1.000 37.679 114 PHE C C 1
ATOM 5951 O O . PHE C 1 117 ? 8.914 9.140 24.654 1.000 40.745 114 PHE C O 1
ATOM 5959 N N . SER C 1 118 ? 7.332 7.515 24.549 1.000 38.502 115 SER C N 1
ATOM 5960 C CA . SER C 1 118 ? 7.535 6.966 25.917 1.000 43.839 115 SER C CA 1
ATOM 5961 C C . SER C 1 118 ? 8.644 5.905 25.888 1.000 42.397 115 SER C C 1
ATOM 5962 O O . SER C 1 118 ? 8.531 4.932 25.127 1.000 44.583 115 SER C O 1
ATOM 5965 N N . GLU C 1 119 ? 9.689 6.103 26.683 1.000 40.401 116 GLU C N 1
ATOM 5966 C CA . GLU C 1 119 ? 10.821 5.158 26.829 1.000 36.821 116 GLU C CA 1
ATOM 5967 C C . GLU C 1 119 ? 10.440 4.237 27.980 1.000 35.200 116 GLU C C 1
ATOM 5968 O O . GLU C 1 119 ? 10.960 4.387 29.078 1.000 37.168 116 GLU C O 1
ATOM 5974 N N . TYR C 1 120 ? 9.471 3.371 27.706 1.000 34.508 117 TYR C N 1
ATOM 5975 C CA . TYR C 1 120 ? 8.981 2.309 28.610 1.000 35.099 117 TYR C CA 1
ATOM 5976 C C . TYR C 1 120 ? 10.186 1.478 29.029 1.000 35.856 117 TYR C C 1
ATOM 5977 O O . TYR C 1 120 ? 11.217 1.498 28.303 1.000 37.856 117 TYR C O 1
ATOM 5986 N N . SER C 1 121 ? 10.041 0.773 30.147 1.000 37.596 118 SER C N 1
ATOM 5987 C CA . SER C 1 121 ? 11.050 -0.158 30.698 1.000 36.739 118 SER C CA 1
ATOM 5988 C C . SER C 1 121 ? 11.195 -1.386 29.786 1.000 36.587 118 SER C C 1
ATOM 5989 O O . SER C 1 121 ? 10.174 -2.076 29.469 1.000 34.807 118 SER C O 1
ATOM 5992 N N . LEU C 1 122 ? 12.441 -1.698 29.452 1.000 36.540 119 LEU C N 1
ATOM 5993 C CA . LEU C 1 122 ? 12.807 -2.780 28.511 1.000 36.703 119 LEU C CA 1
ATOM 5994 C C . LEU C 1 122 ? 12.821 -4.110 29.254 1.000 38.174 119 LEU C C 1
ATOM 5995 O O . LEU C 1 122 ? 13.037 -4.112 30.481 1.000 42.250 119 LEU C O 1
ATOM 6000 N N . SER C 1 123 ? 12.591 -5.185 28.509 1.000 34.101 120 SER C N 1
ATOM 6001 C CA . SER C 1 123 ? 12.716 -6.590 28.958 1.000 36.915 120 SER C CA 1
ATOM 6002 C C . SER C 1 123 ? 14.140 -7.027 28.662 1.000 35.191 120 SER C C 1
ATOM 6003 O O . SER C 1 123 ? 14.795 -6.391 27.838 1.000 34.588 120 SER C O 1
ATOM 6006 N N . PRO C 1 124 ? 14.699 -8.070 29.311 1.000 34.943 121 PRO C N 1
ATOM 6007 C CA . PRO C 1 124 ? 14.015 -8.856 30.340 1.000 36.117 121 PRO C CA 1
ATOM 6008 C C . PRO C 1 124 ? 13.917 -8.272 31.761 1.000 40.934 121 PRO C C 1
ATOM 6009 O O . PRO C 1 124 ? 13.253 -8.893 32.579 1.000 39.433 121 PRO C O 1
ATOM 6013 N N . GLU C 1 125 ? 14.562 -7.129 32.023 1.000 37.400 122 GLU C N 1
ATOM 6014 C CA . GLU C 1 125 ? 14.626 -6.478 33.361 1.000 40.803 122 GLU C CA 1
ATOM 6015 C C . GLU C 1 125 ? 13.202 -6.158 33.839 1.000 38.692 122 GLU C C 1
ATOM 6016 O O . GLU C 1 125 ? 12.908 -6.350 35.011 1.000 35.531 122 GLU C O 1
ATOM 6022 N N . ALA C 1 126 ? 12.358 -5.672 32.940 1.000 37.617 123 ALA C N 1
ATOM 6023 C CA . ALA C 1 126 ? 10.900 -5.516 33.128 1.000 39.845 123 ALA C CA 1
ATOM 6024 C C . ALA C 1 126 ? 10.177 -6.570 32.282 1.000 39.661 123 ALA C C 1
ATOM 6025 O O . ALA C 1 126 ? 10.655 -6.937 31.172 1.000 40.425 123 ALA C O 1
ATOM 6027 N N . LYS C 1 127 ? 9.079 -7.068 32.816 1.000 37.599 124 LYS C N 1
ATOM 6028 C CA . LYS C 1 127 ? 8.241 -8.113 32.194 1.000 37.816 124 LYS C CA 1
ATOM 6029 C C . LYS C 1 127 ? 6.869 -7.501 31.911 1.000 38.117 124 LYS C C 1
ATOM 6030 O O . LYS C 1 127 ? 6.515 -6.476 32.561 1.000 33.371 124 LYS C O 1
ATOM 6036 N N . TYR C 1 128 ? 6.089 -8.142 31.038 1.000 36.368 125 TYR C N 1
ATOM 6037 C CA . TYR C 1 128 ? 4.620 -7.906 30.955 1.000 35.721 125 TYR C CA 1
ATOM 6038 C C . TYR C 1 128 ? 4.046 -7.952 32.368 1.000 31.700 125 TYR C C 1
ATOM 6039 O O . TYR C 1 128 ? 4.458 -8.795 33.151 1.000 33.523 125 TYR C O 1
ATOM 6048 N N . PRO C 1 129 ? 3.094 -7.075 32.754 1.000 33.133 126 PRO C N 1
ATOM 6049 C CA . PRO C 1 129 ? 2.564 -6.020 31.882 1.000 32.882 126 PRO C CA 1
ATOM 6050 C C . PRO C 1 129 ? 3.146 -4.612 32.105 1.000 34.942 126 PRO C C 1
ATOM 6051 O O . PRO C 1 129 ? 2.431 -3.619 31.947 1.000 34.359 126 PRO C O 1
ATOM 6055 N N . THR C 1 130 ? 4.427 -4.507 32.469 1.000 38.197 127 THR C N 1
ATOM 6056 C CA . THR C 1 130 ? 4.981 -3.214 32.968 1.000 39.644 127 THR C CA 1
ATOM 6057 C C . THR C 1 130 ? 4.883 -2.155 31.875 1.000 34.418 127 THR C C 1
ATOM 6058 O O . THR C 1 130 ? 4.338 -1.083 32.151 1.000 35.099 127 THR C O 1
ATOM 6062 N N . ALA C 1 131 ? 5.400 -2.445 30.687 1.000 34.550 128 ALA C N 1
ATOM 6063 C CA . ALA C 1 131 ? 5.512 -1.461 29.590 1.000 32.051 128 ALA C CA 1
ATOM 6064 C C . ALA C 1 131 ? 4.119 -1.015 29.151 1.000 33.682 128 ALA C C 1
ATOM 6065 O O . ALA C 1 131 ? 3.954 0.183 28.934 1.000 30.609 128 ALA C O 1
ATOM 6067 N N . ILE C 1 132 ? 3.132 -1.918 29.035 1.000 34.804 129 ILE C N 1
ATOM 6068 C CA . ILE C 1 132 ? 1.780 -1.461 28.592 1.000 35.239 129 ILE C CA 1
ATOM 6069 C C . ILE C 1 132 ? 1.194 -0.560 29.680 1.000 36.127 129 ILE C C 1
ATOM 6070 O O . ILE C 1 132 ? 0.536 0.432 29.308 1.000 37.779 129 ILE C O 1
ATOM 6075 N N . GLU C 1 133 ? 1.445 -0.840 30.966 1.000 33.171 130 GLU C N 1
ATOM 6076 C CA . GLU C 1 133 ? 0.843 -0.020 32.058 1.000 34.436 130 GLU C CA 1
ATOM 6077 C C . GLU C 1 133 ? 1.530 1.345 32.050 1.000 31.927 130 GLU C C 1
ATOM 6078 O O . GLU C 1 133 ? 0.842 2.356 32.166 1.000 34.171 130 GLU C O 1
ATOM 6084 N N . GLN C 1 134 ? 2.831 1.387 31.823 1.000 36.112 131 GLN C N 1
ATOM 6085 C CA . GLN C 1 134 ? 3.580 2.671 31.768 1.000 36.111 131 GLN C CA 1
ATOM 6086 C C . GLN C 1 134 ? 3.022 3.513 30.628 1.000 41.945 131 GLN C C 1
ATOM 6087 O O . GLN C 1 134 ? 2.652 4.697 30.863 1.000 37.637 131 GLN C O 1
ATOM 6093 N N . ASN C 1 135 ? 2.928 2.921 29.431 1.000 41.169 132 ASN C N 1
ATOM 6094 C CA . ASN C 1 135 ? 2.424 3.627 28.222 1.000 39.836 132 ASN C CA 1
ATOM 6095 C C . ASN C 1 135 ? 1.005 4.148 28.495 1.000 37.303 132 ASN C C 1
ATOM 6096 O O . ASN C 1 135 ? 0.704 5.276 28.125 1.000 38.744 132 ASN C O 1
ATOM 6101 N N . TYR C 1 136 ? 0.140 3.334 29.073 1.000 33.879 133 TYR C N 1
ATOM 6102 C CA . TYR C 1 136 ? -1.254 3.729 29.381 1.000 37.729 133 TYR C CA 1
ATOM 6103 C C . TYR C 1 136 ? -1.272 4.957 30.312 1.000 34.934 133 TYR C C 1
ATOM 6104 O O . TYR C 1 136 ? -2.045 5.901 30.104 1.000 36.426 133 TYR C O 1
ATOM 6113 N N . ALA C 1 137 ? -0.401 4.960 31.304 1.000 37.753 134 ALA C N 1
ATOM 6114 C CA . ALA C 1 137 ? -0.341 6.022 32.331 1.000 42.057 134 ALA C CA 1
ATOM 6115 C C . ALA C 1 137 ? 0.145 7.318 31.680 1.000 40.181 134 ALA C C 1
ATOM 6116 O O . ALA C 1 137 ? -0.447 8.377 31.988 1.000 47.088 134 ALA C O 1
ATOM 6118 N N . VAL C 1 138 ? 1.103 7.261 30.753 1.000 38.988 135 VAL C N 1
ATOM 6119 C CA . VAL C 1 138 ? 1.513 8.479 29.991 1.000 38.173 135 VAL C CA 1
ATOM 6120 C C . VAL C 1 138 ? 0.304 8.994 29.207 1.000 41.439 135 VAL C C 1
ATOM 6121 O O . VAL C 1 138 ? 0.064 10.211 29.254 1.000 42.224 135 VAL C O 1
ATOM 6125 N N . LEU C 1 139 ? -0.443 8.119 28.524 1.000 40.789 136 LEU C N 1
ATOM 6126 C CA . LEU C 1 139 ? -1.651 8.533 27.767 1.000 42.981 136 LEU C CA 1
ATOM 6127 C C . LEU C 1 139 ? -2.619 9.312 28.680 1.000 43.620 136 LEU C C 1
ATOM 6128 O O . LEU C 1 139 ? -3.242 10.267 28.193 1.000 41.849 136 LEU C O 1
ATOM 6133 N N . GLN C 1 140 ? -2.800 8.897 29.939 1.000 45.488 137 GLN C N 1
ATOM 6134 C CA . GLN C 1 140 ? -3.812 9.526 30.833 1.000 44.381 137 GLN C CA 1
ATOM 6135 C C . GLN C 1 140 ? -3.295 10.885 31.325 1.000 46.424 137 GLN C C 1
ATOM 6136 O O . GLN C 1 140 ? -4.101 11.711 31.768 1.000 53.569 137 GLN C O 1
ATOM 6142 N N . GLN C 1 141 ? -2.003 11.139 31.184 1.000 45.331 138 GLN C N 1
ATOM 6143 C CA . GLN C 1 141 ? -1.374 12.404 31.625 1.000 49.560 138 GLN C CA 1
ATOM 6144 C C . GLN C 1 141 ? -1.160 13.384 30.473 1.000 51.974 138 GLN C C 1
ATOM 6145 O O . GLN C 1 141 ? -0.664 14.486 30.769 1.000 50.727 138 GLN C O 1
ATOM 6151 N N . LEU C 1 142 ? -1.481 13.019 29.224 1.000 48.733 139 LEU C N 1
ATOM 6152 C CA . LEU C 1 142 ? -1.282 13.922 28.052 1.000 49.145 139 LEU C CA 1
ATOM 6153 C C . LEU C 1 142 ? -2.061 15.230 28.264 1.000 50.337 139 LEU C C 1
ATOM 6154 O O . LEU C 1 142 ? -1.525 16.290 27.883 1.000 48.811 139 LEU C O 1
ATOM 6159 N N . LYS C 1 143 ? -3.279 15.166 28.818 1.000 49.063 140 LYS C N 1
ATOM 6160 C CA . LYS C 1 143 ? -4.125 16.377 29.038 1.000 59.353 140 LYS C CA 1
ATOM 6161 C C . LYS C 1 143 ? -3.372 17.350 29.958 1.000 58.548 140 LYS C C 1
ATOM 6162 O O . LYS C 1 143 ? -3.531 18.561 29.768 1.000 66.254 140 LYS C O 1
ATOM 6168 N N . ASP C 1 144 ? -2.528 16.837 30.862 1.000 60.820 141 ASP C N 1
ATOM 6169 C CA . ASP C 1 144 ? -1.761 17.652 31.845 1.000 60.173 141 ASP C CA 1
ATOM 6170 C C . ASP C 1 144 ? -0.597 18.363 31.147 1.000 60.006 141 ASP C C 1
ATOM 6171 O O . ASP C 1 144 ? -0.073 19.326 31.740 1.000 62.102 141 ASP C O 1
ATOM 6176 N N . PHE C 1 145 ? -0.190 17.932 29.951 1.000 53.112 142 PHE C N 1
ATOM 6177 C CA . PHE C 1 145 ? 0.971 18.529 29.240 1.000 51.719 142 PHE C CA 1
ATOM 6178 C C . PHE C 1 145 ? 0.508 19.391 28.066 1.000 54.735 142 PHE C C 1
ATOM 6179 O O . PHE C 1 145 ? 1.366 20.131 27.520 1.000 57.888 142 PHE C O 1
ATOM 6187 N N . ALA C 1 146 ? -0.768 19.270 27.674 1.000 56.053 143 ALA C N 1
ATOM 6188 C CA . ALA C 1 146 ? -1.325 19.812 26.411 1.000 59.361 143 ALA C CA 1
ATOM 6189 C C . ALA C 1 146 ? -0.940 21.295 26.244 1.000 62.397 143 ALA C C 1
ATOM 6190 O O . ALA C 1 146 ? -0.565 21.685 25.107 1.000 56.605 143 ALA C O 1
ATOM 6192 N N . ASN C 1 147 ? -0.985 22.075 27.336 1.000 68.721 144 ASN C N 1
ATOM 6193 C CA . ASN C 1 147 ? -0.842 23.561 27.351 1.000 61.323 144 ASN C CA 1
ATOM 6194 C C . ASN C 1 147 ? 0.594 23.978 27.028 1.000 59.886 144 ASN C C 1
ATOM 6195 O O . ASN C 1 147 ? 0.756 24.614 25.980 1.000 62.928 144 ASN C O 1
ATOM 6200 N N . ASP C 1 148 ? 1.580 23.668 27.884 1.000 61.631 145 ASP C N 1
ATOM 6201 C CA . ASP C 1 148 ? 3.003 24.092 27.698 1.000 69.696 145 ASP C CA 1
ATOM 6202 C C . ASP C 1 148 ? 3.546 23.514 26.377 1.000 70.505 145 ASP C C 1
ATOM 6203 O O . ASP C 1 148 ? 4.389 24.197 25.716 1.000 54.180 145 ASP C O 1
ATOM 6208 N N . LYS C 1 149 ? 3.093 22.301 26.018 1.000 66.032 146 LYS C N 1
ATOM 6209 C CA . LYS C 1 149 ? 3.613 21.502 24.879 1.000 62.736 146 LYS C CA 1
ATOM 6210 C C . LYS C 1 149 ? 2.797 21.826 23.620 1.000 65.032 146 LYS C C 1
ATOM 6211 O O . LYS C 1 149 ? 3.254 21.458 22.512 1.000 58.143 146 LYS C O 1
ATOM 6217 N N . LYS C 1 150 ? 1.646 22.494 23.795 1.000 62.806 147 LYS C N 1
ATOM 6218 C CA . LYS C 1 150 ? 0.864 23.193 22.736 1.000 63.297 147 LYS C CA 1
ATOM 6219 C C . LYS C 1 150 ? 0.343 22.176 21.714 1.000 57.664 147 LYS C C 1
ATOM 6220 O O . LYS C 1 150 ? 0.664 22.289 20.504 1.000 59.854 147 LYS C O 1
ATOM 6226 N N . PHE C 1 151 ? -0.456 21.227 22.197 1.000 53.491 148 PHE C N 1
ATOM 6227 C CA . PHE C 1 151 ? -1.155 20.220 21.359 1.000 53.191 148 PHE C CA 1
ATOM 6228 C C . PHE C 1 151 ? -2.599 20.071 21.860 1.000 48.623 148 PHE C C 1
ATOM 6229 O O . PHE C 1 151 ? -2.919 20.453 23.005 1.000 51.105 148 PHE C O 1
ATOM 6237 N N . ASP C 1 152 ? -3.438 19.495 21.006 1.000 44.288 149 ASP C N 1
ATOM 6238 C CA . ASP C 1 152 ? -4.876 19.276 21.250 1.000 48.452 149 ASP C CA 1
ATOM 6239 C C . ASP C 1 152 ? -5.081 17.778 21.486 1.000 52.174 149 ASP C C 1
ATOM 6240 O O . ASP C 1 152 ? -5.046 17.009 20.508 1.000 52.438 149 ASP C O 1
ATOM 6245 N N . VAL C 1 153 ? -5.299 17.383 22.737 1.000 48.009 150 VAL C N 1
ATOM 6246 C CA . VAL C 1 153 ? -5.424 15.955 23.153 1.000 53.612 150 VAL C CA 1
ATOM 6247 C C . VAL C 1 153 ? -6.676 15.309 22.528 1.000 49.726 150 VAL C C 1
ATOM 6248 O O . VAL C 1 153 ? -6.791 14.082 22.593 1.000 49.202 150 VAL C O 1
ATOM 6252 N N . ASN C 1 154 ? -7.572 16.082 21.910 1.000 54.381 151 ASN C N 1
ATOM 6253 C CA . ASN C 1 154 ? -8.779 15.542 21.225 1.000 54.748 151 ASN C CA 1
ATOM 6254 C C . ASN C 1 154 ? -8.460 15.236 19.759 1.000 48.269 151 ASN C C 1
ATOM 6255 O O . ASN C 1 154 ? -9.397 14.909 19.019 1.000 50.752 151 ASN C O 1
ATOM 6260 N N . HIS C 1 155 ? -7.208 15.411 19.338 1.000 49.172 152 HIS C N 1
ATOM 6261 C CA . HIS C 1 155 ? -6.691 14.940 18.026 1.000 49.139 152 HIS C CA 1
ATOM 6262 C C . HIS C 1 155 ? -5.501 14.019 18.304 1.000 45.210 152 HIS C C 1
ATOM 6263 O O . HIS C 1 155 ? -4.323 14.400 17.981 1.000 44.308 152 HIS C O 1
ATOM 6270 N N . LEU C 1 156 ? -5.818 12.872 18.904 1.000 41.623 153 LEU C N 1
ATOM 6271 C CA . LEU C 1 156 ? -4.851 11.884 19.455 1.000 42.340 153 LEU C CA 1
ATOM 6272 C C . LEU C 1 156 ? -4.817 10.635 18.569 1.000 39.184 153 LEU C C 1
ATOM 6273 O O . LEU C 1 156 ? -5.853 9.957 18.457 1.000 39.808 153 LEU C O 1
ATOM 6278 N N . THR C 1 157 ? -3.660 10.389 17.957 1.000 44.408 154 THR C N 1
ATOM 6279 C CA . THR C 1 157 ? -3.289 9.161 17.222 1.000 38.137 154 THR C CA 1
ATOM 6280 C C . THR C 1 157 ? -2.292 8.357 18.046 1.000 39.673 154 THR C C 1
ATOM 6281 O O . THR C 1 157 ? -1.340 8.949 18.592 1.000 40.534 154 THR C O 1
ATOM 6285 N N . VAL C 1 158 ? -2.512 7.046 18.130 1.000 36.498 155 VAL C N 1
ATOM 6286 C CA . VAL C 1 158 ? -1.555 6.093 18.739 1.000 36.899 155 VAL C CA 1
ATOM 6287 C C . VAL C 1 158 ? -0.909 5.291 17.597 1.000 36.134 155 VAL C C 1
ATOM 6288 O O . VAL C 1 158 ? -1.613 4.835 16.683 1.000 36.188 155 VAL C O 1
ATOM 6292 N N . ALA C 1 159 ? 0.410 5.206 17.605 1.000 34.022 156 ALA C N 1
ATOM 6293 C CA . ALA C 1 159 ? 1.214 4.582 16.533 1.000 36.489 156 ALA C CA 1
ATOM 6294 C C . ALA C 1 159 ? 2.366 3.800 17.171 1.000 36.336 156 ALA C C 1
ATOM 6295 O O . ALA C 1 159 ? 2.770 4.140 18.296 1.000 31.916 156 ALA C O 1
ATOM 6297 N N . GLY C 1 160 ? 2.831 2.750 16.491 1.000 33.573 157 GLY C N 1
ATOM 6298 C CA . GLY C 1 160 ? 4.024 2.014 16.914 1.000 32.565 157 GLY C CA 1
ATOM 6299 C C . GLY C 1 160 ? 4.434 0.972 15.905 1.000 33.684 157 GLY C C 1
ATOM 6300 O O . GLY C 1 160 ? 3.617 0.615 15.031 1.000 36.318 157 GLY C O 1
ATOM 6301 N N . ASP C 1 161 ? 5.654 0.478 16.053 1.000 34.319 158 ASP C N 1
ATOM 6302 C CA . ASP C 1 161 ? 6.282 -0.428 15.069 1.000 36.349 158 ASP C CA 1
ATOM 6303 C C . ASP C 1 161 ? 6.516 -1.740 15.810 1.000 35.837 158 ASP C C 1
ATOM 6304 O O . ASP C 1 161 ? 6.969 -1.688 16.967 1.000 32.958 158 ASP C O 1
ATOM 6309 N N . SER C 1 162 ? 6.143 -2.873 15.212 1.000 33.943 159 SER C N 1
ATOM 6310 C CA . SER C 1 162 ? 6.553 -4.203 15.720 1.000 32.932 159 SER C CA 1
ATOM 6311 C C . SER C 1 162 ? 5.951 -4.371 17.124 1.000 32.853 159 SER C C 1
ATOM 6312 O O . SER C 1 162 ? 4.739 -4.239 17.211 1.000 33.372 159 SER C O 1
ATOM 6315 N N . VAL C 1 163 ? 6.711 -4.595 18.194 1.000 33.013 160 VAL C N 1
ATOM 6316 C CA . VAL C 1 163 ? 6.105 -4.785 19.554 1.000 32.565 160 VAL C CA 1
ATOM 6317 C C . VAL C 1 163 ? 5.435 -3.483 19.989 1.000 33.207 160 VAL C C 1
ATOM 6318 O O . VAL C 1 163 ? 4.574 -3.535 20.888 1.000 34.010 160 VAL C O 1
ATOM 6322 N N . GLY C 1 164 ? 5.864 -2.348 19.428 1.000 33.577 161 GLY C N 1
ATOM 6323 C CA . GLY C 1 164 ? 5.224 -1.056 19.700 1.000 33.145 161 GLY C CA 1
ATOM 6324 C C . GLY C 1 164 ? 3.845 -1.007 19.082 1.000 34.819 161 GLY C C 1
ATOM 6325 O O . GLY C 1 164 ? 2.979 -0.407 19.700 1.000 36.072 161 GLY C O 1
ATOM 6326 N N . GLY C 1 165 ? 3.662 -1.566 17.874 1.000 33.164 162 GLY C N 1
ATOM 6327 C CA . GLY C 1 165 ? 2.324 -1.715 17.258 1.000 37.415 162 GLY C CA 1
ATOM 6328 C C . GLY C 1 165 ? 1.415 -2.625 18.083 1.000 31.924 162 GLY C C 1
ATOM 6329 O O . GLY C 1 165 ? 0.211 -2.352 18.175 1.000 32.593 162 GLY C O 1
ATOM 6330 N N . ASN C 1 166 ? 1.980 -3.672 18.676 1.000 30.416 163 ASN C N 1
ATOM 6331 C CA . ASN C 1 166 ? 1.294 -4.546 19.670 1.000 30.678 163 ASN C CA 1
ATOM 6332 C C . ASN C 1 166 ? 0.755 -3.660 20.796 1.000 31.840 163 ASN C C 1
ATOM 6333 O O . ASN C 1 166 ? -0.470 -3.675 21.085 1.000 31.719 163 ASN C O 1
ATOM 6338 N N . MET C 1 167 ? 1.625 -2.846 21.373 1.000 33.042 164 MET C N 1
ATOM 6339 C CA . MET C 1 167 ? 1.288 -2.064 22.591 1.000 34.588 164 MET C CA 1
ATOM 6340 C C . MET C 1 167 ? 0.369 -0.889 22.200 1.000 34.254 164 MET C C 1
ATOM 6341 O O . MET C 1 167 ? -0.561 -0.581 22.976 1.000 37.429 164 MET C O 1
ATOM 6346 N N . ALA C 1 168 ? 0.552 -0.313 21.010 1.000 31.855 165 ALA C N 1
ATOM 6347 C CA . ALA C 1 168 ? -0.351 0.720 20.445 1.000 33.986 165 ALA C CA 1
ATOM 6348 C C . ALA C 1 168 ? -1.795 0.202 20.354 1.000 34.602 165 ALA C C 1
ATOM 6349 O O . ALA C 1 168 ? -2.707 0.902 20.836 1.000 37.133 165 ALA C O 1
ATOM 6351 N N . THR C 1 169 ? -2.033 -0.964 19.758 1.000 35.331 166 THR C N 1
ATOM 6352 C CA . THR C 1 169 ? -3.425 -1.481 19.616 1.000 34.409 166 THR C CA 1
ATOM 6353 C C . THR C 1 169 ? -3.955 -1.881 21.001 1.000 34.558 166 THR C C 1
ATOM 6354 O O . THR C 1 169 ? -5.174 -1.751 21.228 1.000 35.030 166 THR C O 1
ATOM 6358 N N . VAL C 1 170 ? -3.073 -2.346 21.883 1.000 35.220 167 VAL C N 1
ATOM 6359 C CA . VAL C 1 170 ? -3.424 -2.692 23.291 1.000 36.465 167 VAL C CA 1
ATOM 6360 C C . VAL C 1 170 ? -3.811 -1.388 24.020 1.000 35.072 167 VAL C C 1
ATOM 6361 O O . VAL C 1 170 ? -4.738 -1.435 24.814 1.000 35.735 167 VAL C O 1
ATOM 6365 N N . MET C 1 171 ? -3.171 -0.252 23.735 1.000 33.907 168 MET C N 1
ATOM 6366 C CA . MET C 1 171 ? -3.576 1.021 24.374 1.000 37.259 168 MET C CA 1
ATOM 6367 C C . MET C 1 171 ? -5.066 1.227 24.060 1.000 37.813 168 MET C C 1
ATOM 6368 O O . MET C 1 171 ? -5.792 1.645 24.953 1.000 37.685 168 MET C O 1
ATOM 6373 N N . THR C 1 172 ? -5.517 0.926 22.838 1.000 37.345 169 THR C N 1
ATOM 6374 C CA . THR C 1 172 ? -6.942 1.154 22.425 1.000 35.303 169 THR C CA 1
ATOM 6375 C C . THR C 1 172 ? -7.878 0.223 23.223 1.000 35.969 169 THR C C 1
ATOM 6376 O O . THR C 1 172 ? -9.012 0.653 23.576 1.000 34.366 169 THR C O 1
ATOM 6380 N N . LEU C 1 173 ? -7.442 -1.010 23.477 1.000 34.001 170 LEU C N 1
ATOM 6381 C CA . LEU C 1 173 ? -8.240 -2.020 24.216 1.000 34.635 170 LEU C CA 1
ATOM 6382 C C . LEU C 1 173 ? -8.369 -1.606 25.695 1.000 35.579 170 LEU C C 1
ATOM 6383 O O . LEU C 1 173 ? -9.448 -1.775 26.277 1.000 42.742 170 LEU C O 1
ATOM 6388 N N . LEU C 1 174 ? -7.272 -1.163 26.294 1.000 36.410 171 LEU C N 1
ATOM 6389 C CA . LEU C 1 174 ? -7.205 -0.694 27.697 1.000 37.071 171 LEU C CA 1
ATOM 6390 C C . LEU C 1 174 ? -8.031 0.598 27.805 1.000 37.355 171 LEU C C 1
ATOM 6391 O O . LEU C 1 174 ? -8.761 0.768 28.783 1.000 37.805 171 LEU C O 1
ATOM 6396 N N . THR C 1 175 ? -7.919 1.472 26.808 1.000 37.227 172 THR C N 1
ATOM 6397 C CA . THR C 1 175 ? -8.645 2.757 26.772 1.000 39.735 172 THR C CA 1
ATOM 6398 C C . THR C 1 175 ? -10.138 2.451 26.777 1.000 42.793 172 THR C C 1
ATOM 6399 O O . THR C 1 175 ? -10.821 3.043 27.603 1.000 45.847 172 THR C O 1
ATOM 6403 N N . LYS C 1 176 ? -10.605 1.515 25.949 1.000 46.710 173 LYS C N 1
ATOM 6404 C CA . LYS C 1 176 ? -12.048 1.159 25.840 1.000 46.390 173 LYS C CA 1
ATOM 6405 C C . LYS C 1 176 ? -12.538 0.537 27.152 1.000 48.964 173 LYS C C 1
ATOM 6406 O O . LYS C 1 176 ? -13.660 0.872 27.566 1.000 45.711 173 LYS C O 1
ATOM 6412 N N . GLN C 1 177 ? -11.744 -0.343 27.771 1.000 45.399 174 GLN C N 1
ATOM 6413 C CA . GLN C 1 177 ? -12.141 -1.079 29.004 1.000 45.450 174 GLN C CA 1
ATOM 6414 C C . GLN C 1 177 ? -12.221 -0.119 30.199 1.000 43.328 174 GLN C C 1
ATOM 6415 O O . GLN C 1 177 ? -13.124 -0.284 31.018 1.000 44.771 174 GLN C O 1
ATOM 6421 N N . ARG C 1 178 ? -11.335 0.872 30.268 1.000 45.061 175 ARG C N 1
ATOM 6422 C CA . ARG C 1 178 ? -11.109 1.695 31.486 1.000 46.807 175 ARG C CA 1
ATOM 6423 C C . ARG C 1 178 ? -11.785 3.072 31.387 1.000 50.051 175 ARG C C 1
ATOM 6424 O O . ARG C 1 178 ? -11.823 3.779 32.422 1.000 45.789 175 ARG C O 1
ATOM 6432 N N . GLY C 1 179 ? -12.285 3.421 30.198 1.000 44.197 176 GLY C N 1
ATOM 6433 C CA . GLY C 1 179 ? -12.880 4.725 29.855 1.000 43.092 176 GLY C CA 1
ATOM 6434 C C . GLY C 1 179 ? -11.833 5.820 29.825 1.000 43.718 176 GLY C C 1
ATOM 6435 O O . GLY C 1 179 ? -12.151 6.947 30.211 1.000 49.384 176 GLY C O 1
ATOM 6436 N N . GLY C 1 180 ? -10.624 5.529 29.353 1.000 42.007 177 GLY C N 1
ATOM 6437 C CA . GLY C 1 180 ? -9.516 6.505 29.348 1.000 41.659 177 GLY C CA 1
ATOM 6438 C C . GLY C 1 180 ? -9.606 7.538 28.243 1.000 42.266 177 GLY C C 1
ATOM 6439 O O . GLY C 1 180 ? -10.663 7.660 27.585 1.000 42.960 177 GLY C O 1
ATOM 6440 N N . GLN C 1 181 ? -8.526 8.297 28.076 1.000 40.061 178 GLN C N 1
ATOM 6441 C CA . GLN C 1 181 ? -8.409 9.390 27.083 1.000 45.410 178 GLN C CA 1
ATOM 6442 C C . GLN C 1 181 ? -8.727 8.819 25.701 1.000 52.325 178 GLN C C 1
ATOM 6443 O O . GLN C 1 181 ? -8.008 7.899 25.274 1.000 56.796 178 GLN C O 1
ATOM 6449 N N . LYS C 1 182 ? -9.746 9.366 25.051 1.000 45.551 179 LYS C N 1
ATOM 6450 C CA . LYS C 1 182 ? -10.209 8.959 23.715 1.000 44.225 179 LYS C CA 1
ATOM 6451 C C . LYS C 1 182 ? -9.039 8.947 22.730 1.000 40.278 179 LYS C C 1
ATOM 6452 O O . LYS C 1 182 ? -8.364 9.974 22.588 1.000 42.765 179 LYS C O 1
ATOM 6458 N N . ILE C 1 183 ? -8.825 7.818 22.052 1.000 42.705 180 ILE C N 1
ATOM 6459 C CA . ILE C 1 183 ? -7.902 7.725 20.892 1.000 41.913 180 ILE C CA 1
ATOM 6460 C C . ILE C 1 183 ? -8.744 7.815 19.611 1.000 37.252 180 ILE C C 1
ATOM 6461 O O . ILE C 1 183 ? -9.735 7.070 19.491 1.000 37.554 180 ILE C O 1
ATOM 6466 N N . GLY C 1 184 ? -8.395 8.731 18.699 1.000 37.158 181 GLY C N 1
ATOM 6467 C CA . GLY C 1 184 ? -9.095 8.875 17.404 1.000 38.252 181 GLY C CA 1
ATOM 6468 C C . GLY C 1 184 ? -8.766 7.744 16.429 1.000 39.591 181 GLY C C 1
ATOM 6469 O O . GLY C 1 184 ? -9.709 7.238 15.765 1.000 40.447 181 GLY C O 1
ATOM 6470 N N . GLN C 1 185 ? -7.479 7.370 16.326 1.000 38.110 182 GLN C N 1
ATOM 6471 C CA . GLN C 1 185 ? -6.928 6.478 15.263 1.000 39.037 182 GLN C CA 1
ATOM 6472 C C . GLN C 1 185 ? -5.714 5.713 15.781 1.000 37.933 182 GLN C C 1
ATOM 6473 O O . GLN C 1 185 ? -5.030 6.219 16.724 1.000 35.928 182 GLN C O 1
ATOM 6479 N N . GLN C 1 186 ? -5.345 4.649 15.071 1.000 35.769 183 GLN C N 1
ATOM 6480 C CA . GLN C 1 186 ? -4.170 3.801 15.433 1.000 35.309 183 GLN C CA 1
ATOM 6481 C C . GLN C 1 186 ? -3.443 3.405 14.140 1.000 33.233 183 GLN C C 1
ATOM 6482 O O . GLN C 1 186 ? -4.094 3.010 13.170 1.000 32.354 183 GLN C O 1
ATOM 6488 N N . VAL C 1 187 ? -2.128 3.576 14.134 1.000 32.547 184 VAL C N 1
ATOM 6489 C CA . VAL C 1 187 ? -1.255 3.288 12.975 1.000 33.518 184 VAL C CA 1
ATOM 6490 C C . VAL C 1 187 ? -0.256 2.235 13.447 1.000 31.846 184 VAL C C 1
ATOM 6491 O O . VAL C 1 187 ? 0.491 2.485 14.388 1.000 30.044 184 VAL C O 1
ATOM 6495 N N . LEU C 1 188 ? -0.348 1.037 12.897 1.000 30.622 185 LEU C N 1
ATOM 6496 C CA . LEU C 1 188 ? 0.504 -0.092 13.320 1.000 30.162 185 LEU C CA 1
ATOM 6497 C C . LEU C 1 188 ? 1.423 -0.440 12.150 1.000 29.334 185 LEU C C 1
ATOM 6498 O O . LEU C 1 188 ? 0.910 -0.860 11.091 1.000 33.299 185 LEU C O 1
ATOM 6503 N N . TYR C 1 189 ? 2.727 -0.237 12.331 1.000 30.359 186 TYR C N 1
ATOM 6504 C CA . TYR C 1 189 ? 3.773 -0.691 11.390 1.000 30.772 186 TYR C CA 1
ATOM 6505 C C . TYR C 1 189 ? 4.175 -2.099 11.814 1.000 31.679 186 TYR C C 1
ATOM 6506 O O . TYR C 1 189 ? 4.676 -2.262 12.948 1.000 31.406 186 TYR C O 1
ATOM 6515 N N . TYR C 1 190 ? 3.953 -3.059 10.906 1.000 30.364 187 TYR C N 1
ATOM 6516 C CA . TYR C 1 190 ? 4.356 -4.475 11.021 1.000 29.301 187 TYR C CA 1
ATOM 6517 C C . TYR C 1 190 ? 4.256 -4.890 12.490 1.000 28.634 187 TYR C C 1
ATOM 6518 O O . TYR C 1 190 ? 5.228 -5.289 13.103 1.000 28.854 187 TYR C O 1
ATOM 6527 N N . PRO C 1 191 ? 3.062 -4.820 13.089 1.000 27.393 188 PRO C N 1
ATOM 6528 C CA . PRO C 1 191 ? 2.886 -5.150 14.499 1.000 32.172 188 PRO C CA 1
ATOM 6529 C C . PRO C 1 191 ? 3.082 -6.638 14.805 1.000 31.026 188 PRO C C 1
ATOM 6530 O O . PRO C 1 191 ? 2.803 -7.437 13.945 1.000 30.591 188 PRO C O 1
ATOM 6534 N N . VAL C 1 192 ? 3.512 -6.928 16.031 1.000 29.866 189 VAL C N 1
ATOM 6535 C CA . VAL C 1 192 ? 3.415 -8.283 16.630 1.000 31.955 189 VAL C CA 1
ATOM 6536 C C . VAL C 1 192 ? 1.980 -8.403 17.121 1.000 31.815 189 VAL C C 1
ATOM 6537 O O . VAL C 1 192 ? 1.518 -7.432 17.728 1.000 29.946 189 VAL C O 1
ATOM 6541 N N . THR C 1 193 ? 1.266 -9.497 16.851 1.000 29.145 190 THR C N 1
ATOM 6542 C CA . THR C 1 193 ? -0.129 -9.570 17.365 1.000 29.765 190 THR C CA 1
ATOM 6543 C C . THR C 1 193 ? -0.418 -10.870 18.090 1.000 29.956 190 THR C C 1
ATOM 6544 O O . THR C 1 193 ? -1.511 -10.941 18.685 1.000 31.092 190 THR C O 1
ATOM 6548 N N . ASP C 1 194 ? 0.483 -11.860 18.042 1.000 30.794 191 ASP C N 1
ATOM 6549 C CA . ASP C 1 194 ? 0.154 -13.208 18.539 1.000 29.097 191 ASP C CA 1
ATOM 6550 C C . ASP C 1 194 ? 1.414 -13.982 18.932 1.000 31.789 191 ASP C C 1
ATOM 6551 O O . ASP C 1 194 ? 2.353 -14.035 18.125 1.000 32.813 191 ASP C O 1
ATOM 6556 N N . ALA C 1 195 ? 1.420 -14.625 20.101 1.000 32.154 192 ALA C N 1
ATOM 6557 C CA . ALA C 1 195 ? 2.527 -15.496 20.551 1.000 33.039 192 ALA C CA 1
ATOM 6558 C C . ALA C 1 195 ? 2.381 -16.897 19.932 1.000 34.349 192 ALA C C 1
ATOM 6559 O O . ALA C 1 195 ? 2.364 -17.874 20.672 1.000 32.764 192 ALA C O 1
ATOM 6561 N N . ASN C 1 196 ? 2.255 -16.978 18.603 1.000 34.407 193 ASN C N 1
ATOM 6562 C CA . ASN C 1 196 ? 2.190 -18.245 17.830 1.000 39.760 193 ASN C CA 1
ATOM 6563 C C . ASN C 1 196 ? 3.246 -18.146 16.728 1.000 37.743 193 ASN C C 1
ATOM 6564 O O . ASN C 1 196 ? 3.369 -17.062 16.140 1.000 37.713 193 ASN C O 1
ATOM 6569 N N . PHE C 1 197 ? 4.001 -19.220 16.506 1.000 33.217 194 PHE C N 1
ATOM 6570 C CA . PHE C 1 197 ? 5.231 -19.235 15.680 1.000 33.632 194 PHE C CA 1
ATOM 6571 C C . PHE C 1 197 ? 5.069 -20.197 14.502 1.000 33.947 194 PHE C C 1
ATOM 6572 O O . PHE C 1 197 ? 6.090 -20.701 14.029 1.000 34.935 194 PHE C O 1
ATOM 6580 N N . ASP C 1 198 ? 3.839 -20.415 14.030 1.000 39.031 195 ASP C N 1
ATOM 6581 C CA . ASP C 1 198 ? 3.493 -21.473 13.039 1.000 38.777 195 ASP C CA 1
ATOM 6582 C C . ASP C 1 198 ? 2.622 -20.914 11.903 1.000 36.558 195 ASP C C 1
ATOM 6583 O O . ASP C 1 198 ? 2.088 -21.716 11.158 1.000 36.091 195 ASP C O 1
ATOM 6588 N N . THR C 1 199 ? 2.492 -19.598 11.747 1.000 31.584 196 THR C N 1
ATOM 6589 C CA . THR C 1 199 ? 1.879 -18.966 10.554 1.000 29.879 196 THR C CA 1
ATOM 6590 C C . THR C 1 199 ? 2.732 -19.296 9.329 1.000 28.473 196 THR C C 1
ATOM 6591 O O . THR C 1 199 ? 3.907 -19.637 9.483 1.000 33.541 196 THR C O 1
ATOM 6595 N N . ASP C 1 200 ? 2.139 -19.241 8.155 1.000 28.307 197 ASP C N 1
ATOM 6596 C CA . ASP C 1 200 ? 2.849 -19.539 6.883 1.000 31.510 197 ASP C CA 1
ATOM 6597 C C . ASP C 1 200 ? 4.082 -18.626 6.758 1.000 32.412 197 ASP C C 1
ATOM 6598 O O . ASP C 1 200 ? 5.154 -19.121 6.377 1.000 30.310 197 ASP C O 1
ATOM 6603 N N . SER C 1 201 ? 3.930 -17.339 7.086 1.000 28.633 198 SER C N 1
ATOM 6604 C CA . SER C 1 201 ? 5.018 -16.332 7.01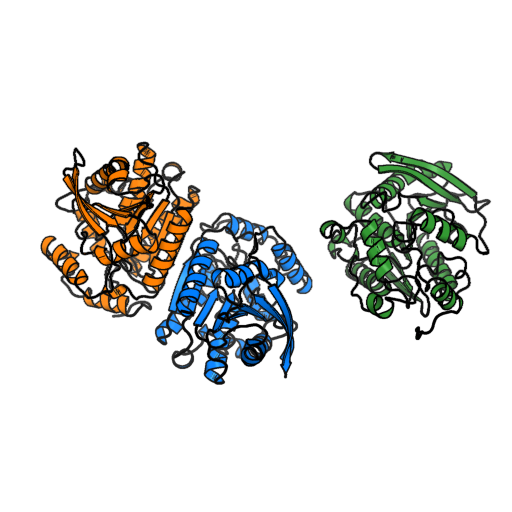5 1.000 28.331 198 SER C CA 1
ATOM 6605 C C . SER C 1 201 ? 6.109 -16.638 8.054 1.000 25.771 198 SER C C 1
ATOM 6606 O O . SER C 1 201 ? 7.257 -16.392 7.734 1.000 29.153 198 SER C O 1
ATOM 6609 N N . TYR C 1 202 ? 5.778 -17.147 9.253 1.000 28.053 199 TYR C N 1
ATOM 6610 C CA . TYR C 1 202 ? 6.763 -17.481 10.307 1.000 29.469 199 TYR C CA 1
ATOM 6611 C C . TYR C 1 202 ? 7.622 -18.619 9.750 1.000 32.115 199 TYR C C 1
ATOM 6612 O O . TYR C 1 202 ? 8.828 -18.652 10.033 1.000 35.071 199 TYR C O 1
ATOM 6621 N N . ASN C 1 203 ? 7.016 -19.517 8.969 1.000 29.590 200 ASN C N 1
ATOM 6622 C CA . ASN C 1 203 ? 7.717 -20.692 8.407 1.000 32.075 200 ASN C CA 1
ATOM 6623 C C . ASN C 1 203 ? 8.570 -20.265 7.211 1.000 33.004 200 ASN C C 1
ATOM 6624 O O . ASN C 1 203 ? 9.761 -20.631 7.196 1.000 37.208 200 ASN C O 1
ATOM 6629 N N . GLU C 1 204 ? 8.005 -19.543 6.250 1.000 32.076 201 GLU C N 1
ATOM 6630 C CA . GLU C 1 204 ? 8.689 -19.178 4.976 1.000 33.107 201 GLU C CA 1
ATOM 6631 C C . GLU C 1 204 ? 9.866 -18.240 5.278 1.000 33.981 201 GLU C C 1
ATOM 6632 O O . GLU C 1 204 ? 10.927 -18.446 4.693 1.000 32.922 201 GLU C O 1
ATOM 6638 N N . PHE C 1 205 ? 9.707 -17.274 6.192 1.000 32.215 202 PHE C N 1
ATOM 6639 C CA . PHE C 1 205 ? 10.716 -16.224 6.470 1.000 29.433 202 PHE C CA 1
ATOM 6640 C C . PHE C 1 205 ? 11.446 -16.504 7.789 1.000 30.372 202 PHE C C 1
ATOM 6641 O O . PHE C 1 205 ? 12.061 -15.561 8.275 1.000 29.242 202 PHE C O 1
ATOM 6649 N N . ALA C 1 206 ? 11.450 -17.744 8.305 1.000 30.570 203 ALA C N 1
ATOM 6650 C CA . ALA C 1 206 ? 11.987 -18.135 9.644 1.000 33.133 203 ALA C CA 1
ATOM 6651 C C . ALA C 1 206 ? 13.476 -17.747 9.773 1.000 34.789 203 ALA C C 1
ATOM 6652 O O . ALA C 1 206 ? 13.966 -17.506 10.901 1.000 33.266 203 ALA C O 1
ATOM 6654 N N . GLU C 1 207 ? 14.177 -17.677 8.649 1.000 35.689 204 GLU C N 1
ATOM 6655 C CA . GLU C 1 207 ? 15.638 -17.427 8.575 1.000 39.041 204 GLU C CA 1
ATOM 6656 C C . GLU C 1 207 ? 15.965 -16.573 7.334 1.000 36.268 204 GLU C C 1
ATOM 6657 O O . GLU C 1 207 ? 15.251 -16.692 6.332 1.000 33.720 204 GLU C O 1
ATOM 6663 N N . ASN C 1 208 ? 17.043 -15.791 7.394 1.000 37.251 205 ASN C N 1
ATOM 6664 C CA . ASN C 1 208 ? 17.671 -15.082 6.248 1.000 37.215 205 ASN C CA 1
ATOM 6665 C C . ASN C 1 208 ? 16.949 -13.769 5.930 1.000 36.075 205 ASN C C 1
ATOM 6666 O O . ASN C 1 208 ? 17.343 -13.128 4.930 1.000 32.913 205 ASN C O 1
ATOM 6671 N N . TYR C 1 209 ? 15.979 -13.341 6.738 1.000 32.631 206 TYR C N 1
ATOM 6672 C CA . TYR C 1 209 ? 15.287 -12.052 6.485 1.000 31.476 206 TYR C CA 1
ATOM 6673 C C . TYR C 1 209 ? 15.450 -11.151 7.710 1.000 32.368 206 TYR C C 1
ATOM 6674 O O . TYR C 1 209 ? 14.527 -10.430 8.074 1.000 31.218 206 TYR C O 1
ATOM 6683 N N . PHE C 1 210 ? 16.647 -11.165 8.308 1.000 33.487 207 PHE C N 1
ATOM 6684 C CA . PHE C 1 210 ? 17.022 -10.308 9.450 1.000 33.133 207 PHE C CA 1
ATOM 6685 C C . PHE C 1 210 ? 16.258 -10.753 10.706 1.000 33.950 207 PHE C C 1
ATOM 6686 O O . PHE C 1 210 ? 16.884 -11.316 11.604 1.000 34.851 207 PHE C O 1
ATOM 6694 N N . LEU C 1 211 ? 14.959 -10.483 10.784 1.000 31.072 208 LEU C N 1
ATOM 6695 C CA . LEU C 1 211 ? 14.126 -10.992 11.901 1.000 32.775 208 LEU C CA 1
ATOM 6696 C C . LEU C 1 211 ? 13.859 -12.472 11.650 1.000 30.623 208 LEU C C 1
ATOM 6697 O O . LEU C 1 211 ? 13.322 -12.797 10.580 1.000 30.658 208 LEU C O 1
ATOM 6702 N N . THR C 1 212 ? 14.199 -13.296 12.641 1.000 30.054 209 THR C N 1
ATOM 6703 C CA . THR C 1 212 ? 14.100 -14.768 12.619 1.000 30.195 209 THR C CA 1
ATOM 6704 C C . THR C 1 212 ? 12.976 -15.252 13.544 1.000 31.121 209 THR C C 1
ATOM 6705 O O . THR C 1 212 ? 12.564 -14.512 14.471 1.000 27.369 209 THR C O 1
ATOM 6709 N N . LYS C 1 213 ? 12.478 -16.451 13.257 1.000 28.674 210 LYS C N 1
ATOM 6710 C CA . LYS C 1 213 ? 11.561 -17.174 14.138 1.000 28.295 210 LYS C CA 1
ATOM 6711 C C . LYS C 1 213 ? 12.227 -17.365 15.504 1.000 30.212 210 LYS C C 1
ATOM 6712 O O . LYS C 1 213 ? 11.588 -17.064 16.496 1.000 28.526 210 LYS C O 1
ATOM 6718 N N . GLU C 1 214 ? 13.455 -17.883 15.529 1.000 28.696 211 GLU C N 1
ATOM 6719 C CA . GLU C 1 214 ? 14.261 -18.082 16.755 1.000 31.877 211 GLU C CA 1
ATOM 6720 C C . GLU C 1 214 ? 14.286 -16.777 17.556 1.000 32.996 211 GLU C C 1
ATOM 6721 O O . GLU C 1 214 ? 14.053 -16.818 18.814 1.000 30.204 211 GLU C O 1
ATOM 6727 N N . GLY C 1 215 ? 14.593 -15.662 16.881 1.000 31.823 212 GLY C N 1
ATOM 6728 C CA . GLY C 1 215 ? 14.708 -14.349 17.532 1.000 33.182 212 GLY C CA 1
ATOM 6729 C C . GLY C 1 215 ? 13.390 -13.910 18.142 1.000 33.148 212 GLY C C 1
ATOM 6730 O O . GLY C 1 215 ? 13.382 -13.457 19.337 1.000 30.827 212 GLY C O 1
ATOM 6731 N N . MET C 1 216 ? 12.295 -14.073 17.398 1.000 33.319 213 MET C N 1
ATOM 6732 C CA . MET C 1 216 ? 10.937 -13.704 17.895 1.000 31.155 213 MET C CA 1
ATOM 6733 C C . MET C 1 216 ? 10.569 -14.549 19.124 1.000 33.480 213 MET C C 1
ATOM 6734 O O . MET C 1 216 ? 9.943 -14.005 20.052 1.000 30.289 213 MET C O 1
ATOM 6739 N N . ILE C 1 217 ? 10.944 -15.832 19.149 1.000 31.465 214 ILE C N 1
ATOM 6740 C CA . ILE C 1 217 ? 10.628 -16.722 20.299 1.000 33.618 214 ILE C CA 1
ATOM 6741 C C . ILE C 1 217 ? 11.436 -16.193 21.494 1.000 35.790 214 ILE C C 1
ATOM 6742 O O . ILE C 1 217 ? 10.895 -16.147 22.651 1.000 33.320 214 ILE C O 1
ATOM 6747 N N . TRP C 1 218 ? 12.692 -15.803 21.250 1.000 33.526 215 TRP C N 1
ATOM 6748 C CA . TRP C 1 218 ? 13.572 -15.249 22.314 1.000 36.322 215 TRP C CA 1
ATOM 6749 C C . TRP C 1 218 ? 13.005 -13.913 22.828 1.000 33.139 215 TRP C C 1
ATOM 6750 O O . TRP C 1 218 ? 12.942 -13.734 24.044 1.000 31.854 215 TRP C O 1
ATOM 6761 N N . PHE C 1 219 ? 12.533 -13.028 21.947 1.000 34.172 216 PHE C N 1
ATOM 6762 C CA . PHE C 1 219 ? 11.932 -11.714 22.331 1.000 31.723 216 PHE C CA 1
ATOM 6763 C C . PHE C 1 219 ? 10.712 -11.947 23.228 1.000 32.784 216 PHE C C 1
ATOM 6764 O O . PHE C 1 219 ? 10.669 -11.402 24.340 1.000 32.386 216 PHE C O 1
ATOM 6772 N N . TRP C 1 220 ? 9.786 -12.806 22.792 1.000 33.323 217 TRP C N 1
ATOM 6773 C CA . TRP C 1 220 ? 8.609 -13.203 23.619 1.000 33.264 217 TRP C CA 1
ATOM 6774 C C . TRP C 1 220 ? 9.060 -13.767 24.976 1.000 32.257 217 TRP C C 1
ATOM 6775 O O . TRP C 1 220 ? 8.459 -13.368 26.019 1.000 31.347 217 TRP C O 1
ATOM 6786 N N . ASP C 1 221 ? 10.071 -14.651 24.980 1.000 31.567 218 ASP C N 1
ATOM 6787 C CA . ASP C 1 221 ? 10.591 -15.255 26.233 1.000 33.458 218 ASP C CA 1
ATOM 6788 C C . ASP C 1 221 ? 11.143 -14.180 27.165 1.000 34.916 218 ASP C C 1
ATOM 6789 O O . ASP C 1 221 ? 11.108 -14.445 28.348 1.000 33.315 218 ASP C O 1
ATOM 6794 N N . GLN C 1 222 ? 11.646 -13.047 26.656 1.000 33.648 219 GLN C N 1
ATOM 6795 C CA . GLN C 1 222 ? 12.190 -11.951 27.508 1.000 36.154 219 GLN C CA 1
ATOM 6796 C C . GLN C 1 222 ? 11.033 -11.162 28.128 1.000 36.900 219 GLN C C 1
ATOM 6797 O O . GLN C 1 222 ? 11.202 -10.599 29.240 1.000 35.045 219 GLN C O 1
ATOM 6803 N N . TYR C 1 223 ? 9.908 -11.103 27.423 1.000 35.570 220 TYR C N 1
ATOM 6804 C CA . TYR C 1 223 ? 8.754 -10.247 27.774 1.000 35.091 220 TYR C CA 1
ATOM 6805 C C . TYR C 1 223 ? 7.914 -10.977 28.828 1.000 36.337 220 TYR C C 1
ATOM 6806 O O . TYR C 1 223 ? 7.526 -10.306 29.820 1.000 36.883 220 TYR C O 1
ATOM 6815 N N . THR C 1 224 ? 7.629 -12.273 28.599 1.000 39.954 221 THR C N 1
ATOM 6816 C CA . THR C 1 224 ? 6.916 -13.177 29.552 1.000 41.762 221 THR C CA 1
ATOM 6817 C C . THR C 1 224 ? 6.913 -14.618 29.045 1.000 42.835 221 THR C C 1
ATOM 6818 O O . THR C 1 224 ? 6.488 -14.848 27.900 1.000 39.458 221 THR C O 1
ATOM 6822 N N . THR C 1 225 ? 7.312 -15.564 29.890 1.000 46.541 222 THR C N 1
ATOM 6823 C CA . THR C 1 225 ? 7.241 -17.024 29.602 1.000 48.528 222 THR C CA 1
ATOM 6824 C C . THR C 1 225 ? 5.854 -17.607 29.964 1.000 52.885 222 THR C C 1
ATOM 6825 O O . THR C 1 225 ? 5.574 -18.733 29.522 1.000 59.009 222 THR C O 1
ATOM 6829 N N . SER C 1 226 ? 5.002 -16.923 30.734 1.000 48.209 223 SER C N 1
ATOM 6830 C CA . SER C 1 226 ? 3.680 -17.481 31.119 1.000 44.237 223 SER C CA 1
ATOM 6831 C C . SER C 1 226 ? 2.872 -17.736 29.851 1.000 44.232 223 SER C C 1
ATOM 6832 O O . SER C 1 226 ? 2.605 -16.764 29.141 1.000 44.943 223 SER C O 1
ATOM 6835 N N . GLN C 1 227 ? 2.495 -18.989 29.583 1.000 44.669 224 GLN C N 1
ATOM 6836 C CA . GLN C 1 227 ? 1.533 -19.317 28.490 1.000 47.865 224 GLN C CA 1
ATOM 6837 C C . GLN C 1 227 ? 0.199 -18.634 28.779 1.000 43.466 224 GLN C C 1
ATOM 6838 O O . GLN C 1 227 ? -0.469 -18.195 27.849 1.000 44.208 224 GLN C O 1
ATOM 6844 N N . GLU C 1 228 ? -0.197 -18.576 30.039 1.000 44.593 225 GLU C N 1
ATOM 6845 C CA . GLU C 1 228 ? -1.483 -17.953 30.403 1.000 46.195 225 GLU C CA 1
ATOM 6846 C C . GLU C 1 228 ? -1.407 -16.462 30.017 1.000 40.900 225 GLU C C 1
ATOM 6847 O O . GLU C 1 228 ? -2.394 -15.969 29.469 1.000 39.174 225 GLU C O 1
ATOM 6853 N N . GLU C 1 229 ? -0.302 -15.751 30.275 1.000 37.561 226 GLU C N 1
ATOM 6854 C CA . GLU C 1 229 ? -0.210 -14.286 29.998 1.000 36.659 226 GLU C CA 1
ATOM 6855 C C . GLU C 1 229 ? -0.270 -14.065 28.476 1.000 34.464 226 GLU C C 1
ATOM 6856 O O . GLU C 1 229 ? -0.944 -13.122 28.033 1.000 34.286 226 GLU C O 1
ATOM 6862 N N . ARG C 1 230 ? 0.376 -14.940 27.702 1.000 34.254 227 ARG C N 1
ATOM 6863 C CA . ARG C 1 230 ? 0.465 -14.883 26.214 1.000 35.164 227 ARG C CA 1
ATOM 6864 C C . ARG C 1 230 ? -0.908 -15.025 25.551 1.000 33.909 227 ARG C C 1
ATOM 6865 O O . ARG C 1 230 ? -1.034 -14.558 24.416 1.000 35.701 227 ARG C O 1
ATOM 6873 N N . HIS C 1 231 ? -1.868 -15.680 26.221 1.000 36.650 228 HIS C N 1
ATOM 6874 C CA . HIS C 1 231 ? -3.253 -15.925 25.732 1.000 40.903 228 HIS C CA 1
ATOM 6875 C C . HIS C 1 231 ? -4.129 -14.683 25.982 1.000 40.223 228 HIS C C 1
ATOM 6876 O O . HIS C 1 231 ? -5.206 -14.593 25.369 1.000 38.154 228 HIS C O 1
ATOM 6883 N N . GLN C 1 232 ? -3.719 -13.777 26.869 1.000 34.815 229 GLN C N 1
ATOM 6884 C CA . GLN C 1 232 ? -4.514 -12.561 27.178 1.000 35.619 229 GLN C CA 1
ATOM 6885 C C . GLN C 1 232 ? -4.436 -11.611 25.984 1.000 33.829 229 GLN C C 1
ATOM 6886 O O . GLN C 1 232 ? -3.368 -11.506 25.329 1.000 34.371 229 GLN C O 1
ATOM 6892 N N . ILE C 1 233 ? -5.536 -10.936 25.724 1.000 30.322 230 ILE C N 1
ATOM 6893 C CA . ILE C 1 233 ? -5.681 -10.019 24.567 1.000 33.799 230 ILE C CA 1
ATOM 6894 C C . ILE C 1 233 ? -4.729 -8.815 24.714 1.000 32.854 230 ILE C C 1
ATOM 6895 O O . ILE C 1 233 ? -4.491 -8.141 23.702 1.000 31.188 230 ILE C O 1
ATOM 6900 N N . THR C 1 234 ? -4.214 -8.539 25.910 1.000 31.531 231 THR C N 1
ATOM 6901 C CA . THR C 1 234 ? -3.286 -7.413 26.166 1.000 33.764 231 THR C CA 1
ATOM 6902 C C . THR C 1 234 ? -1.833 -7.826 25.902 1.000 35.386 231 THR C C 1
ATOM 6903 O O . THR C 1 234 ? -0.942 -6.900 25.920 1.000 33.316 231 THR C O 1
ATOM 6907 N N . ALA C 1 235 ? -1.577 -9.131 25.689 1.000 34.874 232 ALA C N 1
ATOM 6908 C CA . ALA C 1 235 ? -0.310 -9.665 25.115 1.000 33.721 232 ALA C CA 1
ATOM 6909 C C . ALA C 1 235 ? -0.492 -9.968 23.618 1.000 31.510 232 ALA C C 1
ATOM 6910 O O . ALA C 1 235 ? 0.286 -9.441 22.816 1.000 31.616 232 ALA C O 1
ATOM 6912 N N . SER C 1 236 ? -1.490 -10.787 23.268 1.000 29.894 233 SER C N 1
ATOM 6913 C CA . SER C 1 236 ? -1.764 -11.325 21.911 1.000 32.156 233 SER C CA 1
ATOM 6914 C C . SER C 1 236 ? -3.123 -10.818 21.434 1.000 32.896 233 SER C C 1
ATOM 6915 O O . SER C 1 236 ? -4.108 -11.549 21.527 1.000 34.110 233 SER C O 1
ATOM 6918 N N . PRO C 1 237 ? -3.241 -9.545 20.968 1.000 32.133 234 PRO C N 1
ATOM 6919 C CA . PRO C 1 237 ? -4.536 -8.986 20.600 1.000 33.374 234 PRO C CA 1
ATOM 6920 C C . PRO C 1 237 ? -5.238 -9.726 19.457 1.000 34.052 234 PRO C C 1
ATOM 6921 O O . PRO C 1 237 ? -6.417 -9.501 19.315 1.000 31.851 234 PRO C O 1
ATOM 6925 N N . LEU C 1 238 ? -4.519 -10.572 18.707 1.000 33.826 235 LEU C N 1
ATOM 6926 C CA . LEU C 1 238 ? -5.135 -11.411 17.658 1.000 34.073 235 LEU C CA 1
ATOM 6927 C C . LEU C 1 238 ? -6.126 -12.363 18.329 1.000 34.793 235 LEU C C 1
ATOM 6928 O O . LEU C 1 238 ? -7.044 -12.767 17.642 1.000 34.335 235 LEU C O 1
ATOM 6933 N N . ARG C 1 239 ? -5.993 -12.655 19.627 1.000 35.466 236 ARG C N 1
ATOM 6934 C CA . ARG C 1 239 ? -6.943 -13.596 20.289 1.000 38.200 236 ARG C CA 1
ATOM 6935 C C . ARG C 1 239 ? -8.191 -12.850 20.768 1.000 35.868 236 ARG C C 1
ATOM 6936 O O . ARG C 1 239 ? -9.063 -13.501 21.278 1.000 35.899 236 ARG C O 1
ATOM 6944 N N . ALA C 1 240 ? -8.318 -11.548 20.516 1.000 35.971 237 ALA C N 1
ATOM 6945 C CA . ALA C 1 240 ? -9.515 -10.755 20.893 1.000 37.925 237 ALA C CA 1
ATOM 6946 C C . ALA C 1 240 ? -10.775 -11.278 20.178 1.000 39.231 237 ALA C C 1
ATOM 6947 O O . ALA C 1 240 ? -10.706 -11.593 18.988 1.000 32.993 237 ALA C O 1
ATOM 6949 N N . THR C 1 241 ? -11.916 -11.284 20.870 1.000 40.901 238 THR C N 1
ATOM 6950 C CA . THR C 1 241 ? -13.253 -11.627 20.304 1.000 38.291 238 THR C CA 1
ATOM 6951 C C . THR C 1 241 ? -13.794 -10.425 19.535 1.000 35.596 238 THR C C 1
ATOM 6952 O O . THR C 1 241 ? -13.198 -9.318 19.621 1.000 31.046 238 THR C O 1
ATOM 6956 N N . LYS C 1 242 ? -14.920 -10.631 18.862 1.000 40.067 239 LYS C N 1
ATOM 6957 C CA . LYS C 1 242 ? -15.611 -9.584 18.077 1.000 44.025 239 LYS C CA 1
ATOM 6958 C C . LYS C 1 242 ? -16.062 -8.498 19.040 1.000 42.660 239 LYS C C 1
ATOM 6959 O O . LYS C 1 242 ? -15.950 -7.323 18.691 1.000 42.570 239 LYS C O 1
ATOM 6965 N N . GLU C 1 243 ? -16.503 -8.889 20.232 1.000 44.291 240 GLU C N 1
ATOM 6966 C CA . GLU C 1 243 ? -16.959 -7.928 21.278 1.000 49.128 240 GLU C CA 1
ATOM 6967 C C . GLU C 1 243 ? -15.785 -7.114 21.830 1.000 41.350 240 GLU C C 1
ATOM 6968 O O . GLU C 1 243 ? -15.950 -5.902 22.060 1.000 35.576 240 GLU C O 1
ATOM 6974 N N . ASP C 1 244 ? -14.661 -7.779 22.095 1.000 41.054 241 ASP C N 1
ATOM 6975 C CA . ASP C 1 244 ? -13.395 -7.124 22.531 1.000 40.959 241 ASP C CA 1
ATOM 6976 C C . ASP C 1 244 ? -13.018 -5.987 21.572 1.000 37.505 241 ASP C C 1
ATOM 6977 O O . ASP C 1 244 ? -12.677 -4.908 22.078 1.000 39.476 241 ASP C O 1
ATOM 6982 N N . LEU C 1 245 ? -13.109 -6.212 20.247 1.000 36.616 242 LEU C N 1
ATOM 6983 C CA . LEU C 1 245 ? -12.598 -5.292 19.189 1.000 36.150 242 LEU C CA 1
ATOM 6984 C C . LEU C 1 245 ? -13.641 -4.245 18.765 1.000 37.894 242 LEU C C 1
ATOM 6985 O O . LEU C 1 245 ? -13.227 -3.265 18.126 1.000 36.960 242 LEU C O 1
ATOM 6990 N N . ALA C 1 246 ? -14.928 -4.409 19.100 1.000 36.734 243 ALA C N 1
ATOM 6991 C CA . ALA C 1 246 ? -16.011 -3.449 18.761 1.000 38.844 243 ALA C CA 1
ATOM 6992 C C . ALA C 1 246 ? -15.662 -2.019 19.173 1.000 38.142 243 ALA C C 1
ATOM 6993 O O . ALA C 1 246 ? -15.190 -1.814 20.295 1.000 40.635 243 ALA C O 1
ATOM 6995 N N . ASP C 1 247 ? -15.912 -1.064 18.286 1.000 38.045 244 ASP C N 1
ATOM 6996 C CA . ASP C 1 247 ? -15.849 0.401 18.551 1.000 41.821 244 ASP C CA 1
ATOM 6997 C C . ASP C 1 247 ? -14.413 0.853 18.830 1.000 42.931 244 ASP C C 1
ATOM 6998 O O . ASP C 1 247 ? -14.255 2.023 19.222 1.000 38.509 244 ASP C O 1
ATOM 7003 N N . LEU C 1 248 ? -13.407 -0.009 18.623 1.000 41.346 245 LEU C N 1
ATOM 7004 C CA . LEU C 1 248 ? -11.982 0.408 18.659 1.000 35.661 245 LEU C CA 1
ATOM 7005 C C . LEU C 1 248 ? -11.734 1.438 17.564 1.000 37.027 245 LEU C C 1
ATOM 7006 O O . LEU C 1 248 ? -12.458 1.501 16.564 1.000 36.114 245 LEU C O 1
ATOM 7011 N N . PRO C 1 249 ? -10.688 2.280 17.711 1.000 34.717 246 PRO C N 1
ATOM 7012 C CA . PRO C 1 249 ? -10.410 3.335 16.747 1.000 36.460 246 PRO C CA 1
ATOM 7013 C C . PRO C 1 249 ? -10.007 2.796 15.371 1.000 38.034 246 PRO C C 1
ATOM 7014 O O . PRO C 1 249 ? -9.390 1.714 15.313 1.000 39.576 246 PRO C O 1
ATOM 7018 N N . ALA C 1 250 ? -10.245 3.609 14.341 1.000 37.239 247 ALA C N 1
ATOM 7019 C CA . ALA C 1 250 ? -9.867 3.343 12.934 1.000 36.785 247 ALA C CA 1
ATOM 7020 C C . ALA C 1 250 ? -8.390 2.975 12.904 1.000 35.124 247 ALA C C 1
ATOM 7021 O O . ALA C 1 250 ? -7.590 3.645 13.599 1.000 39.303 247 ALA C O 1
ATOM 7023 N N . ALA C 1 251 ? -8.059 1.930 12.146 1.000 34.851 248 ALA C N 1
ATOM 7024 C CA . ALA C 1 251 ? -6.709 1.346 12.095 1.000 31.950 248 ALA C CA 1
ATOM 7025 C C . ALA C 1 251 ? -6.135 1.441 10.679 1.000 32.410 248 ALA C C 1
ATOM 7026 O O . ALA C 1 251 ? -6.836 1.131 9.693 1.000 31.538 248 ALA C O 1
ATOM 7028 N N . LEU C 1 252 ? -4.883 1.892 10.607 1.000 32.996 249 LEU C N 1
ATOM 7029 C CA . LEU C 1 252 ? -3.991 1.694 9.451 1.000 32.570 249 LEU C CA 1
ATOM 7030 C C . LEU C 1 252 ? -3.011 0.597 9.855 1.000 33.584 249 LEU C C 1
ATOM 7031 O O . LEU C 1 252 ? -2.297 0.787 10.820 1.000 33.045 249 LEU C O 1
ATOM 7036 N N . ILE C 1 253 ? -2.975 -0.507 9.117 1.000 33.498 250 ILE C N 1
ATOM 7037 C CA . ILE C 1 253 ? -2.037 -1.626 9.408 1.000 30.524 250 ILE C CA 1
ATOM 7038 C C . ILE C 1 253 ? -1.191 -1.885 8.167 1.000 30.498 250 ILE C C 1
ATOM 7039 O O . ILE C 1 253 ? -1.724 -2.306 7.123 1.000 29.167 250 ILE C O 1
ATOM 7044 N N . ILE C 1 254 ? 0.102 -1.608 8.305 1.000 33.134 251 ILE C N 1
ATOM 7045 C CA . ILE C 1 254 ? 1.110 -1.741 7.235 1.000 33.341 251 ILE C CA 1
ATOM 7046 C C . ILE C 1 254 ? 1.913 -3.012 7.515 1.000 31.543 251 ILE C C 1
ATOM 7047 O O . ILE C 1 254 ? 2.392 -3.185 8.651 1.000 34.449 251 ILE C O 1
ATOM 7052 N N . THR C 1 255 ? 1.997 -3.896 6.526 1.000 30.187 252 THR C N 1
ATOM 7053 C CA . THR C 1 255 ? 2.804 -5.132 6.581 1.000 27.522 252 THR C CA 1
ATOM 7054 C C . THR C 1 255 ? 3.849 -5.115 5.473 1.000 29.210 252 THR C C 1
ATOM 7055 O O . THR C 1 255 ? 3.676 -4.391 4.454 1.000 32.347 252 THR C O 1
ATOM 7059 N N . GLY C 1 256 ? 4.863 -5.959 5.643 1.000 31.309 253 GLY C N 1
ATOM 7060 C CA . GLY C 1 256 ? 5.880 -6.234 4.623 1.000 31.984 253 GLY C CA 1
ATOM 7061 C C . GLY C 1 256 ? 5.873 -7.694 4.248 1.000 31.821 253 GLY C C 1
ATOM 7062 O O . GLY C 1 256 ? 5.544 -8.544 5.099 1.000 30.120 253 GLY C O 1
ATOM 7063 N N . GLU C 1 257 ? 6.166 -7.960 2.978 1.000 30.635 254 GLU C N 1
ATOM 7064 C CA . GLU C 1 257 ? 6.003 -9.291 2.382 1.000 30.512 254 GLU C CA 1
ATOM 7065 C C . GLU C 1 257 ? 6.924 -10.264 3.107 1.000 31.192 254 GLU C C 1
ATOM 7066 O O . GLU C 1 257 ? 6.454 -11.377 3.391 1.000 33.078 254 GLU C O 1
ATOM 7072 N N . ALA C 1 258 ? 8.192 -9.887 3.309 1.000 31.721 255 ALA C N 1
ATOM 7073 C CA . ALA C 1 258 ? 9.302 -10.784 3.729 1.000 30.762 255 ALA C CA 1
ATOM 7074 C C . ALA C 1 258 ? 9.545 -10.643 5.244 1.000 31.600 255 ALA C C 1
ATOM 7075 O O . ALA C 1 258 ? 10.619 -10.157 5.666 1.000 35.278 255 ALA C O 1
ATOM 7077 N N . ASP C 1 259 ? 8.564 -11.056 6.036 1.000 30.223 256 ASP C N 1
ATOM 7078 C CA . ASP C 1 259 ? 8.453 -10.740 7.483 1.000 31.113 256 ASP C CA 1
ATOM 7079 C C . ASP C 1 259 ? 7.699 -11.894 8.146 1.000 32.177 256 ASP C C 1
ATOM 7080 O O . ASP C 1 259 ? 6.569 -12.203 7.699 1.000 30.111 256 ASP C O 1
ATOM 7085 N N . VAL C 1 260 ? 8.291 -12.510 9.164 1.000 31.505 257 VAL C N 1
ATOM 7086 C CA . VAL C 1 260 ? 7.623 -13.607 9.913 1.000 32.942 257 VAL C CA 1
ATOM 7087 C C . VAL C 1 260 ? 6.273 -13.104 10.457 1.000 30.593 257 VAL C C 1
ATOM 7088 O O . VAL C 1 260 ? 5.320 -13.908 10.535 1.000 29.826 257 VAL C O 1
ATOM 7092 N N . LEU C 1 261 ? 6.166 -11.820 10.799 1.000 31.971 258 LEU C N 1
ATOM 7093 C CA . LEU C 1 261 ? 4.952 -11.245 11.464 1.000 30.556 258 LEU C CA 1
ATOM 7094 C C . LEU C 1 261 ? 3.861 -10.842 10.467 1.000 26.230 258 LEU C C 1
ATOM 7095 O O . LEU C 1 261 ? 2.858 -10.273 10.885 1.000 29.828 258 LEU C O 1
ATOM 7100 N N . ARG C 1 262 ? 4.074 -11.007 9.177 1.000 26.876 259 ARG C N 1
ATOM 7101 C CA . ARG C 1 262 ? 3.147 -10.524 8.135 1.000 28.528 259 ARG C CA 1
ATOM 7102 C C . ARG C 1 262 ? 1.755 -11.112 8.350 1.000 27.722 259 ARG C C 1
ATOM 7103 O O . ARG C 1 262 ? 0.732 -10.343 8.296 1.000 30.248 259 ARG C O 1
ATOM 7111 N N . ASP C 1 263 ? 1.678 -12.432 8.484 1.000 28.071 260 ASP C N 1
ATOM 7112 C CA . ASP C 1 263 ? 0.353 -13.107 8.480 1.000 27.967 260 ASP C CA 1
ATOM 7113 C C . ASP C 1 263 ? -0.423 -12.694 9.729 1.000 26.020 260 ASP C C 1
ATOM 7114 O O . ASP C 1 263 ? -1.622 -12.453 9.603 1.000 28.568 260 ASP C O 1
ATOM 7119 N N . GLU C 1 264 ? 0.209 -12.579 10.891 1.000 25.689 261 GLU C N 1
ATOM 7120 C CA . GLU C 1 264 ? -0.545 -12.232 12.124 1.000 27.069 261 GLU C CA 1
ATOM 7121 C C . GLU C 1 264 ? -1.022 -10.774 12.074 1.000 29.682 261 GLU C C 1
ATOM 7122 O O . GLU C 1 264 ? -2.089 -10.481 12.638 1.000 27.331 261 GLU C O 1
ATOM 7128 N N . GLY C 1 265 ? -0.277 -9.879 11.423 1.000 28.200 262 GLY C N 1
ATOM 7129 C CA . GLY C 1 265 ? -0.732 -8.497 11.233 1.000 29.809 262 GLY C CA 1
ATOM 7130 C C . GLY C 1 265 ? -1.925 -8.428 10.286 1.000 31.120 262 GLY C C 1
ATOM 7131 O O . GLY C 1 265 ? -2.880 -7.679 10.559 1.000 27.833 262 GLY C O 1
ATOM 7132 N N . GLU C 1 266 ? -1.890 -9.184 9.192 1.000 29.697 263 GLU C N 1
ATOM 7133 C CA . GLU C 1 266 ? -2.995 -9.189 8.199 1.000 29.197 263 GLU C CA 1
ATOM 7134 C C . GLU C 1 266 ? -4.216 -9.868 8.832 1.000 29.759 263 GLU C C 1
ATOM 7135 O O . GLU C 1 266 ? -5.336 -9.392 8.632 1.000 25.351 263 GLU C O 1
ATOM 7141 N N . ALA C 1 267 ? -3.998 -10.929 9.597 1.000 27.610 264 ALA C N 1
ATOM 7142 C CA . ALA C 1 267 ? -5.070 -11.644 10.325 1.000 29.890 264 ALA C CA 1
ATOM 7143 C C . ALA C 1 267 ? -5.742 -10.706 11.346 1.000 30.302 264 ALA C C 1
ATOM 7144 O O . ALA C 1 267 ? -6.970 -10.770 11.455 1.000 27.506 264 ALA C O 1
ATOM 7146 N N . TYR C 1 268 ? -4.984 -9.835 12.016 1.000 30.460 265 TYR C N 1
ATOM 7147 C CA . TYR C 1 268 ? -5.513 -8.892 13.038 1.000 30.265 265 TYR C CA 1
ATOM 7148 C C . TYR C 1 268 ? -6.380 -7.833 12.354 1.000 32.628 265 TYR C C 1
ATOM 7149 O O . TYR C 1 268 ? -7.479 -7.518 12.896 1.000 33.598 265 TYR C O 1
ATOM 7158 N N . ALA C 1 269 ? -5.924 -7.302 11.209 1.000 32.284 266 ALA C N 1
ATOM 7159 C CA . ALA C 1 269 ? -6.677 -6.330 10.386 1.000 33.839 266 ALA C CA 1
ATOM 7160 C C . ALA C 1 269 ? -7.993 -6.983 9.968 1.000 32.013 266 ALA C C 1
ATOM 7161 O O . ALA C 1 269 ? -9.006 -6.342 10.022 1.000 32.782 266 ALA C O 1
ATOM 7163 N N . ARG C 1 270 ? -7.973 -8.248 9.575 1.000 35.049 267 ARG C N 1
ATOM 7164 C CA . ARG C 1 270 ? -9.247 -8.943 9.252 1.000 34.152 267 ARG C CA 1
ATOM 7165 C C . ARG C 1 270 ? -10.127 -9.009 10.495 1.000 32.934 267 ARG C C 1
ATOM 7166 O O . ARG C 1 270 ? -11.336 -8.765 10.340 1.000 35.654 267 ARG C O 1
ATOM 7174 N N . LYS C 1 271 ? -9.578 -9.315 11.670 1.000 30.852 268 LYS C N 1
ATOM 7175 C CA . LYS C 1 271 ? -10.418 -9.398 12.898 1.000 33.098 268 LYS C CA 1
ATOM 7176 C C . LYS C 1 271 ? -11.072 -8.031 13.175 1.000 34.000 268 LYS C C 1
ATOM 7177 O O . LYS C 1 271 ? -12.306 -8.013 13.505 1.000 33.248 268 LYS C O 1
ATOM 7183 N N . LEU C 1 272 ? -10.322 -6.929 13.014 1.000 30.433 269 LEU C N 1
ATOM 7184 C CA . LEU C 1 272 ? -10.848 -5.560 13.251 1.000 28.980 269 LEU C CA 1
ATOM 7185 C C . LEU C 1 272 ? -11.964 -5.298 12.235 1.000 30.593 269 LEU C C 1
ATOM 7186 O O . LEU C 1 272 ? -13.056 -4.880 12.644 1.000 32.961 269 LEU C O 1
ATOM 7191 N N . ARG C 1 273 ? -11.726 -5.565 10.957 1.000 30.732 270 ARG C N 1
ATOM 7192 C CA . ARG C 1 273 ? -12.741 -5.378 9.900 1.000 31.584 270 ARG C CA 1
ATOM 7193 C C . ARG C 1 273 ? -14.042 -6.134 10.250 1.000 31.633 270 ARG C C 1
ATOM 7194 O O . ARG C 1 273 ? -15.148 -5.551 10.127 1.000 31.788 270 ARG C O 1
ATOM 7202 N N . GLU C 1 274 ? -13.937 -7.377 10.694 1.000 31.928 271 GLU C N 1
ATOM 7203 C CA . GLU C 1 274 ? -15.116 -8.219 10.989 1.000 36.719 271 GLU C CA 1
ATOM 7204 C C . GLU C 1 274 ? -15.809 -7.683 12.247 1.000 40.777 271 GLU C C 1
ATOM 7205 O O . GLU C 1 274 ? -16.995 -7.986 12.423 1.000 40.449 271 GLU C O 1
ATOM 7211 N N . ALA C 1 275 ? -15.114 -6.906 13.086 1.000 36.633 272 ALA C N 1
ATOM 7212 C CA . ALA C 1 275 ? -15.719 -6.276 14.282 1.000 36.339 272 ALA C CA 1
ATOM 7213 C C . ALA C 1 275 ? -16.268 -4.884 13.933 1.000 36.434 272 ALA C C 1
ATOM 7214 O O . ALA C 1 275 ? -16.610 -4.155 14.865 1.000 39.302 272 ALA C O 1
ATOM 7216 N N . ASP C 1 276 ? -16.241 -4.495 12.649 1.000 37.767 273 ASP C N 1
ATOM 7217 C CA . ASP C 1 276 ? -16.820 -3.242 12.106 1.000 36.612 273 ASP C CA 1
ATOM 7218 C C . ASP C 1 276 ? -15.915 -2.050 12.424 1.000 35.847 273 ASP C C 1
ATOM 7219 O O . ASP C 1 276 ? -16.381 -0.915 12.285 1.000 37.293 273 ASP C O 1
ATOM 7224 N N . VAL C 1 277 ? -14.652 -2.282 12.759 1.000 33.788 274 VAL C N 1
ATOM 7225 C CA . VAL C 1 277 ? -13.649 -1.193 12.857 1.000 34.476 274 VAL C CA 1
ATOM 7226 C C . VAL C 1 277 ? -13.276 -0.770 11.426 1.000 37.387 274 VAL C C 1
ATOM 7227 O O . VAL C 1 277 ? -13.185 -1.623 10.548 1.000 34.204 274 VAL C O 1
ATOM 7231 N N . GLU C 1 278 ? -13.139 0.527 11.172 1.000 38.932 275 GLU C N 1
ATOM 7232 C CA . GLU C 1 278 ? -12.599 1.039 9.897 1.000 40.447 275 GLU C CA 1
ATOM 7233 C C . GLU C 1 278 ? -11.159 0.558 9.840 1.000 39.094 275 GLU C C 1
ATOM 7234 O O . GLU C 1 278 ? -10.446 0.817 10.809 1.000 39.284 275 GLU C O 1
ATOM 7240 N N . VAL C 1 279 ? -10.770 -0.135 8.780 1.000 34.123 276 VAL C N 1
ATOM 7241 C CA . VAL C 1 279 ? -9.409 -0.718 8.648 1.000 35.466 276 VAL C CA 1
ATOM 7242 C C . VAL C 1 279 ? -8.835 -0.387 7.262 1.000 37.285 276 VAL C C 1
ATOM 7243 O O . VAL C 1 279 ? -9.481 -0.699 6.231 1.000 36.031 276 VAL C O 1
ATOM 7247 N N . THR C 1 280 ? -7.640 0.199 7.229 1.000 33.311 277 THR C N 1
ATOM 7248 C CA . THR C 1 280 ? -6.818 0.294 6.003 1.000 32.943 277 THR C CA 1
ATOM 7249 C C . THR C 1 280 ? -5.612 -0.645 6.152 1.000 33.640 277 THR C C 1
ATOM 7250 O O . THR C 1 280 ? -4.748 -0.381 7.030 1.000 32.190 277 THR C O 1
ATOM 7254 N N . GLN C 1 281 ? -5.564 -1.714 5.351 1.000 31.888 278 GLN C N 1
ATOM 7255 C CA . GLN C 1 281 ? -4.480 -2.738 5.425 1.000 29.119 278 GLN C CA 1
ATOM 7256 C C . GLN C 1 281 ? -3.773 -2.758 4.073 1.000 31.301 278 GLN C C 1
ATOM 7257 O O . GLN C 1 281 ? -4.447 -2.907 3.021 1.000 30.176 278 GLN C O 1
ATOM 7263 N N . VAL C 1 282 ? -2.454 -2.582 4.114 1.000 30.253 279 VAL C N 1
ATOM 7264 C CA . VAL C 1 282 ? -1.583 -2.519 2.915 1.000 31.853 279 VAL C CA 1
ATOM 7265 C C . VAL C 1 282 ? -0.342 -3.376 3.151 1.000 28.765 279 VAL C C 1
ATOM 7266 O O . VAL C 1 282 ? 0.309 -3.218 4.191 1.000 31.913 279 VAL C O 1
ATOM 7270 N N . ARG C 1 283 ? 0.038 -4.175 2.164 1.000 31.213 280 ARG C N 1
ATOM 7271 C CA . ARG C 1 283 ? 1.276 -4.986 2.216 1.000 31.019 280 ARG C CA 1
ATOM 7272 C C . ARG C 1 283 ? 2.242 -4.486 1.148 1.000 28.728 280 ARG C C 1
ATOM 7273 O O . ARG C 1 283 ? 1.869 -4.452 -0.035 1.000 33.065 280 ARG C O 1
ATOM 7281 N N . PHE C 1 284 ? 3.450 -4.158 1.568 1.000 27.243 281 PHE C N 1
ATOM 7282 C CA . PHE C 1 284 ? 4.520 -3.703 0.654 1.000 30.556 281 PHE C CA 1
ATOM 7283 C C . PHE C 1 284 ? 5.311 -4.943 0.245 1.000 29.368 281 PHE C C 1
ATOM 7284 O O . PHE C 1 284 ? 5.716 -5.677 1.144 1.000 30.841 281 PHE C O 1
ATOM 7292 N N . GLN C 1 285 ? 5.526 -5.140 -1.062 1.000 27.176 282 GLN C N 1
ATOM 7293 C CA . GLN C 1 285 ? 6.329 -6.258 -1.608 1.000 28.451 282 GLN C CA 1
ATOM 7294 C C . GLN C 1 285 ? 7.810 -6.070 -1.260 1.000 28.778 282 GLN C C 1
ATOM 7295 O O . GLN C 1 285 ? 8.265 -4.941 -1.160 1.000 28.332 282 GLN C O 1
ATOM 7301 N N . ALA C 1 286 ? 8.551 -7.166 -1.169 1.000 29.130 283 ALA C N 1
ATOM 7302 C CA . ALA C 1 286 ? 10.006 -7.171 -1.402 1.000 29.173 283 ALA C CA 1
ATOM 7303 C C . ALA C 1 286 ? 10.696 -6.345 -0.321 1.000 31.432 283 ALA C C 1
ATOM 7304 O O . ALA C 1 286 ? 11.739 -5.717 -0.590 1.000 32.603 283 ALA C O 1
ATOM 7306 N N . ILE C 1 287 ? 10.172 -6.407 0.902 1.000 32.672 284 ILE C N 1
ATOM 7307 C CA . ILE C 1 287 ? 10.752 -5.641 2.030 1.000 30.120 284 ILE C CA 1
ATOM 7308 C C . ILE C 1 287 ? 10.656 -6.463 3.320 1.000 31.010 284 ILE C C 1
ATOM 7309 O O . ILE C 1 287 ? 9.723 -7.291 3.469 1.000 29.516 284 ILE C O 1
ATOM 7314 N N . ILE C 1 288 ? 11.592 -6.224 4.228 1.000 30.931 285 ILE C N 1
ATOM 7315 C CA . ILE C 1 288 ? 11.769 -7.011 5.483 1.000 28.577 285 ILE C CA 1
ATOM 7316 C C . ILE C 1 288 ? 11.175 -6.230 6.639 1.000 27.519 285 ILE C C 1
ATOM 7317 O O . ILE C 1 288 ? 10.670 -5.119 6.410 1.000 32.322 285 ILE C O 1
ATOM 7322 N N . HIS C 1 289 ? 11.227 -6.810 7.827 1.000 29.868 286 HIS C N 1
ATOM 7323 C CA . HIS C 1 289 ? 10.843 -6.157 9.094 1.000 31.916 286 HIS C CA 1
ATOM 7324 C C . HIS C 1 289 ? 11.688 -4.870 9.298 1.000 34.724 286 HIS C C 1
ATOM 7325 O O . HIS C 1 289 ? 12.840 -4.829 8.821 1.000 33.818 286 HIS C O 1
ATOM 7332 N N . ASP C 1 290 ? 11.123 -3.881 10.006 1.000 30.837 287 ASP C N 1
ATOM 7333 C CA . ASP C 1 290 ? 11.778 -2.663 10.568 1.000 33.185 287 ASP C CA 1
ATOM 7334 C C . ASP C 1 290 ? 12.092 -1.652 9.456 1.000 32.850 287 ASP C C 1
ATOM 7335 O O . ASP C 1 290 ? 13.003 -0.791 9.682 1.000 35.017 287 ASP C O 1
ATOM 7340 N N . PHE C 1 291 ? 11.386 -1.693 8.325 1.000 31.855 288 PHE C N 1
ATOM 7341 C CA . PHE C 1 291 ? 11.800 -0.936 7.118 1.000 29.266 288 PHE C CA 1
ATOM 7342 C C . PHE C 1 291 ? 11.509 0.560 7.308 1.000 33.098 288 PHE C C 1
ATOM 7343 O O . PHE C 1 291 ? 12.159 1.357 6.632 1.000 31.402 288 PHE C O 1
ATOM 7351 N N . VAL C 1 292 ? 10.630 0.954 8.227 1.000 34.055 289 VAL C N 1
ATOM 7352 C CA . VAL C 1 292 ? 10.377 2.414 8.425 1.000 37.393 289 VAL C CA 1
ATOM 7353 C C . VAL C 1 292 ? 11.250 2.997 9.545 1.000 36.288 289 VAL C C 1
ATOM 7354 O O . VAL C 1 292 ? 11.284 4.223 9.665 1.000 32.541 289 VAL C O 1
ATOM 7358 N N . MET C 1 293 ? 11.989 2.171 10.275 1.000 35.621 290 MET C N 1
ATOM 7359 C CA . MET C 1 293 ? 12.841 2.650 11.382 1.000 34.676 290 MET C CA 1
ATOM 7360 C C . MET C 1 293 ? 14.293 2.666 10.906 1.000 35.694 290 MET C C 1
ATOM 7361 O O . MET C 1 293 ? 14.969 3.689 11.121 1.000 35.752 290 MET C O 1
ATOM 7366 N N . VAL C 1 294 ? 14.761 1.592 10.273 1.000 35.470 291 VAL C N 1
ATOM 7367 C CA . VAL C 1 294 ? 16.222 1.395 10.043 1.000 36.313 291 VAL C CA 1
ATOM 7368 C C . VAL C 1 294 ? 16.717 2.429 9.016 1.000 35.639 291 VAL C C 1
ATOM 7369 O O . VAL C 1 294 ? 16.132 2.529 7.923 1.000 36.841 291 VAL C O 1
ATOM 7373 N N . ASN C 1 295 ? 17.803 3.128 9.343 1.000 36.732 292 ASN C N 1
ATOM 7374 C CA . ASN C 1 295 ? 18.336 4.257 8.543 1.000 35.419 292 ASN C CA 1
ATOM 7375 C C . ASN C 1 295 ? 18.694 3.777 7.130 1.000 34.320 292 ASN C C 1
ATOM 7376 O O . ASN C 1 295 ? 18.355 4.483 6.165 1.000 32.498 292 ASN C O 1
ATOM 7381 N N . SER C 1 296 ? 19.364 2.631 6.985 1.000 36.275 293 SER C N 1
ATOM 7382 C CA . SER C 1 296 ? 19.868 2.167 5.673 1.000 34.100 293 SER C CA 1
ATOM 7383 C C . SER C 1 296 ? 18.702 1.730 4.758 1.000 37.074 293 SER C C 1
ATOM 7384 O O . SER C 1 296 ? 18.968 1.490 3.579 1.000 37.151 293 SER C O 1
ATOM 7387 N N . MET C 1 297 ? 17.461 1.656 5.252 1.000 34.307 294 MET C N 1
ATOM 7388 C CA . MET C 1 297 ? 16.264 1.314 4.423 1.000 33.679 294 MET C CA 1
ATOM 7389 C C . MET C 1 297 ? 15.386 2.555 4.208 1.000 33.186 294 MET C C 1
ATOM 7390 O O . MET C 1 297 ? 14.287 2.428 3.638 1.000 31.636 294 MET C O 1
ATOM 7395 N N . ASN C 1 298 ? 15.870 3.746 4.567 1.000 36.455 295 ASN C N 1
ATOM 7396 C CA . ASN C 1 298 ? 15.056 4.988 4.510 1.000 35.659 295 ASN C CA 1
ATOM 7397 C C . ASN C 1 298 ? 14.682 5.345 3.056 1.000 36.206 295 ASN C C 1
ATOM 7398 O O . ASN C 1 298 ? 13.641 6.011 2.839 1.000 35.206 295 ASN C O 1
ATOM 7403 N N . GLU C 1 299 ? 15.496 4.950 2.075 1.000 38.765 296 GLU C N 1
ATOM 7404 C CA . GLU C 1 299 ? 15.265 5.364 0.666 1.000 40.948 296 GLU C CA 1
ATOM 7405 C C . GLU C 1 299 ? 14.558 4.248 -0.112 1.000 39.957 296 GLU C C 1
ATOM 7406 O O . GLU C 1 299 ? 14.363 4.426 -1.305 1.000 38.503 296 GLU C O 1
ATOM 7412 N N . THR C 1 300 ? 14.115 3.165 0.531 1.000 36.540 297 THR C N 1
ATOM 7413 C CA . THR C 1 300 ? 13.468 2.052 -0.215 1.000 35.548 297 THR C CA 1
ATOM 7414 C C . THR C 1 300 ? 12.111 2.548 -0.727 1.000 32.391 297 THR C C 1
ATOM 7415 O O . THR C 1 300 ? 11.510 3.429 -0.109 1.000 33.828 297 THR C O 1
ATOM 7419 N N . HIS C 1 301 ? 11.668 1.986 -1.832 1.000 33.855 298 HIS C N 1
ATOM 7420 C CA . HIS C 1 301 ? 10.337 2.274 -2.424 1.000 38.578 298 HIS C CA 1
ATOM 7421 C C . HIS C 1 301 ? 9.256 1.994 -1.371 1.000 36.757 298 HIS C C 1
ATOM 7422 O O . HIS C 1 301 ? 8.364 2.838 -1.208 1.000 36.333 298 HIS C O 1
ATOM 7429 N N . ALA C 1 302 ? 9.368 0.871 -0.657 1.000 34.327 299 ALA C N 1
ATOM 7430 C CA . ALA C 1 302 ? 8.452 0.480 0.446 1.000 36.419 299 ALA C CA 1
ATOM 7431 C C . ALA C 1 302 ? 8.454 1.567 1.526 1.000 32.922 299 ALA C C 1
ATOM 7432 O O . ALA C 1 302 ? 7.391 2.053 1.917 1.000 32.267 299 ALA C O 1
ATOM 7434 N N . THR C 1 303 ? 9.625 1.952 2.017 1.000 36.985 300 THR C N 1
ATOM 7435 C CA . THR C 1 303 ? 9.665 2.933 3.117 1.000 37.047 300 THR C CA 1
ATOM 7436 C C . THR C 1 303 ? 9.054 4.239 2.609 1.000 34.010 300 THR C C 1
ATOM 7437 O O . THR C 1 303 ? 8.227 4.778 3.318 1.000 32.308 300 THR C O 1
ATOM 7441 N N . ARG C 1 304 ? 9.414 4.721 1.418 1.000 32.527 301 ARG C N 1
ATOM 7442 C CA . ARG C 1 304 ? 8.870 6.030 0.952 1.000 35.940 301 ARG C CA 1
ATOM 7443 C C . ARG C 1 304 ? 7.339 5.946 0.818 1.000 35.283 301 ARG C C 1
ATOM 7444 O O . ARG C 1 304 ? 6.659 6.927 1.200 1.000 36.029 301 ARG C O 1
ATOM 7452 N N . ALA C 1 305 ? 6.803 4.827 0.323 1.000 35.460 302 ALA C N 1
ATOM 7453 C CA . ALA C 1 305 ? 5.354 4.673 0.041 1.000 34.617 302 ALA C CA 1
ATOM 7454 C C . ALA C 1 305 ? 4.610 4.518 1.366 1.000 33.568 302 ALA C C 1
ATOM 7455 O O . ALA C 1 305 ? 3.544 5.153 1.538 1.000 32.201 302 ALA C O 1
ATOM 7457 N N . ALA C 1 306 ? 5.174 3.744 2.289 1.000 30.969 303 ALA C N 1
ATOM 7458 C CA . ALA C 1 306 ? 4.594 3.545 3.644 1.000 33.990 303 ALA C CA 1
ATOM 7459 C C . ALA C 1 306 ? 4.518 4.894 4.393 1.000 34.949 303 ALA C C 1
ATOM 7460 O O . ALA C 1 306 ? 3.482 5.162 5.063 1.000 30.141 303 ALA C O 1
ATOM 7462 N N . MET C 1 307 ? 5.542 5.750 4.274 1.000 33.530 304 MET C N 1
ATOM 7463 C CA . MET C 1 307 ? 5.552 7.067 4.966 1.000 34.785 304 MET C CA 1
ATOM 7464 C C . MET C 1 307 ? 4.557 8.022 4.274 1.000 35.195 304 MET C C 1
ATOM 7465 O O . MET C 1 307 ? 3.841 8.747 4.983 1.000 34.414 304 MET C O 1
ATOM 7470 N N . SER C 1 308 ? 4.480 8.021 2.945 1.000 35.125 305 SER C N 1
ATOM 7471 C CA . SER C 1 308 ? 3.468 8.839 2.227 1.000 39.248 305 SER C CA 1
ATOM 7472 C C . SER C 1 308 ? 2.074 8.400 2.630 1.000 36.764 305 SER C C 1
ATOM 7473 O O . SER C 1 308 ? 1.253 9.276 2.958 1.000 38.579 305 SER C O 1
ATOM 7476 N N . LEU C 1 309 ? 1.794 7.101 2.555 1.000 36.996 306 LEU C N 1
ATOM 7477 C CA . LEU C 1 309 ? 0.435 6.587 2.864 1.000 35.187 306 LEU C CA 1
ATOM 7478 C C . LEU C 1 309 ? 0.110 6.875 4.334 1.000 37.421 306 LEU C C 1
ATOM 7479 O O . LEU C 1 309 ? -0.999 7.418 4.613 1.000 37.591 306 LEU C O 1
ATOM 7484 N N . SER C 1 310 ? 1.045 6.612 5.251 1.000 33.790 307 SER C N 1
ATOM 7485 C CA . SER C 1 310 ? 0.749 6.709 6.706 1.000 35.167 307 SER C CA 1
ATOM 7486 C C . SER C 1 310 ? 0.558 8.172 7.115 1.000 37.705 307 SER C C 1
ATOM 7487 O O . SER C 1 310 ? -0.388 8.443 7.864 1.000 36.427 307 SER C O 1
ATOM 7490 N N . THR C 1 311 ? 1.378 9.091 6.604 1.000 40.421 308 THR C N 1
ATOM 7491 C CA . THR C 1 311 ? 1.305 10.523 7.003 1.000 40.895 308 THR C CA 1
ATOM 7492 C C . THR C 1 311 ? 0.034 11.132 6.397 1.000 39.955 308 THR C C 1
ATOM 7493 O O . THR C 1 311 ? -0.638 11.920 7.089 1.000 39.153 308 THR C O 1
ATOM 7497 N N . GLN C 1 312 ? -0.284 10.771 5.157 1.000 39.146 309 GLN C N 1
ATOM 7498 C CA . GLN C 1 312 ? -1.471 11.278 4.427 1.000 40.791 309 GLN C CA 1
ATOM 7499 C C . GLN C 1 312 ? -2.743 10.783 5.132 1.000 38.723 309 GLN C C 1
ATOM 7500 O O . GLN C 1 312 ? -3.758 11.519 5.221 1.000 39.411 309 GLN C O 1
ATOM 7506 N N . TRP C 1 313 ? -2.738 9.546 5.593 1.000 35.678 310 TRP C N 1
ATOM 7507 C CA . TRP C 1 313 ? -3.904 8.961 6.304 1.000 35.103 310 TRP C CA 1
ATOM 7508 C C . TRP C 1 313 ? -4.113 9.677 7.650 1.000 33.074 310 TRP C C 1
ATOM 7509 O O . TRP C 1 313 ? -5.278 9.885 8.024 1.000 35.011 310 TRP C O 1
ATOM 7520 N N . ILE C 1 314 ? -3.041 10.079 8.337 1.000 39.315 311 ILE C N 1
ATOM 7521 C CA . ILE C 1 314 ? -3.135 10.802 9.644 1.000 40.452 311 ILE C CA 1
ATOM 7522 C C . ILE C 1 314 ? -3.657 12.212 9.370 1.000 40.420 311 ILE C C 1
ATOM 7523 O O . ILE C 1 314 ? -4.600 12.635 10.066 1.000 42.702 311 ILE C O 1
ATOM 7528 N N . ASN C 1 315 ? -3.098 12.876 8.358 1.000 41.270 312 ASN C N 1
ATOM 7529 C CA . ASN C 1 315 ? -3.524 14.240 7.941 1.000 44.695 312 ASN C CA 1
ATOM 7530 C C . ASN C 1 315 ? -5.037 14.253 7.687 1.000 45.701 312 ASN C C 1
ATOM 7531 O O . ASN C 1 315 ? -5.700 15.121 8.256 1.000 49.906 312 ASN C O 1
ATOM 7536 N N . GLU C 1 316 ? -5.581 13.296 6.942 1.000 41.512 313 GLU C N 1
ATOM 7537 C CA . GLU C 1 316 ? -7.022 13.302 6.561 1.000 47.764 313 GLU C CA 1
ATOM 7538 C C . GLU C 1 316 ? -7.854 13.113 7.836 1.000 49.430 313 GLU C C 1
ATOM 7539 O O . GLU C 1 316 ? -9.006 13.618 7.904 1.000 46.556 313 GLU C O 1
ATOM 7545 N N . LYS C 1 317 ? -7.293 12.404 8.817 1.000 50.159 314 LYS C N 1
ATOM 7546 C CA . LYS C 1 317 ? -7.970 12.104 10.105 1.000 54.816 314 LYS C CA 1
ATOM 7547 C C . LYS C 1 317 ? -8.014 13.367 10.966 1.000 60.155 314 LYS C C 1
ATOM 7548 O O . LYS C 1 317 ? -8.978 13.532 11.716 1.000 67.896 314 LYS C O 1
ATOM 7554 N N . ASN C 1 318 ? -7.000 14.221 10.845 1.000 64.704 315 ASN C N 1
ATOM 7555 C CA . ASN C 1 318 ? -6.889 15.496 11.596 1.000 63.519 315 ASN C CA 1
ATOM 7556 C C . ASN C 1 318 ? -7.833 16.542 10.949 1.000 70.275 315 ASN C C 1
ATOM 7557 O O . ASN C 1 318 ? -7.811 17.690 11.413 1.000 60.233 315 ASN C O 1
ATOM 7562 N N . ARG C 1 319 ? -8.630 16.161 9.927 1.000 77.158 316 ARG C N 1
ATOM 7563 C CA . ARG C 1 319 ? -9.722 16.953 9.274 1.000 77.314 316 ARG C CA 1
ATOM 7564 C C . ARG C 1 319 ? -11.044 16.174 9.341 1.000 76.611 316 ARG C C 1
ATOM 7565 O O . ARG C 1 319 ? -11.881 16.338 10.230 1.000 77.626 316 ARG C O 1
#